Protein AF-0000000084518709 (afdb_homodimer)

Secondary structure (DSSP, 8-state):
--SEEE--TTEEE-SSEEEEEEEEEEEEEEE-TTS-EEEEEEEEEEEEEEE-PPP-EEEEEETTTSHHHHHHHHHHHHHHTT-EEEETTEEEE---TT-HHHH-EEEEEE-TTS-EEEEEGGGSS----GGG-EEEEEESS---HHHHHHHHT-S-HHHHHHHHHHHHT--PEEB---TTTS-GGGGGG---B---SSHHHHHHHHHHHHHHHHHHTT-SEEEEEE-SPPPPPP---TTTTSSHHHHHHHHHTT-TT--HHHHHHHHHHHTT-EEEE-SSS----HHHHHHHHHHT--EEESSB--SHHHHHHHHHHHHHHTT-EEEEEEEEEEE-SHHHHHHTSHHHHHHHHHHHHGGGHHHHHT-TTTS-TTPPPPEEEEEEEE-GGGTTEEEEEEEEEEE-GGG-EEEEEEEEEEEHHHHHHHHHHHHHHHHHHHHTEEEEE--SSSPPPGGG-BPPPSB-GGGGGGBSS----TTSPP---HHHHHHHHHHHHHHHTTPPPP----HHHH-HHHHHHHHH-----TT-/--SEEE--TTEEE-SSEEEEEEEEEEEEEEE-TTS-EEEEEEEEEEEEEEE-PPPPEEEEEETTTSHHHHHHHHHHHHHHTT-EEEETTEEEE---TT-HHHH-EEEEEE-TTS-EEEEEGGGSS----GGG-EEEEEESS---HHHHHHHHT-S-HHHHHHHHHHHHT--PEEB---TTTS-GGGGGG---B---SSHHHHHHHHHHHHHHHHHHTT-SEEEEEE-SPPPPPP---TTTTSSHHHHHHHHHTT-TT--HHHHHHHHHHHTT-EEEE-SSS----HHHHHHHHHHT--EEESSB--SHHHHHHH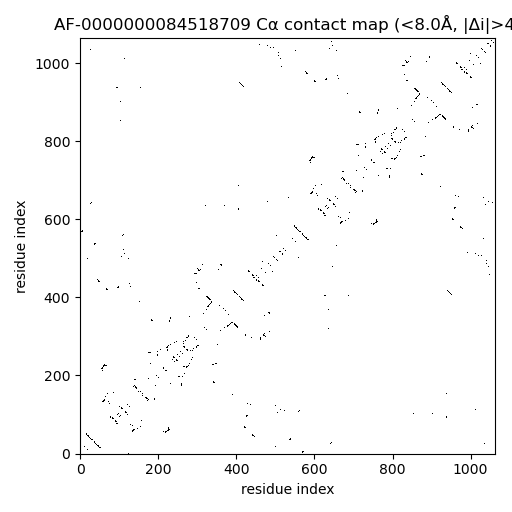HHHHHHHTT-EEEEEEEEEEE-SHHHHHHTSHHHHHHHHHHHHGGGHHHHHT-TTTS-TTPPPPEEEEEEEE-GGGTTEEEEEEEEEEE-GGG-EEEEEEEEEEEHHHHHHHHHHHHHHHHHHHHTEEEEE--SSSPPPGGG-BPPPSB-GGGGGGBSS----TTSPP---HHHHHHHHHHHHHHHTTPPPP----HHHH-HHHHHHHHH-----TT-

Nearest PDB structures (foldseek):
  1vko-assembly1_A  TM=9.843E-01  e=2.436E-71  Caenorhabditis elegans
  1p1j-assembly1_B  TM=9.691E-01  e=1.771E-70  Saccharomyces cerevisiae
  1jki-assembly1_A  TM=9.743E-01  e=1.916E-69  Saccharomyces cerevisiae
  1la2-assembly1_C  TM=9.514E-01  e=1.825E-66  Saccharomyces cerevisiae
  1p1f-assembly1_A-2  TM=9.570E-01  e=3.846E-63  Saccharomyces cerevisiae

Radius of gyration: 30.27 Å; Cα contacts (8 Å, |Δi|>4): 2498; chains: 2; bounding box: 71×96×72 Å

pLDDT: mean 93.85, std 8.63, range [20.03, 98.94]

Sequence (1064 aa):
MPAIYVKSDKVCYTDSSIETQYDYHSTRVSRGANGTVEVEPITHHLMFKTERKVPRVGVMLVGWCGNNGTTVTAGILANRLGLSWRTRRGTQSANYFGSITQSSTINMGMTRDMQETFVPMKDVVPMLSPNDMVIGGWDCNNMSLGDAMRRAGVLDVQLQDALYEHMQALHPLPAIFDIDFVAANQKERANNVLVARDRWDAVERVRSDIRNFKSANQLDKVIVLWTANTERFSEHLDGIHDTADNLLAAVKRNEREIAPSALYAMAAILEKCSFINGSPQNTLCAGLIEMARAAQVFVSGDDFKSGQTKMKSALVEFFVGAGIKPECIASYNHLGNNDGYNLSAPKQFRSKEITKSNVVDDMVASNSILFPPGTPKPDHCIVIKYLPYVGDSKRAMDEYTFSIFLGGQQTVVLHNTCEDSLLAAPLIIDLLVMTELMERVTISASNGTQTPPEDSFEHMETVLSILSYLLKAPAVPAGTPVVNALNRQKSAIENVLRAMVGLPAENNMLLECRVPFMREEHVNGECADPTAMPAIYVKSDKVCYTDSSIETQYDYHSTRVSRGANGTVEVEPITHHLMFKTERKVPRVGVMLVGWCGNNGTTVTAGILANRLGLSWRTRRGTQSANYFGSITQSSTINMGMTRDMQETFVPMKDVVPMLSPNDMVIGGWDCNNMSLGDAMRRAGVLDVQLQDALYEHMQALHPLPAIFDIDFVAANQKERANNVLVARDRWDAVERVRSDIRNFKSANQLDKVIVLWTANTERFSEHLDGIHDTADNLLAAVKRNEREIAPSALYAMAAILEKCSFINGSPQNTLCAGLIEMARAAQVFVSGDDFKSGQTKMKSALVEFFVGAGIKPECIASYNHLGNNDGYNLSAPKQFRSKEITKSNVVDDMVASNSILFPPGTPKPDHCIVIKYLPYVGDSKRAMDEYTFSIFLGGQQTVVLHNTCEDSLLAAPLIIDLLVMTELMERVTISASNGTQTPPEDSFEHMETVLSILSYLLKAPAVPAGTPVVNALNRQKSAIENVLRAMVGLPAENNMLLECRVPFMREEHVNGECADPTA

InterPro domains:
  IPR002587 Myo-inositol-1-phosphate synthase [PF07994] (57-498)
  IPR002587 Myo-inositol-1-phosphate synthase [PIRSF015578] (46-514)
  IPR002587 Myo-inositol-1-phosphate synthase [PTHR11510] (4-513)
  IPR013021 Myo-inositol-1-phosphate synthase, GAPDH-like [PF01658] (307-421)
  IPR036291 NAD(P)-binding domain superfamily [SSF51735] (3-515)

Foldseek 3Di:
DFPDADPDPQWDDDPFKIKGWAWDKDWDWDADPVRDIDIDIDTFTKIKIFTQDFFQEEEAEEALLFLQNLVLVLLLVQVLVFDWDADPVGIDTRDLPLFQQGPNWEWPQAALVGHIDIDRNCRLGPFDDSNRYHYAYAYLAFAQSLVSNVVLVQDDPRSSVVCNVVRRVGTHAAADDDCQFFPVVCVVRRPRHDDAPAQVRRLVVLLVVVVCVCVVVVTPAYAYEYPDAQTFEFDDDPQDQAAQVSVVVCRVVRPDRQDRLLSNLLSCLVNLHEYEEAHLYPSDTNRSLNSNVVSQAAYKDDHFDFPDLLVVLQVLLVCLVVVKAWAAKEKEKEAAEPNLVGCVDPRSVVSV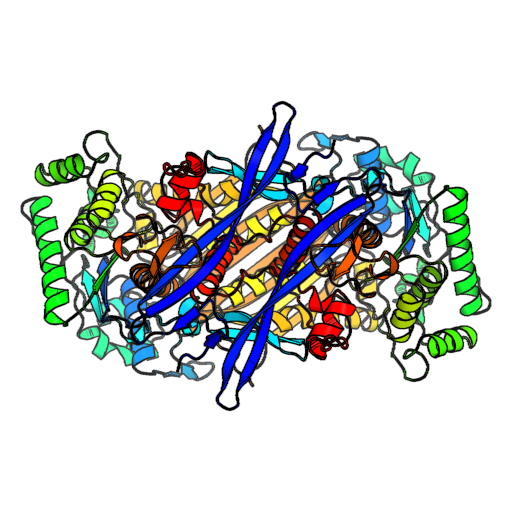VVLSVCLNVVSLVVHCPNPPPPRDHHHYYYYYHHDNVCRQWMWMWMWIWIQDPPRDIDIDIDIDTDRRSSRLSSLVVNVVGVSSRQSRMWMAGDPVPDDDDPVRTGGPRRQDQLSLLGYSRIDDPPPDDRDNNNVVSVQSNSQVSCSSRHHHRDPVPPVCVVPVVSVVCSNVPDDPDPPD/DFPDADPDPQWDDDPFKIKGWAWDKDWDWDADPVRDIDIDIDTFTKIKIFTQDFFQEEEAEEALLFLQNLVLVLLLVQVLVFDWDADPVGIDTRDLPLFQQGPNWEWPDAALVGHIDIDRNCRLGPFDDSNRYHYAYAYLAFAFSLVSNVVLVQDDPRSSVVCNVVRRVGTHAAADDDCQFFPVVCVVRRPRHDDAPAQVRRLVVLLVVVVCVCVVVVTPAYAYEYPDAQTFEFDDDPQDQAAQVSVVVCRVVRPDRQDRLLSNLLSCLVNLHEYEEAHLYPSDTNHSLNSNVVSQAAYKDDHFDFPDLLVVLQVLLVCLVVVKAWAAKEKEKEAAEVNLVGCVDPRSVVSVVVLSVCLNVVSLVVHCPNPPPPRDHHHYYYYYHHDNVCRQWMWMWMWIWIQDPPRDIDIDIDIDTDRRSSRLSSLVVNVVGVSSRQSRMWMAGDPVPDDDDPVRTGGPRRQDLLSLLGYSRIDDPPPDDRDNNNVVSVQSNSQVSCSSRHHHRDPVPPVCVVPVVSVVCSNVPHPPDPPD

Organism: Leptomonas pyrrhocoris (NCBI:txid157538)

Solvent-accessible surface area (backbone atoms only — not comparable to full-atom values): 53162 Å² total; per-residue (Å²): 126,70,57,45,41,58,60,49,95,41,38,45,80,54,92,57,30,33,38,8,49,34,78,46,69,48,37,39,35,47,74,45,96,86,66,36,34,37,31,32,67,41,77,44,43,28,29,33,37,34,50,48,74,70,70,48,40,30,37,33,27,36,22,27,46,36,55,44,34,26,47,38,53,49,47,37,52,32,44,60,67,64,40,67,41,77,49,100,90,43,77,41,58,48,52,53,27,40,10,42,52,73,25,13,50,40,80,58,30,30,29,58,79,44,43,76,41,55,42,54,42,47,46,70,52,78,57,67,54,72,65,64,54,43,80,52,34,20,12,37,37,62,50,30,31,26,59,26,38,60,71,46,60,74,68,54,66,62,55,47,63,73,40,29,71,71,29,45,74,39,67,46,39,58,14,77,76,58,69,89,39,38,41,74,79,54,58,82,58,53,76,17,58,51,87,52,91,43,52,43,50,40,28,51,49,52,35,48,51,51,52,48,52,34,61,75,66,70,38,74,44,51,40,37,35,37,57,41,78,52,31,34,62,60,76,82,40,84,74,33,32,57,35,36,66,31,31,53,50,31,34,66,68,47,48,80,75,59,55,58,65,37,41,54,44,50,22,33,28,75,67,58,15,31,34,36,38,40,30,50,32,69,55,83,34,56,6,54,50,49,42,21,48,75,49,69,26,42,36,40,31,19,17,63,36,53,55,68,63,42,51,48,24,43,50,51,42,50,37,44,58,38,11,26,33,69,47,34,39,42,37,39,34,37,22,23,34,70,63,28,55,40,40,61,34,68,62,31,30,50,24,49,53,56,41,62,67,54,40,53,49,51,59,52,67,46,27,52,77,71,40,38,91,88,54,78,74,53,49,74,47,80,45,76,44,61,42,64,90,46,27,39,46,28,40,35,37,37,38,38,34,28,43,33,26,62,76,36,55,36,39,40,37,37,40,37,40,29,44,51,42,44,43,38,26,26,40,53,51,36,52,54,37,51,51,54,46,49,73,40,32,30,40,22,70,30,80,84,78,54,82,59,60,77,84,57,47,38,56,58,39,37,44,42,44,76,54,28,61,47,21,51,40,47,46,54,43,89,73,44,73,72,73,47,42,38,67,52,31,49,40,18,49,54,25,48,56,30,37,50,56,42,35,70,49,73,44,58,54,59,52,52,64,36,28,59,72,46,29,51,36,54,54,69,42,78,79,72,72,78,88,110,127,70,56,46,42,58,60,47,95,41,40,44,80,52,91,56,30,33,39,10,49,33,79,47,71,48,36,38,35,46,74,44,94,86,66,36,36,38,29,32,68,43,77,44,43,29,30,34,37,33,50,48,74,71,73,48,40,31,37,34,26,34,23,27,48,36,56,45,35,25,47,37,54,49,46,36,49,33,44,60,68,64,40,66,40,77,52,100,89,42,76,44,58,49,51,54,27,40,10,43,51,75,25,14,51,40,80,57,30,29,28,56,78,42,42,76,41,55,41,53,42,48,45,69,52,78,58,67,55,71,65,65,53,43,80,51,34,21,12,36,36,61,50,30,30,26,58,25,36,60,70,45,60,74,68,55,66,63,54,46,63,73,42,29,70,70,30,45,73,38,65,46,37,56,14,78,75,58,68,90,36,38,40,73,84,53,58,85,58,54,75,16,58,51,86,54,93,43,52,42,50,40,28,51,49,51,35,48,52,52,51,49,51,34,61,76,66,68,40,73,45,52,39,37,36,37,57,42,79,53,30,33,63,62,74,80,39,84,73,33,34,58,36,38,66,32,30,53,50,32,34,66,68,48,49,79,75,61,55,58,66,38,40,52,45,50,23,32,26,76,68,57,15,30,34,37,38,40,30,49,33,69,56,83,35,55,6,54,51,48,43,20,48,76,48,69,25,44,36,40,31,17,18,63,35,54,55,68,63,43,51,47,24,43,50,52,41,49,37,44,59,37,9,27,32,71,46,36,38,41,38,39,34,38,23,22,33,70,64,28,56,39,40,64,33,68,61,30,30,51,25,48,53,57,40,63,68,55,40,54,49,48,58,50,67,46,27,51,77,71,41,37,92,88,54,80,74,52,49,74,48,80,46,76,45,61,40,63,90,46,26,40,47,27,41,34,36,37,37,38,33,29,42,34,24,63,74,35,53,36,39,39,37,36,39,38,39,30,44,49,42,45,43,38,24,25,40,54,50,36,52,52,37,51,51,56,46,51,72,38,33,31,41,22,72,29,82,84,79,56,83,60,59,78,86,56,45,39,54,58,38,36,44,41,43,76,52,28,59,47,21,52,41,46,46,54,42,89,74,45,72,71,74,47,44,38,66,53,32,49,41,17,48,55,24,48,57,30,37,50,57,42,34,69,49,72,44,60,54,58,51,51,64,36,28,60,71,45,30,50,36,53,54,69,41,77,80,73,71,76,87,109

Structure (mmCIF, N/CA/C/O backbone):
data_AF-0000000084518709-model_v1
#
loop_
_entity.id
_entity.type
_entity.pdbx_description
1 polymer 'Inositol-3-phosphate synthase'
#
loop_
_atom_site.group_PDB
_atom_site.id
_atom_site.type_symbol
_atom_site.label_atom_id
_atom_site.label_alt_id
_atom_site.label_comp_id
_atom_site.label_asym_id
_atom_site.label_entity_id
_atom_site.label_seq_id
_atom_site.pdbx_PDB_ins_code
_atom_site.Cartn_x
_atom_site.Cartn_y
_atom_site.Cartn_z
_atom_site.occupancy
_atom_site.B_iso_or_equiv
_atom_site.auth_seq_id
_atom_site.auth_comp_id
_atom_site.auth_asym_id
_atom_site.auth_atom_id
_atom_site.pdbx_PDB_model_num
ATOM 1 N N . MET A 1 1 ? -7.562 4.145 32.5 1 41.22 1 MET A N 1
ATOM 2 C CA . MET A 1 1 ? -6.633 3.15 31.969 1 41.22 1 MET A CA 1
ATOM 3 C C . MET A 1 1 ? -6.609 3.189 30.453 1 41.22 1 MET A C 1
ATOM 5 O O . MET A 1 1 ? -7.641 3.406 29.812 1 41.22 1 MET A O 1
ATOM 9 N N . PRO A 1 2 ? -5.383 3.266 29.969 1 55.06 2 PRO A N 1
ATOM 10 C CA . PRO A 1 2 ? -5.316 3.35 28.516 1 55.06 2 PRO A CA 1
ATOM 11 C C . PRO A 1 2 ? -5.973 2.152 27.828 1 55.06 2 PRO A C 1
ATOM 13 O O . PRO A 1 2 ? -6.035 1.063 28.406 1 55.06 2 PRO A O 1
ATOM 16 N N . ALA A 1 3 ? -6.699 2.361 26.734 1 71.12 3 ALA A N 1
ATOM 17 C CA . ALA A 1 3 ? -7.438 1.364 25.969 1 71.12 3 ALA A CA 1
ATOM 18 C C . ALA A 1 3 ? -6.527 0.215 25.531 1 71.12 3 ALA A C 1
ATOM 20 O O . ALA A 1 3 ? -6.969 -0.934 25.453 1 71.12 3 ALA A O 1
ATOM 21 N N . ILE A 1 4 ? -5.156 0.479 25.578 1 87.88 4 ILE A N 1
ATOM 22 C CA . ILE A 1 4 ? -4.211 -0.559 25.172 1 87.88 4 ILE A CA 1
ATOM 23 C C . ILE A 1 4 ? -3.092 -0.663 26.203 1 87.88 4 ILE A C 1
ATOM 25 O O . ILE A 1 4 ? -2.533 0.352 26.625 1 87.88 4 ILE A O 1
ATOM 29 N N . TYR A 1 5 ? -2.801 -1.743 26.766 1 91.06 5 TYR A N 1
ATOM 30 C CA . TYR A 1 5 ? -1.728 -2.002 27.719 1 91.06 5 TYR A CA 1
ATOM 31 C C . TYR A 1 5 ? -0.753 -3.039 27.188 1 91.06 5 TYR A C 1
ATOM 33 O O . TYR A 1 5 ? -1.159 -4.137 26.797 1 91.06 5 TYR A O 1
ATOM 41 N N . VAL A 1 6 ? 0.495 -2.676 27.156 1 94.31 6 VAL A N 1
ATOM 42 C CA . VAL A 1 6 ? 1.52 -3.6 26.688 1 94.31 6 VAL A CA 1
ATOM 43 C C . VAL A 1 6 ? 2.205 -4.27 27.875 1 94.31 6 VAL A C 1
ATOM 45 O O . VAL A 1 6 ? 2.785 -3.59 28.734 1 94.31 6 VAL A O 1
ATOM 48 N N . LYS A 1 7 ? 2.072 -5.52 27.922 1 93.31 7 LYS A N 1
ATOM 49 C CA . LYS A 1 7 ? 2.697 -6.312 28.969 1 93.31 7 LYS A CA 1
ATOM 50 C C . LYS A 1 7 ? 4.141 -6.656 28.625 1 93.31 7 LYS A C 1
ATOM 52 O O . LYS A 1 7 ? 4.41 -7.695 28.016 1 93.31 7 LYS A O 1
ATOM 57 N N . SER A 1 8 ? 5.004 -5.832 29.094 1 94.12 8 SER A N 1
ATOM 58 C CA . SER A 1 8 ? 6.43 -6 28.844 1 94.12 8 SER A CA 1
ATOM 59 C C . SER A 1 8 ? 7.27 -5.285 29.891 1 94.12 8 SER A C 1
ATOM 61 O O . SER A 1 8 ? 6.879 -4.227 30.391 1 94.12 8 SER A O 1
ATOM 63 N N . ASP A 1 9 ? 8.461 -5.867 30.188 1 92.12 9 ASP A N 1
ATOM 64 C CA . ASP A 1 9 ? 9.383 -5.23 31.109 1 92.12 9 ASP A CA 1
ATOM 65 C C . ASP A 1 9 ? 10.109 -4.062 30.453 1 92.12 9 ASP A C 1
ATOM 67 O O . ASP A 1 9 ? 10.789 -3.287 31.125 1 92.12 9 ASP A O 1
ATOM 71 N N . LYS A 1 10 ? 9.828 -3.914 29.188 1 93.25 10 LYS A N 1
ATOM 72 C CA . LYS A 1 10 ? 10.508 -2.857 28.438 1 93.25 10 LYS A CA 1
ATOM 73 C C . LYS A 1 10 ? 9.68 -1.577 28.422 1 93.25 10 LYS A C 1
ATOM 75 O O . LYS A 1 10 ? 10.141 -0.546 27.922 1 93.25 10 LYS A O 1
ATOM 80 N N . VAL A 1 11 ? 8.477 -1.598 28.953 1 94.88 11 VAL A N 1
ATOM 81 C CA . VAL A 1 11 ? 7.605 -0.427 28.969 1 94.88 11 VAL A CA 1
ATOM 82 C C . VAL A 1 11 ? 7.211 -0.085 30.406 1 94.88 11 VAL A C 1
ATOM 84 O O . VAL A 1 11 ? 6.77 -0.956 31.156 1 94.88 11 VAL A O 1
ATOM 87 N N . CYS A 1 12 ? 7.406 1.087 30.75 1 94.19 12 CYS A N 1
ATOM 88 C CA . CYS A 1 12 ? 7.004 1.587 32.062 1 94.19 12 CYS A CA 1
ATOM 89 C C . CYS A 1 12 ? 6.023 2.742 31.922 1 94.19 12 CYS A C 1
ATOM 91 O O . CYS A 1 12 ? 6.332 3.756 31.281 1 94.19 12 CYS A O 1
ATOM 93 N N . TYR A 1 13 ? 4.883 2.523 32.5 1 93.69 13 TYR A N 1
ATOM 94 C CA . TYR A 1 13 ? 3.875 3.576 32.531 1 93.69 13 TYR A CA 1
ATOM 95 C C . TYR A 1 13 ? 3.912 4.328 33.875 1 93.69 13 TYR A C 1
ATOM 97 O O . TYR A 1 13 ? 3.398 3.846 34.875 1 93.69 13 TYR A O 1
ATOM 105 N N . THR A 1 14 ? 4.43 5.488 33.812 1 93.56 14 THR A N 1
ATOM 106 C CA . THR A 1 14 ? 4.402 6.344 35 1 93.56 14 THR A CA 1
ATOM 107 C C . THR A 1 14 ? 3.209 7.293 34.938 1 93.56 14 THR A C 1
ATOM 109 O O . THR A 1 14 ? 2.432 7.277 34 1 93.56 14 THR A O 1
ATOM 112 N N . ASP A 1 15 ? 3.07 8.055 35.969 1 93.38 15 ASP A N 1
ATOM 113 C CA . ASP A 1 15 ? 1.987 9.031 36 1 93.38 15 ASP A CA 1
ATOM 114 C C . ASP A 1 15 ? 2.205 10.109 34.938 1 93.38 15 ASP A C 1
ATOM 116 O O . ASP A 1 15 ? 1.244 10.609 34.344 1 93.38 15 ASP A O 1
ATOM 120 N N . SER A 1 16 ? 3.463 10.336 34.656 1 95.12 16 SER A N 1
ATOM 121 C CA . SER A 1 16 ? 3.756 11.492 33.812 1 95.12 16 SER A CA 1
ATOM 122 C C . SER A 1 16 ? 4.191 11.07 32.406 1 95.12 16 SER A C 1
ATOM 124 O O . SER A 1 16 ? 4.137 11.859 31.469 1 95.12 16 SER A O 1
ATOM 126 N N . SER A 1 17 ? 4.742 9.82 32.344 1 95.88 17 SER A N 1
ATOM 127 C CA . SER A 1 17 ? 5.316 9.469 31.062 1 95.88 17 SER A CA 1
ATOM 128 C C . SER A 1 17 ? 5.188 7.973 30.781 1 95.88 17 SER A C 1
ATOM 130 O O . SER A 1 17 ? 4.938 7.188 31.688 1 95.88 17 SER A O 1
ATOM 132 N N . ILE A 1 18 ? 5.191 7.613 29.516 1 96.38 18 ILE A N 1
ATOM 133 C CA . ILE A 1 18 ? 5.453 6.258 29.031 1 96.38 18 ILE A CA 1
ATOM 134 C C . ILE A 1 18 ? 6.918 6.129 28.625 1 96.38 18 ILE A C 1
ATOM 136 O O . ILE A 1 18 ? 7.391 6.84 27.75 1 96.38 18 ILE A O 1
ATOM 140 N N . GLU A 1 19 ? 7.637 5.32 29.312 1 96.25 19 GLU A N 1
ATOM 141 C CA . GLU A 1 19 ? 9.055 5.094 29.047 1 96.25 19 GLU A CA 1
ATOM 142 C C . GLU A 1 19 ? 9.289 3.695 28.484 1 96.25 19 GLU A C 1
ATOM 144 O O . GLU A 1 19 ? 8.93 2.697 29.109 1 96.25 19 GLU A O 1
ATOM 149 N N . THR A 1 20 ? 9.883 3.648 27.281 1 96.25 20 THR A N 1
ATOM 150 C CA . THR A 1 20 ? 9.961 2.385 26.562 1 96.25 20 THR A CA 1
ATOM 151 C C . THR A 1 20 ? 11.391 2.129 26.078 1 96.25 20 THR A C 1
ATOM 153 O O . THR A 1 20 ? 11.945 2.934 25.328 1 96.25 20 THR A O 1
ATOM 156 N N . GLN A 1 21 ? 11.953 1.033 26.531 1 96.12 21 GLN A N 1
ATOM 157 C CA . GLN A 1 21 ? 13.172 0.528 25.906 1 96.12 21 GLN A CA 1
ATOM 158 C C . GLN A 1 21 ? 12.867 -0.146 24.578 1 96.12 21 GLN A C 1
ATOM 160 O O . GLN A 1 21 ? 12.008 -1.026 24.5 1 96.12 21 GLN A O 1
ATOM 165 N N . TYR A 1 22 ? 13.523 0.27 23.531 1 96.25 22 TYR A N 1
ATOM 166 C CA . TYR A 1 22 ? 13.188 -0.217 22.203 1 96.25 22 TYR A CA 1
ATOM 167 C C . TYR A 1 22 ? 14.438 -0.537 21.406 1 96.25 22 TYR A C 1
ATOM 169 O O . TYR A 1 22 ? 15.352 0.288 21.312 1 96.25 22 TYR A O 1
ATOM 177 N N . ASP A 1 23 ? 14.523 -1.76 20.906 1 95.5 23 ASP A N 1
ATOM 178 C CA . ASP A 1 23 ? 15.57 -2.133 19.953 1 95.5 23 ASP A CA 1
ATOM 179 C C . ASP A 1 23 ? 15.18 -1.779 18.531 1 95.5 23 ASP A C 1
ATOM 181 O O . ASP A 1 23 ? 14.305 -2.424 17.938 1 95.5 23 ASP A O 1
ATOM 185 N N . TYR A 1 24 ? 15.758 -0.726 18 1 96.62 24 TYR A N 1
ATOM 186 C CA . TYR A 1 24 ? 15.523 -0.31 16.625 1 96.62 24 TYR A CA 1
ATOM 187 C C . TYR A 1 24 ? 16.453 -1.05 15.664 1 96.62 24 TYR A C 1
ATOM 189 O O . TYR A 1 24 ? 17.672 -0.923 15.758 1 96.62 24 TYR A O 1
ATOM 197 N N . HIS A 1 25 ? 15.836 -1.882 14.797 1 95.56 25 HIS A N 1
ATOM 198 C CA . HIS A 1 25 ? 16.594 -2.67 13.828 1 95.56 25 HIS A CA 1
ATOM 199 C C . HIS A 1 25 ? 16.688 -1.963 12.484 1 95.56 25 HIS A C 1
ATOM 201 O O . HIS A 1 25 ? 15.656 -1.59 11.906 1 95.56 25 HIS A O 1
ATOM 207 N N . SER A 1 26 ? 17.828 -1.729 12.023 1 94.31 26 SER A N 1
ATOM 208 C CA . SER A 1 26 ? 18.078 -1.144 10.703 1 94.31 26 SER A CA 1
ATOM 209 C C . SER A 1 26 ? 19.172 -1.889 9.961 1 94.31 26 SER A C 1
ATOM 211 O O . SER A 1 26 ? 19.688 -2.906 10.445 1 94.31 26 SER A O 1
ATOM 213 N N . THR A 1 27 ? 19.438 -1.451 8.719 1 95.81 27 THR A N 1
ATOM 214 C CA . THR A 1 27 ? 20.484 -2.08 7.918 1 95.81 27 THR A CA 1
ATOM 215 C C . THR A 1 27 ? 21.359 -1.026 7.246 1 95.81 27 THR A C 1
ATOM 217 O O . THR A 1 27 ? 20.875 0.013 6.809 1 95.81 27 THR A O 1
ATOM 220 N N . ARG A 1 28 ? 22.656 -1.312 7.301 1 95.44 28 ARG A N 1
ATOM 221 C CA . ARG A 1 28 ? 23.641 -0.49 6.609 1 95.44 28 ARG A CA 1
ATOM 222 C C . ARG A 1 28 ? 24.188 -1.206 5.379 1 95.44 28 ARG A C 1
ATOM 224 O O . ARG A 1 28 ? 24.531 -2.391 5.441 1 95.44 28 ARG A O 1
ATOM 231 N N . VAL A 1 29 ? 24.234 -0.443 4.32 1 95.75 29 VAL A N 1
ATOM 232 C CA . VAL A 1 29 ? 24.625 -1.057 3.055 1 95.75 29 VAL A CA 1
ATOM 233 C C . VAL A 1 29 ? 25.922 -0.43 2.547 1 95.75 29 VAL A C 1
ATOM 235 O O . VAL A 1 29 ? 26.125 0.777 2.686 1 95.75 29 VAL A O 1
ATOM 238 N N . SER A 1 30 ? 26.766 -1.244 2.07 1 92.44 30 SER A N 1
ATOM 239 C CA . SER A 1 30 ? 27.969 -0.812 1.354 1 92.44 30 SER A CA 1
ATOM 240 C C . SER A 1 30 ? 28.062 -1.479 -0.015 1 92.44 30 SER A C 1
ATOM 242 O O . SER A 1 30 ? 27.719 -2.656 -0.161 1 92.44 30 SER A O 1
ATOM 244 N N . ARG A 1 31 ? 28.344 -0.688 -0.953 1 86.88 31 ARG A N 1
ATOM 245 C CA . ARG A 1 31 ? 28.516 -1.22 -2.301 1 86.88 31 ARG A CA 1
ATOM 246 C C . ARG A 1 31 ? 29.984 -1.375 -2.654 1 86.88 31 ARG A C 1
ATOM 248 O O . ARG A 1 31 ? 30.781 -0.443 -2.477 1 86.88 31 ARG A O 1
ATOM 255 N N . GLY A 1 32 ? 30.266 -2.576 -2.988 1 78.12 32 GLY A N 1
ATOM 256 C CA . GLY A 1 32 ? 31.641 -2.811 -3.404 1 78.12 32 GLY A CA 1
ATOM 257 C C . GLY A 1 32 ? 31.906 -2.41 -4.844 1 78.12 32 GLY A C 1
ATOM 258 O O . GLY A 1 32 ? 30.984 -2.078 -5.582 1 78.12 32 GLY A O 1
ATOM 259 N N . ALA A 1 33 ? 33.188 -2.396 -5.18 1 75.19 33 ALA A N 1
ATOM 260 C CA . ALA A 1 33 ? 33.656 -1.98 -6.504 1 75.19 33 ALA A CA 1
ATOM 261 C C . ALA A 1 33 ? 33.062 -2.881 -7.594 1 75.19 33 ALA A C 1
ATOM 263 O O . ALA A 1 33 ? 32.844 -2.432 -8.719 1 75.19 33 ALA A O 1
ATOM 264 N N . ASN A 1 34 ? 32.844 -4.078 -7.277 1 75.62 34 ASN A N 1
ATOM 265 C CA . ASN A 1 34 ? 32.375 -5.016 -8.281 1 75.62 34 ASN A CA 1
ATOM 266 C C . ASN A 1 34 ? 30.844 -5.055 -8.328 1 75.62 34 ASN A C 1
ATOM 268 O O . ASN A 1 34 ? 30.25 -5.953 -8.938 1 75.62 34 ASN A O 1
ATOM 272 N N . GLY A 1 35 ? 30.219 -4.16 -7.582 1 78.06 35 GLY A N 1
ATOM 273 C CA . GLY A 1 35 ? 28.766 -4.121 -7.621 1 78.06 35 GLY A CA 1
ATOM 274 C C . GLY A 1 35 ? 28.125 -4.957 -6.531 1 78.06 35 GLY A C 1
ATOM 275 O O . GLY A 1 35 ? 26.891 -4.992 -6.418 1 78.06 35 GLY A O 1
ATOM 276 N N . THR A 1 36 ? 29 -5.57 -5.836 1 84.25 36 THR A N 1
ATOM 277 C CA . THR A 1 36 ? 28.469 -6.379 -4.738 1 84.25 36 THR A CA 1
ATOM 278 C C . THR A 1 36 ? 27.859 -5.496 -3.658 1 84.25 36 THR A C 1
ATOM 280 O O . THR A 1 36 ? 28.375 -4.422 -3.354 1 84.25 36 THR A O 1
ATOM 283 N N . VAL A 1 37 ? 26.719 -5.961 -3.162 1 91.88 37 VAL A N 1
ATOM 284 C CA . VAL A 1 37 ? 26.016 -5.23 -2.107 1 91.88 37 VAL A CA 1
ATOM 285 C C . VAL A 1 37 ? 26.203 -5.957 -0.776 1 91.88 37 VAL A C 1
ATOM 287 O O . VAL A 1 37 ? 25.781 -7.109 -0.631 1 91.88 37 VAL A O 1
ATOM 290 N N . GLU A 1 38 ? 26.906 -5.359 0.074 1 93.81 38 GLU A N 1
ATOM 291 C CA . GLU A 1 38 ? 27.078 -5.879 1.428 1 93.81 38 GLU A CA 1
ATOM 292 C C . GLU A 1 38 ? 26.125 -5.199 2.4 1 93.81 38 GLU A C 1
ATOM 294 O O . GLU A 1 38 ? 26.047 -3.969 2.447 1 93.81 38 GLU A O 1
ATOM 299 N N . VAL A 1 39 ? 25.391 -5.988 3.119 1 96.31 39 VAL A N 1
ATOM 300 C CA . VAL A 1 39 ? 24.391 -5.469 4.035 1 96.31 39 VAL A CA 1
ATOM 301 C C . VAL A 1 39 ? 24.719 -5.879 5.469 1 96.31 39 VAL A C 1
ATOM 303 O O . VAL A 1 39 ? 24.969 -7.059 5.742 1 96.31 39 VAL A O 1
ATOM 306 N N . GLU A 1 40 ? 24.781 -4.957 6.367 1 95.44 40 GLU A N 1
ATOM 307 C CA . GLU A 1 40 ? 25.047 -5.195 7.781 1 95.44 40 GLU A CA 1
ATOM 308 C C . GLU A 1 40 ? 23.859 -4.805 8.648 1 95.44 40 GLU A C 1
ATOM 310 O O . GLU A 1 40 ? 23.484 -3.631 8.711 1 95.44 40 GLU A O 1
ATOM 315 N N . PRO A 1 41 ? 23.188 -5.84 9.266 1 96.06 41 PRO A N 1
ATOM 316 C CA . PRO A 1 41 ? 22.141 -5.477 10.219 1 96.06 41 PRO A CA 1
ATOM 317 C C . PRO A 1 41 ? 22.672 -4.754 11.445 1 96.06 41 PRO A C 1
ATOM 319 O O . PRO A 1 41 ? 23.719 -5.137 11.984 1 96.06 41 PRO A O 1
ATOM 322 N N . ILE A 1 42 ? 22 -3.691 11.836 1 94.56 42 ILE A N 1
ATOM 323 C CA . ILE A 1 42 ? 22.391 -2.875 12.977 1 94.56 42 ILE A CA 1
ATOM 324 C C . ILE A 1 42 ? 21.234 -2.762 13.961 1 94.56 42 ILE A C 1
ATOM 326 O O . ILE A 1 42 ? 20.078 -2.6 13.555 1 94.56 42 ILE A O 1
ATOM 330 N N . THR A 1 43 ? 21.531 -2.926 15.242 1 94.56 43 THR A N 1
ATOM 331 C CA . THR A 1 43 ? 20.531 -2.701 16.281 1 94.56 43 THR A CA 1
ATOM 332 C C . THR A 1 43 ? 20.906 -1.488 17.125 1 94.56 43 THR A C 1
ATOM 334 O O . THR A 1 43 ? 22 -1.421 17.688 1 94.56 43 THR A O 1
ATOM 337 N N . HIS A 1 44 ? 20.047 -0.533 17.188 1 94.94 44 HIS A N 1
ATOM 338 C CA . HIS A 1 44 ? 20.172 0.609 18.078 1 94.94 44 HIS A CA 1
ATOM 339 C C . HIS A 1 44 ? 19.281 0.453 19.312 1 94.94 44 HIS A C 1
ATOM 341 O O . HIS A 1 44 ? 18.094 0.158 19.172 1 94.94 44 HIS A O 1
ATOM 347 N N . HIS A 1 45 ? 19.922 0.592 20.422 1 95.38 45 HIS A N 1
ATOM 348 C CA . HIS A 1 45 ? 19.156 0.554 21.672 1 95.38 45 HIS A CA 1
ATOM 349 C C . HIS A 1 45 ? 18.688 1.949 22.062 1 95.38 45 HIS A C 1
ATOM 351 O O . HIS A 1 45 ? 19.5 2.83 22.328 1 95.38 45 HIS A O 1
ATOM 357 N N . LEU A 1 46 ? 17.406 2.078 22.109 1 97.06 46 LEU A N 1
ATOM 358 C CA . LEU A 1 46 ? 16.828 3.402 22.312 1 97.06 46 LEU A CA 1
ATOM 359 C C . LEU A 1 46 ? 15.883 3.402 23.516 1 97.06 46 LEU A C 1
ATOM 361 O O . LEU A 1 46 ? 15.438 2.342 23.953 1 97.06 46 LEU A O 1
ATOM 365 N N . MET A 1 47 ? 15.688 4.48 24.078 1 97.06 47 MET A N 1
ATOM 366 C CA . MET A 1 47 ? 14.594 4.723 25.016 1 97.06 47 MET A CA 1
ATOM 367 C C . MET A 1 47 ? 13.672 5.816 24.516 1 97.06 47 MET A C 1
ATOM 369 O O . MET A 1 47 ? 14.109 6.941 24.266 1 97.06 47 MET A O 1
ATOM 373 N N . PHE A 1 48 ? 12.43 5.496 24.312 1 97.56 48 PHE A N 1
ATOM 374 C CA . PHE A 1 48 ? 11.391 6.473 24.016 1 97.56 48 PHE A CA 1
ATOM 375 C C . PHE A 1 48 ? 10.758 6.996 25.297 1 97.56 48 PHE A C 1
ATOM 377 O O . PHE A 1 48 ? 10.523 6.234 26.234 1 97.56 48 PHE A O 1
ATOM 384 N N . LYS A 1 49 ? 10.547 8.188 25.359 1 97.44 49 LYS A N 1
ATOM 385 C CA . LYS A 1 49 ? 9.805 8.812 26.438 1 97.44 49 LYS A CA 1
ATOM 386 C C . LYS A 1 49 ? 8.672 9.68 25.906 1 97.44 49 LYS A C 1
ATOM 388 O O . LYS A 1 49 ? 8.914 10.633 25.156 1 97.44 49 LYS A O 1
ATOM 393 N N . THR A 1 50 ? 7.41 9.367 26.219 1 97.69 50 THR A N 1
ATOM 394 C CA . THR A 1 50 ? 6.23 10.117 25.797 1 97.69 50 THR A CA 1
ATOM 395 C C . THR A 1 50 ? 5.5 10.703 27 1 97.69 50 THR A C 1
ATOM 397 O O . THR A 1 50 ? 5.047 9.961 27.891 1 97.69 50 THR A O 1
ATOM 400 N N . GLU A 1 51 ? 5.367 11.992 27.047 1 97.5 51 GLU A N 1
ATOM 401 C CA . GLU A 1 51 ? 4.594 12.617 28.109 1 97.5 51 GLU A CA 1
ATOM 402 C C . GLU A 1 51 ? 3.115 12.25 28 1 97.5 51 GLU A C 1
ATOM 404 O O . GLU A 1 51 ? 2.535 12.297 26.922 1 97.5 51 GLU A O 1
ATOM 409 N N . ARG A 1 52 ? 2.5 11.898 29.125 1 96.38 52 ARG A N 1
ATOM 410 C CA . ARG A 1 52 ? 1.139 11.375 29.109 1 96.38 52 ARG A CA 1
ATOM 411 C C . ARG A 1 52 ? 0.116 12.508 29.172 1 96.38 52 ARG A C 1
ATOM 413 O O . ARG A 1 52 ? -1.012 12.359 28.703 1 96.38 52 ARG A O 1
ATOM 420 N N . LYS A 1 53 ? 0.463 13.578 29.859 1 96.62 53 LYS A N 1
ATOM 421 C CA . LYS A 1 53 ? -0.466 14.703 29.969 1 96.62 53 LYS A CA 1
ATOM 422 C C . LYS A 1 53 ? -0.629 15.414 28.625 1 96.62 53 LYS A C 1
ATOM 424 O O . LYS A 1 53 ? 0.339 15.945 28.078 1 96.62 53 LYS A O 1
ATOM 429 N N . VAL A 1 54 ? -1.782 15.445 28.109 1 97.06 54 VAL A N 1
ATOM 430 C CA . VAL A 1 54 ? -2.086 16.203 26.906 1 97.06 54 VAL A CA 1
ATOM 431 C C . VAL A 1 54 ? -2.354 17.656 27.25 1 97.06 54 VAL A C 1
ATOM 433 O O . VAL A 1 54 ? -3.246 17.969 28.047 1 97.06 54 VAL A O 1
ATOM 436 N N . PRO A 1 55 ? -1.628 18.547 26.719 1 97.81 55 PRO A N 1
ATOM 437 C CA . PRO A 1 55 ? -1.805 19.969 27.047 1 97.81 55 PRO A CA 1
ATOM 438 C C . PRO A 1 55 ? -3.064 20.562 26.422 1 97.81 55 PRO A C 1
ATOM 440 O O . PRO A 1 55 ? -3.715 19.906 25.609 1 97.81 55 PRO A O 1
ATOM 443 N N . ARG A 1 56 ? -3.436 21.719 26.969 1 98.31 56 ARG A N 1
ATOM 444 C CA . ARG A 1 56 ? -4.453 22.516 26.297 1 98.31 56 ARG A CA 1
ATOM 445 C C . ARG A 1 56 ? -3.873 23.219 25.078 1 98.31 56 ARG A C 1
ATOM 447 O O . ARG A 1 56 ? -2.982 24.062 25.219 1 98.31 56 ARG A O 1
ATOM 454 N N . VAL A 1 57 ? -4.371 22.859 23.938 1 98.75 57 VAL A N 1
ATOM 455 C CA . VAL A 1 57 ? -3.711 23.281 22.703 1 98.75 57 VAL A CA 1
ATOM 456 C C . VAL A 1 57 ? -4.586 24.297 21.969 1 98.75 57 VAL A C 1
ATOM 458 O O . VAL A 1 57 ? -5.793 24.078 21.812 1 98.75 57 VAL A O 1
ATOM 461 N N . GLY A 1 58 ? -3.98 25.438 21.609 1 98.81 58 GLY A N 1
ATOM 462 C CA . GLY A 1 58 ? -4.578 26.359 20.656 1 98.81 58 GLY A CA 1
ATOM 463 C C . GLY A 1 58 ? -4.023 26.203 19.25 1 98.81 58 GLY A C 1
ATOM 464 O O . GLY A 1 58 ? -2.846 25.891 19.078 1 98.81 58 GLY A O 1
ATOM 465 N N . VAL A 1 59 ? -4.875 26.422 18.328 1 98.81 59 VAL A N 1
ATOM 466 C CA . VAL A 1 59 ? -4.512 26.375 16.906 1 98.81 59 VAL A CA 1
ATOM 467 C C . VAL A 1 59 ? -4.855 27.703 16.25 1 98.81 59 VAL A C 1
ATOM 469 O O . VAL A 1 59 ? -5.984 28.188 16.359 1 98.81 59 VAL A O 1
ATOM 472 N N . MET A 1 60 ? -3.889 28.281 15.578 1 98.94 60 MET A N 1
ATOM 473 C CA . MET A 1 60 ? -4.152 29.484 14.82 1 98.94 60 MET A CA 1
ATOM 474 C C . MET A 1 60 ? -3.949 29.25 13.328 1 98.94 60 MET A C 1
ATOM 476 O O . MET A 1 60 ? -2.861 28.875 12.898 1 98.94 60 MET A O 1
ATOM 480 N N . LEU A 1 61 ? -4.992 29.453 12.594 1 98.88 61 LEU A N 1
ATOM 481 C CA . LEU A 1 61 ? -4.988 29.203 11.156 1 98.88 61 LEU A CA 1
ATOM 482 C C . LEU A 1 61 ? -4.777 30.5 10.383 1 98.88 61 LEU A C 1
ATOM 484 O O . LEU A 1 61 ? -5.434 31.5 10.656 1 98.88 61 LEU A O 1
ATOM 488 N N . VAL A 1 62 ? -3.773 30.5 9.492 1 98.75 62 VAL A N 1
ATOM 489 C CA . VAL A 1 62 ? -3.67 31.578 8.516 1 98.75 62 VAL A CA 1
ATOM 490 C C . VAL A 1 62 ? -4.578 31.281 7.328 1 98.75 62 VAL A C 1
ATOM 492 O O . VAL A 1 62 ? -4.426 30.25 6.66 1 98.75 62 VAL A O 1
ATOM 495 N N . GLY A 1 63 ? -5.473 32.125 7.039 1 98 63 GLY A N 1
ATOM 496 C CA . GLY A 1 63 ? -6.535 31.828 6.09 1 98 63 GLY A CA 1
ATOM 497 C C . GLY A 1 63 ? -7.75 31.188 6.73 1 98 63 GLY A C 1
ATOM 498 O O . GLY A 1 63 ? -8.32 30.234 6.18 1 98 63 GLY A O 1
ATOM 499 N N . TRP A 1 64 ? -8.102 31.719 7.883 1 98.5 64 TRP A N 1
ATOM 500 C CA . TRP A 1 64 ? -9.102 31.078 8.742 1 98.5 64 TRP A CA 1
ATOM 501 C C . TRP A 1 64 ? -10.484 31.156 8.109 1 98.5 64 TRP A C 1
ATOM 503 O O . TRP A 1 64 ? -11.297 30.234 8.258 1 98.5 64 TRP A O 1
ATOM 513 N N . CYS A 1 65 ? -10.812 32.188 7.391 1 97.25 65 CYS A N 1
ATOM 514 C CA . CYS A 1 65 ? -12.133 32.375 6.812 1 97.25 65 CYS A CA 1
ATOM 515 C C . CYS A 1 65 ? -12.234 31.719 5.441 1 97.25 65 CYS A C 1
ATOM 517 O O . CYS A 1 65 ? -13.266 31.797 4.777 1 97.25 65 CYS A O 1
ATOM 519 N N . GLY A 1 66 ? -11.148 31.062 5.051 1 96.38 66 GLY A N 1
ATOM 520 C CA . GLY A 1 66 ? -11.203 30.312 3.803 1 96.38 66 GLY A CA 1
ATOM 521 C C . GLY A 1 66 ? -11.992 29.016 3.91 1 96.38 66 GLY A C 1
ATOM 522 O O . GLY A 1 66 ? -12.492 28.672 4.984 1 96.38 66 GLY A O 1
ATOM 523 N N . ASN A 1 67 ? -12.094 28.297 2.77 1 96.75 67 ASN A N 1
ATOM 524 C CA . ASN A 1 67 ? -12.859 27.047 2.736 1 96.75 67 ASN A CA 1
ATOM 525 C C . ASN A 1 67 ? -12.32 26.031 3.732 1 96.75 67 ASN A C 1
ATOM 527 O O . ASN A 1 67 ? -13.086 25.406 4.465 1 96.75 67 ASN A O 1
ATOM 531 N N . ASN A 1 68 ? -11.023 25.859 3.766 1 97.56 68 ASN A N 1
ATOM 532 C CA . ASN A 1 68 ? -10.414 24.891 4.68 1 97.56 68 ASN A CA 1
ATOM 533 C C . ASN A 1 68 ? -10.594 25.312 6.137 1 97.56 68 ASN A C 1
ATOM 535 O O . ASN A 1 68 ? -10.977 24.5 6.977 1 97.56 68 ASN A O 1
ATOM 539 N N . GLY A 1 69 ? -10.281 26.578 6.422 1 98.19 69 GLY A N 1
ATOM 540 C CA . GLY A 1 69 ? -10.391 27.062 7.785 1 98.19 69 GLY A CA 1
ATOM 541 C C . GLY A 1 69 ? -11.789 26.953 8.359 1 98.19 69 GLY A C 1
ATOM 542 O O . GLY A 1 69 ? -11.961 26.484 9.484 1 98.19 69 GLY A O 1
ATOM 543 N N . THR A 1 70 ? -12.781 27.375 7.578 1 98.31 70 THR A N 1
ATOM 544 C CA . THR A 1 70 ? -14.164 27.312 8.047 1 98.31 70 THR A CA 1
ATOM 545 C C . THR A 1 70 ? -14.617 25.859 8.188 1 98.31 70 THR A C 1
ATOM 547 O O . THR A 1 70 ? -15.32 25.516 9.141 1 98.31 70 THR A O 1
ATOM 550 N N . THR A 1 71 ? -14.203 25.016 7.254 1 98.31 71 THR A N 1
ATOM 551 C CA . THR A 1 71 ? -14.625 23.609 7.254 1 98.31 71 THR A CA 1
ATOM 552 C C . THR A 1 71 ? -14.039 22.875 8.453 1 98.31 71 THR A C 1
ATOM 554 O O . THR A 1 71 ? -14.742 22.125 9.125 1 98.31 71 THR A O 1
ATOM 557 N N . VAL A 1 72 ? -12.758 23.062 8.727 1 98.5 72 VAL A N 1
ATOM 558 C CA . VAL A 1 72 ? -12.109 22.391 9.844 1 98.5 72 VAL A CA 1
ATOM 559 C C . VAL A 1 72 ? -12.727 22.859 11.164 1 98.5 72 VAL A C 1
ATOM 561 O O . VAL A 1 72 ? -13.031 22.047 12.039 1 98.5 72 VAL A O 1
ATOM 564 N N . THR A 1 73 ? -12.93 24.125 11.297 1 98.81 73 THR A N 1
ATOM 565 C CA . THR A 1 73 ? -13.523 24.688 12.508 1 98.81 73 THR A CA 1
ATOM 566 C C . THR A 1 73 ? -14.945 24.156 12.695 1 98.81 73 THR A C 1
ATOM 568 O O . THR A 1 73 ? -15.312 23.719 13.789 1 98.81 73 THR A O 1
ATOM 571 N N . ALA A 1 74 ? -15.727 24.25 11.633 1 98.69 74 ALA A N 1
ATOM 572 C CA . ALA A 1 74 ? -17.094 23.75 11.672 1 98.69 74 ALA A CA 1
ATOM 573 C C . ALA A 1 74 ? -17.141 22.266 12.016 1 98.69 74 ALA A C 1
ATOM 575 O O . ALA A 1 74 ? -17.984 21.812 12.781 1 98.69 74 ALA A O 1
ATOM 576 N N . GLY A 1 75 ? -16.266 21.516 11.383 1 98.62 75 GLY A N 1
ATOM 577 C CA . GLY A 1 75 ? -16.219 20.078 11.641 1 98.62 75 GLY A CA 1
ATOM 578 C C . GLY A 1 75 ? -15.906 19.734 13.078 1 98.62 75 GLY A C 1
ATOM 579 O O . GLY A 1 75 ? -16.531 18.859 13.672 1 98.62 75 GLY A O 1
ATOM 580 N N . ILE A 1 76 ? -14.945 20.422 13.648 1 98.69 76 ILE A N 1
ATOM 581 C CA . ILE A 1 76 ? -14.562 20.188 15.031 1 98.69 76 ILE A CA 1
ATOM 582 C C . ILE A 1 76 ? -15.719 20.562 15.961 1 98.69 76 ILE A C 1
ATOM 584 O O . ILE A 1 76 ? -16.047 19.812 16.875 1 98.69 76 ILE A O 1
ATOM 588 N N . LEU A 1 77 ? -16.359 21.688 15.703 1 98.62 77 LEU A N 1
ATOM 589 C CA . LEU A 1 77 ? -17.5 22.109 16.516 1 98.62 77 LEU A CA 1
ATOM 590 C C . LEU A 1 77 ? -18.656 21.125 16.391 1 98.62 77 LEU A C 1
ATOM 592 O O . LEU A 1 77 ? -19.312 20.812 17.391 1 98.62 77 LEU A O 1
ATOM 596 N N . ALA A 1 78 ? -18.953 20.672 15.164 1 98.69 78 ALA A N 1
ATOM 597 C CA . ALA A 1 78 ? -20.031 19.703 14.945 1 98.69 78 ALA A CA 1
ATOM 598 C C . ALA A 1 78 ? -19.797 18.438 15.766 1 98.69 78 ALA A C 1
ATOM 600 O O . ALA A 1 78 ? -20.75 17.891 16.344 1 98.69 78 ALA A O 1
ATOM 601 N N . ASN A 1 79 ? -18.594 17.953 15.719 1 98.62 79 ASN A N 1
ATOM 602 C CA . ASN A 1 79 ? -18.266 16.75 16.484 1 98.62 79 ASN A CA 1
ATOM 603 C C . ASN A 1 79 ? -18.328 17.016 17.984 1 98.62 79 ASN A C 1
ATOM 605 O O . ASN A 1 79 ? -18.828 16.188 18.734 1 98.62 79 ASN A O 1
ATOM 609 N N . ARG A 1 80 ? -17.797 18.156 18.422 1 98.06 80 ARG A N 1
ATOM 610 C CA . ARG A 1 80 ? -17.812 18.531 19.828 1 98.06 80 ARG A CA 1
ATOM 611 C C . ARG A 1 80 ? -19.25 18.609 20.359 1 98.06 80 ARG A C 1
ATOM 613 O O . ARG A 1 80 ? -19.516 18.188 21.484 1 98.06 80 ARG A O 1
ATOM 620 N N . LEU A 1 81 ? -20.125 19.078 19.562 1 98 81 LEU A N 1
ATOM 621 C CA . LEU A 1 81 ? -21.516 19.281 19.969 1 98 81 LEU A CA 1
ATOM 622 C C . LEU A 1 81 ? -22.344 18.031 19.688 1 98 81 LEU A C 1
ATOM 624 O O . LEU A 1 81 ? -23.531 17.969 20.031 1 98 81 LEU A O 1
ATOM 628 N N . GLY A 1 82 ? -21.797 17.016 19.047 1 97.69 82 GLY A N 1
ATOM 629 C CA . GLY A 1 82 ? -22.516 15.797 18.719 1 97.69 82 GLY A CA 1
ATOM 630 C C . GLY A 1 82 ? -23.688 16.031 17.797 1 97.69 82 GLY A C 1
ATOM 631 O O . GLY A 1 82 ? -24.781 15.477 18 1 97.69 82 GLY A O 1
ATOM 632 N N . LEU A 1 83 ? -23.484 16.797 16.797 1 97.94 83 LEU A N 1
ATOM 633 C CA . LEU A 1 83 ? -24.578 17.203 15.93 1 97.94 83 LEU A CA 1
ATOM 634 C C . LEU A 1 83 ? -24.938 16.094 14.945 1 97.94 83 LEU A C 1
ATOM 636 O O . LEU A 1 83 ? -24.078 15.305 14.555 1 97.94 83 LEU A O 1
ATOM 640 N N . SER A 1 84 ? -26.172 16.016 14.625 1 97.69 84 SER A N 1
ATOM 641 C CA . SER A 1 84 ? -26.734 15.203 13.555 1 97.69 84 SER A CA 1
ATOM 642 C C . SER A 1 84 ? -27.75 16 12.734 1 97.69 84 SER A C 1
ATOM 644 O O . SER A 1 84 ? -28.344 16.953 13.234 1 97.69 84 SER A O 1
ATOM 646 N N . TRP A 1 85 ? -27.906 15.695 11.492 1 97.06 85 TRP A N 1
ATOM 647 C CA . TRP A 1 85 ? -28.828 16.422 10.625 1 97.06 85 TRP A CA 1
ATOM 648 C C . TRP A 1 85 ? -29.453 15.492 9.602 1 97.06 85 TRP A C 1
ATOM 650 O O . TRP A 1 85 ? -28.922 14.414 9.32 1 97.06 85 TRP A O 1
ATOM 660 N N . ARG A 1 86 ? -30.531 15.883 9.07 1 95.06 86 ARG A N 1
ATOM 661 C CA . ARG A 1 86 ? -31.281 15.07 8.117 1 95.06 86 ARG A CA 1
ATOM 662 C C . ARG A 1 86 ? -30.812 15.336 6.691 1 95.06 86 ARG A C 1
ATOM 664 O O . ARG A 1 86 ? -30.531 16.484 6.324 1 95.06 86 ARG A O 1
ATOM 671 N N . THR A 1 87 ? -30.641 14.305 5.984 1 91.25 87 THR A N 1
ATOM 672 C CA . THR A 1 87 ? -30.438 14.375 4.539 1 91.25 87 THR A CA 1
ATOM 673 C C . THR A 1 87 ? -31.531 13.609 3.805 1 91.25 87 THR A C 1
ATOM 675 O O . THR A 1 87 ? -32.375 12.977 4.434 1 91.25 87 THR A O 1
ATOM 678 N N . ARG A 1 88 ? -31.531 13.648 2.414 1 90.38 88 ARG A N 1
ATOM 679 C CA . ARG A 1 88 ? -32.5 12.922 1.615 1 90.38 88 ARG A CA 1
ATOM 680 C C . ARG A 1 88 ? -32.406 11.422 1.872 1 90.38 88 ARG A C 1
ATOM 682 O O . ARG A 1 88 ? -33.406 10.695 1.735 1 90.38 88 ARG A O 1
ATOM 689 N N . ARG A 1 89 ? -31.25 10.977 2.342 1 88.81 89 ARG A N 1
ATOM 690 C CA . ARG A 1 89 ? -31.016 9.539 2.467 1 88.81 89 ARG A CA 1
ATOM 691 C C . ARG A 1 89 ? -31.031 9.109 3.93 1 88.81 89 ARG A C 1
ATOM 693 O O . ARG A 1 89 ? -30.688 7.969 4.25 1 88.81 89 ARG A O 1
ATOM 700 N N . GLY A 1 90 ? -31.406 10.008 4.82 1 91.94 90 GLY A N 1
ATOM 701 C CA . GLY A 1 90 ? -31.438 9.664 6.234 1 91.94 90 GLY A CA 1
ATOM 702 C C . GLY A 1 90 ? -30.625 10.609 7.098 1 91.94 90 GLY A C 1
ATOM 703 O O . GLY A 1 90 ? -30.125 11.633 6.613 1 91.94 90 GLY A O 1
ATOM 704 N N . THR A 1 91 ? -30.484 10.289 8.375 1 95.31 91 THR A N 1
ATOM 705 C CA . THR A 1 91 ? -29.797 11.141 9.336 1 95.31 91 THR A CA 1
ATOM 706 C C . THR A 1 91 ? -28.281 10.906 9.273 1 95.31 91 THR A C 1
ATOM 708 O O . THR A 1 91 ? -27.828 9.758 9.258 1 95.31 91 THR A O 1
ATOM 711 N N . GLN A 1 92 ? -27.594 12 9.188 1 94.69 92 GLN A N 1
ATOM 712 C CA . GLN A 1 92 ? -26.141 11.984 9.227 1 94.69 92 GLN A CA 1
ATOM 713 C C . GLN A 1 92 ? -25.609 12.547 10.547 1 94.69 92 GLN A C 1
ATOM 715 O O . GLN A 1 92 ? -26.234 13.414 11.148 1 94.69 92 GLN A O 1
ATOM 720 N N . SER A 1 93 ? -24.469 11.961 10.969 1 96.5 93 SER A N 1
ATOM 721 C CA . SER A 1 93 ? -23.828 12.461 12.188 1 96.5 93 SER A CA 1
ATOM 722 C C . SER A 1 93 ? -22.438 12.984 11.906 1 96.5 93 SER A C 1
ATOM 724 O O . SER A 1 93 ? -21.75 12.516 10.992 1 96.5 93 SER A O 1
ATOM 726 N N . ALA A 1 94 ? -22.094 13.977 12.719 1 97.94 94 ALA A N 1
ATOM 727 C CA . ALA A 1 94 ? -20.734 14.492 12.617 1 97.94 94 ALA A CA 1
ATOM 728 C C . ALA A 1 94 ? -19.719 13.375 12.805 1 97.94 94 ALA A C 1
ATOM 730 O O . ALA A 1 94 ? -19.922 12.469 13.609 1 97.94 94 ALA A O 1
ATOM 731 N N . ASN A 1 95 ? -18.656 13.422 12.031 1 97.88 95 ASN A N 1
ATOM 732 C CA . ASN A 1 95 ? -17.609 12.406 12.078 1 97.88 95 ASN A CA 1
ATOM 733 C C . ASN A 1 95 ? -16.25 12.977 11.688 1 97.88 95 ASN A C 1
ATOM 735 O O . ASN A 1 95 ? -16.156 14.125 11.25 1 97.88 95 ASN A O 1
ATOM 739 N N . TYR A 1 96 ? -15.211 12.219 11.898 1 98.38 96 TYR A N 1
ATOM 740 C CA . TYR A 1 96 ? -13.859 12.609 11.516 1 98.38 96 TYR A CA 1
ATOM 741 C C . TYR A 1 96 ? -13.32 11.688 10.422 1 98.38 96 TYR A C 1
ATOM 743 O O . TYR A 1 96 ? -12.125 11.383 10.398 1 98.38 96 TYR A O 1
ATOM 751 N N . PHE A 1 97 ? -14.227 11.164 9.531 1 98.12 97 PHE A N 1
ATOM 752 C CA . PHE A 1 97 ? -13.766 10.305 8.445 1 98.12 97 PHE A CA 1
ATOM 753 C C . PHE A 1 97 ? -12.68 10.992 7.633 1 98.12 97 PHE A C 1
ATOM 755 O O . PHE A 1 97 ? -12.766 12.188 7.352 1 98.12 97 PHE A O 1
ATOM 762 N N . GLY A 1 98 ? -11.672 10.242 7.285 1 97.56 98 GLY A N 1
ATOM 763 C CA . GLY A 1 98 ? -10.547 10.766 6.527 1 97.56 98 GLY A CA 1
ATOM 764 C C . GLY A 1 98 ? -9.359 11.125 7.398 1 97.56 98 GLY A C 1
ATOM 765 O O . GLY A 1 98 ? -8.258 11.352 6.891 1 97.56 98 GLY A O 1
ATOM 766 N N . SER A 1 99 ? -9.523 11.234 8.68 1 98.5 99 SER A N 1
ATOM 767 C CA . SER A 1 99 ? -8.438 11.445 9.625 1 98.5 99 SER A CA 1
ATOM 768 C C . SER A 1 99 ? -7.844 10.117 10.094 1 98.5 99 SER A C 1
ATOM 770 O O . SER A 1 99 ? -8.523 9.328 10.75 1 98.5 99 SER A O 1
ATOM 772 N N . ILE A 1 100 ? -6.605 9.906 9.867 1 98 100 ILE A N 1
ATOM 773 C CA . ILE A 1 100 ? -6.016 8.617 10.227 1 98 100 ILE A CA 1
ATOM 774 C C . ILE A 1 100 ? -5.918 8.508 11.75 1 98 100 ILE A C 1
ATOM 776 O O . ILE A 1 100 ? -6.047 7.414 12.305 1 98 100 ILE A O 1
ATOM 780 N N . THR A 1 101 ? -5.785 9.594 12.438 1 98.31 101 THR A N 1
ATOM 781 C CA . THR A 1 101 ? -5.707 9.547 13.891 1 98.31 101 THR A CA 1
ATOM 782 C C . THR A 1 101 ? -7.078 9.25 14.5 1 98.31 101 THR A C 1
ATOM 784 O O . THR A 1 101 ? -7.18 8.555 15.508 1 98.31 101 THR A O 1
ATOM 787 N N . GLN A 1 102 ? -8.125 9.672 13.797 1 98.19 102 GLN A N 1
ATOM 788 C CA . GLN A 1 102 ? -9.445 9.594 14.406 1 98.19 102 GLN A CA 1
ATOM 789 C C . GLN A 1 102 ? -10.25 8.438 13.812 1 98.19 102 GLN A C 1
ATOM 791 O O . GLN A 1 102 ? -11.18 7.938 14.453 1 98.19 102 GLN A O 1
ATOM 796 N N . SER A 1 103 ? -9.859 8.039 12.609 1 97.94 103 SER A N 1
ATOM 797 C CA . SER A 1 103 ? -10.773 7.133 11.922 1 97.94 103 SER A CA 1
ATOM 798 C C . SER A 1 103 ? -10.039 5.941 11.328 1 97.94 103 SER A C 1
ATOM 800 O O . SER A 1 103 ? -10.594 5.207 10.508 1 97.94 103 SER A O 1
ATOM 802 N N . SER A 1 104 ? -8.805 5.727 11.617 1 97 104 SER A N 1
ATOM 803 C CA . SER A 1 104 ? -8.07 4.539 11.195 1 97 104 SER A CA 1
ATOM 804 C C . SER A 1 104 ? -7.703 3.656 12.383 1 97 104 SER A C 1
ATOM 806 O O . SER A 1 104 ? -7.848 4.07 13.539 1 97 104 SER A O 1
ATOM 808 N N . THR A 1 105 ? -7.289 2.432 12.086 1 96.81 105 THR A N 1
ATOM 809 C CA . THR A 1 105 ? -6.926 1.463 13.117 1 96.81 105 THR A CA 1
ATOM 810 C C . THR A 1 105 ? -5.516 0.933 12.883 1 96.81 105 THR A C 1
ATOM 812 O O . THR A 1 105 ? -4.934 1.147 11.82 1 96.81 105 THR A O 1
ATOM 815 N N . ILE A 1 106 ? -4.938 0.393 13.891 1 96 106 ILE A N 1
ATOM 816 C CA . ILE A 1 106 ? -3.619 -0.227 13.859 1 96 106 ILE A CA 1
ATOM 817 C C . ILE A 1 106 ? -3.717 -1.675 14.336 1 96 106 ILE A C 1
ATOM 819 O O . ILE A 1 106 ? -4.43 -1.971 15.297 1 96 106 ILE A O 1
ATOM 823 N N . ASN A 1 107 ? -3.068 -2.568 13.602 1 95.56 107 ASN A N 1
ATOM 824 C CA . ASN A 1 107 ? -3.027 -3.975 13.984 1 95.56 107 ASN A CA 1
ATOM 825 C C . ASN A 1 107 ? -2.148 -4.195 15.219 1 95.56 107 ASN A C 1
ATOM 827 O O . ASN A 1 107 ? -0.963 -3.857 15.203 1 95.56 107 ASN A O 1
ATOM 831 N N . MET A 1 108 ? -2.637 -4.824 16.297 1 94.94 108 MET A N 1
ATOM 832 C CA . MET A 1 108 ? -1.903 -5 17.547 1 94.94 108 MET A CA 1
ATOM 833 C C . MET A 1 108 ? -1.395 -6.434 17.688 1 94.94 108 MET A C 1
ATOM 835 O O . MET A 1 108 ? -0.592 -6.727 18.578 1 94.94 108 MET A O 1
ATOM 839 N N . GLY A 1 109 ? -1.834 -7.266 16.812 1 94.94 109 GLY A N 1
ATOM 840 C CA . GLY A 1 109 ? -1.389 -8.648 16.891 1 94.94 109 GLY A CA 1
ATOM 841 C C . GLY A 1 109 ? -2.527 -9.648 16.797 1 94.94 109 GLY A C 1
ATOM 842 O O . GLY A 1 109 ? -3.584 -9.344 16.25 1 94.94 109 GLY A O 1
ATOM 843 N N . MET A 1 110 ? -2.248 -10.844 17.25 1 94.88 110 MET A N 1
ATOM 844 C CA . MET A 1 110 ? -3.193 -11.945 17.078 1 94.88 110 MET A CA 1
ATOM 845 C C . MET A 1 110 ? -3.539 -12.578 18.422 1 94.88 110 MET A C 1
ATOM 847 O O . MET A 1 110 ? -2.662 -12.766 19.281 1 94.88 110 MET A O 1
ATOM 851 N N . THR A 1 111 ? -4.777 -12.93 18.609 1 94.25 111 THR A N 1
ATOM 852 C CA . THR A 1 111 ? -5.195 -13.688 19.781 1 94.25 111 THR A CA 1
ATOM 853 C C . THR A 1 111 ? -4.789 -15.148 19.656 1 94.25 111 THR A C 1
ATOM 855 O O . THR A 1 111 ? -4.305 -15.578 18.594 1 94.25 111 THR A O 1
ATOM 858 N N . ARG A 1 112 ? -4.934 -15.922 20.688 1 92.25 112 ARG A N 1
ATOM 859 C CA . ARG A 1 112 ? -4.59 -17.344 20.688 1 92.25 112 ARG A CA 1
ATOM 860 C C . ARG A 1 112 ? -5.422 -18.094 19.656 1 92.25 112 ARG A C 1
ATOM 862 O O . ARG A 1 112 ? -4.949 -19.078 19.062 1 92.25 112 ARG A O 1
ATOM 869 N N . ASP A 1 113 ? -6.598 -17.641 19.422 1 91.44 113 ASP A N 1
ATOM 870 C CA . ASP A 1 113 ? -7.473 -18.281 18.453 1 91.44 113 ASP A CA 1
ATOM 871 C C . ASP A 1 113 ? -7.227 -17.734 17.047 1 91.44 113 ASP A C 1
ATOM 873 O O . ASP A 1 113 ? -8.078 -17.875 16.156 1 91.44 113 ASP A O 1
ATOM 877 N N . MET A 1 114 ? -6.164 -17.047 16.875 1 92.44 114 MET A N 1
ATOM 878 C CA . MET A 1 114 ? -5.633 -16.625 15.586 1 92.44 114 MET A CA 1
ATOM 879 C C . MET A 1 114 ? -6.516 -15.562 14.953 1 92.44 114 MET A C 1
ATOM 881 O O . MET A 1 114 ? -6.793 -15.609 13.75 1 92.44 114 MET A O 1
ATOM 885 N N . GLN A 1 115 ? -7.027 -14.711 15.781 1 92.75 115 GLN A N 1
ATOM 886 C CA . GLN A 1 115 ? -7.754 -13.547 15.289 1 92.75 115 GLN A CA 1
ATOM 887 C C . GLN A 1 115 ? -6.922 -12.281 15.43 1 92.75 115 GLN A C 1
ATOM 889 O O . GLN A 1 115 ? -6.449 -11.953 16.516 1 92.75 115 GLN A O 1
ATOM 894 N N . GLU A 1 116 ? -6.836 -11.578 14.312 1 94.06 116 GLU A N 1
ATOM 895 C CA . GLU A 1 116 ? -6.129 -10.305 14.383 1 94.06 116 GLU A CA 1
ATOM 896 C C . GLU A 1 116 ? -6.938 -9.266 15.148 1 94.06 116 GLU A C 1
ATOM 898 O O . GLU A 1 116 ? -8.164 -9.227 15.047 1 94.06 116 GLU A O 1
ATOM 903 N N . THR A 1 117 ? -6.234 -8.422 15.883 1 94.5 117 THR A N 1
ATOM 904 C CA . THR A 1 117 ? -6.887 -7.379 16.672 1 94.5 117 THR A CA 1
ATOM 905 C C . THR A 1 117 ? -6.453 -5.996 16.188 1 94.5 117 THR A C 1
ATOM 907 O O . THR A 1 117 ? -5.262 -5.676 16.203 1 94.5 117 THR A O 1
ATOM 910 N N . PHE A 1 118 ? -7.422 -5.191 15.789 1 94.88 118 PHE A N 1
ATOM 911 C CA . PHE A 1 118 ? -7.191 -3.816 15.367 1 94.88 118 PHE A CA 1
ATOM 912 C C . PHE A 1 118 ? -7.773 -2.836 16.375 1 94.88 118 PHE A C 1
ATOM 914 O O . PHE A 1 118 ? -8.883 -3.029 16.875 1 94.88 118 PHE A O 1
ATOM 921 N N . VAL A 1 119 ? -7.008 -1.827 16.734 1 95 119 VAL A N 1
ATOM 922 C CA . VAL A 1 119 ? -7.477 -0.805 17.672 1 95 119 VAL A CA 1
ATOM 923 C C . VAL A 1 119 ? -7.387 0.571 17.016 1 95 119 VAL A C 1
ATOM 925 O O . VAL A 1 119 ? -6.578 0.78 16.109 1 95 119 VAL A O 1
ATOM 928 N N . PRO A 1 120 ? -8.242 1.505 17.422 1 95.5 120 PRO A N 1
ATOM 929 C CA . PRO A 1 120 ? -8.086 2.871 16.906 1 95.5 120 PRO A CA 1
ATOM 930 C C . PRO A 1 120 ? -6.68 3.426 17.141 1 95.5 120 PRO A C 1
ATOM 932 O O . PRO A 1 120 ? -6.098 3.229 18.203 1 95.5 120 PRO A O 1
ATOM 935 N N . MET A 1 121 ? -6.184 4.09 16.125 1 96.81 121 MET A N 1
ATOM 936 C CA . MET A 1 121 ? -4.844 4.66 16.203 1 96.81 121 MET A CA 1
ATOM 937 C C . MET A 1 121 ? -4.715 5.59 17.406 1 96.81 121 MET A C 1
ATOM 939 O O . MET A 1 121 ? -3.684 5.602 18.078 1 96.81 121 MET A O 1
ATOM 943 N N . LYS A 1 122 ? -5.73 6.367 17.734 1 96.12 122 LYS A N 1
ATOM 944 C CA . LYS A 1 122 ? -5.699 7.391 18.766 1 96.12 122 LYS A CA 1
ATOM 945 C C . LYS A 1 122 ? -5.645 6.762 20.156 1 96.12 122 LYS A C 1
ATOM 947 O O . LYS A 1 122 ? -5.406 7.457 21.156 1 96.12 122 LYS A O 1
ATOM 952 N N . ASP A 1 123 ? -5.824 5.414 20.219 1 94.12 123 ASP A N 1
ATOM 953 C CA . ASP A 1 123 ? -5.863 4.75 21.516 1 94.12 123 ASP A CA 1
ATOM 954 C C . ASP A 1 123 ? -4.504 4.16 21.875 1 94.12 123 ASP A C 1
ATOM 956 O O . ASP A 1 123 ? -4.312 3.641 22.969 1 94.12 123 ASP A O 1
ATOM 960 N N . VAL A 1 124 ? -3.514 4.246 21 1 95.38 124 VAL A N 1
ATOM 961 C CA . VAL A 1 124 ? -2.215 3.615 21.203 1 95.38 124 VAL A CA 1
ATOM 962 C C . VAL A 1 124 ? -1.425 4.395 22.266 1 95.38 124 VAL A C 1
ATOM 964 O O . VAL A 1 124 ? -0.772 3.801 23.125 1 95.38 124 VAL A O 1
ATOM 967 N N . VAL A 1 125 ? -1.381 5.684 22.172 1 96.31 125 VAL A N 1
ATOM 968 C CA . VAL A 1 125 ? -0.8 6.625 23.125 1 96.31 125 VAL A CA 1
ATOM 969 C C . VAL A 1 125 ? -1.771 7.777 23.375 1 96.31 125 VAL A C 1
ATOM 971 O O . VAL A 1 125 ? -2.686 8.008 22.578 1 96.31 125 VAL A O 1
ATOM 974 N N . PRO A 1 126 ? -1.588 8.469 24.5 1 96.12 126 PRO A N 1
ATOM 975 C CA . PRO A 1 126 ? -2.445 9.641 24.703 1 96.12 126 PRO A CA 1
ATOM 976 C C . PRO A 1 126 ? -2.287 10.672 23.578 1 96.12 126 PRO A C 1
ATOM 978 O O . PRO A 1 126 ? -1.177 11.156 23.328 1 96.12 126 PRO A O 1
ATOM 981 N N . MET A 1 127 ? -3.395 11.008 22.891 1 97.19 127 MET A N 1
ATOM 982 C CA . MET A 1 127 ? -3.355 11.953 21.781 1 97.19 127 MET A CA 1
ATOM 983 C C . MET A 1 127 ? -4.328 13.102 22.016 1 97.19 127 MET A C 1
ATOM 985 O O . MET A 1 127 ? -5.348 12.938 22.688 1 97.19 127 MET A O 1
ATOM 989 N N . LEU A 1 128 ? -3.973 14.203 21.547 1 97.94 128 LEU A N 1
ATOM 990 C CA . LEU A 1 128 ? -4.859 15.367 21.531 1 97.94 128 LEU A CA 1
ATOM 991 C C . LEU A 1 128 ? -6.164 15.047 20.812 1 97.94 128 LEU A C 1
ATOM 993 O O . LEU A 1 128 ? -6.148 14.508 19.703 1 97.94 128 LEU A O 1
ATOM 997 N N . SER A 1 129 ? -7.277 15.273 21.5 1 98.12 129 SER A N 1
ATOM 998 C CA . SER A 1 129 ? -8.578 15.188 20.828 1 98.12 129 SER A CA 1
ATOM 999 C C . SER A 1 129 ? -8.891 16.469 20.062 1 98.12 129 SER A C 1
ATOM 1001 O O . SER A 1 129 ? -8.805 17.562 20.609 1 98.12 129 SER A O 1
ATOM 1003 N N . PRO A 1 130 ? -9.266 16.297 18.781 1 98.44 130 PRO A N 1
ATOM 1004 C CA . PRO A 1 130 ? -9.641 17.516 18.047 1 98.44 130 PRO A CA 1
ATOM 1005 C C . PRO A 1 130 ? -10.742 18.312 18.75 1 98.44 130 PRO A C 1
ATOM 1007 O O . PRO A 1 130 ? -10.781 19.547 18.656 1 98.44 130 PRO A O 1
ATOM 1010 N N . ASN A 1 131 ? -11.547 17.656 19.5 1 98.31 131 ASN A N 1
ATOM 1011 C CA . ASN A 1 131 ? -12.656 18.297 20.203 1 98.31 131 ASN A CA 1
ATOM 1012 C C . ASN A 1 131 ? -12.156 19.281 21.25 1 98.31 131 ASN A C 1
ATOM 1014 O O . ASN A 1 131 ? -12.914 20.141 21.703 1 98.31 131 ASN A O 1
ATOM 1018 N N . ASP A 1 132 ? -10.961 19.188 21.641 1 98 132 ASP A N 1
ATOM 1019 C CA . ASP A 1 132 ? -10.438 19.984 22.75 1 98 132 ASP A CA 1
ATOM 1020 C C . ASP A 1 132 ? -9.609 21.156 22.234 1 98 132 ASP A C 1
ATOM 1022 O O . ASP A 1 132 ? -9.141 21.984 23.016 1 98 132 ASP A O 1
ATOM 1026 N N . MET A 1 133 ? -9.477 21.297 20.984 1 98.44 133 MET A N 1
ATOM 1027 C CA . MET A 1 133 ? -8.672 22.359 20.406 1 98.44 133 MET A CA 1
ATOM 1028 C C . MET A 1 133 ? -9.406 23.703 20.484 1 98.44 133 MET A C 1
ATOM 1030 O O . MET A 1 133 ? -10.625 23.75 20.281 1 98.44 133 MET A O 1
ATOM 1034 N N . VAL A 1 134 ? -8.664 24.719 20.844 1 98.56 134 VAL A N 1
ATOM 1035 C CA . VAL A 1 134 ? -9.164 26.094 20.719 1 98.56 134 VAL A CA 1
ATOM 1036 C C . VAL A 1 134 ? -8.656 26.703 19.422 1 98.56 134 VAL A C 1
ATOM 1038 O O . VAL A 1 134 ? -7.449 26.781 19.188 1 98.56 134 VAL A O 1
ATOM 1041 N N . ILE A 1 135 ? -9.594 27.203 18.594 1 98.69 135 ILE A N 1
ATOM 1042 C CA . ILE A 1 135 ? -9.188 27.594 17.25 1 98.69 135 ILE A CA 1
ATOM 1043 C C . ILE A 1 135 ? -9.344 29.109 17.094 1 98.69 135 ILE A C 1
ATOM 1045 O O . ILE A 1 135 ? -10.336 29.688 17.531 1 98.69 135 ILE A O 1
ATOM 1049 N N . GLY A 1 136 ? -8.406 29.781 16.578 1 98.5 136 GLY A N 1
ATOM 1050 C CA . GLY A 1 136 ? -8.375 31.156 16.109 1 98.5 136 GLY A CA 1
ATOM 1051 C C . GLY A 1 136 ? -7.555 31.344 14.852 1 98.5 136 GLY A C 1
ATOM 1052 O O . GLY A 1 136 ? -7.227 30.375 14.172 1 98.5 136 GLY A O 1
ATOM 1053 N N . GLY A 1 137 ? -7.332 32.562 14.523 1 98.5 137 GLY A N 1
ATOM 1054 C CA . GLY A 1 137 ? -6.477 32.719 13.359 1 98.5 137 GLY A CA 1
ATOM 1055 C C . GLY A 1 137 ? -6.652 34.062 12.664 1 98.5 137 GLY A C 1
ATOM 1056 O O . GLY A 1 137 ? -7.176 35 13.258 1 98.5 137 GLY A O 1
ATOM 1057 N N . TRP A 1 138 ? -6 34.156 11.523 1 98.81 138 TRP A N 1
ATOM 1058 C CA . TRP A 1 138 ? -5.957 35.375 10.727 1 98.81 138 TRP A CA 1
ATOM 1059 C C . TRP A 1 138 ? -6.637 35.156 9.375 1 98.81 138 TRP A C 1
ATOM 1061 O O . TRP A 1 138 ? -6.68 34.031 8.867 1 98.81 138 TRP A O 1
ATOM 1071 N N . ASP A 1 139 ? -7.168 36.188 8.828 1 98.44 139 ASP A N 1
ATOM 1072 C CA . ASP A 1 139 ? -7.637 36.188 7.449 1 98.44 139 ASP A CA 1
ATOM 1073 C C . ASP A 1 139 ? -7.664 37.594 6.871 1 98.44 139 ASP A C 1
ATOM 1075 O O . ASP A 1 139 ? -7.941 38.562 7.59 1 98.44 139 ASP A O 1
ATOM 1079 N N . CYS A 1 140 ? -7.395 37.656 5.605 1 97.12 140 CYS A N 1
ATOM 1080 C CA . CYS A 1 140 ? -7.406 38.969 4.957 1 97.12 140 CYS A CA 1
ATOM 1081 C C . CYS A 1 140 ? -8.836 39.469 4.746 1 97.12 140 CYS A C 1
ATOM 1083 O O . CYS A 1 140 ? -9.047 40.625 4.363 1 97.12 140 CYS A O 1
ATOM 1085 N N . ASN A 1 141 ? -9.742 38.562 4.949 1 96.75 141 ASN A N 1
ATOM 1086 C CA . ASN A 1 141 ? -11.156 38.906 4.91 1 96.75 141 ASN A CA 1
ATOM 1087 C C . ASN A 1 141 ? -11.766 38.938 6.309 1 96.75 141 ASN A C 1
ATOM 1089 O O . ASN A 1 141 ? -11.477 38.062 7.133 1 96.75 141 ASN A O 1
ATOM 1093 N N . ASN A 1 142 ? -12.617 39.938 6.617 1 96.62 142 ASN A N 1
ATOM 1094 C CA . ASN A 1 142 ? -13.094 40.125 7.984 1 96.62 142 ASN A CA 1
ATOM 1095 C C . ASN A 1 142 ? -14.445 39.469 8.203 1 96.62 142 ASN A C 1
ATOM 1097 O O . ASN A 1 142 ? -15.102 39.719 9.219 1 96.62 142 ASN A O 1
ATOM 1101 N N . MET A 1 143 ? -14.875 38.75 7.32 1 96.94 143 MET A N 1
ATOM 1102 C CA . MET A 1 143 ? -16.141 38.031 7.5 1 96.94 143 MET A CA 1
ATOM 1103 C C . MET A 1 143 ? -16.125 37.188 8.766 1 96.94 143 MET A C 1
ATOM 1105 O O . MET A 1 143 ? -15.086 36.625 9.125 1 96.94 143 MET A O 1
ATOM 1109 N N . SER A 1 144 ? -17.344 37.156 9.375 1 97.94 144 SER A N 1
ATOM 1110 C CA . SER A 1 144 ? -17.484 36.156 10.422 1 97.94 144 SER A CA 1
ATOM 1111 C C . SER A 1 144 ? -17.328 34.75 9.867 1 97.94 144 SER A C 1
ATOM 1113 O O . SER A 1 144 ? -17.578 34.5 8.688 1 97.94 144 SER A O 1
ATOM 1115 N N . LEU A 1 145 ? -16.938 33.844 10.742 1 98.62 145 LEU A N 1
ATOM 1116 C CA . LEU A 1 145 ? -16.781 32.469 10.266 1 98.62 145 LEU A CA 1
ATOM 1117 C C . LEU A 1 145 ? -18.109 31.875 9.836 1 98.62 145 LEU A C 1
ATOM 1119 O O . LEU A 1 145 ? -18.156 31 8.961 1 98.62 145 LEU A O 1
ATOM 1123 N N . GLY A 1 146 ? -19.203 32.281 10.469 1 98.5 146 GLY A N 1
ATOM 1124 C CA . GLY A 1 146 ? -20.5 31.828 10.008 1 98.5 146 GLY A CA 1
ATOM 1125 C C . GLY A 1 146 ? -20.797 32.219 8.578 1 98.5 146 GLY A C 1
ATOM 1126 O O . GLY A 1 146 ? -21.234 31.375 7.777 1 98.5 146 GLY A O 1
ATOM 1127 N N . ASP A 1 147 ? -20.578 33.5 8.281 1 98.38 147 ASP A N 1
ATOM 1128 C CA . ASP A 1 147 ? -20.812 34 6.93 1 98.38 147 ASP A CA 1
ATOM 1129 C C . ASP A 1 147 ? -19.812 33.375 5.949 1 98.38 147 ASP A C 1
ATOM 1131 O O . ASP A 1 147 ? -20.172 33.031 4.816 1 98.38 147 ASP A O 1
ATOM 1135 N N . ALA A 1 148 ? -18.641 33.281 6.418 1 98 148 ALA A N 1
ATOM 1136 C CA . ALA A 1 148 ? -17.609 32.688 5.578 1 98 148 ALA A CA 1
ATOM 1137 C C . ALA A 1 148 ? -17.922 31.234 5.258 1 98 148 ALA A C 1
ATOM 1139 O O . ALA A 1 148 ? -17.656 30.766 4.148 1 98 148 ALA A O 1
ATOM 1140 N N . MET A 1 149 ? -18.375 30.469 6.219 1 98.31 149 MET A N 1
ATOM 1141 C CA . MET A 1 149 ? -18.781 29.094 6.016 1 98.31 149 MET A CA 1
ATOM 1142 C C . MET A 1 149 ? -19.859 29 4.941 1 98.31 149 MET A C 1
ATOM 1144 O O . MET A 1 149 ? -19.797 28.141 4.059 1 98.31 149 MET A O 1
ATOM 1148 N N . ARG A 1 150 ? -20.828 29.891 5.004 1 97.81 150 ARG A N 1
ATOM 1149 C CA . ARG A 1 150 ? -21.891 29.906 4 1 97.81 150 ARG A CA 1
ATOM 1150 C C . ARG A 1 150 ? -21.344 30.281 2.627 1 97.81 150 ARG A C 1
ATOM 1152 O O . ARG A 1 150 ? -21.719 29.672 1.62 1 97.81 150 ARG A O 1
ATOM 1159 N N . ARG A 1 151 ? -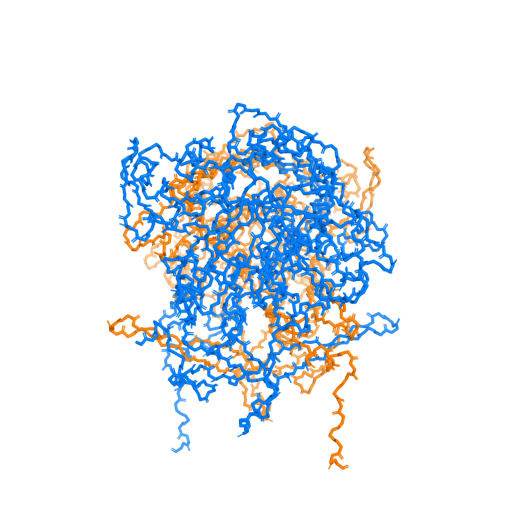20.484 31.281 2.604 1 95.5 151 ARG A N 1
ATOM 1160 C CA . ARG A 1 151 ? -19.859 31.688 1.35 1 95.5 151 ARG A CA 1
ATOM 1161 C C . ARG A 1 151 ? -19.094 30.531 0.723 1 95.5 151 ARG A C 1
ATOM 1163 O O . ARG A 1 151 ? -19.094 30.359 -0.498 1 95.5 151 ARG A O 1
ATOM 1170 N N . ALA A 1 152 ? -18.359 29.75 1.561 1 94.62 152 ALA A N 1
ATOM 1171 C CA . ALA A 1 152 ? -17.531 28.641 1.087 1 94.62 152 ALA A CA 1
ATOM 1172 C C . ALA A 1 152 ? -18.391 27.594 0.367 1 94.62 152 ALA A C 1
ATOM 1174 O O . ALA A 1 152 ? -17.922 26.969 -0.597 1 94.62 152 ALA A O 1
ATOM 1175 N N . GLY A 1 153 ? -19.641 27.375 0.858 1 95.06 153 GLY A N 1
ATOM 1176 C CA . GLY A 1 153 ? -20.562 26.469 0.197 1 95.06 153 GLY A CA 1
ATOM 1177 C C . GLY A 1 153 ? -20.094 25.031 0.215 1 95.06 153 GLY A C 1
ATOM 1178 O O . GLY A 1 153 ? -20.25 24.312 -0.771 1 95.06 153 GLY A O 1
ATOM 1179 N N . VAL A 1 154 ? -19.453 24.609 1.314 1 96.5 154 VAL A N 1
ATOM 1180 C CA . VAL A 1 154 ? -18.875 23.266 1.388 1 96.5 154 VAL A CA 1
ATOM 1181 C C . VAL A 1 154 ? -19.828 22.328 2.117 1 96.5 154 VAL A C 1
ATOM 1183 O O . VAL A 1 154 ? -20.078 21.219 1.656 1 96.5 154 VAL A O 1
ATOM 1186 N N . LEU A 1 155 ? -20.469 22.734 3.205 1 97.06 155 LEU A N 1
ATOM 1187 C CA . LEU A 1 155 ? -21.219 21.891 4.125 1 97.06 155 LEU A CA 1
ATOM 1188 C C . LEU A 1 155 ? -22.703 21.844 3.74 1 97.06 155 LEU A C 1
ATOM 1190 O O . LEU A 1 155 ? -23.219 22.781 3.129 1 97.06 155 LEU A O 1
ATOM 1194 N N . ASP A 1 156 ? -23.328 20.781 4.152 1 95.25 156 ASP A N 1
ATOM 1195 C CA . ASP A 1 156 ? -24.781 20.672 3.998 1 95.25 156 ASP A CA 1
ATOM 1196 C C . ASP A 1 156 ? -25.5 21.828 4.703 1 95.25 156 ASP A C 1
ATOM 1198 O O . ASP A 1 156 ? -25.094 22.25 5.789 1 95.25 156 ASP A O 1
ATOM 1202 N N . VAL A 1 157 ? -26.594 22.219 4.121 1 96.31 157 VAL A N 1
ATOM 1203 C CA . VAL A 1 157 ? -27.281 23.422 4.57 1 96.31 157 VAL A CA 1
ATOM 1204 C C . VAL A 1 157 ? -27.766 23.25 6.008 1 96.31 157 VAL A C 1
ATOM 1206 O O . VAL A 1 157 ? -27.688 24.172 6.816 1 96.31 157 VAL A O 1
ATOM 1209 N N . GLN A 1 158 ? -28.281 22.109 6.336 1 96.81 158 GLN A N 1
ATOM 1210 C CA . GLN A 1 158 ? -28.766 21.891 7.691 1 96.81 158 GLN A CA 1
ATOM 1211 C C . GLN A 1 158 ? -27.641 21.953 8.711 1 96.81 158 GLN A C 1
ATOM 1213 O O . GLN A 1 158 ? -27.844 22.406 9.836 1 96.81 158 GLN A O 1
ATOM 1218 N N . LEU A 1 159 ? -26.547 21.453 8.305 1 97.5 159 LEU A N 1
ATOM 1219 C CA . LEU A 1 159 ? -25.391 21.547 9.188 1 97.5 159 LEU A CA 1
ATOM 1220 C C . LEU A 1 159 ? -24.922 22.984 9.336 1 97.5 159 LEU A C 1
ATOM 1222 O O . LEU A 1 159 ? -24.578 23.422 10.43 1 97.5 159 LEU A O 1
ATOM 1226 N N . GLN A 1 160 ? -24.906 23.766 8.281 1 97.88 160 GLN A N 1
ATOM 1227 C CA . GLN A 1 160 ? -24.578 25.188 8.344 1 97.88 160 GLN A CA 1
ATOM 1228 C C . GLN A 1 160 ? -25.484 25.906 9.336 1 97.88 160 GLN A C 1
ATOM 1230 O O . GLN A 1 160 ? -25.016 26.703 10.156 1 97.88 160 GLN A O 1
ATOM 1235 N N . ASP A 1 161 ? -26.734 25.578 9.18 1 97.94 161 ASP A N 1
ATOM 1236 C CA . ASP A 1 161 ? -27.719 26.25 10.023 1 97.94 161 ASP A CA 1
ATOM 1237 C C . ASP A 1 161 ? -27.5 25.922 11.492 1 97.94 161 ASP A C 1
ATOM 1239 O O . ASP A 1 161 ? -27.594 26.781 12.359 1 97.94 161 ASP A O 1
ATOM 1243 N N . ALA A 1 162 ? -27.25 24.656 11.719 1 97.81 162 ALA A N 1
ATOM 1244 C CA . ALA A 1 162 ? -27.047 24.203 13.086 1 97.81 162 ALA A CA 1
ATOM 1245 C C . ALA A 1 162 ? -25.812 24.844 13.719 1 97.81 162 ALA A C 1
ATOM 1247 O O . ALA A 1 162 ? -25.781 25.078 14.922 1 97.81 162 ALA A O 1
ATOM 1248 N N . LEU A 1 163 ? -24.828 25.219 12.891 1 98.31 163 LEU A N 1
ATOM 1249 C CA . LEU A 1 163 ? -23.531 25.688 13.398 1 98.31 163 LEU A CA 1
ATOM 1250 C C . LEU A 1 163 ? -23.453 27.203 13.328 1 98.31 163 LEU A C 1
ATOM 1252 O O . LEU A 1 163 ? -22.531 27.797 13.891 1 98.31 163 LEU A O 1
ATOM 1256 N N . TYR A 1 164 ? -24.391 27.828 12.695 1 98.38 164 TYR A N 1
ATOM 1257 C CA . TYR A 1 164 ? -24.234 29.219 12.273 1 98.38 164 TYR A CA 1
ATOM 1258 C C . TYR A 1 164 ? -23.969 30.125 13.477 1 98.38 164 TYR A C 1
ATOM 1260 O O . TYR A 1 164 ? -23.047 30.938 13.453 1 98.38 164 TYR A O 1
ATOM 1268 N N . GLU A 1 165 ? -24.719 29.984 14.539 1 98.06 165 GLU A N 1
ATOM 1269 C CA . GLU A 1 165 ? -24.594 30.891 15.68 1 98.06 165 GLU A CA 1
ATOM 1270 C C . GLU A 1 165 ? -23.219 30.734 16.344 1 98.06 165 GLU A C 1
ATOM 1272 O O . GLU A 1 165 ? -22.609 31.719 16.75 1 98.06 165 GLU A O 1
ATOM 1277 N N . HIS A 1 166 ? -22.812 29.516 16.453 1 98.12 166 HIS A N 1
ATOM 1278 C CA . HIS A 1 166 ? -21.5 29.266 17.031 1 98.12 166 HIS A CA 1
ATOM 1279 C C . HIS A 1 166 ? -20.391 29.844 16.156 1 98.12 166 HIS A C 1
ATOM 1281 O O . HIS A 1 166 ? -19.438 30.438 16.672 1 98.12 166 HIS A O 1
ATOM 1287 N N . MET A 1 167 ? -20.547 29.734 14.883 1 98.5 167 MET A N 1
ATOM 1288 C CA . MET A 1 167 ? -19.516 30.172 13.938 1 98.5 167 MET A CA 1
ATOM 1289 C C . MET A 1 167 ? -19.562 31.688 13.766 1 98.5 167 MET A C 1
ATOM 1291 O O . MET A 1 167 ? -18.531 32.312 13.539 1 98.5 167 MET A O 1
ATOM 1295 N N . GLN A 1 168 ? -20.719 32.219 13.875 1 98.12 168 GLN A N 1
ATOM 1296 C CA . GLN A 1 168 ? -20.906 33.656 13.703 1 98.12 168 GLN A CA 1
ATOM 1297 C C . GLN A 1 168 ? -20.141 34.438 14.773 1 98.12 168 GLN A C 1
ATOM 1299 O O . GLN A 1 168 ? -19.688 35.562 14.531 1 98.12 168 GLN A O 1
ATOM 1304 N N . ALA A 1 169 ? -19.969 33.875 15.836 1 97.69 169 ALA A N 1
ATOM 1305 C CA . ALA A 1 169 ? -19.312 34.531 16.969 1 97.69 169 ALA A CA 1
ATOM 1306 C C . ALA A 1 169 ? -17.797 34.562 16.766 1 97.69 169 ALA A C 1
ATOM 1308 O O . ALA A 1 169 ? -17.094 35.312 17.469 1 97.69 169 ALA A O 1
ATOM 1309 N N . LEU A 1 170 ? -17.281 33.906 15.836 1 98.31 170 LEU A N 1
ATOM 1310 C CA . LEU A 1 170 ? -15.844 33.781 15.594 1 98.31 170 LEU A CA 1
ATOM 1311 C C . LEU A 1 170 ? -15.422 34.75 14.484 1 98.31 170 LEU A C 1
ATOM 1313 O O . LEU A 1 170 ? -16.016 34.75 13.398 1 98.31 170 LEU A O 1
ATOM 1317 N N . HIS A 1 171 ? -14.383 35.562 14.766 1 98.12 171 HIS A N 1
ATOM 1318 C CA . HIS A 1 171 ? -13.875 36.531 13.812 1 98.12 171 HIS A CA 1
ATOM 1319 C C . HIS A 1 171 ? -12.359 36.438 13.664 1 98.12 171 HIS A C 1
ATOM 1321 O O . HIS A 1 171 ? -11.648 36.219 14.656 1 98.12 171 HIS A O 1
ATOM 1327 N N . PRO A 1 172 ? -11.891 36.625 12.453 1 98.5 172 PRO A N 1
ATOM 1328 C CA . PRO A 1 172 ? -10.445 36.531 12.242 1 98.5 172 PRO A CA 1
ATOM 1329 C C . PRO A 1 172 ? -9.711 37.812 12.664 1 98.5 172 PRO A C 1
ATOM 1331 O O . PRO A 1 172 ? -10.289 38.906 12.625 1 98.5 172 PRO A O 1
ATOM 1334 N N . LEU A 1 173 ? -8.469 37.594 13.031 1 98.56 173 LEU A N 1
ATOM 1335 C CA . LEU A 1 173 ? -7.551 38.719 13.172 1 98.56 173 LEU A CA 1
ATOM 1336 C C . LEU A 1 173 ? -7.102 39.219 11.812 1 98.56 173 LEU A C 1
ATOM 1338 O O . LEU A 1 173 ? -7.191 38.5 10.812 1 98.56 173 LEU A O 1
ATOM 1342 N N . PRO A 1 174 ? -6.691 40.531 11.75 1 98.38 174 PRO A N 1
ATOM 1343 C CA . PRO A 1 174 ? -6.156 41 10.484 1 98.38 174 PRO A CA 1
ATOM 1344 C C . PRO A 1 174 ? -4.914 40.25 10.023 1 98.38 174 PRO A C 1
ATOM 1346 O O . PRO A 1 174 ? -4.066 39.906 10.852 1 98.38 174 PRO A O 1
ATOM 1349 N N . ALA A 1 175 ? -4.812 40.094 8.742 1 98.31 175 ALA A N 1
ATOM 1350 C CA . ALA A 1 175 ? -3.752 39.25 8.195 1 98.31 175 ALA A CA 1
ATOM 1351 C C . ALA A 1 175 ? -2.672 40.094 7.523 1 98.31 175 ALA A C 1
ATOM 1353 O O . ALA A 1 175 ? -2.938 41.219 7.066 1 98.31 175 ALA A O 1
ATOM 1354 N N . ILE A 1 176 ? -1.44 39.531 7.5 1 97.75 176 ILE A N 1
ATOM 1355 C CA . ILE A 1 176 ? -0.412 40.062 6.613 1 97.75 176 ILE A CA 1
ATOM 1356 C C . ILE A 1 176 ? -0.769 39.75 5.164 1 97.75 176 ILE A C 1
ATOM 1358 O O . ILE A 1 176 ? -0.968 38.594 4.797 1 97.75 176 ILE A O 1
ATOM 1362 N N . PHE A 1 177 ? -0.896 40.75 4.395 1 95.44 177 PHE A N 1
ATOM 1363 C CA . PHE A 1 177 ? -1.304 40.562 3.006 1 95.44 177 PHE A CA 1
ATOM 1364 C C . PHE A 1 177 ? -0.365 41.312 2.072 1 95.44 177 PHE A C 1
ATOM 1366 O O . PHE A 1 177 ? -0.086 42.5 2.283 1 95.44 177 PHE A O 1
ATOM 1373 N N . ASP A 1 178 ? 0.181 40.625 1.149 1 94.75 178 ASP A N 1
ATOM 1374 C CA . ASP A 1 178 ? 1.038 41.188 0.116 1 94.75 178 ASP A CA 1
ATOM 1375 C C . ASP A 1 178 ? 0.629 40.719 -1.271 1 94.75 178 ASP A C 1
ATOM 1377 O O . ASP A 1 178 ? 0.859 39.562 -1.617 1 94.75 178 ASP A O 1
ATOM 1381 N N . ILE A 1 179 ? 0.162 41.562 -2.098 1 93.19 179 ILE A N 1
ATOM 1382 C CA . ILE A 1 179 ? -0.446 41.25 -3.383 1 93.19 179 ILE A CA 1
ATOM 1383 C C . ILE A 1 179 ? 0.627 40.75 -4.348 1 93.19 179 ILE A C 1
ATOM 1385 O O . ILE A 1 179 ? 0.317 40.094 -5.344 1 93.19 179 ILE A O 1
ATOM 1389 N N . ASP A 1 180 ? 1.862 41 -4.09 1 92.88 180 ASP A N 1
ATOM 1390 C CA . ASP A 1 180 ? 2.945 40.562 -4.961 1 92.88 180 ASP A CA 1
ATOM 1391 C C . ASP A 1 180 ? 3.121 39.062 -4.891 1 92.88 180 ASP A C 1
ATOM 1393 O O . ASP A 1 180 ? 3.779 38.469 -5.75 1 92.88 180 ASP A O 1
ATOM 1397 N N . PHE A 1 181 ? 2.598 38.469 -3.893 1 94.75 181 PHE A N 1
ATOM 1398 C CA . PHE A 1 181 ? 2.854 37.062 -3.699 1 94.75 181 PHE A CA 1
ATOM 1399 C C . PHE A 1 181 ? 1.617 36.219 -4.035 1 94.75 181 PHE A C 1
ATOM 1401 O O . PHE A 1 181 ? 1.693 35 -4.148 1 94.75 181 PHE A O 1
ATOM 1408 N N . VAL A 1 182 ? 0.487 36.812 -4.133 1 93.62 182 VAL A N 1
ATOM 1409 C CA . VAL A 1 182 ? -0.741 36.094 -4.477 1 93.62 182 VAL A CA 1
ATOM 1410 C C . VAL A 1 182 ? -1.312 36.656 -5.777 1 93.62 182 VAL A C 1
ATOM 1412 O O . VAL A 1 182 ? -0.822 37.656 -6.297 1 93.62 182 VAL A O 1
ATOM 1415 N N . ALA A 1 183 ? -2.334 35.938 -6.297 1 90.38 183 ALA A N 1
ATOM 1416 C CA . ALA A 1 183 ? -2.924 36.375 -7.559 1 90.38 183 ALA A CA 1
ATOM 1417 C C . ALA A 1 183 ? -3.664 37.719 -7.391 1 90.38 183 ALA A C 1
ATOM 1419 O O . ALA A 1 183 ? -4.285 37.969 -6.352 1 90.38 183 ALA A O 1
ATOM 1420 N N . ALA A 1 184 ? -3.742 38.438 -8.469 1 86.5 184 ALA A N 1
ATOM 1421 C CA . ALA A 1 184 ? -4.301 39.812 -8.438 1 86.5 184 ALA A CA 1
ATOM 1422 C C . ALA A 1 184 ? -5.789 39.781 -8.102 1 86.5 184 ALA A C 1
ATOM 1424 O O . ALA A 1 184 ? -6.305 40.688 -7.457 1 86.5 184 ALA A O 1
ATOM 1425 N N . ASN A 1 185 ? -6.344 38.781 -8.469 1 83.06 185 ASN A N 1
ATOM 1426 C CA . ASN A 1 185 ? -7.785 38.688 -8.281 1 83.06 185 ASN A CA 1
ATOM 1427 C C . ASN A 1 185 ? -8.156 38.531 -6.812 1 83.06 185 ASN A C 1
ATOM 1429 O O . ASN A 1 185 ? -9.32 38.656 -6.441 1 83.06 185 ASN A O 1
ATOM 1433 N N . GLN A 1 186 ? -7.188 38.312 -5.984 1 88.19 186 GLN A N 1
ATOM 1434 C CA . GLN A 1 186 ? -7.438 38.125 -4.555 1 88.19 186 GLN A CA 1
ATOM 1435 C C . GLN A 1 186 ? -7.566 39.5 -3.861 1 88.19 186 GLN A C 1
ATOM 1437 O O . GLN A 1 186 ? -8.047 39.562 -2.73 1 88.19 186 GLN A O 1
ATOM 1442 N N . LYS A 1 187 ? -7.211 40.5 -4.547 1 89.06 187 LYS A N 1
ATOM 1443 C CA . LYS A 1 187 ? -7.184 41.844 -3.955 1 89.06 187 LYS A CA 1
ATOM 1444 C C . LYS A 1 187 ? -8.578 42.281 -3.514 1 89.06 187 LYS A C 1
ATOM 1446 O O . LYS A 1 187 ? -8.734 42.938 -2.488 1 89.06 187 LYS A O 1
ATOM 1451 N N . GLU A 1 188 ? -9.547 41.906 -4.211 1 89 188 GLU A N 1
ATOM 1452 C CA . GLU A 1 188 ? -10.906 42.375 -3.973 1 89 188 GLU A CA 1
ATOM 1453 C C . GLU A 1 188 ? -11.461 41.844 -2.662 1 89 188 GLU A C 1
ATOM 1455 O O . GLU A 1 188 ? -12.328 42.438 -2.043 1 89 188 GLU A O 1
ATOM 1460 N N . ARG A 1 189 ? -10.93 40.875 -2.236 1 88.81 189 ARG A N 1
ATOM 1461 C CA . ARG A 1 189 ? -11.484 40.25 -1.049 1 88.81 189 ARG A CA 1
ATOM 1462 C C . ARG A 1 189 ? -10.734 40.688 0.207 1 88.81 189 ARG A C 1
ATOM 1464 O O . ARG A 1 189 ? -11.18 40.406 1.325 1 88.81 189 ARG A O 1
ATOM 1471 N N . ALA A 1 190 ? -9.633 41.344 0.082 1 94.38 190 ALA A N 1
ATOM 1472 C CA . ALA A 1 190 ? -8.75 41.656 1.202 1 94.38 190 ALA A CA 1
ATOM 1473 C C . ALA A 1 190 ? -9.188 42.938 1.914 1 94.38 190 ALA A C 1
ATOM 1475 O O . ALA A 1 190 ? -8.703 44.031 1.605 1 94.38 190 ALA A O 1
ATOM 1476 N N . ASN A 1 191 ? -10.047 42.875 2.896 1 96.56 191 ASN A N 1
ATOM 1477 C CA . ASN A 1 191 ? -10.523 44 3.648 1 96.56 191 ASN A CA 1
ATOM 1478 C C . ASN A 1 191 ? -10.133 43.938 5.121 1 96.56 191 ASN A C 1
ATOM 1480 O O . ASN A 1 191 ? -10.625 44.719 5.945 1 96.56 191 ASN A O 1
ATOM 1484 N N . ASN A 1 192 ? -9.383 43.031 5.512 1 97.56 192 ASN A N 1
ATOM 1485 C CA . ASN A 1 192 ? -8.906 42.812 6.871 1 97.56 192 ASN A CA 1
ATOM 1486 C C . ASN A 1 192 ? -7.398 42.562 6.902 1 97.56 192 ASN A C 1
ATOM 1488 O O . ASN A 1 192 ? -6.941 41.531 7.379 1 97.56 192 ASN A O 1
ATOM 1492 N N . VAL A 1 193 ? -6.66 43.594 6.5 1 97.12 193 VAL A N 1
ATOM 1493 C CA . VAL A 1 193 ? -5.211 43.5 6.348 1 97.12 193 VAL A CA 1
ATOM 1494 C C . VAL A 1 193 ? -4.523 44.188 7.52 1 97.12 193 VAL A C 1
ATOM 1496 O O . VAL A 1 193 ? -4.922 45.281 7.922 1 97.12 193 VAL A O 1
ATOM 1499 N N . LEU A 1 194 ? -3.533 43.562 8.016 1 96.38 194 LEU A N 1
ATOM 1500 C CA . LEU A 1 194 ? -2.748 44.062 9.125 1 96.38 194 LEU A CA 1
ATOM 1501 C C . LEU A 1 194 ? -1.986 45.344 8.703 1 96.38 194 LEU A C 1
ATOM 1503 O O . LEU A 1 194 ? -1.298 45.312 7.684 1 96.38 194 LEU A O 1
ATOM 1507 N N . VAL A 1 195 ? -2.148 46.406 9.43 1 92.56 195 VAL A N 1
ATOM 1508 C CA . VAL A 1 195 ? -1.427 47.625 9.172 1 92.56 195 VAL A CA 1
ATOM 1509 C C . VAL A 1 195 ? -0.102 47.625 9.93 1 92.56 195 VAL A C 1
ATOM 1511 O O . VAL A 1 195 ? -0.087 47.625 11.164 1 92.56 195 VAL A O 1
ATOM 1514 N N . ALA A 1 196 ? 0.996 47.594 9.227 1 94.31 196 ALA A N 1
ATOM 1515 C CA . ALA A 1 196 ? 2.328 47.594 9.828 1 94.31 196 ALA A CA 1
ATOM 1516 C C . ALA A 1 196 ? 3.264 48.531 9.102 1 94.31 196 ALA A C 1
ATOM 1518 O O . ALA A 1 196 ? 3.109 48.781 7.898 1 94.31 196 ALA A O 1
ATOM 1519 N N . ARG A 1 197 ? 4.195 49.062 9.82 1 95.38 197 ARG A N 1
ATOM 1520 C CA . ARG A 1 197 ? 5.164 50 9.258 1 95.38 197 ARG A CA 1
ATOM 1521 C C . ARG A 1 197 ? 6.098 49.312 8.281 1 95.38 197 ARG A C 1
ATOM 1523 O O . ARG A 1 197 ? 6.504 49.875 7.27 1 95.38 197 ARG A O 1
ATOM 1530 N N . ASP A 1 198 ? 6.504 48.188 8.594 1 95.69 198 ASP A N 1
ATOM 1531 C CA . ASP A 1 198 ? 7.402 47.344 7.812 1 95.69 198 ASP A CA 1
ATOM 1532 C C . ASP A 1 198 ? 7.215 45.875 8.164 1 95.69 198 ASP A C 1
ATOM 1534 O O . ASP A 1 198 ? 6.297 45.531 8.906 1 95.69 198 ASP A O 1
ATOM 1538 N N . ARG A 1 199 ? 8.016 45.094 7.574 1 97.38 199 ARG A N 1
ATOM 1539 C CA . ARG A 1 199 ? 7.859 43.656 7.73 1 97.38 199 ARG A CA 1
ATOM 1540 C C . ARG A 1 199 ? 8.148 43.219 9.164 1 97.38 199 ARG A C 1
ATOM 1542 O O . ARG A 1 199 ? 7.508 42.312 9.695 1 97.38 199 ARG A O 1
ATOM 1549 N N . TRP A 1 200 ? 9.148 43.812 9.758 1 98.06 200 TRP A N 1
ATOM 1550 C CA . TRP A 1 200 ? 9.445 43.469 11.141 1 98.06 200 TRP A CA 1
ATOM 1551 C C . TRP A 1 200 ? 8.289 43.844 12.062 1 98.06 200 TRP A C 1
ATOM 1553 O O . TRP A 1 200 ? 7.949 43.094 12.984 1 98.06 200 TRP A O 1
ATOM 1563 N N . ASP A 1 201 ? 7.734 45.031 11.844 1 98.12 201 ASP A N 1
ATOM 1564 C CA . ASP A 1 201 ? 6.555 45.438 12.602 1 98.12 201 ASP A CA 1
ATOM 1565 C C . ASP A 1 201 ? 5.418 44.438 12.438 1 98.12 201 ASP A C 1
ATOM 1567 O O . ASP A 1 201 ? 4.699 44.156 13.391 1 98.12 201 ASP A O 1
ATOM 1571 N N . ALA A 1 202 ? 5.211 43.969 11.281 1 98.19 202 ALA A N 1
ATOM 1572 C CA . ALA A 1 202 ? 4.191 42.969 11.016 1 98.19 202 ALA A CA 1
ATOM 1573 C C . ALA A 1 202 ? 4.457 41.688 11.82 1 98.19 202 ALA A C 1
ATOM 1575 O O . ALA A 1 202 ? 3.539 41.125 12.406 1 98.19 202 ALA A O 1
ATOM 1576 N N . VAL A 1 203 ? 5.715 41.25 11.805 1 98.69 203 VAL A N 1
ATOM 1577 C CA . VAL A 1 203 ? 6.109 40.062 12.57 1 98.69 203 VAL A CA 1
ATOM 1578 C C . VAL A 1 203 ? 5.789 40.25 14.047 1 98.69 203 VAL A C 1
ATOM 1580 O O . VAL A 1 203 ? 5.23 39.375 14.703 1 98.69 203 VAL A O 1
ATOM 1583 N N . GLU A 1 204 ? 6.09 41.406 14.531 1 98.5 204 GLU A N 1
ATOM 1584 C CA . GLU A 1 204 ? 5.859 41.719 15.945 1 98.5 204 GLU A CA 1
ATOM 1585 C C . GLU A 1 204 ? 4.367 41.688 16.266 1 98.5 204 GLU A C 1
ATOM 1587 O O . GLU A 1 204 ? 3.969 41.281 17.359 1 98.5 204 GLU A O 1
ATOM 1592 N N . ARG A 1 205 ? 3.609 42.219 15.406 1 98.44 205 ARG A N 1
ATOM 1593 C CA . ARG A 1 205 ? 2.164 42.188 15.609 1 98.44 205 ARG A CA 1
ATOM 1594 C C . ARG A 1 205 ? 1.633 40.781 15.664 1 98.44 205 ARG A C 1
ATOM 1596 O O . ARG A 1 205 ? 0.798 40.438 16.516 1 98.44 205 ARG A O 1
ATOM 1603 N N . VAL A 1 206 ? 2.035 39.969 14.734 1 98.75 206 VAL A N 1
ATOM 1604 C CA . VAL A 1 206 ? 1.616 38.562 14.719 1 98.75 206 VAL A CA 1
ATOM 1605 C C . VAL A 1 206 ? 2.08 37.875 16 1 98.75 206 VAL A C 1
ATOM 1607 O O . VAL A 1 206 ? 1.348 37.062 16.578 1 98.75 206 VAL A O 1
ATOM 1610 N N . ARG A 1 207 ? 3.359 38.125 16.453 1 98.75 207 ARG A N 1
ATOM 1611 C CA . ARG A 1 207 ? 3.842 37.594 17.719 1 98.75 207 ARG A CA 1
ATOM 1612 C C . ARG A 1 207 ? 2.922 37.969 18.859 1 98.75 207 ARG A C 1
ATOM 1614 O O . ARG A 1 207 ? 2.59 37.156 19.703 1 98.75 207 ARG A O 1
ATOM 1621 N N . SER A 1 208 ? 2.518 39.25 18.875 1 98.62 208 SER A N 1
ATOM 1622 C CA . SER A 1 208 ? 1.606 39.719 19.906 1 98.62 208 SER A CA 1
ATOM 1623 C C . SER A 1 208 ? 0.265 39 19.844 1 98.62 208 SER A C 1
ATOM 1625 O O . SER A 1 208 ? -0.322 38.688 20.875 1 98.62 208 SER A O 1
ATOM 1627 N N . ASP A 1 209 ? -0.257 38.844 18.625 1 98.75 209 ASP A N 1
ATOM 1628 C CA . ASP A 1 209 ? -1.503 38.125 18.438 1 98.75 209 ASP A CA 1
ATOM 1629 C C . ASP A 1 209 ? -1.413 36.719 19.078 1 98.75 209 ASP A C 1
ATOM 1631 O O . ASP A 1 209 ? -2.35 36.281 19.734 1 98.75 209 ASP A O 1
ATOM 1635 N N . ILE A 1 210 ? -0.314 36.031 18.828 1 98.81 210 ILE A N 1
ATOM 1636 C CA . ILE A 1 210 ? -0.118 34.656 19.328 1 98.81 210 ILE A CA 1
ATOM 1637 C C . ILE A 1 210 ? -0.08 34.688 20.859 1 98.81 210 ILE A C 1
ATOM 1639 O O . ILE A 1 210 ? -0.741 33.875 21.516 1 98.81 210 ILE A O 1
ATOM 1643 N N . ARG A 1 211 ? 0.652 35.625 21.453 1 98.69 211 ARG A N 1
ATOM 1644 C CA . ARG A 1 211 ? 0.746 35.719 22.906 1 98.69 211 ARG A CA 1
ATOM 1645 C C . ARG A 1 211 ? -0.62 36 23.516 1 98.69 211 ARG A C 1
ATOM 1647 O O . ARG A 1 211 ? -0.982 35.438 24.531 1 98.69 211 ARG A O 1
ATOM 1654 N N . ASN A 1 212 ? -1.322 36.938 22.922 1 98.69 212 ASN A N 1
ATOM 1655 C CA . ASN A 1 212 ? -2.645 37.281 23.422 1 98.69 212 ASN A CA 1
ATOM 1656 C C . ASN A 1 212 ? -3.611 36.125 23.344 1 98.69 212 ASN A C 1
ATOM 1658 O O . ASN A 1 212 ? -4.391 35.875 24.266 1 98.69 212 ASN A O 1
ATOM 1662 N N . PHE A 1 213 ? -3.572 35.469 22.234 1 98.75 213 PHE A N 1
ATOM 1663 C CA . PHE A 1 213 ? -4.418 34.281 22.062 1 98.75 213 PHE A CA 1
ATOM 1664 C C . PHE A 1 213 ? -4.109 33.219 23.109 1 98.75 213 PHE A C 1
ATOM 1666 O O . PHE A 1 213 ? -5.023 32.656 23.703 1 98.75 213 PHE A O 1
ATOM 1673 N N . LYS A 1 214 ? -2.846 32.938 23.297 1 98.62 214 LYS A N 1
ATOM 1674 C CA . LYS A 1 214 ? -2.416 31.953 24.297 1 98.62 214 LYS A CA 1
ATOM 1675 C C . LYS A 1 214 ? -2.891 32.344 25.688 1 98.62 214 LYS A C 1
ATOM 1677 O O . LYS A 1 214 ? -3.449 31.516 26.406 1 98.62 214 LYS A O 1
ATOM 1682 N N . SER A 1 215 ? -2.748 33.594 26.047 1 98.5 215 SER A N 1
ATOM 1683 C CA . SER A 1 215 ? -3.102 34.062 27.375 1 98.5 215 SER A CA 1
ATOM 1684 C C . SER A 1 215 ? -4.613 34.125 27.578 1 98.5 215 SER A C 1
ATOM 1686 O O . SER A 1 215 ? -5.129 33.656 28.594 1 98.5 215 SER A O 1
ATOM 1688 N N . ALA A 1 216 ? -5.293 34.594 26.625 1 98.44 216 ALA A N 1
ATOM 1689 C CA . ALA A 1 216 ? -6.738 34.781 26.703 1 98.44 216 ALA A CA 1
ATOM 1690 C C . ALA A 1 216 ? -7.449 33.438 26.859 1 98.44 216 ALA A C 1
ATOM 1692 O O . ALA A 1 216 ? -8.5 33.375 27.5 1 98.44 216 ALA A O 1
ATOM 1693 N N . ASN A 1 217 ? -6.895 32.438 26.359 1 98.38 217 ASN A N 1
ATOM 1694 C CA . ASN A 1 217 ? -7.547 31.125 26.359 1 98.38 217 ASN A CA 1
ATOM 1695 C C . ASN A 1 217 ? -6.855 30.156 27.312 1 98.38 217 ASN A C 1
ATOM 1697 O O . ASN A 1 217 ? -7.176 28.969 27.344 1 98.38 217 ASN A O 1
ATOM 1701 N N . GLN A 1 218 ? -5.836 30.594 28.062 1 98.31 218 GLN A N 1
ATOM 1702 C CA . GLN A 1 218 ? -5.109 29.797 29.047 1 98.31 218 GLN A CA 1
ATOM 1703 C C . GLN A 1 218 ? -4.539 28.531 28.422 1 98.31 218 GLN A C 1
ATOM 1705 O O . GLN A 1 218 ? -4.758 27.422 28.938 1 9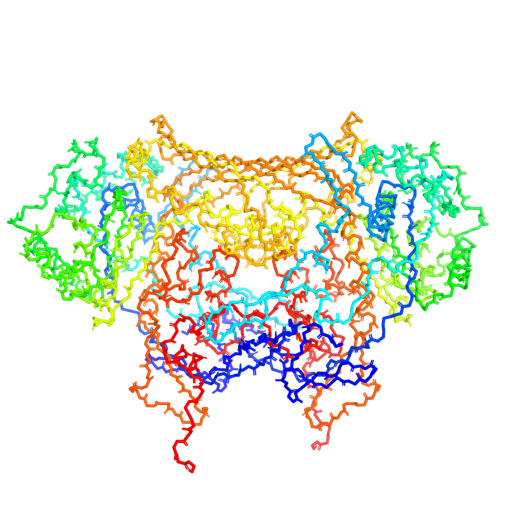8.31 218 GLN A O 1
ATOM 1710 N N . LEU A 1 219 ? -3.91 28.734 27.344 1 98.62 219 LEU A N 1
ATOM 1711 C CA . LEU A 1 219 ? -3.383 27.609 26.578 1 98.62 219 LEU A CA 1
ATOM 1712 C C . LEU A 1 219 ? -1.978 27.25 27.047 1 98.62 219 LEU A C 1
ATOM 1714 O O . LEU A 1 219 ? -1.216 28.109 27.484 1 98.62 219 LEU A O 1
ATOM 1718 N N . ASP A 1 220 ? -1.639 25.938 26.953 1 98 220 ASP A N 1
ATOM 1719 C CA . ASP A 1 220 ? -0.281 25.469 27.188 1 98 220 ASP A CA 1
ATOM 1720 C C . ASP A 1 220 ? 0.588 25.641 25.938 1 98 220 ASP A C 1
ATOM 1722 O O . ASP A 1 220 ? 1.771 25.969 26.047 1 98 220 ASP A O 1
ATOM 1726 N N . LYS A 1 221 ? 0.044 25.359 24.781 1 97.12 221 LYS A N 1
ATOM 1727 C CA . LYS A 1 221 ? 0.746 25.359 23.5 1 97.12 221 LYS A CA 1
ATOM 1728 C C . LYS A 1 221 ? -0.126 25.953 22.406 1 97.12 221 LYS A C 1
ATOM 1730 O O . LYS A 1 221 ? -1.354 25.891 22.469 1 97.12 221 LYS A O 1
ATOM 1735 N N . VAL A 1 222 ? 0.569 26.562 21.422 1 98.81 222 VAL A N 1
ATOM 1736 C CA . VAL A 1 222 ? -0.093 27.031 20.219 1 98.81 222 VAL A CA 1
ATOM 1737 C C . VAL A 1 222 ? 0.625 26.484 18.984 1 98.81 222 VAL A C 1
ATOM 1739 O O . VAL A 1 222 ? 1.856 26.438 18.938 1 98.81 222 VAL A O 1
ATOM 1742 N N . ILE A 1 223 ? -0.101 25.938 18.062 1 98.88 223 ILE A N 1
ATOM 1743 C CA . ILE A 1 223 ? 0.424 25.547 16.75 1 98.88 223 ILE A CA 1
ATOM 1744 C C . ILE A 1 223 ? -0.155 26.438 15.664 1 98.88 223 ILE A C 1
ATOM 1746 O O . ILE A 1 223 ? -1.354 26.734 15.664 1 98.88 223 ILE A O 1
ATOM 1750 N N . VAL A 1 224 ? 0.713 26.938 14.758 1 98.94 224 VAL A N 1
ATOM 1751 C CA . VAL A 1 224 ? 0.28 27.797 13.656 1 98.94 224 VAL A CA 1
ATOM 1752 C C . VAL A 1 224 ? 0.305 27.016 12.344 1 98.94 224 VAL A C 1
ATOM 1754 O O . VAL A 1 224 ? 1.271 26.297 12.062 1 98.94 224 VAL A O 1
ATOM 1757 N N . LEU A 1 225 ? -0.765 27.109 11.609 1 98.88 225 LEU A N 1
ATOM 1758 C CA . LEU A 1 225 ? -0.885 26.359 10.359 1 98.88 225 LEU A CA 1
ATOM 1759 C C . LEU A 1 225 ? -1.351 27.266 9.227 1 98.88 225 LEU A C 1
ATOM 1761 O O . LEU A 1 225 ? -2.336 27.984 9.375 1 98.88 225 LEU A O 1
ATOM 1765 N N . TRP A 1 226 ? -0.591 27.25 8.148 1 98.69 226 TRP A N 1
ATOM 1766 C CA . TRP A 1 226 ? -0.936 28.016 6.957 1 98.69 226 TRP A CA 1
ATOM 1767 C C . TRP A 1 226 ? -1.921 27.25 6.078 1 98.69 226 TRP A C 1
ATOM 1769 O O . TRP A 1 226 ? -1.593 26.172 5.551 1 98.69 226 TRP A O 1
ATOM 1779 N N . THR A 1 227 ? -3.064 27.703 5.887 1 97.75 227 THR A N 1
ATOM 1780 C CA . THR A 1 227 ? -4.043 27.156 4.949 1 97.75 227 THR A CA 1
ATOM 1781 C C . THR A 1 227 ? -4.605 28.266 4.062 1 97.75 227 THR A C 1
ATOM 1783 O O . THR A 1 227 ? -5.727 28.172 3.562 1 97.75 227 THR A O 1
ATOM 1786 N N . ALA A 1 228 ? -3.82 29.375 3.924 1 96 228 ALA A N 1
ATOM 1787 C CA . ALA A 1 228 ? -4.184 30.484 3.045 1 96 228 ALA A CA 1
ATOM 1788 C C . ALA A 1 228 ? -3.787 30.203 1.602 1 96 228 ALA A C 1
ATOM 1790 O O . ALA A 1 228 ? -3.377 29.078 1.278 1 96 228 ALA A O 1
ATOM 1791 N N . ASN A 1 229 ? -3.988 31.188 0.748 1 93.06 229 ASN A N 1
ATOM 1792 C CA . ASN A 1 229 ? -3.719 31.047 -0.679 1 93.06 229 ASN A CA 1
ATOM 1793 C C . ASN A 1 229 ? -2.266 30.656 -0.938 1 93.06 229 ASN A C 1
ATOM 1795 O O . ASN A 1 229 ? -1.366 31.078 -0.206 1 93.06 229 ASN A O 1
ATOM 1799 N N . THR A 1 230 ? -2.141 29.922 -2.002 1 93.69 230 THR A N 1
ATOM 1800 C CA . THR A 1 230 ? -0.798 29.609 -2.479 1 93.69 230 THR A CA 1
ATOM 1801 C C . THR A 1 230 ? -0.064 30.875 -2.904 1 93.69 230 THR A C 1
ATOM 1803 O O . THR A 1 230 ? -0.582 31.656 -3.701 1 93.69 230 THR A O 1
ATOM 1806 N N . GLU A 1 231 ? 1.109 31.047 -2.35 1 95.31 231 GLU A N 1
ATOM 1807 C CA . GLU A 1 231 ? 1.983 32.125 -2.779 1 95.31 231 GLU A CA 1
ATOM 1808 C C . GLU A 1 231 ? 2.885 31.688 -3.93 1 95.31 231 GLU A C 1
ATOM 1810 O O . GLU A 1 231 ? 3.17 30.5 -4.082 1 95.31 231 GLU A O 1
ATOM 1815 N N . ARG A 1 232 ? 3.252 32.625 -4.75 1 93.56 232 ARG A N 1
ATOM 1816 C CA . ARG A 1 232 ? 4.312 32.312 -5.695 1 93.56 232 ARG A CA 1
ATOM 1817 C C . ARG A 1 232 ? 5.594 31.906 -4.969 1 93.56 232 ARG A C 1
ATOM 1819 O O . ARG A 1 232 ? 5.816 32.312 -3.826 1 93.56 232 ARG A O 1
ATOM 1826 N N . PHE A 1 233 ? 6.41 31.219 -5.66 1 92.25 233 PHE A N 1
ATOM 1827 C CA . PHE A 1 233 ? 7.711 30.859 -5.105 1 92.25 233 PHE A CA 1
ATOM 1828 C C . PHE A 1 233 ? 8.57 32.094 -4.902 1 92.25 233 PHE A C 1
ATOM 1830 O O . PHE A 1 233 ? 8.625 32.969 -5.773 1 92.25 233 PHE A O 1
ATOM 1837 N N . SER A 1 234 ? 9.109 32.125 -3.744 1 92.81 234 SER A N 1
ATOM 1838 C CA . SER A 1 234 ? 10.125 33.125 -3.49 1 92.81 234 SER A CA 1
ATOM 1839 C C . SER A 1 234 ? 11.492 32.688 -3.998 1 92.81 234 SER A C 1
ATOM 1841 O O . SER A 1 234 ? 11.844 31.516 -3.912 1 92.81 234 SER A O 1
ATOM 1843 N N . GLU A 1 235 ? 12.203 33.625 -4.508 1 92.62 235 GLU A N 1
ATOM 1844 C CA . GLU A 1 235 ? 13.602 33.312 -4.809 1 92.62 235 GLU A CA 1
ATOM 1845 C C . GLU A 1 235 ? 14.445 33.281 -3.537 1 92.62 235 GLU A C 1
ATOM 1847 O O . GLU A 1 235 ? 14.586 34.281 -2.842 1 92.62 235 GLU A O 1
ATOM 1852 N N . HIS A 1 236 ? 14.922 32.188 -3.232 1 94.19 236 HIS A N 1
ATOM 1853 C CA . HIS A 1 236 ? 15.805 32.062 -2.076 1 94.19 236 HIS A CA 1
ATOM 1854 C C . HIS A 1 236 ? 17.219 32.531 -2.402 1 94.19 236 HIS A C 1
ATOM 1856 O O . HIS A 1 236 ? 17.891 31.922 -3.242 1 94.19 236 HIS A O 1
ATOM 1862 N N . LEU A 1 237 ? 17.625 33.531 -1.716 1 94.88 237 LEU A N 1
ATOM 1863 C CA . LEU A 1 237 ? 18.891 34.188 -2.021 1 94.88 237 LEU A CA 1
ATOM 1864 C C . LEU A 1 237 ? 19.875 34 -0.873 1 94.88 237 LEU A C 1
ATOM 1866 O O . LEU A 1 237 ? 19.5 34.062 0.297 1 94.88 237 LEU A O 1
ATOM 1870 N N . ASP A 1 238 ? 21.094 33.906 -1.293 1 95.12 238 ASP A N 1
ATOM 1871 C CA . ASP A 1 238 ? 22.172 33.906 -0.299 1 95.12 238 ASP A CA 1
ATOM 1872 C C . ASP A 1 238 ? 22.266 35.25 0.394 1 95.12 238 ASP A C 1
ATOM 1874 O O . ASP A 1 238 ? 22.156 36.312 -0.252 1 95.12 238 ASP A O 1
ATOM 1878 N N . GLY A 1 239 ? 22.484 35.188 1.642 1 96.06 239 GLY A N 1
ATOM 1879 C CA . GLY A 1 239 ? 22.562 36.438 2.406 1 96.06 239 GLY A CA 1
ATOM 1880 C C . GLY A 1 239 ? 21.219 36.906 2.904 1 96.06 239 GLY A C 1
ATOM 1881 O O . GLY A 1 239 ? 21.141 37.844 3.709 1 96.06 239 GLY A O 1
ATOM 1882 N N . ILE A 1 240 ? 20.203 36.312 2.467 1 96.62 240 ILE A N 1
ATOM 1883 C CA . ILE A 1 240 ? 18.859 36.719 2.867 1 96.62 240 ILE A CA 1
ATOM 1884 C C . ILE A 1 240 ? 18.125 35.531 3.502 1 96.62 240 ILE A C 1
ATOM 1886 O O . ILE A 1 240 ? 17.688 35.594 4.648 1 96.62 240 ILE A O 1
ATOM 1890 N N . HIS A 1 241 ? 18.109 34.406 2.789 1 97.06 241 HIS A N 1
ATOM 1891 C CA . HIS A 1 241 ? 17.281 33.25 3.199 1 97.06 241 HIS A CA 1
ATOM 1892 C C . HIS A 1 241 ? 18.141 32.125 3.748 1 97.06 241 HIS A C 1
ATOM 1894 O O . HIS A 1 241 ? 17.609 31.109 4.215 1 97.06 241 HIS A O 1
ATOM 1900 N N . ASP A 1 242 ? 19.375 32.219 3.775 1 96.69 242 ASP A N 1
ATOM 1901 C CA . ASP A 1 242 ? 20.297 31.094 3.928 1 96.69 242 ASP A CA 1
ATOM 1902 C C . ASP A 1 242 ? 20.562 30.797 5.402 1 96.69 242 ASP A C 1
ATOM 1904 O O . ASP A 1 242 ? 20.875 29.656 5.766 1 96.69 242 ASP A O 1
ATOM 1908 N N . THR A 1 243 ? 20.516 31.797 6.297 1 97.81 243 THR A N 1
ATOM 1909 C CA . THR A 1 243 ? 20.719 31.609 7.73 1 97.81 243 THR A CA 1
ATOM 1910 C C . THR A 1 243 ? 19.641 32.344 8.523 1 97.81 243 THR A C 1
ATOM 1912 O O . THR A 1 243 ? 18.984 33.25 8 1 97.81 243 THR A O 1
ATOM 1915 N N . ALA A 1 244 ? 19.531 31.969 9.781 1 98.31 244 ALA A N 1
ATOM 1916 C CA . ALA A 1 244 ? 18.578 32.625 10.672 1 98.31 244 ALA A CA 1
ATOM 1917 C C . ALA A 1 244 ? 18.875 34.094 10.828 1 98.31 244 ALA A C 1
ATOM 1919 O O . ALA A 1 244 ? 17.969 34.938 10.766 1 98.31 244 ALA A O 1
ATOM 1920 N N . ASP A 1 245 ? 20.125 34.406 11.031 1 98.25 245 ASP A N 1
ATOM 1921 C CA . ASP A 1 245 ? 20.531 35.781 11.227 1 98.25 245 ASP A CA 1
ATOM 1922 C C . ASP A 1 245 ? 20.281 36.625 9.969 1 98.25 245 ASP A C 1
ATOM 1924 O O . ASP A 1 245 ? 19.781 37.75 10.062 1 98.25 245 ASP A O 1
ATOM 1928 N N . ASN A 1 246 ? 20.672 36.062 8.859 1 98.38 246 ASN A N 1
ATOM 1929 C CA . ASN A 1 246 ? 20.453 36.75 7.598 1 98.38 246 ASN A CA 1
ATOM 1930 C C . ASN A 1 246 ? 18.969 37 7.344 1 98.38 246 ASN A C 1
ATOM 1932 O O . ASN A 1 246 ? 18.594 38.094 6.875 1 98.38 246 ASN A O 1
ATOM 1936 N N . LEU A 1 247 ? 18.203 36.062 7.656 1 98.38 247 LEU A N 1
ATOM 1937 C CA . LEU A 1 247 ? 16.766 36.188 7.434 1 98.38 247 LEU A CA 1
ATOM 1938 C C . LEU A 1 247 ? 16.156 37.25 8.336 1 98.38 247 LEU A C 1
ATOM 1940 O O . LEU A 1 247 ? 15.375 38.094 7.871 1 98.38 247 LEU A O 1
ATOM 1944 N N . LEU A 1 248 ? 16.516 37.219 9.594 1 98.19 248 LEU A N 1
ATOM 1945 C CA . LEU A 1 248 ? 16.031 38.188 10.539 1 98.19 248 LEU A CA 1
ATOM 1946 C C . LEU A 1 248 ? 16.453 39.594 10.125 1 98.19 248 LEU A C 1
ATOM 1948 O O . LEU A 1 248 ? 15.648 40.531 10.164 1 98.19 248 LEU A O 1
ATOM 1952 N N . ALA A 1 249 ? 17.703 39.719 9.727 1 98.25 249 ALA A N 1
ATOM 1953 C CA . ALA A 1 249 ? 18.203 41.031 9.281 1 98.25 249 ALA A CA 1
ATOM 1954 C C . ALA A 1 249 ? 17.469 41.5 8.039 1 98.25 249 ALA A C 1
ATOM 1956 O O . ALA A 1 249 ? 17.172 42.688 7.91 1 98.25 249 ALA A O 1
ATOM 1957 N N . ALA A 1 250 ? 17.281 40.625 7.164 1 98.12 250 ALA A N 1
ATOM 1958 C CA . ALA A 1 250 ? 16.578 40.938 5.93 1 98.12 250 ALA A CA 1
ATOM 1959 C C . ALA A 1 250 ? 15.164 41.438 6.223 1 98.12 250 ALA A C 1
ATOM 1961 O O . ALA A 1 250 ? 14.688 42.375 5.586 1 98.12 250 ALA A O 1
ATOM 1962 N N . VAL A 1 251 ? 14.438 40.812 7.168 1 98.25 251 VAL A N 1
ATOM 1963 C CA . VAL A 1 251 ? 13.094 41.219 7.559 1 98.25 251 VAL A CA 1
ATOM 1964 C C . VAL A 1 251 ? 13.133 42.625 8.164 1 98.25 251 VAL A C 1
ATOM 1966 O O . VAL A 1 251 ? 12.289 43.469 7.852 1 98.25 251 VAL A O 1
ATOM 1969 N N . LYS A 1 252 ? 14.102 42.875 8.977 1 97.69 252 LYS A N 1
ATOM 1970 C CA . LYS A 1 252 ? 14.227 44.156 9.641 1 97.69 252 LYS A CA 1
ATOM 1971 C C . LYS A 1 252 ? 14.594 45.25 8.641 1 97.69 252 LYS A C 1
ATOM 1973 O O . LYS A 1 252 ? 14.234 46.438 8.836 1 97.69 252 LYS A O 1
ATOM 1978 N N . ARG A 1 253 ? 15.258 44.844 7.559 1 97.25 253 ARG A N 1
ATOM 1979 C CA . ARG A 1 253 ? 15.602 45.781 6.504 1 97.25 253 ARG A CA 1
ATOM 1980 C C . ARG A 1 253 ? 14.453 45.938 5.508 1 97.25 253 ARG A C 1
ATOM 1982 O O . ARG A 1 253 ? 14.578 46.656 4.52 1 97.25 253 ARG A O 1
ATOM 1989 N N . ASN A 1 254 ? 13.414 45.219 5.793 1 96.81 254 ASN A N 1
ATOM 1990 C CA . ASN A 1 254 ? 12.211 45.281 4.973 1 96.81 254 ASN A CA 1
ATOM 1991 C C . ASN A 1 254 ? 12.469 44.75 3.562 1 96.81 254 ASN A C 1
ATOM 1993 O O . ASN A 1 254 ? 11.977 45.344 2.588 1 96.81 254 ASN A O 1
ATOM 1997 N N . GLU A 1 255 ? 13.211 43.719 3.471 1 95.31 255 GLU A N 1
ATOM 1998 C CA . GLU A 1 255 ? 13.492 43.094 2.182 1 95.31 255 GLU A CA 1
ATOM 1999 C C . GLU A 1 255 ? 12.211 42.625 1.489 1 95.31 255 GLU A C 1
ATOM 2001 O O . GLU A 1 255 ? 11.344 42.031 2.111 1 95.31 255 GLU A O 1
ATOM 2006 N N . ARG A 1 256 ? 12.094 42.812 0.188 1 91.81 256 ARG A N 1
ATOM 2007 C CA . ARG A 1 256 ? 10.852 42.625 -0.553 1 91.81 256 ARG A CA 1
ATOM 2008 C C . ARG A 1 256 ? 10.602 41.125 -0.851 1 91.81 256 ARG A C 1
ATOM 2010 O O . ARG A 1 256 ? 9.461 40.688 -0.928 1 91.81 256 ARG A O 1
ATOM 2017 N N . GLU A 1 257 ? 11.602 40.375 -0.991 1 94.62 257 GLU A N 1
ATOM 2018 C CA . GLU A 1 257 ? 11.477 39 -1.449 1 94.62 257 GLU A CA 1
ATOM 2019 C C . GLU A 1 257 ? 11.25 38.062 -0.279 1 94.62 257 GLU A C 1
ATOM 2021 O O . GLU A 1 257 ? 11.812 36.969 -0.242 1 94.62 257 GLU A O 1
ATOM 2026 N N . ILE A 1 258 ? 10.641 38.438 0.728 1 96.62 258 ILE A N 1
ATOM 2027 C CA . ILE A 1 258 ? 10.227 37.625 1.848 1 96.62 258 ILE A CA 1
ATOM 2028 C C . ILE A 1 258 ? 8.695 37.562 1.902 1 96.62 258 ILE A C 1
ATOM 2030 O O . ILE A 1 258 ? 8.039 38.562 2.154 1 96.62 258 ILE A O 1
ATOM 2034 N N . ALA A 1 259 ? 8.164 36.406 1.675 1 96.62 259 ALA A N 1
ATOM 2035 C CA . ALA A 1 259 ? 6.723 36.219 1.541 1 96.62 259 ALA A CA 1
ATOM 2036 C C . ALA A 1 259 ? 6.027 36.312 2.896 1 96.62 259 ALA A C 1
ATOM 2038 O O . ALA A 1 259 ? 6.637 36.031 3.934 1 96.62 259 ALA A O 1
ATOM 2039 N N . PRO A 1 260 ? 4.707 36.688 2.926 1 97.62 260 PRO A N 1
ATOM 2040 C CA . PRO A 1 260 ? 3.93 36.719 4.168 1 97.62 260 PRO A CA 1
ATOM 2041 C C . PRO A 1 260 ? 3.99 35.406 4.93 1 97.62 260 PRO A C 1
ATOM 2043 O O . PRO A 1 260 ? 4.07 35.406 6.16 1 97.62 260 PRO A O 1
ATOM 2046 N N . SER A 1 261 ? 3.934 34.281 4.246 1 98.25 261 SER A N 1
ATOM 2047 C CA . SER A 1 261 ? 3.994 33 4.91 1 98.25 261 SER A CA 1
ATOM 2048 C C . SER A 1 261 ? 5.266 32.844 5.746 1 98.25 261 SER A C 1
ATOM 2050 O O . SER A 1 261 ? 5.234 32.312 6.844 1 98.25 261 SER A O 1
ATOM 2052 N N . ALA A 1 262 ? 6.379 33.312 5.195 1 98.25 262 ALA A N 1
ATOM 2053 C CA . ALA A 1 262 ? 7.645 33.281 5.926 1 98.25 262 ALA A CA 1
ATOM 2054 C C . ALA A 1 262 ? 7.578 34.156 7.176 1 98.25 262 ALA A C 1
ATOM 2056 O O . ALA A 1 262 ? 8.172 33.812 8.203 1 98.25 262 ALA A O 1
ATOM 2057 N N . LEU A 1 263 ? 6.875 35.281 7.082 1 98.62 263 LEU A N 1
ATOM 2058 C CA . LEU A 1 263 ? 6.715 36.156 8.227 1 98.62 263 LEU A CA 1
ATOM 2059 C C . LEU A 1 263 ? 5.906 35.469 9.328 1 98.62 263 LEU A C 1
ATOM 2061 O O . LEU A 1 263 ? 6.254 35.562 10.508 1 98.62 263 LEU A O 1
ATOM 2065 N N . TYR A 1 264 ? 4.824 34.875 8.945 1 98.81 264 TYR A N 1
ATOM 2066 C CA . TYR A 1 264 ? 4.031 34.125 9.914 1 98.81 264 TYR A CA 1
ATOM 2067 C C . TYR A 1 264 ? 4.859 33.031 10.562 1 98.81 264 TYR A C 1
ATOM 2069 O O . TYR A 1 264 ? 4.785 32.812 11.781 1 98.81 264 TYR A O 1
ATOM 2077 N N . ALA A 1 265 ? 5.586 32.281 9.719 1 98.81 265 ALA A N 1
ATOM 2078 C CA . ALA A 1 265 ? 6.418 31.219 10.234 1 98.81 265 ALA A CA 1
ATOM 2079 C C . ALA A 1 265 ? 7.441 31.734 11.234 1 98.81 265 ALA A C 1
ATOM 2081 O O . ALA A 1 265 ? 7.633 31.156 12.305 1 98.81 265 ALA A O 1
ATOM 2082 N N . MET A 1 266 ? 8.094 32.781 10.859 1 98.75 266 MET A N 1
ATOM 2083 C CA . MET A 1 266 ? 9.078 33.406 11.734 1 98.75 266 MET A CA 1
ATOM 2084 C C . MET A 1 266 ? 8.445 33.812 13.062 1 98.75 266 MET A C 1
ATOM 2086 O O . MET A 1 266 ? 9 33.562 14.133 1 98.75 266 MET A O 1
ATOM 2090 N N . ALA A 1 267 ? 7.301 34.469 13.023 1 98.88 267 ALA A N 1
ATOM 2091 C CA . ALA A 1 267 ? 6.605 34.906 14.234 1 98.88 267 ALA A CA 1
ATOM 2092 C C . ALA A 1 267 ? 6.262 33.719 15.117 1 98.88 267 ALA A C 1
ATOM 2094 O O . ALA A 1 267 ? 6.465 33.75 16.328 1 98.88 267 ALA A O 1
ATOM 2095 N N . ALA A 1 268 ? 5.711 32.719 14.508 1 98.88 268 ALA A N 1
ATOM 2096 C CA . ALA A 1 268 ? 5.359 31.516 15.25 1 98.88 268 ALA A CA 1
ATOM 2097 C C . ALA A 1 268 ? 6.578 30.922 15.953 1 98.88 268 ALA A C 1
ATOM 2099 O O . ALA A 1 268 ? 6.52 30.609 17.141 1 98.88 268 ALA A O 1
ATOM 2100 N N . ILE A 1 269 ? 7.652 30.781 15.211 1 98.75 269 ILE A N 1
ATOM 2101 C CA . ILE A 1 269 ? 8.875 30.172 15.719 1 98.75 269 ILE A CA 1
ATOM 2102 C C . ILE A 1 269 ? 9.43 31 16.875 1 98.75 269 ILE A C 1
ATOM 2104 O O . ILE A 1 269 ? 9.82 30.453 17.906 1 98.75 269 ILE A O 1
ATOM 2108 N N . LEU A 1 270 ? 9.398 32.281 16.688 1 98.5 270 LEU A N 1
ATOM 2109 C CA . LEU A 1 270 ? 9.914 33.156 17.719 1 98.5 270 LEU A CA 1
ATOM 2110 C C . LEU A 1 270 ? 9.062 33.094 18.984 1 98.5 270 LEU A C 1
ATOM 2112 O O . LEU A 1 270 ? 9.555 33.344 20.078 1 98.5 270 LEU A O 1
ATOM 2116 N N . GLU A 1 271 ? 7.828 32.719 18.891 1 98.62 271 GLU A N 1
ATOM 2117 C CA . GLU A 1 271 ? 6.945 32.531 20.031 1 98.62 271 GLU A CA 1
ATOM 2118 C C . GLU A 1 271 ? 6.941 31.062 20.469 1 98.62 271 GLU A C 1
ATOM 2120 O O . GLU A 1 271 ? 6.055 30.625 21.219 1 98.62 271 GLU A O 1
ATOM 2125 N N . LYS A 1 272 ? 7.855 30.25 19.922 1 98.31 272 LYS A N 1
ATOM 2126 C CA . LYS A 1 272 ? 8.047 28.844 20.266 1 98.31 272 LYS A CA 1
ATOM 2127 C C . LYS A 1 272 ? 6.82 28.016 19.906 1 98.31 272 LYS A C 1
ATOM 2129 O O . LYS A 1 272 ? 6.375 27.188 20.703 1 98.31 272 LYS A O 1
ATOM 2134 N N . CYS A 1 273 ? 6.246 28.359 18.828 1 98.81 273 CYS A N 1
ATOM 2135 C CA . CYS A 1 273 ? 5.148 27.594 18.25 1 98.81 273 CYS A CA 1
ATOM 2136 C C . CYS A 1 273 ? 5.602 26.844 17.016 1 98.81 273 CYS A C 1
ATOM 2138 O O . CYS A 1 273 ? 6.32 27.391 16.172 1 98.81 273 CYS A O 1
ATOM 2140 N N . SER A 1 274 ? 5.242 25.547 16.938 1 98.81 274 SER A N 1
ATOM 2141 C CA . SER A 1 274 ? 5.469 24.812 15.688 1 98.81 274 SER A CA 1
ATOM 2142 C C . SER A 1 274 ? 4.656 25.422 14.539 1 98.81 274 SER A C 1
ATOM 2144 O O . SER A 1 274 ? 3.598 26 14.766 1 98.81 274 SER A O 1
ATOM 2146 N N . PHE A 1 275 ? 5.207 25.297 13.32 1 98.88 275 PHE A N 1
ATOM 2147 C CA . PHE A 1 275 ? 4.582 25.891 12.141 1 98.88 275 PHE A CA 1
ATOM 2148 C C . PHE A 1 275 ? 4.41 24.844 11.039 1 98.88 275 PHE A C 1
ATOM 2150 O O . PHE A 1 275 ? 5.359 24.141 10.703 1 98.88 275 PHE A O 1
ATOM 2157 N N . ILE A 1 276 ? 3.186 24.75 10.469 1 98.69 276 ILE A N 1
ATOM 2158 C CA . ILE A 1 276 ? 2.869 23.812 9.391 1 98.69 276 ILE A CA 1
ATOM 2159 C C . ILE A 1 276 ? 2.473 24.594 8.141 1 98.69 276 ILE A C 1
ATOM 2161 O O . ILE A 1 276 ? 1.55 25.406 8.172 1 98.69 276 ILE A O 1
ATOM 2165 N N . ASN A 1 277 ? 3.174 24.328 7.062 1 98.12 277 ASN A N 1
ATOM 2166 C CA . ASN A 1 277 ? 2.846 24.969 5.789 1 98.12 277 ASN A CA 1
ATOM 2167 C C . ASN A 1 277 ? 1.934 24.078 4.941 1 98.12 277 ASN A C 1
ATOM 2169 O O . ASN A 1 27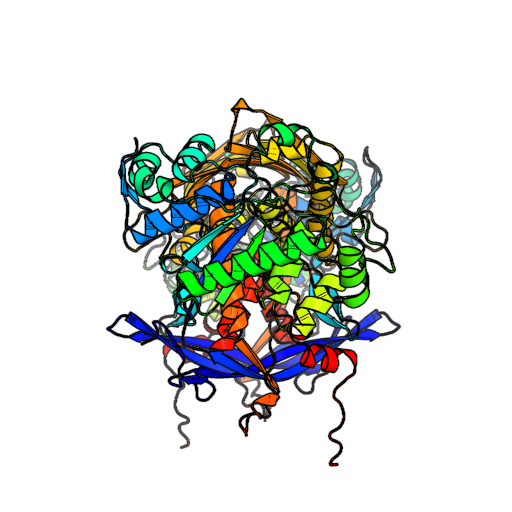7 ? 2.398 23.141 4.301 1 98.12 277 ASN A O 1
ATOM 2173 N N . GLY A 1 278 ? 0.708 24.484 4.758 1 96.69 278 GLY A N 1
ATOM 2174 C CA . GLY A 1 278 ? -0.274 23.656 4.078 1 96.69 278 GLY A CA 1
ATOM 2175 C C . GLY A 1 278 ? -0.411 23.984 2.604 1 96.69 278 GLY A C 1
ATOM 2176 O O . GLY A 1 278 ? -1.259 23.406 1.913 1 96.69 278 GLY A O 1
ATOM 2177 N N . SER A 1 279 ? 0.395 24.859 2.066 1 94.75 279 SER A N 1
ATOM 2178 C CA . SER A 1 279 ? 0.336 25.25 0.66 1 94.75 279 SER A CA 1
ATOM 2179 C C . SER A 1 279 ? 1.664 24.984 -0.041 1 94.75 279 SER A C 1
ATOM 2181 O O . SER A 1 279 ? 2.68 24.734 0.614 1 94.75 279 SER A O 1
ATOM 2183 N N . PRO A 1 280 ? 1.684 24.984 -1.366 1 92.56 280 PRO A N 1
ATOM 2184 C CA . PRO A 1 280 ? 2.863 24.516 -2.107 1 92.56 280 PRO A CA 1
ATOM 2185 C C . PRO A 1 280 ? 3.955 25.578 -2.189 1 92.56 280 PRO A C 1
ATOM 2187 O O . PRO A 1 280 ? 4.992 25.359 -2.818 1 92.56 280 PRO A O 1
ATOM 2190 N N . GLN A 1 281 ? 3.936 26.641 -1.549 1 92.88 281 GLN A N 1
ATOM 2191 C CA . GLN A 1 281 ? 4.973 27.672 -1.606 1 92.88 281 GLN A CA 1
ATOM 2192 C C . GLN A 1 281 ? 6.219 27.234 -0.844 1 92.88 281 GLN A C 1
ATOM 2194 O O . GLN A 1 281 ? 6.152 26.359 0.013 1 92.88 281 GLN A O 1
ATOM 2199 N N . ASN A 1 282 ? 7.352 27.828 -1.126 1 91.88 282 ASN A N 1
ATOM 2200 C CA . ASN A 1 282 ? 8.625 27.453 -0.533 1 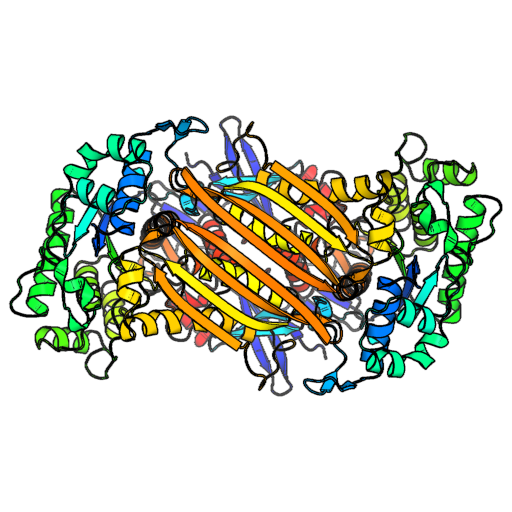91.88 282 ASN A CA 1
ATOM 2201 C C . ASN A 1 282 ? 8.953 28.297 0.694 1 91.88 282 ASN A C 1
ATOM 2203 O O . ASN A 1 282 ? 10.047 28.844 0.802 1 91.88 282 ASN A O 1
ATOM 2207 N N . THR A 1 283 ? 8.023 28.281 1.616 1 96 283 THR A N 1
ATOM 2208 C CA . THR A 1 283 ? 8.109 29.062 2.842 1 96 283 THR A CA 1
ATOM 2209 C C . THR A 1 283 ? 9.305 28.625 3.688 1 96 283 THR A C 1
ATOM 2211 O O . THR A 1 283 ? 10.008 29.453 4.258 1 96 283 THR A O 1
ATOM 2214 N N . LEU A 1 284 ? 9.555 27.359 3.781 1 96.75 284 LEU A N 1
ATOM 2215 C CA . LEU A 1 284 ? 10.539 26.797 4.703 1 96.75 284 LEU A CA 1
ATOM 2216 C C . LEU A 1 284 ? 11.945 26.875 4.109 1 96.75 284 LEU A C 1
ATOM 2218 O O . LEU A 1 284 ? 12.531 25.844 3.768 1 96.75 284 LEU A O 1
ATOM 2222 N N . CYS A 1 285 ? 12.516 28.047 4.148 1 96.38 285 CYS A N 1
ATOM 2223 C CA . CYS A 1 285 ? 13.883 28.25 3.689 1 96.38 285 CYS A CA 1
ATOM 2224 C C . CYS A 1 285 ? 14.883 27.844 4.766 1 96.38 285 CYS A C 1
ATOM 2226 O O . CYS A 1 285 ? 14.508 27.641 5.918 1 96.38 285 CYS A O 1
ATOM 2228 N N . ALA A 1 286 ? 16.141 27.812 4.414 1 96.75 286 ALA A N 1
ATOM 2229 C CA . ALA A 1 286 ? 17.188 27.344 5.309 1 96.75 286 ALA A CA 1
ATOM 2230 C C . ALA A 1 286 ? 17.25 28.203 6.574 1 96.75 286 ALA A C 1
ATOM 2232 O O . ALA A 1 286 ? 17.438 27.672 7.676 1 96.75 286 ALA A O 1
ATOM 2233 N N . GLY A 1 287 ? 17.156 29.484 6.414 1 98.06 287 GLY A N 1
ATOM 2234 C CA . GLY A 1 287 ? 17.172 30.391 7.562 1 98.06 287 GLY A CA 1
ATOM 2235 C C . GLY A 1 287 ? 16.062 30.109 8.555 1 98.06 287 GLY A C 1
ATOM 2236 O O . GLY A 1 287 ? 16.266 30.156 9.766 1 98.06 287 GLY A O 1
ATOM 2237 N N . LEU A 1 288 ? 14.898 29.859 8.031 1 98.19 288 LEU A N 1
ATOM 2238 C CA . LEU A 1 288 ? 13.75 29.578 8.891 1 98.19 288 LEU A CA 1
ATOM 2239 C C . LEU A 1 288 ? 13.945 28.266 9.633 1 98.19 288 LEU A C 1
ATOM 2241 O O . LEU A 1 288 ? 13.57 28.156 10.805 1 98.19 288 LEU A O 1
ATOM 2245 N N . ILE A 1 289 ? 14.438 27.297 8.984 1 97.81 289 ILE A N 1
ATOM 2246 C CA . ILE A 1 289 ? 14.672 26 9.594 1 97.81 289 ILE A CA 1
ATOM 2247 C C . ILE A 1 289 ? 15.695 26.141 10.719 1 97.81 289 ILE A C 1
ATOM 2249 O O . ILE A 1 289 ? 15.539 25.547 11.789 1 97.81 289 ILE A O 1
ATOM 2253 N N . GLU A 1 290 ? 16.719 26.891 10.461 1 98 290 GLU A N 1
ATOM 2254 C CA . GLU A 1 290 ? 17.719 27.156 11.484 1 98 290 GLU A CA 1
ATOM 2255 C C . GLU A 1 290 ? 17.109 27.844 12.695 1 98 290 GLU A C 1
ATOM 2257 O O . GLU A 1 290 ? 17.422 27.516 13.844 1 98 290 GLU A O 1
ATOM 2262 N N . MET A 1 291 ? 16.234 28.828 12.445 1 98.31 291 MET A N 1
ATOM 2263 C CA . MET A 1 291 ? 15.531 29.516 13.523 1 98.31 291 MET A CA 1
ATOM 2264 C C . MET A 1 291 ? 14.688 28.547 14.336 1 98.31 291 MET A C 1
ATOM 2266 O O . MET A 1 291 ? 14.641 28.625 15.562 1 98.31 291 MET A O 1
ATOM 2270 N N . ALA A 1 292 ? 14.008 27.688 13.648 1 98.5 292 ALA A N 1
ATOM 2271 C CA . ALA A 1 292 ? 13.148 26.703 14.312 1 98.5 292 ALA A CA 1
ATOM 2272 C C . ALA A 1 292 ? 13.969 25.75 15.172 1 98.5 292 ALA A C 1
ATOM 2274 O O . ALA A 1 292 ? 13.547 25.359 16.266 1 98.5 292 ALA A O 1
ATOM 2275 N N . ARG A 1 293 ? 15.078 25.344 14.648 1 97.06 293 ARG A N 1
ATOM 2276 C CA . ARG A 1 293 ? 15.969 24.453 15.398 1 97.06 293 ARG A CA 1
ATOM 2277 C C . ARG A 1 293 ? 16.406 25.109 16.703 1 97.06 293 ARG A C 1
ATOM 2279 O O . ARG A 1 293 ? 16.375 24.484 17.766 1 97.06 293 ARG A O 1
ATOM 2286 N N . ALA A 1 294 ? 16.781 26.359 16.578 1 97 294 ALA A N 1
ATOM 2287 C CA . ALA A 1 294 ? 17.219 27.109 17.766 1 97 294 ALA A CA 1
ATOM 2288 C C . ALA A 1 294 ? 16.094 27.234 18.781 1 97 294 ALA A C 1
ATOM 2290 O O . ALA A 1 294 ? 16.328 27.203 19.984 1 97 294 ALA A O 1
ATOM 2291 N N . ALA A 1 295 ? 14.922 27.406 18.266 1 97.25 295 ALA A N 1
ATOM 2292 C CA . ALA A 1 295 ? 13.758 27.578 19.109 1 97.25 295 ALA A CA 1
ATOM 2293 C C . ALA A 1 295 ? 13.227 26.234 19.594 1 97.25 295 ALA A C 1
ATOM 2295 O O . ALA A 1 295 ? 12.367 26.172 20.484 1 97.25 295 ALA A O 1
ATOM 2296 N N . GLN A 1 296 ? 13.727 25.125 19.031 1 95.88 296 GLN A N 1
ATOM 2297 C CA . GLN A 1 296 ? 13.336 23.766 19.375 1 95.88 296 GLN A CA 1
ATOM 2298 C C . GLN A 1 296 ? 11.852 23.531 19.109 1 95.88 296 GLN A C 1
ATOM 2300 O O . GLN A 1 296 ? 11.141 23.031 19.984 1 95.88 296 GLN A O 1
ATOM 2305 N N . VAL A 1 297 ? 11.398 24.031 18.031 1 97.94 297 VAL A N 1
ATOM 2306 C CA . VAL A 1 297 ? 10.031 23.766 17.562 1 97.94 297 VAL A CA 1
ATOM 2307 C C . VAL A 1 297 ? 10.07 23.062 16.203 1 97.94 297 VAL A C 1
ATOM 2309 O O . VAL A 1 297 ? 11.125 23 15.57 1 97.94 297 VAL A O 1
ATOM 2312 N N . PHE A 1 298 ? 8.93 22.5 15.828 1 98.56 298 PHE A N 1
ATOM 2313 C CA . PHE A 1 298 ? 8.875 21.75 14.586 1 98.56 298 PHE A CA 1
ATOM 2314 C C . PHE A 1 298 ? 8.344 22.609 13.445 1 98.56 298 PHE A C 1
ATOM 2316 O O . PHE A 1 298 ? 7.57 23.547 13.68 1 98.56 298 PHE A O 1
ATOM 2323 N N . VAL A 1 299 ? 8.82 22.312 12.281 1 98.5 299 VAL A N 1
ATOM 2324 C CA . VAL A 1 299 ? 8.227 22.812 11.055 1 98.5 299 VAL A CA 1
ATOM 2325 C C . VAL A 1 299 ? 7.902 21.656 10.109 1 98.5 299 VAL A C 1
ATOM 2327 O O . VAL A 1 299 ? 8.578 20.625 10.133 1 98.5 299 VAL A O 1
ATOM 2330 N N . SER A 1 300 ? 6.848 21.766 9.398 1 97.44 300 SER A N 1
ATOM 2331 C CA . SER A 1 300 ? 6.48 20.766 8.398 1 97.44 300 SER A CA 1
ATOM 2332 C C . SER A 1 300 ? 5.852 21.422 7.172 1 97.44 300 SER A C 1
ATOM 2334 O O . SER A 1 300 ? 5.309 22.516 7.258 1 97.44 300 SER A O 1
ATOM 2336 N N . GLY A 1 301 ? 5.797 20.625 6.066 1 92.94 301 GLY A N 1
ATOM 2337 C CA . GLY A 1 301 ? 5.312 21.094 4.777 1 92.94 301 GLY A CA 1
ATOM 2338 C C . GLY A 1 301 ? 5.977 20.391 3.605 1 92.94 301 GLY A C 1
ATOM 2339 O O . GLY A 1 301 ? 6.762 19.469 3.795 1 92.94 301 GLY A O 1
ATOM 2340 N N . ASP A 1 302 ? 5.551 20.672 2.4 1 90.88 302 ASP A N 1
ATOM 2341 C CA . ASP A 1 302 ? 4.441 21.578 2.17 1 90.88 302 ASP A CA 1
ATOM 2342 C C . ASP A 1 302 ? 3.316 20.906 1.393 1 90.88 302 ASP A C 1
ATOM 2344 O O . ASP A 1 302 ? 3.471 19.781 0.929 1 90.88 302 ASP A O 1
ATOM 2348 N N . ASP A 1 303 ? 2.031 21.547 1.361 1 91.44 303 ASP A N 1
ATOM 2349 C CA . ASP A 1 303 ? 0.902 21.266 0.483 1 91.44 303 ASP A CA 1
ATOM 2350 C C . ASP A 1 303 ? 0.149 20.016 0.949 1 91.44 303 ASP A C 1
ATOM 2352 O O . ASP A 1 303 ? 0.659 18.906 0.842 1 91.44 303 ASP A O 1
ATOM 2356 N N . PHE A 1 304 ? -1.114 20.25 1.315 1 95 304 PHE A N 1
ATOM 2357 C CA . PHE A 1 304 ? -1.934 19.141 1.796 1 95 304 PHE A CA 1
ATOM 2358 C C . PHE A 1 304 ? -2.076 18.062 0.724 1 95 304 PHE A C 1
ATOM 2360 O O . PHE A 1 304 ? -2.314 18.375 -0.446 1 95 304 PHE A O 1
ATOM 2367 N N . LYS A 1 305 ? -1.919 16.812 1.139 1 92.81 305 LYS A N 1
ATOM 2368 C CA . LYS A 1 305 ? -2.043 15.688 0.222 1 92.81 305 LYS A CA 1
ATOM 2369 C C . LYS A 1 305 ? -3.453 15.102 0.255 1 92.81 305 LYS A C 1
ATOM 2371 O O . LYS A 1 305 ? -3.664 14.008 0.773 1 92.81 305 LYS A O 1
ATOM 2376 N N . SER A 1 306 ? -4.469 15.633 -0.359 1 85.25 306 SER A N 1
ATOM 2377 C CA . SER A 1 306 ? -5.871 15.297 -0.117 1 85.25 306 SER A CA 1
ATOM 2378 C C . SER A 1 306 ? -6.426 14.414 -1.225 1 85.25 306 SER A C 1
ATOM 2380 O O . SER A 1 306 ? -7.238 13.523 -0.964 1 85.25 306 SER A O 1
ATOM 2382 N N . GLY A 1 307 ? -6.242 14.68 -2.578 1 86 307 GLY A N 1
ATOM 2383 C CA . GLY A 1 307 ? -7.039 13.93 -3.535 1 86 307 GLY A CA 1
ATOM 2384 C C . GLY A 1 307 ? -6.203 13.266 -4.613 1 86 307 GLY A C 1
ATOM 2385 O O . GLY A 1 307 ? -5.812 12.102 -4.477 1 86 307 GLY A O 1
ATOM 2386 N N . GLN A 1 308 ? -5.93 14.047 -5.562 1 88.38 308 GLN A N 1
ATOM 2387 C CA . GLN A 1 308 ? -5.355 13.492 -6.789 1 88.38 308 GLN A CA 1
ATOM 2388 C C . GLN A 1 308 ? -3.926 13.016 -6.559 1 88.38 308 GLN A C 1
ATOM 2390 O O . GLN A 1 308 ? -3.559 11.914 -6.98 1 88.38 308 GLN A O 1
ATOM 2395 N N . THR A 1 309 ? -3.217 13.797 -5.844 1 90.5 309 THR A N 1
ATOM 2396 C CA . THR A 1 309 ? -1.822 13.438 -5.613 1 90.5 309 THR A CA 1
ATOM 2397 C C . THR A 1 309 ? -1.724 12.219 -4.699 1 90.5 309 THR A C 1
ATOM 2399 O O . THR A 1 309 ? -0.833 11.383 -4.863 1 90.5 309 THR A O 1
ATOM 2402 N N . LYS A 1 310 ? -2.543 12.172 -3.705 1 93.06 310 LYS A N 1
ATOM 2403 C CA . LYS A 1 310 ? -2.574 11.008 -2.82 1 93.06 310 LYS A CA 1
ATOM 2404 C C . LYS A 1 310 ? -2.84 9.727 -3.605 1 93.06 310 LYS A C 1
ATOM 2406 O O . LYS A 1 310 ? -2.152 8.727 -3.414 1 93.06 310 LYS A O 1
ATOM 2411 N N . MET A 1 311 ? -3.807 9.75 -4.48 1 93.56 311 MET A N 1
ATOM 2412 C CA . MET A 1 311 ? -4.145 8.617 -5.328 1 93.56 311 MET A CA 1
ATOM 2413 C C . MET A 1 311 ? -2.98 8.25 -6.242 1 93.56 311 MET A C 1
ATOM 2415 O O . MET A 1 311 ? -2.66 7.074 -6.41 1 93.56 311 MET A O 1
ATOM 2419 N N . LYS A 1 312 ? -2.396 9.227 -6.816 1 93.62 312 LYS A N 1
ATOM 2420 C CA . LYS A 1 312 ? -1.26 9.023 -7.711 1 93.62 312 LYS A CA 1
ATOM 2421 C C . LYS A 1 312 ? -0.109 8.336 -6.984 1 93.62 312 LYS A C 1
ATOM 2423 O O . LYS A 1 312 ? 0.481 7.383 -7.508 1 93.62 312 LYS A O 1
ATOM 2428 N N . SER A 1 313 ? 0.214 8.859 -5.781 1 94 313 SER A N 1
ATOM 2429 C CA . SER A 1 313 ? 1.296 8.273 -4.996 1 94 313 SER A CA 1
ATOM 2430 C C . SER A 1 313 ? 1.018 6.805 -4.676 1 94 313 SER A C 1
ATOM 2432 O O . SER A 1 313 ? 1.911 5.961 -4.777 1 94 313 SER A O 1
ATOM 2434 N N . ALA A 1 314 ? -0.193 6.523 -4.309 1 94.5 314 ALA A N 1
ATOM 2435 C CA . ALA A 1 314 ? -0.592 5.156 -3.982 1 94.5 314 ALA A CA 1
ATOM 2436 C C . ALA A 1 314 ? -0.507 4.25 -5.207 1 94.5 314 ALA A C 1
ATOM 2438 O O . ALA A 1 314 ? 0.01 3.135 -5.129 1 94.5 314 ALA A O 1
ATOM 2439 N N . LEU A 1 315 ? -1.019 4.719 -6.34 1 94.81 315 LEU A N 1
ATOM 2440 C CA . LEU A 1 315 ? -1.095 3.904 -7.551 1 94.81 315 LEU A CA 1
ATOM 2441 C C . LEU A 1 315 ? 0.295 3.652 -8.125 1 94.81 315 LEU A C 1
ATOM 2443 O O . LEU A 1 315 ? 0.617 2.525 -8.508 1 94.81 315 LEU A O 1
ATOM 2447 N N . VAL A 1 316 ? 1.101 4.695 -8.164 1 95.12 316 VAL A N 1
ATOM 2448 C CA . VAL A 1 316 ? 2.434 4.531 -8.734 1 95.12 316 VAL A CA 1
ATOM 2449 C C . VAL A 1 316 ? 3.26 3.592 -7.855 1 95.12 316 VAL A C 1
ATOM 2451 O O . VAL A 1 316 ? 3.994 2.742 -8.367 1 95.12 316 VAL A O 1
ATOM 2454 N N . GLU A 1 317 ? 3.16 3.773 -6.531 1 94.81 317 GLU A N 1
ATOM 2455 C CA . GLU A 1 317 ? 3.834 2.84 -5.633 1 94.81 317 GLU A CA 1
ATOM 2456 C C . GLU A 1 317 ? 3.395 1.403 -5.902 1 94.81 317 GLU A C 1
ATOM 2458 O O . GLU A 1 317 ? 4.227 0.494 -5.949 1 94.81 317 GLU A O 1
ATOM 2463 N N . PHE A 1 318 ? 2.137 1.193 -6.109 1 94.06 318 PHE A N 1
ATOM 2464 C CA . PHE A 1 318 ? 1.56 -0.117 -6.383 1 94.06 318 PHE A CA 1
ATOM 2465 C C . PHE A 1 318 ? 2.127 -0.701 -7.672 1 94.06 318 PHE A C 1
ATOM 2467 O O . PHE A 1 318 ? 2.637 -1.823 -7.68 1 94.06 318 PHE A O 1
ATOM 2474 N N . PHE A 1 319 ? 2.092 0.027 -8.773 1 96.69 319 PHE A N 1
ATOM 2475 C CA . PHE A 1 319 ? 2.48 -0.492 -10.078 1 96.69 319 PHE A CA 1
ATOM 2476 C C . PHE A 1 319 ? 3.982 -0.745 -10.133 1 96.69 319 PHE A C 1
ATOM 2478 O O . PHE A 1 319 ? 4.422 -1.808 -10.578 1 96.69 319 PHE A O 1
ATOM 2485 N N . VAL A 1 320 ? 4.746 0.18 -9.609 1 96.25 320 VAL A N 1
ATOM 2486 C CA . VAL A 1 320 ? 6.191 -0.013 -9.602 1 96.25 320 VAL A CA 1
ATOM 2487 C C . VAL A 1 320 ? 6.547 -1.209 -8.719 1 96.25 320 VAL A C 1
ATOM 2489 O O . VAL A 1 320 ? 7.395 -2.025 -9.078 1 96.25 320 VAL A O 1
ATOM 2492 N N . GLY A 1 321 ? 5.879 -1.286 -7.605 1 95.38 321 GLY A N 1
ATOM 2493 C CA . GLY A 1 321 ? 6.098 -2.406 -6.703 1 95.38 321 GLY A CA 1
ATOM 2494 C C . GLY A 1 321 ? 5.73 -3.744 -7.316 1 95.38 321 GLY A C 1
ATOM 2495 O O . GLY A 1 321 ? 6.301 -4.777 -6.953 1 95.38 321 GLY A O 1
ATOM 2496 N N . ALA A 1 322 ? 4.793 -3.725 -8.25 1 95.94 322 ALA A N 1
ATOM 2497 C CA . ALA A 1 322 ? 4.336 -4.945 -8.906 1 95.94 322 ALA A CA 1
ATOM 2498 C C . ALA A 1 322 ? 5.203 -5.273 -10.117 1 95.94 322 ALA A C 1
ATOM 2500 O O . ALA A 1 322 ? 4.949 -6.254 -10.82 1 95.94 322 ALA A O 1
ATOM 2501 N N . GLY A 1 323 ? 6.223 -4.457 -10.344 1 96.69 323 GLY A N 1
ATOM 2502 C CA . GLY A 1 323 ? 7.086 -4.672 -11.5 1 96.69 323 GLY A CA 1
ATOM 2503 C C . GLY A 1 323 ? 6.48 -4.188 -12.797 1 96.69 323 GLY A C 1
ATOM 2504 O O . GLY A 1 323 ? 6.82 -4.688 -13.875 1 96.69 323 GLY A O 1
ATOM 2505 N N . ILE A 1 324 ? 5.539 -3.355 -12.766 1 97.12 324 ILE A N 1
ATOM 2506 C CA . ILE A 1 324 ? 4.895 -2.762 -13.93 1 97.12 324 ILE A CA 1
ATOM 2507 C C . ILE A 1 324 ? 5.434 -1.351 -14.156 1 97.12 324 ILE A C 1
ATOM 2509 O O . ILE A 1 324 ? 5.539 -0.562 -13.219 1 97.12 324 ILE A O 1
ATOM 2513 N N . LYS A 1 325 ? 5.766 -1.006 -15.367 1 97.38 325 LYS A N 1
ATOM 2514 C CA . LYS A 1 325 ? 6.551 0.192 -15.648 1 97.38 325 LYS A CA 1
ATOM 2515 C C . LYS A 1 325 ? 5.652 1.359 -16.047 1 97.38 325 LYS A C 1
ATOM 2517 O O . LYS A 1 325 ? 5.07 1.363 -17.125 1 97.38 325 LYS A O 1
ATOM 2522 N N . PRO A 1 326 ? 5.523 2.359 -15.18 1 96.75 326 PRO A N 1
ATOM 2523 C CA . PRO A 1 326 ? 4.828 3.572 -15.625 1 96.75 326 PRO A CA 1
ATOM 2524 C C . PRO A 1 326 ? 5.559 4.293 -16.75 1 96.75 326 PRO A C 1
ATOM 2526 O O . PRO A 1 326 ? 6.773 4.5 -16.672 1 96.75 326 PRO A O 1
ATOM 2529 N N . GLU A 1 327 ? 4.805 4.633 -17.812 1 96.44 327 GLU A N 1
ATOM 2530 C CA . GLU A 1 327 ? 5.406 5.305 -18.953 1 96.44 327 GLU A CA 1
ATOM 2531 C C . GLU A 1 327 ? 4.91 6.746 -19.078 1 96.44 327 GLU A C 1
ATOM 2533 O O . GLU A 1 327 ? 5.668 7.637 -19.469 1 96.44 327 GLU A O 1
ATOM 2538 N N . CYS A 1 328 ? 3.639 6.906 -18.797 1 96.25 328 CYS A N 1
ATOM 2539 C CA . CYS A 1 328 ? 3.008 8.203 -19.016 1 96.25 328 CYS A CA 1
ATOM 2540 C C . CYS A 1 328 ? 1.909 8.445 -17.984 1 96.25 328 CYS A C 1
ATOM 2542 O O . CYS A 1 328 ? 1.119 7.547 -17.688 1 96.25 328 CYS A O 1
ATOM 2544 N N . ILE A 1 329 ? 1.941 9.648 -17.422 1 95.5 329 ILE A N 1
ATOM 2545 C CA . ILE A 1 329 ? 0.922 10.062 -16.453 1 95.5 329 ILE A CA 1
ATOM 2546 C C . ILE A 1 329 ? 0.368 11.43 -16.844 1 95.5 329 ILE A C 1
ATOM 2548 O O . ILE A 1 329 ? 1.107 12.414 -16.891 1 95.5 329 ILE A O 1
ATOM 2552 N N . ALA A 1 330 ? -0.884 11.492 -17.156 1 95.88 330 ALA A N 1
ATOM 2553 C CA . ALA A 1 330 ? -1.576 12.75 -17.406 1 95.88 330 ALA A CA 1
ATOM 2554 C C . ALA A 1 330 ? -2.584 13.055 -16.297 1 95.88 330 ALA A C 1
ATOM 2556 O O . ALA A 1 330 ? -3.498 12.266 -16.062 1 95.88 330 ALA A O 1
ATOM 2557 N N . SER A 1 331 ? -2.42 14.172 -15.664 1 94.25 331 SER A N 1
ATOM 2558 C CA . SER A 1 331 ? -3.287 14.57 -14.562 1 94.25 331 SER A CA 1
ATOM 2559 C C . SER A 1 331 ? -3.994 15.891 -14.867 1 94.25 331 SER A C 1
ATOM 2561 O O . SER A 1 331 ? -3.35 16.938 -15 1 94.25 331 SER A O 1
ATOM 2563 N N . TYR A 1 332 ? -5.324 15.82 -14.945 1 93.69 332 TYR A N 1
ATOM 2564 C CA . TYR A 1 332 ? -6.164 16.984 -15.195 1 93.69 332 TYR A CA 1
ATOM 2565 C C . TYR A 1 332 ? -7.125 17.219 -14.031 1 93.69 332 TYR A C 1
ATOM 2567 O O . TYR A 1 332 ? -7.789 16.297 -13.562 1 93.69 332 TYR A O 1
ATOM 2575 N N . ASN A 1 333 ? -7.148 18.406 -13.523 1 91.44 333 ASN A N 1
ATOM 2576 C CA . ASN A 1 333 ? -8.195 18.672 -12.547 1 91.44 333 ASN A CA 1
ATOM 2577 C C . ASN A 1 333 ? -8.727 20.109 -12.68 1 91.44 333 ASN A C 1
ATOM 2579 O O . ASN A 1 333 ? -8.047 20.969 -13.234 1 91.44 333 ASN A O 1
ATOM 2583 N N . HIS A 1 334 ? -9.984 20.344 -12.398 1 92.5 334 HIS A N 1
ATOM 2584 C CA . HIS A 1 334 ? -10.578 21.688 -12.32 1 92.5 334 HIS A CA 1
ATOM 2585 C C . HIS A 1 334 ? -11.422 21.844 -11.055 1 92.5 334 HIS A C 1
ATOM 2587 O O . HIS A 1 334 ? -11.953 20.859 -10.539 1 92.5 334 HIS A O 1
ATOM 2593 N N . LEU A 1 335 ? -11.406 22.938 -10.531 1 92.56 335 LEU A N 1
ATOM 2594 C CA . LEU A 1 335 ? -12.172 23.328 -9.352 1 92.56 335 LEU A CA 1
ATOM 2595 C C . LEU A 1 335 ? -12.664 24.766 -9.461 1 92.56 335 LEU A C 1
ATOM 2597 O O . LEU A 1 335 ? -12.242 25.5 -10.344 1 92.56 335 LEU A O 1
ATOM 2601 N N . GLY A 1 336 ? -13.656 25.109 -8.539 1 92.44 336 GLY A N 1
ATOM 2602 C CA . GLY A 1 336 ? -14.266 26.422 -8.648 1 92.44 336 GLY A CA 1
ATOM 2603 C C . GLY A 1 336 ? -14.141 27.25 -7.379 1 92.44 336 GLY A C 1
ATOM 2604 O O . GLY A 1 336 ? -14.68 28.359 -7.297 1 92.44 336 GLY A O 1
ATOM 2605 N N . ASN A 1 337 ? -13.422 26.75 -6.418 1 91.5 337 ASN A N 1
ATOM 2606 C CA . ASN A 1 337 ? -13.258 27.516 -5.184 1 91.5 337 ASN A CA 1
ATOM 2607 C C . ASN A 1 337 ? -12.141 28.547 -5.309 1 91.5 337 ASN A C 1
ATOM 2609 O O . ASN A 1 337 ? -11.617 28.766 -6.398 1 91.5 337 ASN A O 1
ATOM 2613 N N . ASN A 1 338 ? -11.875 29.219 -4.207 1 89.19 338 ASN A N 1
ATOM 2614 C CA . ASN A 1 338 ? -10.93 30.328 -4.242 1 89.19 338 ASN A CA 1
ATOM 2615 C C . ASN A 1 338 ? -9.516 29.844 -4.543 1 89.19 338 ASN A C 1
ATOM 2617 O O . ASN A 1 338 ? -8.719 30.578 -5.129 1 89.19 338 ASN A O 1
ATOM 2621 N N . ASP A 1 339 ? -9.195 28.719 -4.125 1 86.94 339 ASP A N 1
ATOM 2622 C CA . ASP A 1 339 ? -7.891 28.141 -4.457 1 86.94 339 ASP A CA 1
ATOM 2623 C C . ASP A 1 339 ? -7.727 27.984 -5.965 1 86.94 339 ASP A C 1
ATOM 2625 O O . ASP A 1 339 ? -6.68 28.328 -6.52 1 86.94 339 ASP A O 1
ATOM 2629 N N . GLY A 1 340 ? -8.758 27.453 -6.578 1 87.38 340 GLY A N 1
ATOM 2630 C CA . GLY A 1 340 ? -8.734 27.328 -8.023 1 87.38 340 GLY A CA 1
ATOM 2631 C C . GLY A 1 340 ? -8.578 28.672 -8.727 1 87.38 340 GLY A C 1
ATOM 2632 O O . GLY A 1 340 ? -7.879 28.781 -9.734 1 87.38 340 GLY A O 1
ATOM 2633 N N . TYR A 1 341 ? -9.258 29.578 -8.18 1 89.31 341 TYR A N 1
ATOM 2634 C CA . TYR A 1 341 ? -9.172 30.922 -8.742 1 89.31 341 TYR A CA 1
ATOM 2635 C C . TYR A 1 341 ? -7.762 31.484 -8.625 1 89.31 341 TYR A C 1
ATOM 2637 O O . TYR A 1 341 ? -7.219 32.031 -9.594 1 89.31 341 TYR A O 1
ATOM 2645 N N . ASN A 1 342 ? -7.168 31.312 -7.477 1 90.12 342 ASN A N 1
ATOM 2646 C CA . ASN A 1 342 ? -5.812 31.797 -7.234 1 90.12 342 ASN A CA 1
ATOM 2647 C C . ASN A 1 342 ? -4.805 31.094 -8.148 1 90.12 342 ASN A C 1
ATOM 2649 O O . ASN A 1 342 ? -3.891 31.734 -8.672 1 90.12 342 ASN A O 1
ATOM 2653 N N . LEU A 1 343 ? -4.93 29.875 -8.406 1 88.5 343 LEU A N 1
ATOM 2654 C CA . LEU A 1 343 ? -3.984 29.062 -9.156 1 88.5 343 LEU A CA 1
ATOM 2655 C C . LEU A 1 343 ? -4.152 29.266 -10.656 1 88.5 343 LEU A C 1
ATOM 2657 O O . LEU A 1 343 ? -3.361 28.766 -11.453 1 88.5 343 LEU A O 1
ATOM 2661 N N . SER A 1 344 ? -5.102 29.984 -11.023 1 86.31 344 SER A N 1
ATOM 2662 C CA . SER A 1 344 ? -5.266 30.297 -12.438 1 86.31 344 SER A CA 1
ATOM 2663 C C . SER A 1 344 ? -4.176 31.25 -12.922 1 86.31 344 SER A C 1
ATOM 2665 O O . SER A 1 344 ? -3.953 31.391 -14.125 1 86.31 344 SER A O 1
ATOM 2667 N N . ALA A 1 345 ? -3.576 31.859 -11.922 1 87.81 345 ALA A N 1
ATOM 2668 C CA . ALA A 1 345 ? -2.432 32.719 -12.25 1 87.81 345 ALA A CA 1
ATOM 2669 C C . ALA A 1 345 ? -1.162 31.875 -12.414 1 87.81 345 ALA A C 1
ATOM 2671 O O . ALA A 1 345 ? -0.872 31 -11.586 1 87.81 345 ALA A O 1
ATOM 2672 N N . PRO A 1 346 ? -0.345 32.188 -13.422 1 87.38 346 PRO A N 1
ATOM 2673 C CA . PRO A 1 346 ? 0.789 31.344 -13.789 1 87.38 346 PRO A CA 1
ATOM 2674 C C . PRO A 1 346 ? 1.832 31.25 -12.672 1 87.38 346 PRO A C 1
ATOM 2676 O O . PRO A 1 346 ? 2.371 30.156 -12.43 1 87.38 346 PRO A O 1
ATOM 2679 N N . LYS A 1 347 ? 2.152 32.281 -12.039 1 87.94 347 LYS A N 1
ATOM 2680 C CA . LYS A 1 347 ? 3.205 32.25 -11.031 1 87.94 347 LYS A CA 1
ATOM 2681 C C . LYS A 1 347 ? 2.828 31.344 -9.859 1 87.94 347 LYS A C 1
ATOM 2683 O O . LYS A 1 347 ? 3.674 30.625 -9.336 1 87.94 347 LYS A O 1
ATOM 2688 N N . GLN A 1 348 ? 1.63 31.484 -9.477 1 88.31 348 GLN A N 1
ATOM 2689 C CA . GLN A 1 348 ? 1.149 30.641 -8.391 1 88.31 348 GLN A CA 1
ATOM 2690 C C . GLN A 1 348 ? 0.982 29.203 -8.852 1 88.31 348 GLN A C 1
ATOM 2692 O O . GLN A 1 348 ? 1.231 28.266 -8.078 1 88.31 348 GLN A O 1
ATOM 2697 N N . PHE A 1 349 ? 0.613 29.031 -10.031 1 85.25 349 PHE A N 1
ATOM 2698 C CA . PHE A 1 349 ? 0.478 27.672 -10.578 1 85.25 349 PHE A CA 1
ATOM 2699 C C . PHE A 1 349 ? 1.828 26.969 -10.617 1 85.25 349 PHE A C 1
ATOM 2701 O O . PHE A 1 349 ? 1.911 25.766 -10.391 1 85.25 349 PHE A O 1
ATOM 2708 N N . ARG A 1 350 ? 2.861 27.641 -10.906 1 84.5 350 ARG A N 1
ATOM 2709 C CA . ARG A 1 350 ? 4.203 27.062 -10.992 1 84.5 350 ARG A CA 1
ATOM 2710 C C . ARG A 1 350 ? 4.578 26.359 -9.695 1 84.5 350 ARG A C 1
ATOM 2712 O O . ARG A 1 350 ? 5.242 25.312 -9.719 1 84.5 350 ARG A O 1
ATOM 2719 N N . SER A 1 351 ? 4.184 26.844 -8.609 1 83.44 351 SER A N 1
ATOM 2720 C CA . SER A 1 351 ? 4.457 26.219 -7.312 1 83.44 351 SER A CA 1
ATOM 2721 C C . SER A 1 351 ? 3.822 24.844 -7.211 1 83.44 351 SER A C 1
ATOM 2723 O O . SER A 1 351 ? 4.449 23.906 -6.719 1 83.44 351 SER A O 1
ATOM 2725 N N . LYS A 1 352 ? 2.666 24.75 -7.707 1 82.5 352 LYS A N 1
ATOM 2726 C CA . LYS A 1 352 ? 1.936 23.484 -7.668 1 82.5 352 LYS A CA 1
ATOM 2727 C C . LYS A 1 352 ? 2.514 22.484 -8.664 1 82.5 352 LYS A C 1
ATOM 2729 O O . LYS A 1 352 ? 2.557 21.297 -8.391 1 82.5 352 LYS A O 1
ATOM 2734 N N . GLU A 1 353 ? 2.914 23 -9.734 1 79.25 353 GLU A N 1
ATOM 2735 C CA . GLU A 1 353 ? 3.5 22.156 -10.766 1 79.25 353 GLU A CA 1
ATOM 2736 C C . GLU A 1 353 ? 4.777 21.484 -10.266 1 79.25 353 GLU A C 1
ATOM 2738 O O . GLU A 1 353 ? 4.988 20.297 -10.484 1 79.25 353 GLU A O 1
ATOM 2743 N N . ILE A 1 354 ? 5.562 22.188 -9.578 1 77 354 ILE A N 1
ATOM 2744 C CA . ILE A 1 354 ? 6.832 21.672 -9.07 1 77 354 ILE A CA 1
ATOM 2745 C C . ILE A 1 354 ? 6.566 20.594 -8.023 1 77 354 ILE A C 1
ATOM 2747 O O . ILE A 1 354 ? 7.16 19.5 -8.078 1 77 354 ILE A O 1
ATOM 2751 N N . THR A 1 355 ? 5.66 20.812 -7.191 1 78.62 355 THR A N 1
ATOM 2752 C CA . THR A 1 355 ? 5.398 19.891 -6.094 1 78.62 355 THR A CA 1
ATOM 2753 C C . THR A 1 355 ? 4.762 18.594 -6.609 1 78.62 355 THR A C 1
ATOM 2755 O O . THR A 1 355 ? 5.043 17.516 -6.098 1 78.62 355 THR A O 1
ATOM 2758 N N . LYS A 1 356 ? 3.973 18.641 -7.594 1 79.5 356 LYS A N 1
ATOM 2759 C CA . LYS A 1 356 ? 3.248 17.484 -8.094 1 79.5 356 LYS A CA 1
ATOM 2760 C C . LYS A 1 356 ? 4.129 16.641 -9.016 1 79.5 356 LYS A C 1
ATOM 2762 O O . LYS A 1 356 ? 3.961 15.422 -9.102 1 79.5 356 LYS A O 1
ATOM 2767 N N . SER A 1 357 ? 5.113 17.25 -9.664 1 77.81 357 SER A N 1
ATOM 2768 C CA . SER A 1 357 ? 5.926 16.531 -10.641 1 77.81 357 SER A CA 1
ATOM 2769 C C . SER A 1 357 ? 6.953 15.633 -9.961 1 77.81 357 SER A C 1
ATOM 2771 O O . SER A 1 357 ? 7.383 14.633 -10.531 1 77.81 357 SER A O 1
ATOM 2773 N N . ASN A 1 358 ? 7.273 15.906 -8.758 1 81 358 ASN A N 1
ATOM 2774 C CA . ASN A 1 358 ? 8.344 15.18 -8.086 1 81 358 ASN A CA 1
ATOM 2775 C C . ASN A 1 358 ? 7.797 14.016 -7.262 1 81 358 ASN A C 1
ATOM 2777 O O . ASN A 1 358 ? 8.562 13.234 -6.695 1 81 358 ASN A O 1
ATOM 2781 N N . VAL A 1 359 ? 6.562 13.805 -7.355 1 86.25 359 VAL A N 1
ATOM 2782 C CA . VAL A 1 359 ? 5.898 12.891 -6.434 1 86.25 359 VAL A CA 1
ATOM 2783 C C . VAL A 1 359 ? 6.234 11.445 -6.812 1 86.25 359 VAL A C 1
ATOM 2785 O O . VAL A 1 359 ? 6.16 10.547 -5.973 1 86.25 359 VAL A O 1
ATOM 2788 N N . VAL A 1 360 ? 6.719 11.195 -8.031 1 88.12 360 VAL A N 1
ATOM 2789 C CA . VAL A 1 360 ? 6.914 9.812 -8.445 1 88.12 360 VAL A CA 1
ATOM 2790 C C . VAL A 1 360 ? 8.406 9.492 -8.516 1 88.12 360 VAL A C 1
ATOM 2792 O O . VAL A 1 360 ? 8.797 8.352 -8.75 1 88.12 360 VAL A O 1
ATOM 2795 N N . ASP A 1 361 ? 9.242 10.438 -8.195 1 88.12 361 ASP A N 1
ATOM 2796 C CA . ASP A 1 361 ? 10.68 10.312 -8.445 1 88.12 361 ASP A CA 1
ATOM 2797 C C . ASP A 1 361 ? 11.297 9.203 -7.602 1 88.12 361 ASP A C 1
ATOM 2799 O O . ASP A 1 361 ? 12.062 8.383 -8.109 1 88.12 361 ASP A O 1
ATOM 2803 N N . ASP A 1 362 ? 10.984 9.18 -6.367 1 88.38 362 ASP A N 1
ATOM 2804 C CA . ASP A 1 362 ? 11.594 8.188 -5.488 1 88.38 362 ASP A CA 1
ATOM 2805 C C . ASP A 1 362 ? 11.164 6.777 -5.867 1 88.38 362 ASP A C 1
ATOM 2807 O O . ASP A 1 362 ? 11.953 5.832 -5.781 1 88.38 362 ASP A O 1
ATOM 2811 N N . MET A 1 363 ? 9.969 6.613 -6.238 1 89.5 363 MET A N 1
ATOM 2812 C CA . MET A 1 363 ? 9.469 5.293 -6.621 1 89.5 363 MET A CA 1
ATOM 2813 C C . MET A 1 363 ? 10.125 4.816 -7.914 1 89.5 363 MET A C 1
ATOM 2815 O O . MET A 1 363 ? 10.5 3.648 -8.031 1 89.5 363 MET A O 1
ATOM 2819 N N . VAL A 1 364 ? 10.289 5.738 -8.836 1 90.94 364 VAL A N 1
ATOM 2820 C CA . VAL A 1 364 ? 10.969 5.426 -10.086 1 90.94 364 VAL A CA 1
ATOM 2821 C C . VAL A 1 364 ? 12.422 5.051 -9.805 1 90.94 364 VAL A C 1
ATOM 2823 O O . VAL A 1 364 ? 12.93 4.062 -10.336 1 90.94 364 VAL A O 1
ATOM 2826 N N . ALA A 1 365 ? 13 5.801 -8.891 1 91.38 365 ALA A N 1
ATOM 2827 C CA . ALA A 1 365 ? 14.398 5.562 -8.539 1 91.38 365 ALA A CA 1
ATOM 2828 C C . ALA A 1 365 ? 14.562 4.242 -7.797 1 91.38 365 ALA A C 1
ATOM 2830 O O . ALA A 1 365 ? 15.641 3.648 -7.801 1 91.38 365 ALA A O 1
ATOM 2831 N N . SER A 1 366 ? 13.562 3.732 -7.273 1 92.62 366 SER A N 1
ATOM 2832 C CA . SER A 1 366 ? 13.625 2.543 -6.43 1 92.62 366 SER A CA 1
ATOM 2833 C C . SER A 1 366 ? 13.68 1.271 -7.273 1 92.62 366 SER A C 1
ATOM 2835 O O . SER A 1 366 ? 13.93 0.185 -6.746 1 92.62 366 SER A O 1
ATOM 2837 N N . ASN A 1 367 ? 13.445 1.342 -8.562 1 96.12 367 ASN A N 1
ATOM 2838 C CA . ASN A 1 367 ? 13.391 0.146 -9.398 1 96.12 367 ASN A CA 1
ATOM 2839 C C . ASN A 1 367 ? 14.242 0.305 -10.656 1 96.12 367 ASN A C 1
ATOM 2841 O O . ASN A 1 367 ? 13.742 0.701 -11.703 1 96.12 367 ASN A O 1
ATOM 2845 N N . SER A 1 368 ? 15.469 -0.122 -10.562 1 93.69 368 SER A N 1
ATOM 2846 C CA . SER A 1 368 ? 16.422 0.041 -11.656 1 93.69 368 SER A CA 1
ATOM 2847 C C . SER A 1 368 ? 16.156 -0.959 -12.773 1 93.69 368 SER A C 1
ATOM 2849 O O . SER A 1 368 ? 16.719 -0.844 -13.867 1 93.69 368 SER A O 1
ATOM 2851 N N . ILE A 1 369 ? 15.305 -1.999 -12.523 1 94.56 369 ILE A N 1
ATOM 2852 C CA . ILE A 1 369 ? 14.953 -2.955 -13.57 1 94.56 369 ILE A CA 1
ATOM 2853 C C . ILE A 1 369 ? 13.984 -2.307 -14.555 1 94.56 369 ILE A C 1
ATOM 2855 O O . ILE A 1 369 ? 14.156 -2.418 -15.773 1 94.56 369 ILE A O 1
ATOM 2859 N N . LEU A 1 370 ? 12.984 -1.627 -14.016 1 96.06 370 LEU A N 1
ATOM 2860 C CA . LEU A 1 370 ? 12.016 -0.928 -14.852 1 96.06 370 LEU A CA 1
ATOM 2861 C C . LEU A 1 370 ? 12.625 0.323 -15.469 1 96.06 370 LEU A C 1
ATOM 2863 O O . LEU A 1 370 ? 12.266 0.716 -16.578 1 96.06 370 LEU A O 1
ATOM 2867 N N . PHE A 1 371 ? 13.492 0.928 -14.617 1 95.12 371 PHE A N 1
ATOM 2868 C CA . PHE A 1 371 ? 14.117 2.18 -15.031 1 95.12 371 PHE A CA 1
ATOM 2869 C C . PHE A 1 371 ? 15.633 2.105 -14.875 1 95.12 371 PHE A C 1
ATOM 2871 O O . PHE A 1 371 ? 16.203 2.738 -13.992 1 95.12 371 PHE A O 1
ATOM 2878 N N . PRO A 1 372 ? 16.266 1.443 -15.766 1 93.19 372 PRO A N 1
ATOM 2879 C CA . PRO A 1 372 ? 17.719 1.412 -15.719 1 93.19 372 PRO A CA 1
ATOM 2880 C C . PRO A 1 372 ? 18.344 2.805 -15.805 1 93.19 372 PRO A C 1
ATOM 2882 O O . PRO A 1 372 ? 17.703 3.746 -16.266 1 93.19 372 PRO A O 1
ATOM 2885 N N . PRO A 1 373 ? 19.578 2.893 -15.297 1 88.69 373 PRO A N 1
ATOM 2886 C CA . PRO A 1 373 ? 20.234 4.199 -15.359 1 88.69 373 PRO A CA 1
ATOM 2887 C C . PRO A 1 373 ? 20.234 4.797 -16.766 1 88.69 373 PRO A C 1
ATOM 2889 O O . PRO A 1 373 ? 20.516 4.094 -17.734 1 88.69 373 PRO A O 1
ATOM 2892 N N . GLY A 1 374 ? 19.891 5.949 -16.859 1 87.25 374 GLY A N 1
ATOM 2893 C CA . GLY A 1 374 ? 19.906 6.66 -18.125 1 87.25 374 GLY A CA 1
ATOM 2894 C C . GLY A 1 374 ? 18.578 6.652 -18.844 1 87.25 374 GLY A C 1
ATOM 2895 O O . GLY A 1 374 ? 18.406 7.332 -19.859 1 87.25 374 GLY A O 1
ATOM 2896 N N . THR A 1 375 ? 17.641 5.867 -18.344 1 88.94 375 THR A N 1
ATOM 2897 C CA . THR A 1 375 ? 16.312 5.844 -18.969 1 88.94 375 THR A CA 1
ATOM 2898 C C . THR A 1 375 ? 15.469 7.008 -18.453 1 88.94 375 THR A C 1
ATOM 2900 O O . THR A 1 375 ? 15.555 7.383 -17.281 1 88.94 375 THR A O 1
ATOM 2903 N N . PRO A 1 376 ? 14.734 7.594 -19.391 1 89.31 376 PRO A N 1
ATOM 2904 C CA . PRO A 1 376 ? 13.883 8.711 -18.969 1 89.31 376 PRO A CA 1
ATOM 2905 C C . PRO A 1 376 ? 12.82 8.305 -17.953 1 89.31 376 PRO A C 1
ATOM 2907 O O . PRO A 1 376 ? 12.344 7.164 -17.984 1 89.31 376 PRO A O 1
ATOM 2910 N N . LYS A 1 377 ? 12.547 9.188 -17.078 1 91.25 377 LYS A N 1
ATOM 2911 C CA . LYS A 1 377 ? 11.406 8.992 -16.188 1 91.25 377 LYS A CA 1
ATOM 2912 C C . LYS A 1 377 ? 10.086 9.078 -16.953 1 91.25 377 LYS A C 1
ATOM 2914 O O . LYS A 1 377 ? 10.062 9.508 -18.109 1 91.25 377 LYS A O 1
ATOM 2919 N N . PRO A 1 378 ? 8.961 8.68 -16.344 1 94.31 378 PRO A N 1
ATOM 2920 C CA . PRO A 1 378 ? 7.668 8.766 -17.047 1 94.31 378 PRO A CA 1
ATOM 2921 C C . PRO A 1 378 ? 7.312 10.195 -17.453 1 94.31 378 PRO A C 1
ATOM 2923 O O . PRO A 1 378 ? 7.586 11.141 -16.703 1 94.31 378 PRO A O 1
ATOM 2926 N N . ASP A 1 379 ? 6.723 10.312 -18.688 1 93.88 379 ASP A N 1
ATOM 2927 C CA . ASP A 1 379 ? 6.113 11.594 -19.016 1 93.88 379 ASP A CA 1
ATOM 2928 C C . ASP A 1 379 ? 5.031 11.969 -18.016 1 93.88 379 ASP A C 1
ATOM 2930 O O . ASP A 1 379 ? 4.207 11.133 -17.641 1 93.88 379 ASP A O 1
ATOM 2934 N N . HIS A 1 380 ? 5.117 13.133 -17.594 1 92.12 380 HIS A N 1
ATOM 2935 C CA . HIS A 1 380 ? 4.18 13.562 -16.562 1 92.12 380 HIS A CA 1
ATOM 2936 C C . HIS A 1 380 ? 3.672 14.977 -16.828 1 92.12 380 HIS A C 1
ATOM 2938 O O . HIS A 1 380 ? 4.453 15.93 -16.844 1 92.12 380 HIS A O 1
ATOM 2944 N N . CYS A 1 381 ? 2.41 15.086 -17.109 1 92.25 381 CYS A N 1
ATOM 2945 C CA . CYS A 1 381 ? 1.787 16.375 -17.359 1 92.25 381 CYS A CA 1
ATOM 2946 C C . CYS A 1 381 ? 0.708 16.672 -16.312 1 92.25 381 CYS A C 1
ATOM 2948 O O . CYS A 1 381 ? -0.022 15.781 -15.898 1 92.25 381 CYS A O 1
ATOM 2950 N N . ILE A 1 382 ? 0.623 17.953 -15.859 1 90.88 382 ILE A N 1
ATOM 2951 C CA . ILE A 1 382 ? -0.374 18.406 -14.898 1 90.88 382 ILE A CA 1
ATOM 2952 C C . ILE A 1 382 ? -1.093 19.641 -15.438 1 90.88 382 ILE A C 1
ATOM 2954 O O . ILE A 1 382 ? -0.45 20.594 -15.867 1 90.88 382 ILE A O 1
ATOM 2958 N N . VAL A 1 383 ? -2.445 19.578 -15.469 1 91.56 383 VAL A N 1
ATOM 2959 C CA . VAL A 1 383 ? -3.254 20.703 -15.898 1 91.56 383 VAL A CA 1
ATOM 2960 C C . VAL A 1 383 ? -4.285 21.047 -14.82 1 91.56 383 VAL A C 1
ATOM 2962 O O . VAL A 1 383 ? -5.012 20.172 -14.359 1 91.56 383 VAL A O 1
ATOM 2965 N N . ILE A 1 384 ? -4.312 22.266 -14.359 1 91.06 384 ILE A N 1
ATOM 2966 C CA . ILE A 1 384 ? -5.293 22.75 -13.391 1 91.06 384 ILE A CA 1
ATOM 2967 C C . ILE A 1 384 ? -6.078 23.906 -13.984 1 91.06 384 ILE A C 1
ATOM 2969 O O . ILE A 1 384 ? -5.492 24.875 -14.484 1 91.06 384 ILE A O 1
ATOM 2973 N N . LYS A 1 385 ? -7.414 23.844 -13.969 1 92.31 385 LYS A N 1
ATOM 2974 C CA . LYS A 1 385 ? -8.273 24.891 -14.516 1 92.31 385 LYS A CA 1
ATOM 2975 C C . LYS A 1 385 ? -9.289 25.359 -13.484 1 92.31 385 LYS A C 1
ATOM 2977 O O . LYS A 1 385 ? -9.602 24.625 -12.539 1 92.31 385 LYS A O 1
ATOM 2982 N N . TYR A 1 386 ? -9.695 26.625 -13.656 1 93.75 386 TYR A N 1
ATOM 2983 C CA . TYR A 1 386 ? -10.711 27.234 -12.797 1 93.75 386 TYR A CA 1
ATOM 2984 C C . TYR A 1 386 ? -12.07 27.25 -13.477 1 93.75 386 TYR A C 1
ATOM 2986 O O . TYR A 1 386 ? -12.242 27.859 -14.531 1 93.75 386 TYR A O 1
ATOM 2994 N N . LEU A 1 387 ? -13.055 26.5 -12.93 1 94.56 387 LEU A N 1
ATOM 2995 C CA . LEU A 1 387 ? -14.445 26.484 -13.383 1 94.56 387 LEU A CA 1
ATOM 2996 C C . LEU A 1 387 ? -15.391 26.828 -12.242 1 94.56 387 LEU A C 1
ATOM 2998 O O . LEU A 1 387 ? -15.812 25.953 -11.477 1 94.56 387 LEU A O 1
ATOM 3002 N N . PRO A 1 388 ? -15.859 28.031 -12.227 1 93 388 PRO A N 1
ATOM 3003 C CA . PRO A 1 388 ? -16.594 28.547 -11.062 1 93 388 PRO A CA 1
ATOM 3004 C C . PRO A 1 388 ? -17.797 27.703 -10.695 1 93 388 PRO A C 1
ATOM 3006 O O . PRO A 1 388 ? -18.109 27.547 -9.516 1 93 388 PRO A O 1
ATOM 3009 N N . TYR A 1 389 ? -18.5 27.109 -11.602 1 92.88 389 TYR A N 1
ATOM 3010 C CA . TYR A 1 389 ? -19.766 26.406 -11.375 1 92.88 389 TYR A CA 1
ATOM 3011 C C . TYR A 1 389 ? -19.562 25.25 -10.406 1 92.88 389 TYR A C 1
ATOM 3013 O O . TYR A 1 389 ? -20.453 24.922 -9.617 1 92.88 389 TYR A O 1
ATOM 3021 N N . VAL A 1 390 ? -18.375 24.594 -10.383 1 93.94 390 VAL A N 1
ATOM 3022 C CA . VAL A 1 390 ? -18.219 23.359 -9.625 1 93.94 390 VAL A CA 1
ATOM 3023 C C . VAL A 1 390 ? -17.859 23.688 -8.18 1 93.94 390 VAL A C 1
ATOM 3025 O O . VAL A 1 390 ? -17.844 22.797 -7.32 1 93.94 390 VAL A O 1
ATOM 3028 N N . GLY A 1 391 ? -17.594 24.938 -7.875 1 94.38 391 GLY A N 1
ATOM 3029 C CA . GLY A 1 391 ? -17.297 25.328 -6.508 1 94.38 391 GLY A CA 1
ATOM 3030 C C . GLY A 1 391 ? -16.219 24.484 -5.863 1 94.38 391 GLY A C 1
ATOM 3031 O O . GLY A 1 391 ? -15.141 24.297 -6.434 1 94.38 391 GLY A O 1
ATOM 3032 N N . ASP A 1 392 ? -16.562 23.906 -4.73 1 94.19 392 ASP A N 1
ATOM 3033 C CA . ASP A 1 392 ? -15.617 23.109 -3.963 1 94.19 392 ASP A CA 1
ATOM 3034 C C . ASP A 1 392 ? -15.586 21.656 -4.453 1 94.19 392 ASP A C 1
ATOM 3036 O O . ASP A 1 392 ? -14.766 20.859 -4 1 94.19 392 ASP A O 1
ATOM 3040 N N . SER A 1 393 ? -16.422 21.266 -5.309 1 94 393 SER A N 1
ATOM 3041 C CA . SER A 1 393 ? -16.484 19.922 -5.863 1 94 393 SER A CA 1
ATOM 3042 C C . SER A 1 393 ? -15.398 19.703 -6.91 1 94 393 SER A C 1
ATOM 3044 O O . SER A 1 393 ? -15.648 19.812 -8.109 1 94 393 SER A O 1
ATOM 3046 N N . LYS A 1 394 ? -14.273 19.25 -6.465 1 93.31 394 LYS A N 1
ATOM 3047 C CA . LYS A 1 394 ? -13.102 19.031 -7.312 1 93.31 394 LYS A CA 1
ATOM 3048 C C . LYS A 1 394 ? -13.32 17.844 -8.258 1 93.31 394 LYS A C 1
ATOM 3050 O O . LYS A 1 394 ? -13.867 16.828 -7.859 1 93.31 394 LYS A O 1
ATOM 3055 N N . ARG A 1 395 ? -13.039 18.094 -9.57 1 94.81 395 ARG A N 1
ATOM 3056 C CA . ARG A 1 395 ? -12.984 17.047 -10.586 1 94.81 395 ARG A CA 1
ATOM 3057 C C . ARG A 1 395 ? -11.547 16.75 -11 1 94.81 395 ARG A C 1
ATOM 3059 O O . ARG A 1 395 ? -10.852 17.641 -11.5 1 94.81 395 ARG A O 1
ATOM 3066 N N . ALA A 1 396 ? -11.141 15.523 -10.688 1 95.38 396 ALA A N 1
ATOM 3067 C CA . ALA A 1 396 ? -9.773 15.141 -11.039 1 95.38 396 ALA A CA 1
ATOM 3068 C C . ALA A 1 396 ? -9.758 13.953 -11.984 1 95.38 396 ALA A C 1
ATOM 3070 O O . ALA A 1 396 ? -10.422 12.938 -11.734 1 95.38 396 ALA A O 1
ATOM 3071 N N . MET A 1 397 ? -9.07 14.102 -13.102 1 95.81 397 MET A N 1
ATOM 3072 C CA . MET A 1 397 ? -8.93 13.039 -14.094 1 95.81 397 MET A CA 1
ATOM 3073 C C . MET A 1 397 ? -7.469 12.664 -14.289 1 95.81 397 MET A C 1
ATOM 3075 O O . MET A 1 397 ? -6.621 13.539 -14.492 1 95.81 397 MET A O 1
ATOM 3079 N N . ASP A 1 398 ? -7.203 11.414 -14.195 1 96.19 398 ASP A N 1
ATOM 3080 C CA . ASP A 1 398 ? -5.863 10.898 -14.453 1 96.19 398 ASP A CA 1
ATOM 3081 C C . ASP A 1 398 ? -5.891 9.805 -15.516 1 96.19 398 ASP A C 1
ATOM 3083 O O . ASP A 1 398 ? -6.84 9.016 -15.578 1 96.19 398 ASP A O 1
ATOM 3087 N N . GLU A 1 399 ? -4.91 9.812 -16.312 1 96.88 399 GLU A N 1
ATOM 3088 C CA . GLU A 1 399 ? -4.637 8.703 -17.219 1 96.88 399 GLU A CA 1
ATOM 3089 C C . GLU A 1 399 ? -3.219 8.172 -17.016 1 96.88 399 GLU A C 1
ATOM 3091 O O . GLU A 1 399 ? -2.252 8.93 -17.062 1 96.88 399 GLU A O 1
ATOM 3096 N N . TYR A 1 400 ? -3.152 6.934 -16.766 1 96.75 400 TYR A N 1
ATOM 3097 C CA . TYR A 1 400 ? -1.871 6.25 -16.641 1 96.75 400 TYR A CA 1
ATOM 3098 C C . TYR A 1 400 ? -1.666 5.258 -17.781 1 96.75 400 TYR A C 1
ATOM 3100 O O . TYR A 1 400 ? -2.578 4.504 -18.125 1 96.75 400 TYR A O 1
ATOM 3108 N N . THR A 1 401 ? -0.489 5.254 -18.344 1 97.19 401 THR A N 1
ATOM 3109 C CA . THR A 1 401 ? -0.088 4.227 -19.297 1 97.19 401 THR A CA 1
ATOM 3110 C C . THR A 1 401 ? 1.127 3.459 -18.781 1 97.19 401 THR A C 1
ATOM 3112 O O . THR A 1 401 ? 2.123 4.059 -18.375 1 97.19 401 THR A O 1
ATOM 3115 N N . PHE A 1 402 ? 0.981 2.148 -18.859 1 96.81 402 PHE A N 1
ATOM 3116 C CA . PHE A 1 402 ? 2.035 1.284 -18.344 1 96.81 402 PHE A CA 1
ATOM 3117 C C . PHE A 1 402 ? 2.523 0.321 -19.422 1 96.81 402 PHE A C 1
ATOM 3119 O O . PHE A 1 402 ? 1.741 -0.125 -20.266 1 96.81 402 PHE A O 1
ATOM 3126 N N . SER A 1 403 ? 3.846 0.072 -19.344 1 96 403 SER A N 1
ATOM 3127 C CA . SER A 1 403 ? 4.379 -1.083 -20.062 1 96 403 SER A CA 1
ATOM 3128 C C . SER A 1 403 ? 4.297 -2.346 -19.219 1 96 403 SER A C 1
ATOM 3130 O O . SER A 1 403 ? 4.676 -2.338 -18.047 1 96 403 SER A O 1
ATOM 3132 N N . ILE A 1 404 ? 3.746 -3.355 -19.828 1 96.12 404 ILE A N 1
ATOM 3133 C CA . ILE A 1 404 ? 3.623 -4.629 -19.125 1 96.12 404 ILE A CA 1
ATOM 3134 C C . ILE A 1 404 ? 4.375 -5.715 -19.891 1 96.12 404 ILE A C 1
ATOM 3136 O O . ILE A 1 404 ? 5.27 -5.418 -20.688 1 96.12 404 ILE A O 1
ATOM 3140 N N . PHE A 1 405 ? 4.082 -6.992 -19.656 1 97.38 405 PHE A N 1
ATOM 3141 C CA . PHE A 1 405 ? 4.785 -8.18 -20.141 1 97.38 405 PHE A CA 1
ATOM 3142 C C . PHE A 1 405 ? 4.832 -8.188 -21.672 1 97.38 405 PHE A C 1
ATOM 3144 O O . PHE A 1 405 ? 3.816 -7.973 -22.328 1 97.38 405 PHE A O 1
ATOM 3151 N N . LEU A 1 406 ? 5.996 -8.297 -22.281 1 96 406 LEU A N 1
ATOM 3152 C CA . LEU A 1 406 ? 6.273 -8.602 -23.688 1 96 406 LEU A CA 1
ATOM 3153 C C . LEU A 1 406 ? 5.684 -7.531 -24.609 1 96 406 LEU A C 1
ATOM 3155 O O . LEU A 1 406 ? 5.055 -7.852 -25.609 1 96 406 LEU A O 1
ATOM 3159 N N . GLY A 1 407 ? 5.875 -6.285 -24.125 1 90.94 407 GLY A N 1
ATOM 3160 C CA . GLY A 1 407 ? 5.48 -5.168 -24.969 1 90.94 407 GLY A CA 1
ATOM 3161 C C . GLY A 1 407 ? 4.008 -4.824 -24.859 1 90.94 407 GLY A C 1
ATOM 3162 O O . GLY A 1 407 ? 3.506 -3.967 -25.594 1 90.94 407 GLY A O 1
ATOM 3163 N N . GLY A 1 408 ? 3.324 -5.504 -23.969 1 93.44 408 GLY A N 1
ATOM 3164 C CA . GLY A 1 408 ? 1.941 -5.137 -23.703 1 93.44 408 GLY A CA 1
ATOM 3165 C C . GLY A 1 408 ? 1.797 -3.76 -23.078 1 93.44 408 GLY A C 1
ATOM 3166 O O . GLY A 1 408 ? 2.785 -3.158 -22.656 1 93.44 408 GLY A O 1
ATOM 3167 N N . GLN A 1 409 ? 0.567 -3.275 -23.203 1 93.81 409 GLN A N 1
ATOM 3168 C CA . GLN A 1 409 ? 0.261 -1.967 -22.625 1 93.81 409 GLN A CA 1
ATOM 3169 C C . GLN A 1 409 ? -0.99 -2.025 -21.766 1 93.81 409 GLN A C 1
ATOM 3171 O O . GLN A 1 409 ? -1.948 -2.729 -22.094 1 93.81 409 GLN A O 1
ATOM 3176 N N . GLN A 1 410 ? -0.905 -1.403 -20.641 1 95.62 410 GLN A N 1
ATOM 3177 C CA . GLN A 1 410 ? -2.055 -1.212 -19.766 1 95.62 410 GLN A CA 1
ATOM 3178 C C . GLN A 1 410 ? -2.359 0.271 -19.578 1 95.62 410 GLN A C 1
ATOM 3180 O O . GLN A 1 410 ? -1.457 1.069 -19.312 1 95.62 410 GLN A O 1
ATOM 3185 N N . THR A 1 411 ? -3.629 0.664 -19.812 1 96.75 411 THR A N 1
ATOM 3186 C CA . THR A 1 411 ? -4.059 2.043 -19.609 1 96.75 411 THR A CA 1
ATOM 3187 C C . THR A 1 411 ? -5.145 2.119 -18.531 1 96.75 411 THR A C 1
ATOM 3189 O O . THR A 1 411 ? -6.133 1.387 -18.594 1 96.75 411 THR A O 1
ATOM 3192 N N . VAL A 1 412 ? -4.891 2.941 -17.562 1 96.88 412 VAL A N 1
ATOM 3193 C CA . VAL A 1 412 ? -5.855 3.178 -16.484 1 96.88 412 VAL A CA 1
ATOM 3194 C C . VAL A 1 412 ? -6.312 4.633 -16.516 1 96.88 412 VAL A C 1
ATOM 3196 O O . VAL A 1 412 ? -5.492 5.551 -16.438 1 96.88 412 VAL A O 1
ATOM 3199 N N . VAL A 1 413 ? -7.602 4.82 -16.703 1 96.88 413 VAL A N 1
ATOM 3200 C CA . VAL A 1 413 ? -8.195 6.148 -16.641 1 96.88 413 VAL A CA 1
ATOM 3201 C C . VAL A 1 413 ? -9.047 6.273 -15.375 1 96.88 413 VAL A C 1
ATOM 3203 O O . VAL A 1 413 ? -9.891 5.414 -15.102 1 96.88 413 VAL A O 1
ATOM 3206 N N . LEU A 1 414 ? -8.789 7.344 -14.648 1 96.62 414 LEU A N 1
ATOM 3207 C CA . LEU A 1 414 ? -9.461 7.539 -13.375 1 96.62 414 LEU A CA 1
ATOM 3208 C C . LEU A 1 414 ? -10.102 8.922 -13.305 1 96.62 414 LEU A C 1
ATOM 3210 O O . LEU A 1 414 ? -9.492 9.914 -13.703 1 96.62 414 LEU A O 1
ATOM 3214 N N . HIS A 1 415 ? -11.367 8.938 -12.891 1 96.06 415 HIS A N 1
ATOM 3215 C CA . HIS A 1 415 ? -12.094 10.172 -12.602 1 96.06 415 HIS A CA 1
ATOM 3216 C C . HIS A 1 415 ? -12.523 10.227 -11.141 1 96.06 415 HIS A C 1
ATOM 3218 O O . HIS A 1 415 ? -13.25 9.352 -10.672 1 96.06 415 HIS A O 1
ATOM 3224 N N . ASN A 1 416 ? -12.039 11.266 -10.438 1 95.44 416 ASN A N 1
ATOM 3225 C CA . ASN A 1 416 ? -12.32 11.453 -9.016 1 95.44 416 ASN A CA 1
ATOM 3226 C C . ASN A 1 416 ? -13.109 12.727 -8.766 1 95.44 416 ASN A C 1
ATOM 3228 O O . ASN A 1 416 ? -12.672 13.82 -9.141 1 95.44 416 ASN A O 1
ATOM 3232 N N . THR A 1 417 ? -14.273 12.57 -8.188 1 94.88 417 THR A N 1
ATOM 3233 C CA . THR A 1 417 ? -15.094 13.711 -7.785 1 94.88 417 THR A CA 1
ATOM 3234 C C . THR A 1 417 ? -15.25 13.758 -6.266 1 94.88 417 THR A C 1
ATOM 3236 O O . THR A 1 417 ? -15.688 12.789 -5.652 1 94.88 417 THR A O 1
ATOM 3239 N N . CYS A 1 418 ? -14.859 14.859 -5.691 1 90.69 418 CYS A N 1
ATOM 3240 C CA . CYS A 1 418 ? -14.953 14.992 -4.242 1 90.69 418 CYS A CA 1
ATOM 3241 C C . CYS A 1 418 ? -14.953 16.469 -3.83 1 90.69 418 CYS A C 1
ATOM 3243 O O . CYS A 1 418 ? -14.609 17.344 -4.625 1 90.69 418 CYS A O 1
ATOM 3245 N N . GLU A 1 419 ? -15.438 16.734 -2.609 1 91.31 419 GLU A N 1
ATOM 3246 C CA . GLU A 1 419 ? -15.25 18.062 -2.029 1 91.31 419 GLU A CA 1
ATOM 3247 C C . GLU A 1 419 ? -13.82 18.234 -1.516 1 91.31 419 GLU A C 1
ATOM 3249 O O . GLU A 1 419 ? -13.391 17.516 -0.61 1 91.31 419 GLU A O 1
ATOM 3254 N N . ASP A 1 420 ? -13.18 19.141 -2.055 1 92.75 420 ASP A N 1
ATOM 3255 C CA . ASP A 1 420 ? -11.766 19.344 -1.778 1 92.75 420 ASP A CA 1
ATOM 3256 C C . ASP A 1 420 ? -11.531 19.656 -0.303 1 92.75 420 ASP A C 1
ATOM 3258 O O . ASP A 1 420 ? -10.633 19.094 0.325 1 92.75 420 ASP A O 1
ATOM 3262 N N . SER A 1 421 ? -12.273 20.547 0.215 1 96.44 421 SER A N 1
ATOM 3263 C CA . SER A 1 421 ? -12.109 20.984 1.594 1 96.44 421 SER A CA 1
ATOM 3264 C C . SER A 1 421 ? -12.43 19.875 2.58 1 96.44 421 SER A C 1
ATOM 3266 O O . SER A 1 421 ? -11.852 19.812 3.666 1 96.44 421 SER A O 1
ATOM 3268 N N . LEU A 1 422 ? -13.391 19.016 2.225 1 97 422 LEU A N 1
ATOM 3269 C CA . LEU A 1 422 ? -13.758 17.891 3.098 1 97 422 LEU A CA 1
ATOM 3270 C C . LEU A 1 422 ? -12.656 16.844 3.117 1 97 422 LEU A C 1
ATOM 3272 O O . LEU A 1 422 ? -12.531 16.078 4.082 1 97 422 LEU A O 1
ATOM 3276 N N . LEU A 1 423 ? -11.867 16.797 2.096 1 95.81 423 LEU A N 1
ATOM 3277 C CA . LEU A 1 423 ? -10.719 15.898 2.096 1 95.81 423 LEU A CA 1
ATOM 3278 C C . LEU A 1 423 ? -9.531 16.547 2.805 1 95.81 423 LEU A C 1
ATOM 3280 O O . LEU A 1 423 ? -8.703 15.844 3.398 1 95.81 423 LEU A O 1
ATOM 3284 N N . ALA A 1 424 ? -9.43 17.797 2.789 1 96.94 424 ALA A N 1
ATOM 3285 C CA . ALA A 1 424 ? -8.305 18.531 3.369 1 96.94 424 ALA A CA 1
ATOM 3286 C C . ALA A 1 424 ? -8.461 18.672 4.883 1 96.94 424 ALA A C 1
ATOM 3288 O O . ALA A 1 424 ? -7.477 18.609 5.621 1 96.94 424 ALA A O 1
ATOM 3289 N N . ALA A 1 425 ? -9.641 18.844 5.355 1 98 425 ALA A N 1
ATOM 3290 C CA . ALA A 1 425 ? -9.898 19.172 6.758 1 98 425 ALA A CA 1
ATOM 3291 C C . ALA A 1 425 ? -9.367 18.078 7.676 1 98 425 ALA A C 1
ATOM 3293 O O . ALA A 1 425 ? -8.656 18.359 8.641 1 98 425 ALA A O 1
ATOM 3294 N N . PRO A 1 426 ? -9.68 16.797 7.391 1 98.12 426 PRO A N 1
ATOM 3295 C CA . PRO A 1 426 ? -9.125 15.766 8.273 1 98.12 426 PRO A CA 1
ATOM 3296 C C . PRO A 1 426 ? -7.598 15.734 8.258 1 98.12 426 PRO A C 1
ATOM 3298 O O . PRO A 1 426 ? -6.973 15.391 9.266 1 98.12 426 PRO A O 1
ATOM 3301 N N . LEU A 1 427 ? -6.996 16.078 7.133 1 97.94 427 LEU A N 1
ATOM 3302 C CA . LEU A 1 427 ? -5.543 16.156 7.066 1 97.94 427 LEU A CA 1
ATOM 3303 C C . LEU A 1 427 ? -5.008 17.234 8 1 97.94 427 LEU A C 1
ATOM 3305 O O . LEU A 1 427 ? -3.986 17.031 8.664 1 97.94 427 LEU A O 1
ATOM 3309 N N . ILE A 1 428 ? -5.656 18.375 7.953 1 98.56 428 ILE A N 1
ATOM 3310 C CA . ILE A 1 428 ? -5.273 19.469 8.836 1 98.56 428 ILE A CA 1
ATOM 3311 C C . ILE A 1 428 ? -5.332 19 10.289 1 98.56 428 ILE A C 1
ATOM 3313 O O . ILE A 1 428 ? -4.402 19.234 11.062 1 98.56 428 ILE A O 1
ATOM 3317 N N . ILE A 1 429 ? -6.395 18.281 10.625 1 98.75 429 ILE A N 1
ATOM 3318 C CA . ILE A 1 429 ? -6.562 17.766 11.977 1 98.75 429 ILE A CA 1
ATOM 3319 C C . ILE A 1 429 ? -5.418 16.812 12.305 1 98.75 429 ILE A C 1
ATOM 3321 O O . ILE A 1 429 ? -4.805 16.906 13.375 1 98.75 429 ILE A O 1
ATOM 3325 N N . ASP A 1 430 ? -5.113 15.922 11.406 1 98.69 430 ASP A N 1
ATOM 3326 C CA . ASP A 1 430 ? -4.039 14.961 11.625 1 98.69 430 ASP A CA 1
ATOM 3327 C C . ASP A 1 430 ? -2.697 15.664 11.805 1 98.69 430 ASP A C 1
ATOM 3329 O O . ASP A 1 430 ? -1.888 15.266 12.648 1 98.69 430 ASP A O 1
ATOM 3333 N N . LEU A 1 431 ? -2.455 16.656 10.945 1 98.75 431 LEU A N 1
ATOM 3334 C CA . LEU A 1 431 ? -1.214 17.406 11.047 1 98.75 431 LEU A CA 1
ATOM 3335 C C . LEU A 1 431 ? -1.074 18.031 12.43 1 98.75 431 LEU A C 1
ATOM 3337 O O . LEU A 1 431 ? 0.001 18 13.031 1 98.75 431 LEU A O 1
ATOM 3341 N N . LEU A 1 432 ? -2.117 18.594 12.945 1 98.75 432 LEU A N 1
ATOM 3342 C CA . LEU A 1 432 ? -2.109 19.25 14.242 1 98.75 432 LEU A CA 1
ATOM 3343 C C . LEU A 1 432 ? -1.914 18.234 15.367 1 98.75 432 LEU A C 1
ATOM 3345 O O . LEU A 1 432 ? -1.051 18.422 16.234 1 98.75 432 LEU A O 1
ATOM 3349 N N . VAL A 1 433 ? -2.684 17.141 15.297 1 98.69 433 VAL A N 1
ATOM 3350 C CA . VAL A 1 433 ? -2.65 16.125 16.328 1 98.69 433 VAL A CA 1
ATOM 3351 C C . VAL A 1 433 ? -1.27 15.469 16.375 1 98.69 433 VAL A C 1
ATOM 3353 O O . VAL A 1 433 ? -0.685 15.312 17.453 1 98.69 433 VAL A O 1
ATOM 3356 N N . MET A 1 434 ? -0.72 15.156 15.258 1 98.62 434 MET A N 1
ATOM 3357 C CA . MET A 1 434 ? 0.558 14.453 15.203 1 98.62 434 MET A CA 1
ATOM 3358 C C . MET A 1 434 ? 1.71 15.391 15.555 1 98.62 434 MET A C 1
ATOM 3360 O O . MET A 1 434 ? 2.699 14.969 16.156 1 98.62 434 MET A O 1
ATOM 3364 N N . THR A 1 435 ? 1.613 16.656 15.094 1 98.75 435 THR A N 1
ATOM 3365 C CA . THR A 1 435 ? 2.635 17.609 15.492 1 98.75 435 THR A CA 1
ATOM 3366 C C . THR A 1 435 ? 2.686 17.75 17.016 1 98.75 435 THR A C 1
ATOM 3368 O O . THR A 1 435 ? 3.762 17.703 17.609 1 98.75 435 THR A O 1
ATOM 3371 N N . GLU A 1 436 ? 1.565 17.922 17.625 1 98.75 436 GLU A N 1
ATOM 3372 C CA . GLU A 1 436 ? 1.51 18.031 19.078 1 98.75 436 GLU A CA 1
ATOM 3373 C C . GLU A 1 436 ? 2.078 16.797 19.75 1 98.75 436 GLU A C 1
ATOM 3375 O O . GLU A 1 436 ? 2.824 16.891 20.734 1 98.75 436 GLU A O 1
ATOM 3380 N N . LEU A 1 437 ? 1.682 15.617 19.281 1 98.5 437 LEU A N 1
ATOM 3381 C CA . LEU A 1 437 ? 2.174 14.367 19.859 1 98.5 437 LEU A CA 1
ATOM 3382 C C . LEU A 1 437 ? 3.695 14.305 19.797 1 98.5 437 LEU A C 1
ATOM 3384 O O . LEU A 1 437 ? 4.348 13.953 20.781 1 98.5 437 LEU A O 1
ATOM 3388 N N . MET A 1 438 ? 4.242 14.664 18.656 1 98.44 438 MET A N 1
ATOM 3389 C CA . MET A 1 438 ? 5.688 14.562 18.484 1 98.44 438 MET A CA 1
ATOM 3390 C C . MET A 1 438 ? 6.418 15.539 19.406 1 98.44 438 MET A C 1
ATOM 3392 O O . MET A 1 438 ? 7.562 15.289 19.797 1 98.44 438 MET A O 1
ATOM 3396 N N . GLU A 1 439 ? 5.77 16.641 19.781 1 98.12 439 GLU A N 1
ATOM 3397 C CA . GLU A 1 439 ? 6.355 17.578 20.734 1 98.12 439 GLU A CA 1
ATOM 3398 C C . GLU A 1 439 ? 6.508 16.953 22.109 1 98.12 439 GLU A C 1
ATOM 3400 O O . GLU A 1 439 ? 7.309 17.406 22.938 1 98.12 439 GLU A O 1
ATOM 3405 N N . ARG A 1 440 ? 5.777 15.898 22.422 1 98 440 ARG A N 1
ATOM 3406 C CA . ARG A 1 440 ? 5.805 15.258 23.734 1 98 440 ARG A CA 1
ATOM 3407 C C . ARG A 1 440 ? 6.68 14.008 23.719 1 98 440 ARG A C 1
ATOM 3409 O O . ARG A 1 440 ? 6.812 13.32 24.734 1 98 440 ARG A O 1
ATOM 3416 N N . VAL A 1 441 ? 7.254 13.672 22.609 1 98.12 441 VAL A N 1
ATOM 3417 C CA . VAL A 1 441 ? 8.062 12.461 22.469 1 98.12 441 VAL A CA 1
ATOM 3418 C C . VAL A 1 441 ? 9.539 12.836 22.406 1 98.12 441 VAL A C 1
ATOM 3420 O O . VAL A 1 441 ? 9.938 13.727 21.641 1 98.12 441 VAL A O 1
ATOM 3423 N N . THR A 1 442 ? 10.336 12.242 23.203 1 97.81 442 THR A N 1
ATOM 3424 C CA . THR A 1 442 ? 11.789 12.367 23.156 1 97.81 442 THR A CA 1
ATOM 3425 C C . THR A 1 442 ? 12.445 10.984 23.109 1 97.81 442 THR A C 1
ATOM 3427 O O . THR A 1 442 ? 11.836 9.992 23.5 1 97.81 442 THR A O 1
ATOM 3430 N N . ILE A 1 443 ? 13.586 10.906 22.531 1 97.56 443 ILE A N 1
ATOM 3431 C CA . ILE A 1 443 ? 14.297 9.656 22.312 1 97.56 443 ILE A CA 1
ATOM 3432 C C . ILE A 1 443 ? 15.742 9.789 22.781 1 97.56 443 ILE A C 1
ATOM 3434 O O . ILE A 1 443 ? 16.359 10.836 22.594 1 97.56 443 ILE A O 1
ATOM 3438 N N . SER A 1 444 ? 16.25 8.82 23.422 1 97.25 444 SER A N 1
ATOM 3439 C CA . SER A 1 444 ? 17.656 8.758 23.844 1 97.25 444 SER A CA 1
ATOM 3440 C C . SER A 1 444 ? 18.266 7.395 23.516 1 97.25 444 SER A C 1
ATOM 3442 O O . SER A 1 444 ? 17.531 6.406 23.375 1 97.25 444 SER A O 1
ATOM 3444 N N . ALA A 1 445 ? 19.531 7.406 23.297 1 94.69 445 ALA A N 1
ATOM 3445 C CA . ALA A 1 445 ? 20.234 6.129 23.297 1 94.69 445 ALA A CA 1
ATOM 3446 C C . ALA A 1 445 ? 20.172 5.461 24.672 1 94.69 445 ALA A C 1
ATOM 3448 O O . ALA A 1 445 ? 20.141 6.141 25.703 1 94.69 445 ALA A O 1
ATOM 3449 N N . SER A 1 446 ? 20.047 4.16 24.594 1 91.62 446 SER A N 1
ATOM 3450 C CA . SER A 1 446 ? 19.922 3.426 25.844 1 91.62 446 SER A CA 1
ATOM 3451 C C . SER A 1 446 ? 20.797 2.18 25.844 1 91.62 446 SER A C 1
ATOM 3453 O O . SER A 1 446 ? 20.984 1.538 24.812 1 91.62 446 SER A O 1
ATOM 3455 N N . ASN A 1 447 ? 21.406 1.928 26.984 1 80.25 447 ASN A N 1
ATOM 3456 C CA . ASN A 1 447 ? 22.188 0.702 27.109 1 80.25 447 ASN A CA 1
ATOM 3457 C C . ASN A 1 447 ? 21.375 -0.418 27.75 1 80.25 447 ASN A C 1
ATOM 3459 O O . ASN A 1 447 ? 21.891 -1.522 27.953 1 80.25 447 ASN A O 1
ATOM 3463 N N . GLY A 1 448 ? 20.078 -0.167 27.906 1 74.81 448 GLY A N 1
ATOM 3464 C CA . GLY A 1 448 ? 19.172 -1.186 28.422 1 74.81 448 GLY A CA 1
ATOM 3465 C C . GLY A 1 448 ? 19.281 -1.394 29.922 1 74.81 448 GLY A C 1
ATOM 3466 O O . GLY A 1 448 ? 18.422 -2.039 30.516 1 74.81 448 GLY A O 1
ATOM 3467 N N . THR A 1 449 ? 20.281 -0.923 30.547 1 69.69 449 THR A N 1
ATOM 3468 C CA . THR A 1 449 ? 20.547 -1.225 31.953 1 69.69 449 THR A CA 1
ATOM 3469 C C . THR A 1 449 ? 20.203 -0.028 32.844 1 69.69 449 THR A C 1
ATOM 3471 O O . THR A 1 449 ? 19.703 -0.196 33.969 1 69.69 449 THR A O 1
ATOM 3474 N N . GLN A 1 450 ? 20.5 1.075 32.344 1 77.31 450 GLN A N 1
ATOM 3475 C CA . GLN A 1 450 ? 20.266 2.285 33.125 1 77.31 450 GLN A CA 1
ATOM 3476 C C . GLN A 1 450 ? 19.406 3.277 32.375 1 77.31 450 GLN A C 1
ATOM 3478 O O . GLN A 1 450 ? 19.422 3.307 31.125 1 77.31 450 GLN A O 1
ATOM 3483 N N . THR A 1 451 ? 18.609 3.93 33.188 1 82.75 451 THR A N 1
ATOM 3484 C CA . THR A 1 451 ? 17.859 5.031 32.594 1 82.75 451 THR A CA 1
ATOM 3485 C C . THR A 1 451 ? 18.812 6.105 32.062 1 82.75 451 THR A C 1
ATOM 3487 O O . THR A 1 451 ? 19.688 6.566 32.781 1 82.75 451 THR A O 1
ATOM 3490 N N . PRO A 1 452 ? 18.625 6.395 30.828 1 92.25 452 PRO A N 1
ATOM 3491 C CA . PRO A 1 452 ? 19.5 7.457 30.312 1 92.25 452 PRO A CA 1
ATOM 3492 C C . PRO A 1 452 ? 19.328 8.781 31.047 1 92.25 452 PRO A C 1
ATOM 3494 O O . PRO A 1 452 ? 18.266 9.039 31.625 1 92.25 452 PRO A O 1
ATOM 3497 N N . PRO A 1 453 ? 20.422 9.586 31.062 1 91.5 453 PRO A N 1
ATOM 3498 C CA . PRO A 1 453 ? 20.281 10.914 31.656 1 91.5 453 PRO A CA 1
ATOM 3499 C C . PRO A 1 453 ? 19.219 11.766 30.953 1 91.5 453 PRO A C 1
ATOM 3501 O O . PRO A 1 453 ? 19.062 11.664 29.734 1 91.5 453 PRO A O 1
ATOM 3504 N N . GLU A 1 454 ? 18.578 12.562 31.734 1 90.44 454 GLU A N 1
ATOM 3505 C CA . GLU A 1 454 ? 17.484 13.375 31.234 1 90.44 454 GLU A CA 1
ATOM 3506 C C . GLU A 1 454 ? 17.938 14.258 30.062 1 90.44 454 GLU A C 1
ATOM 3508 O O . GLU A 1 454 ? 17.172 14.484 29.125 1 90.44 454 GLU A O 1
ATOM 3513 N N . ASP A 1 455 ? 19.156 14.656 30.125 1 92.44 455 ASP A N 1
ATOM 3514 C CA . ASP A 1 455 ? 19.656 15.602 29.125 1 92.44 455 ASP A CA 1
ATOM 3515 C C . ASP A 1 455 ? 20.031 14.891 27.828 1 92.44 455 ASP A C 1
ATOM 3517 O O . ASP A 1 455 ? 20.312 15.539 26.812 1 92.44 455 ASP A O 1
ATOM 3521 N N . SER A 1 456 ? 19.922 13.602 27.859 1 93.56 456 SER A N 1
ATOM 3522 C CA . SER A 1 456 ? 20.266 12.844 26.672 1 93.56 456 SER A CA 1
ATOM 3523 C C . SER A 1 456 ? 19.047 12.664 25.75 1 93.56 456 SER A C 1
ATOM 3525 O O . SER A 1 456 ? 19.188 12.258 24.609 1 93.56 456 SER A O 1
ATOM 3527 N N . PHE A 1 457 ? 17.938 12.969 26.312 1 95.12 457 PHE A N 1
ATOM 3528 C CA . PHE A 1 457 ? 16.719 12.836 25.516 1 95.12 457 PHE A CA 1
ATOM 3529 C C . PHE A 1 457 ? 16.578 14.016 24.562 1 95.12 457 PHE A C 1
ATOM 3531 O O . PHE A 1 457 ? 16.766 15.172 24.953 1 95.12 457 PHE A O 1
ATOM 3538 N N . GLU A 1 458 ? 16.297 13.695 23.297 1 94.94 458 GLU A N 1
ATOM 3539 C CA . GLU A 1 458 ? 16.078 14.75 22.312 1 94.94 458 GLU A CA 1
ATOM 3540 C C . GLU A 1 458 ? 14.82 14.492 21.5 1 94.94 458 GLU A C 1
ATOM 3542 O O . GLU A 1 458 ? 14.359 13.352 21.391 1 94.94 458 GLU A O 1
ATOM 3547 N N . HIS A 1 459 ? 14.305 15.617 20.969 1 94.94 459 HIS A N 1
ATOM 3548 C CA . HIS A 1 459 ? 13.18 15.508 20.047 1 94.94 459 HIS A CA 1
ATOM 3549 C C . HIS A 1 459 ? 13.641 15.031 18.672 1 94.94 459 HIS A C 1
ATOM 3551 O O . HIS A 1 459 ? 14.836 15.055 18.375 1 94.94 459 HIS A O 1
ATOM 3557 N N . MET A 1 460 ? 12.672 14.648 17.875 1 95.38 460 MET A N 1
ATOM 3558 C CA . MET A 1 460 ? 12.945 14.398 16.469 1 95.38 460 MET A CA 1
ATOM 3559 C C . MET A 1 460 ? 13.477 15.656 15.789 1 95.38 460 MET A C 1
ATOM 3561 O O . MET A 1 460 ? 13.391 16.75 16.344 1 95.38 460 MET A O 1
ATOM 3565 N N . GLU A 1 461 ? 13.922 15.477 14.57 1 95.81 461 GLU A N 1
ATOM 3566 C CA . GLU A 1 461 ? 14.445 16.594 13.781 1 95.81 461 GLU A CA 1
ATOM 3567 C C . GLU A 1 461 ? 13.414 17.703 13.641 1 95.81 461 GLU A C 1
ATOM 3569 O O . GLU A 1 461 ? 12.203 17.438 13.609 1 95.81 461 GLU A O 1
ATOM 3574 N N . THR A 1 462 ? 13.969 18.906 13.516 1 96.75 462 THR A N 1
ATOM 3575 C CA . THR A 1 462 ? 13.156 20.109 13.414 1 96.75 462 THR A CA 1
ATOM 3576 C C . THR A 1 462 ? 12.164 20 12.266 1 96.75 462 THR A C 1
ATOM 3578 O O . THR A 1 462 ? 10.984 20.344 12.414 1 96.75 462 THR A O 1
ATOM 3581 N N . VAL A 1 463 ? 12.656 19.594 11.125 1 97.31 463 VAL A N 1
ATOM 3582 C CA . VAL A 1 463 ? 11.758 19.281 10.016 1 97.31 463 VAL A CA 1
ATOM 3583 C C . VAL A 1 463 ? 11.078 17.938 10.266 1 97.31 463 VAL A C 1
ATOM 3585 O O . VAL A 1 463 ? 11.711 16.891 10.172 1 97.31 463 VAL A O 1
ATOM 3588 N N . LEU A 1 464 ? 9.852 17.969 10.539 1 97.5 464 LEU A N 1
ATOM 3589 C CA . LEU A 1 464 ? 9.117 16.781 10.969 1 97.5 464 LEU A CA 1
ATOM 3590 C C . LEU A 1 464 ? 8.68 15.945 9.773 1 97.5 464 LEU A C 1
ATOM 3592 O O . LEU A 1 464 ? 7.504 15.938 9.414 1 97.5 464 LEU A O 1
ATOM 3596 N N . SER A 1 465 ? 9.531 15.102 9.32 1 95.75 465 SER A N 1
ATOM 3597 C CA . SER A 1 465 ? 9.352 14.367 8.07 1 95.75 465 SER A CA 1
ATOM 3598 C C . SER A 1 465 ? 8.375 13.203 8.258 1 95.75 465 SER A C 1
ATOM 3600 O O . SER A 1 465 ? 7.891 12.633 7.277 1 95.75 465 SER A O 1
ATOM 3602 N N . ILE A 1 466 ? 8.062 12.797 9.469 1 96.5 466 ILE A N 1
ATOM 3603 C CA . ILE A 1 466 ? 7.121 11.719 9.727 1 96.5 466 ILE A CA 1
ATOM 3604 C C . ILE A 1 466 ? 5.734 12.109 9.219 1 96.5 466 ILE A C 1
ATOM 3606 O O . ILE A 1 466 ? 4.879 11.25 9 1 96.5 466 ILE A O 1
ATOM 3610 N N . LEU A 1 467 ? 5.504 13.422 8.984 1 97.38 467 LEU A N 1
ATOM 3611 C CA . LEU A 1 467 ? 4.203 13.922 8.555 1 97.38 467 LEU A CA 1
ATOM 3612 C C . LEU A 1 467 ? 4.078 13.898 7.035 1 97.38 467 LEU A C 1
ATOM 3614 O O . LEU A 1 467 ? 3.084 14.367 6.48 1 97.38 467 LEU A O 1
ATOM 3618 N N . SER A 1 468 ? 4.988 13.273 6.324 1 94.94 468 SER A N 1
ATOM 3619 C CA . SER A 1 468 ? 5.031 13.258 4.867 1 94.94 468 SER A CA 1
ATOM 3620 C C . SER A 1 468 ? 3.791 12.586 4.285 1 94.94 468 SER A C 1
ATOM 3622 O O . SER A 1 468 ? 3.371 12.906 3.172 1 94.94 468 SER A O 1
ATOM 3624 N N . TYR A 1 469 ? 3.172 11.703 5.039 1 96.75 469 TYR A N 1
ATOM 3625 C CA . TYR A 1 469 ? 1.95 11.047 4.586 1 96.75 469 TYR A CA 1
ATOM 3626 C C . TYR A 1 469 ? 0.864 12.07 4.281 1 96.75 469 TYR A C 1
ATOM 3628 O O . TYR A 1 469 ? 0.013 11.844 3.418 1 96.75 469 TYR A O 1
ATOM 3636 N N . LEU A 1 470 ? 0.922 13.203 4.938 1 97.62 470 LEU A N 1
ATOM 3637 C CA . LEU A 1 470 ? -0.159 14.188 4.914 1 97.62 470 LEU A CA 1
ATOM 3638 C C . LEU A 1 470 ? 0.185 15.352 3.994 1 97.62 470 LEU A C 1
ATOM 3640 O O . LEU A 1 470 ? -0.628 16.266 3.805 1 97.62 470 LEU A O 1
ATOM 3644 N N . LEU A 1 471 ? 1.413 15.328 3.43 1 95.5 471 LEU A N 1
ATOM 3645 C CA . LEU A 1 471 ? 1.903 16.469 2.664 1 95.5 471 LEU A CA 1
ATOM 3646 C C . LEU A 1 471 ? 2.412 16.031 1.296 1 95.5 471 LEU A C 1
ATOM 3648 O O . LEU A 1 471 ? 3.145 15.039 1.189 1 95.5 471 LEU A O 1
ATOM 3652 N N . LYS A 1 472 ? 2.121 16.75 0.238 1 90.81 472 LYS A N 1
ATOM 3653 C CA . LYS A 1 472 ? 2.436 16.422 -1.148 1 90.81 472 LYS A CA 1
ATOM 3654 C C . LYS A 1 472 ? 3.939 16.484 -1.402 1 90.81 472 LYS A C 1
ATOM 3656 O O . LYS A 1 472 ? 4.484 15.672 -2.15 1 90.81 472 LYS A O 1
ATOM 3661 N N . ALA A 1 473 ? 4.48 17.578 -0.915 1 88.12 473 ALA A N 1
ATOM 3662 C CA . ALA A 1 473 ? 5.918 17.812 -1.047 1 88.12 473 ALA A CA 1
ATOM 3663 C C . ALA A 1 473 ? 6.578 17.969 0.321 1 88.12 473 ALA A C 1
ATOM 3665 O O . ALA A 1 473 ? 7.031 19.047 0.679 1 88.12 473 ALA A O 1
ATOM 3666 N N . PRO A 1 474 ? 6.738 16.797 0.887 1 87.69 474 PRO A N 1
ATOM 3667 C CA . PRO A 1 474 ? 7.207 16.906 2.27 1 87.69 474 PRO A CA 1
ATOM 3668 C C . PRO A 1 474 ? 8.633 17.438 2.369 1 87.69 474 PRO A C 1
ATOM 3670 O O . PRO A 1 474 ? 9.5 17.047 1.582 1 87.69 474 PRO A O 1
ATOM 3673 N N . ALA A 1 475 ? 8.75 18.344 3.275 1 89.31 475 ALA A N 1
ATOM 3674 C CA . ALA A 1 475 ? 10.102 18.734 3.658 1 89.31 475 ALA A CA 1
ATOM 3675 C C . ALA A 1 475 ? 10.789 17.641 4.465 1 89.31 475 ALA A C 1
ATOM 3677 O O . ALA A 1 475 ? 10.156 16.984 5.293 1 89.31 475 ALA A O 1
ATOM 3678 N N . VAL A 1 476 ? 12 17.422 4.098 1 90.62 476 VAL A N 1
ATOM 3679 C CA . VAL A 1 476 ? 12.805 16.469 4.852 1 90.62 476 VAL A CA 1
ATOM 3680 C C . VAL A 1 476 ? 14.109 17.125 5.305 1 90.62 476 VAL A C 1
ATOM 3682 O O . VAL A 1 476 ? 14.523 18.141 4.75 1 90.62 476 VAL A O 1
ATOM 3685 N N . PRO A 1 477 ? 14.664 16.547 6.383 1 90.19 477 PRO A N 1
ATOM 3686 C CA . PRO A 1 477 ? 15.977 17.078 6.758 1 90.19 477 PRO A CA 1
ATOM 3687 C C . PRO A 1 477 ? 16.984 17.016 5.617 1 90.19 477 PRO A C 1
ATOM 3689 O O . PRO A 1 477 ? 16.953 16.094 4.805 1 90.19 477 PRO A O 1
ATOM 3692 N N . ALA A 1 478 ? 17.891 18 5.629 1 89.19 478 ALA A N 1
ATOM 3693 C CA . ALA A 1 478 ? 18.859 18.109 4.555 1 89.19 478 ALA A CA 1
ATOM 3694 C C . ALA A 1 478 ? 19.688 16.828 4.434 1 89.19 478 ALA A C 1
ATOM 3696 O O . ALA A 1 478 ? 20.172 16.297 5.438 1 89.19 478 ALA A O 1
ATOM 3697 N N . GLY A 1 479 ? 19.734 16.359 3.244 1 89.56 479 GLY A N 1
ATOM 3698 C CA . GLY A 1 479 ? 20.578 15.203 2.965 1 89.56 479 GLY A CA 1
ATOM 3699 C C . GLY A 1 479 ? 19.844 13.883 3.131 1 89.56 479 GLY A C 1
ATOM 3700 O O . GLY A 1 479 ? 20.391 12.828 2.814 1 89.56 479 GLY A O 1
ATOM 3701 N N . THR A 1 480 ? 18.688 13.875 3.629 1 92.44 480 THR A N 1
ATOM 3702 C CA . THR A 1 480 ? 17.953 12.633 3.824 1 92.44 480 THR A CA 1
ATOM 3703 C C . THR A 1 480 ? 17.016 12.367 2.646 1 92.44 480 THR A C 1
ATOM 3705 O O . THR A 1 480 ? 16.656 13.297 1.915 1 92.44 480 THR A O 1
ATOM 3708 N N . PRO A 1 481 ? 16.719 11.148 2.396 1 91.94 481 PRO A N 1
ATOM 3709 C CA . PRO A 1 481 ? 15.859 10.828 1.252 1 91.94 481 PRO A CA 1
ATOM 3710 C C . PRO A 1 481 ? 14.422 11.305 1.437 1 91.94 481 PRO A C 1
ATOM 3712 O O . PRO A 1 481 ? 13.906 11.297 2.557 1 91.94 481 PRO A O 1
ATOM 3715 N N . VAL A 1 482 ? 13.82 11.68 0.285 1 92.25 482 VAL A N 1
ATOM 3716 C CA . VAL A 1 482 ? 12.391 11.969 0.254 1 92.25 482 VAL A CA 1
ATOM 3717 C C . VAL A 1 482 ? 11.609 10.703 -0.073 1 92.25 482 VAL A C 1
ATOM 3719 O O . VAL A 1 482 ? 11.891 10.031 -1.071 1 92.25 482 VAL A O 1
ATOM 3722 N N . VAL A 1 483 ? 10.695 10.359 0.756 1 93.38 483 VAL A N 1
ATOM 3723 C CA . VAL A 1 483 ? 9.812 9.219 0.541 1 93.38 483 VAL A CA 1
ATOM 3724 C C . VAL A 1 483 ? 8.406 9.711 0.19 1 93.38 483 VAL A C 1
ATOM 3726 O O . VAL A 1 483 ? 7.75 10.359 1.005 1 93.38 483 VAL A O 1
ATOM 3729 N N . ASN A 1 484 ? 7.949 9.391 -1.008 1 92.69 484 ASN A N 1
ATOM 3730 C CA . ASN A 1 484 ? 6.598 9.75 -1.427 1 92.69 484 ASN A CA 1
ATOM 3731 C C . ASN A 1 484 ? 5.684 8.531 -1.482 1 92.69 484 ASN A C 1
ATOM 3733 O O . ASN A 1 484 ? 4.461 8.664 -1.554 1 92.69 484 ASN A O 1
ATOM 3737 N N . ALA A 1 485 ? 6.336 7.387 -1.5 1 93.38 485 ALA A N 1
ATOM 3738 C CA . ALA A 1 485 ? 5.523 6.172 -1.471 1 93.38 485 ALA A CA 1
ATOM 3739 C C . ALA A 1 485 ? 4.562 6.184 -0.285 1 93.38 485 ALA A C 1
ATOM 3741 O O . ALA A 1 485 ? 4.992 6.203 0.87 1 93.38 485 ALA A O 1
ATOM 3742 N N . LEU A 1 486 ? 3.301 6.113 -0.585 1 94.88 486 LEU A N 1
ATOM 3743 C CA . LEU A 1 486 ? 2.266 6.398 0.404 1 94.88 486 LEU A CA 1
ATOM 3744 C C . LEU A 1 486 ? 2.234 5.324 1.483 1 94.88 486 LEU A C 1
ATOM 3746 O O . LEU A 1 486 ? 2.117 5.633 2.672 1 94.88 486 LEU A O 1
ATOM 3750 N N . ASN A 1 487 ? 2.305 4.066 1.087 1 94.56 487 ASN A N 1
ATOM 3751 C CA . ASN A 1 487 ? 2.246 2.984 2.064 1 94.56 487 ASN A CA 1
ATOM 3752 C C . ASN A 1 487 ? 3.457 3 2.99 1 94.56 487 ASN A C 1
ATOM 3754 O O . ASN A 1 487 ? 3.342 2.686 4.176 1 94.56 487 ASN A O 1
ATOM 3758 N N . ARG A 1 488 ? 4.637 3.297 2.473 1 95.56 488 ARG A N 1
ATOM 3759 C CA . ARG A 1 488 ? 5.836 3.436 3.297 1 95.56 488 ARG A CA 1
ATOM 3760 C C . ARG A 1 488 ? 5.656 4.535 4.34 1 95.56 488 ARG A C 1
ATOM 3762 O O . ARG A 1 488 ? 6.059 4.375 5.492 1 95.56 488 ARG A O 1
ATOM 3769 N N . GLN A 1 489 ? 5.082 5.629 3.881 1 96.81 489 GLN A N 1
ATOM 3770 C CA . GLN A 1 489 ? 4.84 6.754 4.781 1 96.81 489 GLN A CA 1
ATOM 3771 C C . GLN A 1 489 ? 3.883 6.363 5.902 1 96.81 489 GLN A C 1
ATOM 3773 O O . GLN A 1 489 ? 4.129 6.668 7.074 1 96.81 489 GLN A O 1
ATOM 3778 N N . LYS A 1 490 ? 2.789 5.703 5.547 1 97 490 LYS A N 1
ATOM 3779 C CA . LYS A 1 490 ? 1.804 5.266 6.531 1 97 490 LYS A CA 1
ATOM 3780 C C . LYS A 1 490 ? 2.414 4.277 7.52 1 97 490 LYS A C 1
ATOM 3782 O O . LYS A 1 490 ? 2.188 4.379 8.727 1 97 490 LYS A O 1
ATOM 3787 N N . SER A 1 491 ? 3.182 3.352 6.988 1 97.06 491 SER A N 1
ATOM 3788 C CA . SER A 1 491 ? 3.85 2.363 7.828 1 97.06 491 SER A CA 1
ATOM 3789 C C . SER A 1 491 ? 4.805 3.031 8.812 1 97.06 491 SER A C 1
ATOM 3791 O O . SER A 1 491 ? 4.961 2.568 9.945 1 97.06 491 SER A O 1
ATOM 3793 N N . ALA A 1 492 ? 5.48 4.094 8.398 1 97.81 492 ALA A N 1
ATOM 3794 C CA . ALA A 1 492 ? 6.387 4.82 9.281 1 97.81 492 ALA A CA 1
ATOM 3795 C C . ALA A 1 492 ? 5.648 5.359 10.5 1 97.81 492 ALA A C 1
ATOM 3797 O O . ALA A 1 492 ? 6.109 5.203 11.633 1 97.81 492 ALA A O 1
ATOM 3798 N N . ILE A 1 493 ? 4.508 5.93 10.273 1 98.31 493 ILE A N 1
ATOM 3799 C CA . ILE A 1 493 ? 3.717 6.492 11.359 1 98.31 493 ILE A CA 1
ATOM 3800 C C . ILE A 1 493 ? 3.281 5.379 12.312 1 98.31 493 ILE A C 1
ATOM 3802 O O . ILE A 1 493 ? 3.471 5.484 13.531 1 98.31 493 ILE A O 1
ATOM 3806 N N . GLU A 1 494 ? 2.762 4.324 11.805 1 97.94 494 GLU A N 1
ATOM 3807 C CA . GLU A 1 494 ? 2.236 3.23 12.609 1 97.94 494 GLU A CA 1
ATOM 3808 C C . GLU A 1 494 ? 3.342 2.562 13.422 1 97.94 494 GLU A C 1
ATOM 3810 O O . GLU A 1 494 ? 3.154 2.256 14.602 1 97.94 494 GLU A O 1
ATOM 3815 N N . ASN A 1 495 ? 4.484 2.352 12.789 1 98.38 495 ASN A N 1
ATOM 3816 C CA . ASN A 1 495 ? 5.562 1.634 13.461 1 98.38 495 ASN A CA 1
ATOM 3817 C C . ASN A 1 495 ? 6.242 2.502 14.523 1 98.38 495 ASN A C 1
ATOM 3819 O O . ASN A 1 495 ? 6.707 1.992 15.539 1 98.38 495 ASN A O 1
ATOM 3823 N N . VAL A 1 496 ? 6.277 3.826 14.281 1 98.5 496 VAL A N 1
ATOM 3824 C CA . VAL A 1 496 ? 6.773 4.715 15.328 1 98.5 496 VAL A CA 1
ATOM 3825 C C . VAL A 1 496 ? 5.836 4.68 16.531 1 98.5 496 VAL A C 1
ATOM 3827 O O . VAL A 1 496 ? 6.285 4.629 17.672 1 98.5 496 VAL A O 1
ATOM 3830 N N . LEU A 1 497 ? 4.551 4.695 16.297 1 98.12 497 LEU A N 1
ATOM 3831 C CA . LEU A 1 497 ? 3.578 4.598 17.391 1 98.12 497 LEU A CA 1
ATOM 3832 C C . LEU A 1 497 ? 3.738 3.283 18.141 1 98.12 497 LEU A C 1
ATOM 3834 O O . LEU A 1 497 ? 3.68 3.258 19.375 1 98.12 497 LEU A O 1
ATOM 3838 N N . ARG A 1 498 ? 3.938 2.215 17.438 1 97.56 498 ARG A N 1
ATOM 3839 C CA . ARG A 1 498 ? 4.172 0.922 18.062 1 97.56 498 ARG A CA 1
ATOM 3840 C C . ARG A 1 498 ? 5.434 0.954 18.922 1 97.56 498 ARG A C 1
ATOM 3842 O O . ARG A 1 498 ? 5.441 0.438 20.047 1 97.56 498 ARG A O 1
ATOM 3849 N N . ALA A 1 499 ? 6.477 1.557 18.391 1 97.75 499 ALA A N 1
ATOM 3850 C CA . ALA A 1 499 ? 7.738 1.663 19.109 1 97.75 499 ALA A CA 1
ATOM 3851 C C . ALA A 1 499 ? 7.551 2.408 20.422 1 97.75 499 ALA A C 1
ATOM 3853 O O . ALA A 1 499 ? 8.164 2.057 21.438 1 97.75 499 ALA A O 1
ATOM 3854 N N . MET A 1 500 ? 6.727 3.4 20.438 1 97.69 500 MET A N 1
ATOM 3855 C CA . MET A 1 500 ? 6.508 4.242 21.625 1 97.69 500 MET A CA 1
ATOM 3856 C C . MET A 1 500 ? 5.922 3.428 22.766 1 97.69 500 MET A C 1
ATOM 3858 O O . MET A 1 500 ? 6.035 3.818 23.938 1 97.69 500 MET A O 1
ATOM 3862 N N . VAL A 1 501 ? 5.328 2.293 22.453 1 96.69 501 VAL A N 1
ATOM 3863 C CA . VAL A 1 501 ? 4.734 1.479 23.5 1 96.69 501 VAL A CA 1
ATOM 3864 C C . VAL A 1 501 ? 5.418 0.114 23.547 1 96.69 501 VAL A C 1
ATOM 3866 O O . VAL A 1 501 ? 4.848 -0.856 24.062 1 96.69 501 VAL A O 1
ATOM 3869 N N . GLY A 1 502 ? 6.539 -0.014 22.938 1 95.69 502 GLY A N 1
ATOM 3870 C CA . GLY A 1 502 ? 7.402 -1.172 23.094 1 95.69 502 GLY A CA 1
ATOM 3871 C C . GLY A 1 502 ? 7 -2.344 22.219 1 95.69 502 GLY A C 1
ATOM 3872 O O . GLY A 1 502 ? 7.398 -3.482 22.469 1 95.69 502 GLY A O 1
ATOM 3873 N N . LEU A 1 503 ? 6.203 -2.123 21.266 1 96.94 503 LEU A N 1
ATOM 3874 C CA . LEU A 1 503 ? 5.812 -3.176 20.328 1 96.94 503 LEU A CA 1
ATOM 3875 C C . LEU A 1 503 ? 6.742 -3.209 19.125 1 96.94 503 LEU A C 1
ATOM 3877 O O . LEU A 1 503 ? 7.191 -2.162 18.656 1 96.94 503 LEU A O 1
ATOM 3881 N N . PRO A 1 504 ? 7.035 -4.434 18.656 1 96.75 504 PRO A N 1
ATOM 3882 C CA . PRO A 1 504 ? 7.832 -4.496 17.422 1 96.75 504 PRO A CA 1
ATOM 3883 C C . PRO A 1 504 ? 7.105 -3.912 16.219 1 96.75 504 PRO A C 1
ATOM 3885 O O . PRO A 1 504 ? 5.875 -3.857 16.203 1 96.75 504 PRO A O 1
ATOM 3888 N N . ALA A 1 505 ? 7.902 -3.428 15.227 1 97.19 505 ALA A N 1
ATOM 3889 C CA . ALA A 1 505 ? 7.297 -3.002 13.969 1 97.19 505 ALA A CA 1
ATOM 3890 C C . ALA A 1 505 ? 6.469 -4.125 13.352 1 97.19 505 ALA A C 1
ATOM 3892 O O . ALA A 1 505 ? 6.781 -5.305 13.531 1 97.19 505 ALA A O 1
ATOM 3893 N N . GLU A 1 506 ? 5.398 -3.717 12.695 1 96.38 506 GLU A N 1
ATOM 3894 C CA . GLU A 1 506 ? 4.586 -4.699 11.984 1 96.38 506 GLU A CA 1
ATOM 3895 C C . GLU A 1 506 ? 5.348 -5.305 10.812 1 96.38 506 GLU A C 1
ATOM 3897 O O . GLU A 1 506 ? 5.773 -4.586 9.906 1 96.38 506 GLU A O 1
ATOM 3902 N N . ASN A 1 507 ? 5.566 -6.629 10.852 1 96.19 507 ASN A N 1
ATOM 3903 C CA . ASN A 1 507 ? 6.359 -7.258 9.805 1 96.19 507 ASN A CA 1
ATOM 3904 C C . ASN A 1 507 ? 5.477 -7.996 8.797 1 96.19 507 ASN A C 1
ATOM 3906 O O . ASN A 1 507 ? 5.934 -8.359 7.711 1 96.19 507 ASN A O 1
ATOM 3910 N N . ASN A 1 508 ? 4.234 -8.289 9.117 1 95.62 508 ASN A N 1
ATOM 3911 C CA . ASN A 1 508 ? 3.219 -8.891 8.266 1 95.62 508 ASN A CA 1
ATOM 3912 C C . ASN A 1 508 ? 3.604 -10.305 7.844 1 95.62 508 ASN A C 1
ATOM 3914 O O . ASN A 1 508 ? 2.998 -10.875 6.938 1 95.62 508 ASN A O 1
ATOM 3918 N N . MET A 1 509 ? 4.609 -10.914 8.422 1 96.81 509 MET A N 1
ATOM 3919 C CA . MET A 1 509 ? 5.031 -12.25 8.023 1 96.81 509 MET A CA 1
ATOM 3920 C C . MET A 1 509 ? 4.004 -13.297 8.445 1 96.81 509 MET A C 1
ATOM 3922 O O . MET A 1 509 ? 3.768 -14.273 7.727 1 96.81 509 MET A O 1
ATOM 3926 N N . LEU A 1 510 ? 3.412 -13.117 9.625 1 96.25 510 LEU A N 1
ATOM 3927 C CA . LEU A 1 510 ? 2.404 -14.016 10.172 1 96.25 510 LEU A CA 1
ATOM 3928 C C . LEU A 1 510 ? 2.883 -15.461 10.117 1 96.25 510 LEU A C 1
ATOM 3930 O O . LEU A 1 510 ? 2.164 -16.344 9.633 1 96.25 510 LEU A O 1
ATOM 3934 N N . LEU A 1 511 ? 4.066 -15.68 10.586 1 96.75 511 LEU A N 1
ATOM 3935 C CA . LEU A 1 511 ? 4.641 -17.016 10.516 1 96.75 511 LEU A CA 1
ATOM 3936 C C . LEU A 1 511 ? 3.836 -18 11.367 1 96.75 511 LEU A C 1
ATOM 3938 O O . LEU A 1 511 ? 3.803 -19.203 11.07 1 96.75 511 LEU A O 1
ATOM 3942 N N . GLU A 1 512 ? 3.125 -17.516 12.445 1 95 512 GLU A N 1
ATOM 3943 C CA . GLU A 1 512 ? 2.23 -18.359 13.234 1 95 512 GLU A CA 1
ATOM 3944 C C . GLU A 1 512 ? 1.152 -18.984 12.359 1 95 512 GLU A C 1
ATOM 3946 O O . GLU A 1 512 ? 0.65 -20.078 12.664 1 95 512 GLU A O 1
ATOM 3951 N N . CYS A 1 513 ? 0.866 -18.328 11.281 1 94.75 513 CYS A N 1
ATOM 3952 C CA . CYS A 1 513 ? -0.176 -18.812 10.391 1 94.75 513 CYS A CA 1
ATOM 3953 C C . CYS A 1 513 ? 0.412 -19.719 9.305 1 94.75 513 CYS A C 1
ATOM 3955 O O . CYS A 1 513 ? -0.32 -20.438 8.617 1 94.75 513 CYS A O 1
ATOM 3957 N N . ARG A 1 514 ? 1.757 -19.766 9.188 1 96.12 514 ARG A N 1
ATOM 3958 C CA . ARG A 1 514 ? 2.359 -20.359 8 1 96.12 514 ARG A CA 1
ATOM 3959 C C . ARG A 1 514 ? 3.309 -21.484 8.375 1 96.12 514 ARG A C 1
ATOM 3961 O O . ARG A 1 514 ? 3.68 -22.312 7.531 1 96.12 514 ARG A O 1
ATOM 3968 N N . VAL A 1 515 ? 3.75 -21.531 9.625 1 95.81 515 VAL A N 1
ATOM 3969 C CA . VAL A 1 515 ? 4.684 -22.547 10.094 1 95.81 515 VAL A CA 1
ATOM 3970 C C . VAL A 1 515 ? 4.004 -23.422 11.141 1 95.81 515 VAL A C 1
ATOM 3972 O O . VAL A 1 515 ? 3.615 -22.953 12.211 1 95.81 515 VAL A O 1
ATOM 3975 N N . PRO A 1 516 ? 3.939 -24.719 10.961 1 93.69 516 PRO A N 1
ATOM 3976 C CA . PRO A 1 516 ? 3.109 -25.609 11.773 1 93.69 516 PRO A CA 1
ATOM 3977 C C . PRO A 1 516 ? 3.494 -25.578 13.258 1 93.69 516 PRO A C 1
ATOM 3979 O O . PRO A 1 516 ? 2.631 -25.406 14.117 1 93.69 516 PRO A O 1
ATOM 3982 N N . PHE A 1 517 ? 4.789 -25.719 13.578 1 93.44 517 PHE A N 1
ATOM 3983 C CA . PHE A 1 517 ? 5.152 -25.781 14.992 1 93.44 517 PHE A CA 1
ATOM 3984 C C . PHE A 1 517 ? 4.914 -24.438 15.68 1 93.44 517 PHE A C 1
ATOM 3986 O O . PHE A 1 517 ? 4.617 -24.391 16.875 1 93.44 517 PHE A O 1
ATOM 3993 N N . MET A 1 518 ? 4.98 -23.359 14.938 1 94.75 518 MET A N 1
ATOM 3994 C CA . MET A 1 518 ? 4.715 -22.047 15.516 1 94.75 518 MET A CA 1
ATOM 3995 C C . MET A 1 518 ? 3.227 -21.875 15.797 1 94.75 518 MET A C 1
ATOM 3997 O O . MET A 1 518 ? 2.85 -21.234 16.781 1 94.75 518 MET A O 1
ATOM 4001 N N . ARG A 1 519 ? 2.438 -22.391 14.914 1 93.56 519 ARG A N 1
ATOM 4002 C CA . ARG A 1 519 ? 0.995 -22.344 15.133 1 93.56 519 ARG A CA 1
ATOM 4003 C C . ARG A 1 519 ? 0.613 -23.094 16.406 1 93.56 519 ARG A C 1
ATOM 4005 O O . ARG A 1 519 ? -0.186 -22.594 17.203 1 93.56 519 ARG A O 1
ATOM 4012 N N . GLU A 1 520 ? 1.178 -24.25 16.547 1 92.81 520 GLU A N 1
ATOM 4013 C CA . GLU A 1 520 ? 0.904 -25.062 17.734 1 92.81 520 GLU A CA 1
ATOM 4014 C C . GLU A 1 520 ? 1.318 -24.328 19.016 1 92.81 520 GLU A C 1
ATOM 4016 O O . GLU A 1 520 ? 0.581 -24.328 20 1 92.81 520 GLU A O 1
ATOM 4021 N N . GLU A 1 521 ? 2.461 -23.703 18.891 1 92 521 GLU A N 1
ATOM 4022 C CA . GLU A 1 521 ? 2.959 -22.938 20.031 1 92 521 GLU A CA 1
ATOM 4023 C C . GLU A 1 521 ? 2.068 -21.734 20.328 1 92 521 GLU A C 1
ATOM 4025 O O . GLU A 1 521 ? 1.835 -21.406 21.5 1 92 521 GLU A O 1
ATOM 4030 N N . HIS A 1 522 ? 1.619 -21.156 19.281 1 92.81 522 HIS A N 1
ATOM 4031 C CA . HIS A 1 522 ? 0.791 -19.953 19.438 1 92.81 522 HIS A CA 1
ATOM 4032 C C . HIS A 1 522 ? -0.554 -20.297 20.078 1 92.81 522 HIS A C 1
ATOM 4034 O O . HIS A 1 522 ? -1.022 -19.594 20.969 1 92.81 522 HIS A O 1
ATOM 4040 N N . VAL A 1 523 ? -1.167 -21.344 19.641 1 90.88 523 VAL A N 1
ATOM 4041 C CA . VAL A 1 523 ? -2.508 -21.719 20.078 1 90.88 523 VAL A CA 1
ATOM 4042 C C . VAL A 1 523 ? -2.451 -22.344 21.469 1 90.88 523 VAL A C 1
ATOM 4044 O O . VAL A 1 523 ? -3.271 -22.031 22.328 1 90.88 523 VAL A O 1
ATOM 4047 N N . ASN A 1 524 ? -1.474 -23.188 21.703 1 87.75 524 ASN A N 1
ATOM 4048 C CA . ASN A 1 524 ? -1.446 -24 22.922 1 87.75 524 ASN A CA 1
ATOM 4049 C C . ASN A 1 524 ? -0.556 -23.375 23.984 1 87.75 524 ASN A C 1
ATOM 4051 O O . ASN A 1 524 ? -0.637 -23.734 25.172 1 87.75 524 ASN A O 1
ATOM 4055 N N . GLY A 1 525 ? 0.102 -22.391 23.766 1 79.25 525 GLY A N 1
ATOM 4056 C CA . GLY A 1 525 ? 1.071 -21.844 24.703 1 79.25 525 GLY A CA 1
ATOM 4057 C C . GLY A 1 525 ? 2.381 -22.609 24.719 1 79.25 525 GLY A C 1
ATOM 4058 O O . GLY A 1 525 ? 2.463 -23.719 24.188 1 79.25 525 GLY A O 1
ATOM 4059 N N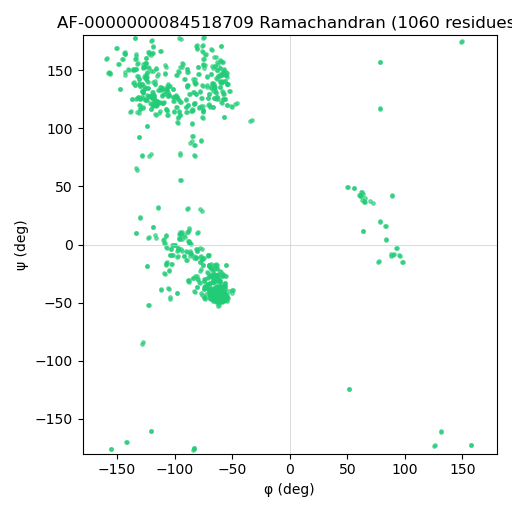 . GLU A 1 526 ? 3.502 -22.094 25.109 1 63.72 526 GLU A N 1
ATOM 4060 C CA . GLU A 1 526 ? 4.801 -22.75 25.156 1 63.72 526 GLU A CA 1
ATOM 4061 C C . GLU A 1 526 ? 4.754 -24.016 26.016 1 63.72 526 GLU A C 1
ATOM 4063 O O . GLU A 1 526 ? 4.133 -24.016 27.078 1 63.72 526 GLU A O 1
ATOM 4068 N N . CYS A 1 527 ? 4.844 -25.25 25.547 1 44.22 527 CYS A N 1
ATOM 4069 C CA . CYS A 1 527 ? 5.059 -26.375 26.438 1 44.22 527 CYS A CA 1
ATOM 4070 C C . CYS A 1 527 ? 6.238 -26.125 27.375 1 44.22 527 CYS A C 1
ATOM 4072 O O . CYS A 1 527 ? 7.32 -25.75 26.922 1 44.22 527 CYS A O 1
ATOM 4074 N N . ALA A 1 528 ? 6.047 -26.094 28.781 1 39.03 528 ALA A N 1
ATOM 4075 C CA . ALA A 1 528 ? 7.078 -26.047 29.812 1 39.03 528 ALA A CA 1
ATOM 4076 C C . ALA A 1 528 ? 8.172 -27.078 29.547 1 39.03 528 ALA A C 1
ATOM 4078 O O . ALA A 1 528 ? 7.898 -28.156 29.031 1 39.03 528 ALA A O 1
ATOM 4079 N N . ASP A 1 529 ? 9.352 -26.578 29.406 1 33.25 529 ASP A N 1
ATOM 4080 C CA . ASP A 1 529 ? 10.484 -27.5 29.5 1 33.25 529 ASP A CA 1
ATOM 4081 C C . ASP A 1 529 ? 10.195 -28.625 30.484 1 33.25 529 ASP A C 1
ATOM 4083 O O . ASP A 1 529 ? 9.93 -28.375 31.672 1 33.25 529 ASP A O 1
ATOM 4087 N N . PRO A 1 530 ? 9.938 -29.906 30.109 1 33.06 530 PRO A N 1
ATOM 4088 C CA . PRO A 1 530 ? 9.906 -30.969 31.141 1 33.06 530 PRO A CA 1
ATOM 4089 C C . PRO A 1 530 ? 11.133 -30.938 32.031 1 33.06 530 PRO A C 1
ATOM 4091 O O . PRO A 1 530 ? 11.164 -31.641 33.062 1 33.06 530 PRO A O 1
ATOM 4094 N N . THR A 1 531 ? 12.32 -30.703 31.625 1 24.84 531 THR A N 1
ATOM 4095 C CA . THR A 1 531 ? 13.477 -30.875 32.5 1 24.84 531 THR A CA 1
ATOM 4096 C C . THR A 1 531 ? 13.57 -29.703 33.5 1 24.84 531 THR A C 1
ATOM 4098 O O . THR A 1 531 ? 14.555 -29.594 34.219 1 24.84 531 THR A O 1
ATOM 4101 N N . ALA A 1 532 ? 12.594 -29.109 33.875 1 20.03 532 ALA A N 1
ATOM 4102 C CA . ALA A 1 532 ? 12.828 -28.484 35.156 1 20.03 532 ALA A CA 1
ATOM 4103 C C . ALA A 1 532 ? 12.398 -29.422 36.281 1 20.03 532 ALA A C 1
ATOM 4105 O O . ALA A 1 532 ? 11.344 -30.047 36.219 1 20.03 532 ALA A O 1
ATOM 4106 N N . MET B 1 1 ? 29.438 -15.453 -6.629 1 41.03 1 MET B N 1
ATOM 4107 C CA . MET B 1 1 ? 29.094 -14.781 -5.379 1 41.03 1 MET B CA 1
ATOM 4108 C C . MET B 1 1 ? 27.734 -14.109 -5.473 1 41.03 1 MET B C 1
ATOM 4110 O O . MET B 1 1 ? 27.375 -13.57 -6.523 1 41.03 1 MET B O 1
ATOM 4114 N N . PRO B 1 2 ? 26.969 -14.438 -4.469 1 55.09 2 PRO B N 1
ATOM 4115 C CA . PRO B 1 2 ? 25.625 -13.836 -4.551 1 55.09 2 PRO B CA 1
ATOM 4116 C C . PRO B 1 2 ? 25.672 -12.312 -4.602 1 55.09 2 PRO B C 1
ATOM 4118 O O . PRO B 1 2 ? 26.609 -11.695 -4.102 1 55.09 2 PRO B O 1
ATOM 4121 N N . ALA B 1 3 ? 24.828 -11.672 -5.41 1 71.69 3 ALA B N 1
ATOM 4122 C CA . ALA B 1 3 ? 24.75 -10.227 -5.637 1 71.69 3 ALA B CA 1
ATOM 4123 C C . ALA B 1 3 ? 24.562 -9.477 -4.324 1 71.69 3 ALA B C 1
ATOM 4125 O O . ALA B 1 3 ? 25.047 -8.359 -4.168 1 71.69 3 ALA B O 1
ATOM 4126 N N . ILE B 1 4 ? 24.109 -10.258 -3.232 1 88.06 4 ILE B N 1
ATOM 4127 C CA . ILE B 1 4 ? 23.891 -9.609 -1.943 1 88.06 4 ILE B CA 1
ATOM 4128 C C . ILE B 1 4 ? 24.547 -10.438 -0.836 1 88.06 4 ILE B C 1
ATOM 4130 O O . ILE B 1 4 ? 24.391 -11.664 -0.798 1 88.06 4 ILE B O 1
ATOM 4134 N N . TYR B 1 5 ? 25.375 -9.938 -0.028 1 91.12 5 TYR B N 1
ATOM 4135 C CA . TYR B 1 5 ? 26.016 -10.586 1.104 1 91.12 5 TYR B CA 1
ATOM 4136 C C . TYR B 1 5 ? 25.672 -9.883 2.41 1 91.12 5 TYR B C 1
ATOM 4138 O O . TYR B 1 5 ? 25.875 -8.672 2.537 1 91.12 5 TYR B O 1
ATOM 4146 N N . VAL B 1 6 ? 25.172 -10.648 3.332 1 94.38 6 VAL B N 1
ATOM 4147 C CA . VAL B 1 6 ? 24.828 -10.078 4.633 1 94.38 6 VAL B CA 1
ATOM 4148 C C . VAL B 1 6 ? 25.953 -10.359 5.629 1 94.38 6 VAL B C 1
ATOM 4150 O O . VAL B 1 6 ? 26.281 -11.516 5.883 1 94.38 6 VAL B O 1
ATOM 4153 N N . LYS B 1 7 ? 26.5 -9.32 6.09 1 93.38 7 LYS B N 1
ATOM 4154 C CA . LYS B 1 7 ? 27.562 -9.414 7.082 1 93.38 7 LYS B CA 1
ATOM 4155 C C . LYS B 1 7 ? 27 -9.531 8.492 1 93.38 7 LYS B C 1
ATOM 4157 O O . LYS B 1 7 ? 26.766 -8.516 9.164 1 93.38 7 LYS B O 1
ATOM 4162 N N . SER B 1 8 ? 26.859 -10.75 8.914 1 94.19 8 SER B N 1
ATOM 4163 C CA . SER B 1 8 ? 26.312 -11.039 10.234 1 94.19 8 SER B CA 1
ATOM 4164 C C . SER B 1 8 ? 26.75 -12.422 10.719 1 94.19 8 SER B C 1
ATOM 4166 O O . SER B 1 8 ? 26.891 -13.352 9.922 1 94.19 8 SER B O 1
ATOM 4168 N N . ASP B 1 9 ? 26.891 -12.531 12.062 1 92.12 9 ASP B N 1
ATOM 4169 C CA . ASP B 1 9 ? 27.234 -13.82 12.648 1 92.12 9 ASP B CA 1
ATOM 4170 C C . ASP B 1 9 ? 26 -14.727 12.711 1 92.12 9 ASP B C 1
ATOM 4172 O O . ASP B 1 9 ? 26.125 -15.922 12.992 1 92.12 9 ASP B O 1
ATOM 4176 N N . LYS B 1 10 ? 24.906 -14.164 12.297 1 93.31 10 LYS B N 1
ATOM 4177 C CA . LYS B 1 10 ? 23.656 -14.922 12.359 1 93.31 10 LYS B CA 1
ATOM 4178 C C . LYS B 1 10 ? 23.359 -15.617 11.031 1 93.31 10 LYS B C 1
ATOM 4180 O O . LYS B 1 10 ? 22.406 -16.375 10.922 1 93.31 10 LYS B O 1
ATOM 4185 N N . VAL B 1 11 ? 24.188 -15.391 10.016 1 94.94 11 VAL B N 1
ATOM 4186 C CA . VAL B 1 11 ? 23.969 -16 8.703 1 94.94 11 VAL B CA 1
ATOM 4187 C C . VAL B 1 11 ? 25.219 -16.781 8.297 1 94.94 11 VAL B C 1
ATOM 4189 O O . VAL B 1 11 ? 26.344 -16.266 8.367 1 94.94 11 VAL B O 1
ATOM 4192 N N . CYS B 1 12 ? 25.031 -17.953 7.945 1 94.19 12 CYS B N 1
ATOM 4193 C CA . CYS B 1 12 ? 26.109 -18.797 7.453 1 94.19 12 CYS B CA 1
ATOM 4194 C C . CYS B 1 12 ? 25.812 -19.297 6.043 1 94.19 12 CYS B C 1
ATOM 4196 O O . CYS B 1 12 ? 24.781 -19.922 5.805 1 94.19 12 CYS B O 1
ATOM 4198 N N . TYR B 1 13 ? 26.719 -18.969 5.18 1 93.81 13 TYR B N 1
ATOM 4199 C CA . TYR B 1 13 ? 26.625 -19.438 3.805 1 93.81 13 TYR B CA 1
ATOM 4200 C C . TYR B 1 13 ? 27.484 -20.672 3.586 1 93.81 13 TYR B C 1
ATOM 4202 O O . TYR B 1 13 ? 28.703 -20.562 3.426 1 93.81 13 TYR B O 1
ATOM 4210 N N . THR B 1 14 ? 26.859 -21.766 3.512 1 93.62 14 THR B N 1
ATOM 4211 C CA . THR B 1 14 ? 27.578 -23 3.18 1 93.62 14 THR B CA 1
ATOM 4212 C C . THR B 1 14 ? 27.5 -23.281 1.684 1 93.62 14 THR B C 1
ATOM 4214 O O . THR B 1 14 ? 26.875 -22.531 0.935 1 93.62 14 THR B O 1
ATOM 4217 N N . ASP B 1 15 ? 28.156 -24.312 1.282 1 93.5 15 ASP B N 1
ATOM 4218 C CA . ASP B 1 15 ? 28.094 -24.688 -0.126 1 93.5 15 ASP B CA 1
ATOM 4219 C C . ASP B 1 15 ? 26.688 -25.156 -0.513 1 93.5 15 ASP B C 1
ATOM 4221 O O . ASP B 1 15 ? 26.234 -24.906 -1.635 1 93.5 15 ASP B O 1
ATOM 4225 N N . SER B 1 16 ? 26 -25.672 0.484 1 95.25 16 SER B N 1
ATOM 4226 C CA . SER B 1 16 ? 24.75 -26.312 0.145 1 95.25 16 SER B CA 1
ATOM 4227 C C . SER B 1 16 ? 23.547 -25.5 0.628 1 95.25 16 SER B C 1
ATOM 4229 O O . SER B 1 16 ? 22.438 -25.672 0.144 1 95.25 16 SER B O 1
ATOM 4231 N N . SER B 1 17 ? 23.828 -24.672 1.68 1 96 17 SER B N 1
ATOM 4232 C CA . SER B 1 17 ? 22.656 -24.016 2.258 1 96 17 SER B CA 1
ATOM 4233 C C . SER B 1 17 ? 23.031 -22.641 2.816 1 96 17 SER B C 1
ATOM 4235 O O . SER B 1 17 ? 24.203 -22.344 3.021 1 96 17 SER B O 1
ATOM 4237 N N . ILE B 1 18 ? 22.047 -21.75 2.896 1 96.44 18 ILE B N 1
ATOM 4238 C CA . ILE B 1 18 ? 22.078 -20.547 3.721 1 96.44 18 ILE B CA 1
ATOM 4239 C C . ILE B 1 18 ? 21.375 -20.812 5.051 1 96.44 18 ILE B C 1
ATOM 4241 O O . ILE B 1 18 ? 20.188 -21.156 5.074 1 96.44 18 ILE B O 1
ATOM 4245 N N . GLU B 1 19 ? 22.094 -20.781 6.109 1 96.31 19 GLU B N 1
ATOM 4246 C CA . GLU B 1 19 ? 21.547 -21.016 7.445 1 96.31 19 GLU B CA 1
ATOM 4247 C C . GLU B 1 19 ? 21.531 -19.719 8.266 1 96.31 19 GLU B C 1
ATOM 4249 O O . GLU B 1 19 ? 22.562 -19.078 8.453 1 96.31 19 GLU B O 1
ATOM 4254 N N . THR B 1 20 ? 20.328 -19.359 8.727 1 96.31 20 THR B N 1
ATOM 4255 C CA . THR B 1 20 ? 20.156 -18.031 9.328 1 96.31 20 THR B CA 1
ATOM 4256 C C . THR B 1 20 ? 19.438 -18.141 10.672 1 96.31 20 THR B C 1
ATOM 4258 O O . THR B 1 20 ? 18.312 -18.656 10.742 1 96.31 20 THR B O 1
ATOM 4261 N N . GLN B 1 21 ? 20.094 -17.688 11.703 1 96.19 21 GLN B N 1
ATOM 4262 C CA . GLN B 1 21 ? 19.406 -17.469 12.969 1 96.19 21 GLN B CA 1
ATOM 4263 C C . GLN B 1 21 ? 18.578 -16.188 12.914 1 96.19 21 GLN B C 1
ATOM 4265 O O . GLN B 1 21 ? 19.078 -15.125 12.547 1 96.19 21 GLN B O 1
ATOM 4270 N N . TYR B 1 22 ? 17.312 -16.297 13.227 1 96.31 22 TYR B N 1
ATOM 4271 C CA . TYR B 1 22 ? 16.422 -15.156 13.062 1 96.31 22 TYR B CA 1
ATOM 4272 C C . TYR B 1 22 ? 15.492 -15.008 14.266 1 96.31 22 TYR B C 1
ATOM 4274 O O . TYR B 1 22 ? 14.844 -15.969 14.672 1 96.31 22 TYR B O 1
ATOM 4282 N N . ASP B 1 23 ? 15.5 -13.828 14.875 1 95.5 23 ASP B N 1
ATOM 4283 C CA . ASP B 1 23 ? 14.531 -13.492 15.906 1 95.5 23 ASP B CA 1
ATOM 4284 C C . ASP B 1 23 ? 13.234 -12.961 15.297 1 95.5 23 ASP B C 1
ATOM 4286 O O . ASP B 1 23 ? 13.195 -11.836 14.781 1 95.5 23 ASP B O 1
ATOM 4290 N N . TYR B 1 24 ? 12.219 -13.789 15.281 1 96.69 24 TYR B N 1
ATOM 4291 C CA . TYR B 1 24 ? 10.906 -13.391 14.789 1 96.69 24 TYR B CA 1
ATOM 4292 C C . TYR B 1 24 ? 10.094 -12.711 15.883 1 96.69 24 TYR B C 1
ATOM 4294 O O . TYR B 1 24 ? 9.797 -13.32 16.906 1 96.69 24 TYR B O 1
ATOM 4302 N N . HIS B 1 25 ? 9.805 -11.398 15.664 1 95.56 25 HIS B N 1
ATOM 4303 C CA . HIS B 1 25 ? 9.047 -10.617 16.641 1 95.56 25 HIS B CA 1
ATOM 4304 C C . HIS B 1 25 ? 7.562 -10.594 16.281 1 95.56 25 HIS B C 1
ATOM 4306 O O . HIS B 1 25 ? 7.188 -10.234 15.164 1 95.56 25 HIS B O 1
ATOM 4312 N N . SER B 1 26 ? 6.754 -11.023 17.172 1 94.38 26 SER B N 1
ATOM 4313 C CA . SER B 1 26 ? 5.305 -10.977 17.016 1 94.38 26 SER B CA 1
ATOM 4314 C C . SER B 1 26 ? 4.633 -10.461 18.281 1 94.38 26 SER B C 1
ATOM 4316 O O . SER B 1 26 ? 5.309 -10.055 19.234 1 94.38 26 SER B O 1
ATOM 4318 N N . THR B 1 27 ? 3.297 -10.328 18.234 1 95.88 27 THR B N 1
ATOM 4319 C CA . THR B 1 27 ? 2.549 -9.852 19.391 1 95.88 27 THR B CA 1
ATOM 4320 C C . THR B 1 27 ? 1.315 -10.719 19.625 1 95.88 27 THR B C 1
ATOM 4322 O O . THR B 1 27 ? 0.666 -11.164 18.672 1 95.88 27 THR B O 1
ATOM 4325 N N . ARG B 1 28 ? 1.118 -11.016 20.906 1 95.44 28 ARG B N 1
ATOM 4326 C CA . ARG B 1 28 ? -0.074 -11.727 21.344 1 95.44 28 ARG B CA 1
ATOM 4327 C C . ARG B 1 28 ? -1.036 -10.789 22.078 1 95.44 28 ARG B C 1
ATOM 4329 O O . ARG B 1 28 ? -0.62 -10 22.922 1 95.44 28 ARG B O 1
ATOM 4336 N N . VAL B 1 29 ? -2.275 -10.93 21.688 1 95.75 29 VAL B N 1
ATOM 4337 C CA . VAL B 1 29 ? -3.264 -10 22.234 1 95.75 29 VAL B CA 1
ATOM 4338 C C . VAL B 1 29 ? -4.301 -10.766 23.047 1 95.75 29 VAL B C 1
ATOM 4340 O O . VAL B 1 29 ? -4.695 -11.875 22.688 1 95.75 29 VAL B O 1
ATOM 4343 N N . SER B 1 30 ? -4.637 -10.219 24.141 1 92.5 30 SER B N 1
ATOM 4344 C CA . SER B 1 30 ? -5.758 -10.688 24.938 1 92.5 30 SER B CA 1
ATOM 4345 C C . SER B 1 30 ? -6.742 -9.555 25.234 1 92.5 30 SER B C 1
ATOM 4347 O O . SER B 1 30 ? -6.332 -8.422 25.484 1 92.5 30 SER B O 1
ATOM 4349 N N . ARG B 1 31 ? -7.961 -9.883 25.062 1 86.75 31 ARG B N 1
ATOM 4350 C CA . ARG B 1 31 ? -8.992 -8.891 25.344 1 86.75 31 ARG B CA 1
ATOM 4351 C C . ARG B 1 31 ? -9.648 -9.164 26.703 1 86.75 31 ARG B C 1
ATOM 4353 O O . ARG B 1 31 ? -10.047 -10.297 26.984 1 86.75 31 ARG B O 1
ATOM 4360 N N . GLY B 1 32 ? -9.562 -8.148 27.469 1 77.94 32 GLY B N 1
ATOM 4361 C CA . GLY B 1 32 ? -10.211 -8.289 28.766 1 77.94 32 GLY B CA 1
ATOM 4362 C C . GLY B 1 32 ? -11.703 -8.055 28.703 1 77.94 32 GLY B C 1
ATOM 4363 O O . GLY B 1 32 ? -12.234 -7.613 27.688 1 77.94 32 GLY B O 1
ATOM 4364 N N . ALA B 1 33 ? -12.359 -8.406 29.797 1 74.81 33 ALA B N 1
ATOM 4365 C CA . ALA B 1 33 ? -13.812 -8.312 29.922 1 74.81 33 ALA B CA 1
ATOM 4366 C C . ALA B 1 33 ? -14.281 -6.867 29.766 1 74.81 33 ALA B C 1
ATOM 4368 O O . ALA B 1 33 ? -15.391 -6.625 29.266 1 74.81 33 ALA B O 1
ATOM 4369 N N . ASN B 1 34 ? -13.477 -5.965 30.141 1 75.38 34 ASN B N 1
ATOM 4370 C CA . ASN B 1 34 ? -13.891 -4.566 30.078 1 75.38 34 ASN B CA 1
ATOM 4371 C C . ASN B 1 34 ? -13.492 -3.926 28.75 1 75.38 34 ASN B C 1
ATOM 4373 O O . ASN B 1 34 ? -13.508 -2.699 28.609 1 75.38 34 ASN B O 1
ATOM 4377 N N . GLY B 1 35 ? -13.016 -4.758 27.828 1 78 35 GLY B N 1
ATOM 4378 C CA . GLY B 1 35 ? -12.672 -4.203 26.531 1 78 35 GLY B CA 1
ATOM 4379 C C . GLY B 1 35 ? -11.211 -3.791 26.438 1 78 35 GLY B C 1
ATOM 4380 O O . GLY B 1 35 ? -10.766 -3.338 25.375 1 78 35 GLY B O 1
ATOM 4381 N N . THR B 1 36 ? -10.602 -3.957 27.531 1 84.19 36 THR B N 1
ATOM 4382 C CA . THR B 1 36 ? -9.18 -3.623 27.531 1 84.19 36 THR B CA 1
ATOM 4383 C C . THR B 1 36 ? -8.398 -4.59 26.656 1 84.19 36 THR B C 1
ATOM 4385 O O . THR B 1 36 ? -8.688 -5.789 26.625 1 84.19 36 THR B O 1
ATOM 4388 N N . VAL B 1 37 ? -7.461 -4.008 25.906 1 91.88 37 VAL B N 1
ATOM 4389 C CA . VAL B 1 37 ? -6.617 -4.812 25.031 1 91.88 37 VAL B CA 1
ATOM 4390 C C . VAL B 1 37 ? -5.211 -4.914 25.625 1 91.88 37 VAL B C 1
ATOM 4392 O O . VAL B 1 37 ? -4.535 -3.898 25.812 1 91.88 37 VAL B O 1
ATOM 4395 N N . GLU B 1 38 ? -4.883 -6.066 26.031 1 93.88 38 GLU B N 1
ATOM 4396 C CA . GLU B 1 38 ? -3.531 -6.34 26.516 1 93.88 38 GLU B CA 1
ATOM 4397 C C . GLU B 1 38 ? -2.674 -6.969 25.422 1 93.88 38 GLU B C 1
ATOM 4399 O O . GLU B 1 38 ? -3.082 -7.945 24.781 1 93.88 38 GLU B O 1
ATOM 4404 N N . VAL B 1 39 ? -1.546 -6.391 25.188 1 96.31 39 VAL B N 1
ATOM 4405 C CA . VAL B 1 39 ? -0.66 -6.848 24.125 1 96.31 39 VAL B CA 1
ATOM 4406 C C . VAL B 1 39 ? 0.668 -7.309 24.719 1 96.31 39 VAL B C 1
ATOM 4408 O O . VAL B 1 39 ? 1.289 -6.59 25.5 1 96.31 39 VAL B O 1
ATOM 4411 N N . GLU B 1 40 ? 1.107 -8.477 24.391 1 95.44 40 GLU B N 1
ATOM 4412 C CA . GLU B 1 40 ? 2.375 -9.039 24.844 1 95.44 40 GLU B CA 1
ATOM 4413 C C . GLU B 1 40 ? 3.314 -9.297 23.672 1 95.44 40 GLU B C 1
ATOM 4415 O O . GLU B 1 40 ? 3.025 -10.125 22.812 1 95.44 40 GLU B O 1
ATOM 4420 N N . PRO B 1 41 ? 4.43 -8.508 23.609 1 96.06 41 PRO B N 1
ATOM 4421 C CA . PRO B 1 41 ? 5.418 -8.836 22.578 1 96.06 41 PRO B CA 1
ATOM 4422 C C . PRO B 1 41 ? 6.086 -10.188 22.812 1 96.06 41 PRO B C 1
ATOM 4424 O O . PRO B 1 41 ? 6.426 -10.523 23.938 1 96.06 41 PRO B O 1
ATOM 4427 N N . ILE B 1 42 ? 6.219 -10.953 21.734 1 94.62 42 ILE B N 1
ATOM 4428 C CA . ILE B 1 42 ? 6.809 -12.289 21.797 1 94.62 42 ILE B CA 1
ATOM 4429 C C . ILE B 1 42 ? 7.949 -12.383 20.781 1 94.62 42 ILE B C 1
ATOM 4431 O O . ILE B 1 42 ? 7.836 -11.891 19.656 1 94.62 42 ILE B O 1
ATOM 4435 N N . THR B 1 43 ? 9.047 -12.969 21.219 1 94.62 43 THR B N 1
ATOM 4436 C CA . THR B 1 43 ? 10.156 -13.242 20.297 1 94.62 43 THR B CA 1
ATOM 4437 C C . THR B 1 43 ? 10.344 -14.75 20.125 1 94.62 43 THR B C 1
ATOM 4439 O O . THR B 1 43 ? 10.516 -15.477 21.094 1 94.62 43 THR B O 1
ATOM 4442 N N . HIS B 1 44 ? 10.258 -15.203 18.922 1 95.06 44 HIS B N 1
ATOM 4443 C CA . HIS B 1 44 ? 10.578 -16.578 18.578 1 95.06 44 HIS B CA 1
ATOM 4444 C C . HIS B 1 44 ? 11.969 -16.688 17.938 1 95.06 44 HIS B C 1
ATOM 4446 O O . HIS B 1 44 ? 12.289 -15.93 17.016 1 95.06 44 HIS B O 1
ATOM 4452 N N . HIS B 1 45 ? 12.727 -17.562 18.531 1 95.44 45 HIS B N 1
ATOM 4453 C CA . HIS B 1 45 ? 14.047 -17.812 17.953 1 95.44 45 HIS B CA 1
ATOM 4454 C C . HIS B 1 45 ? 13.992 -18.938 16.922 1 95.44 45 HIS B C 1
ATOM 4456 O O . HIS B 1 45 ? 13.68 -20.078 17.266 1 95.44 45 HIS B O 1
ATOM 4462 N N . LEU B 1 46 ? 14.328 -18.562 15.719 1 97.12 46 LEU B N 1
ATOM 4463 C CA . LEU B 1 46 ? 14.164 -19.5 14.617 1 97.12 46 LEU B CA 1
ATOM 4464 C C . LEU B 1 46 ? 15.477 -19.688 13.867 1 97.12 46 LEU B C 1
ATOM 4466 O O . LEU B 1 46 ? 16.391 -18.875 13.992 1 97.12 46 LEU B O 1
ATOM 4470 N N . MET B 1 47 ? 15.609 -20.75 13.234 1 97.12 47 MET B N 1
ATOM 4471 C CA . MET B 1 47 ? 16.641 -20.953 12.227 1 97.12 47 MET B CA 1
ATOM 4472 C C . MET B 1 47 ? 16.016 -21.234 10.859 1 97.12 47 MET B C 1
ATOM 4474 O O . MET B 1 47 ? 15.258 -22.203 10.711 1 97.12 47 MET B O 1
ATOM 4478 N N . PHE B 1 48 ? 16.297 -20.422 9.906 1 97.62 48 PHE B N 1
ATOM 4479 C CA . PHE B 1 48 ? 15.945 -20.656 8.516 1 97.62 48 PHE B CA 1
ATOM 4480 C C . PHE B 1 48 ? 17.047 -21.438 7.805 1 97.62 48 PHE B C 1
ATOM 4482 O O . PHE B 1 48 ? 18.234 -21.172 8.016 1 97.62 48 PHE B O 1
ATOM 4489 N N . LYS B 1 49 ? 16.719 -22.328 7.07 1 97.56 49 LYS B N 1
ATOM 4490 C CA . LYS B 1 49 ? 17.625 -23.047 6.199 1 97.56 49 LYS B CA 1
ATOM 4491 C C . LYS B 1 49 ? 17.125 -23.062 4.758 1 97.56 49 LYS B C 1
ATOM 4493 O O . LYS B 1 49 ? 16.047 -23.578 4.48 1 97.56 49 LYS B O 1
ATOM 4498 N N . THR B 1 50 ? 17.875 -22.484 3.811 1 97.75 50 THR B N 1
ATOM 4499 C CA . THR B 1 50 ? 17.531 -22.438 2.393 1 97.75 50 THR B CA 1
ATOM 4500 C C . THR B 1 50 ? 18.562 -23.188 1.562 1 97.75 50 THR B C 1
ATOM 4502 O O . THR B 1 50 ? 19.75 -22.828 1.565 1 97.75 50 THR B O 1
ATOM 4505 N N . GLU B 1 51 ? 18.156 -24.188 0.854 1 97.56 51 GLU B N 1
ATOM 4506 C CA . GLU B 1 51 ? 19.062 -24.875 -0.048 1 97.56 51 GLU B CA 1
ATOM 4507 C C . GLU B 1 51 ? 19.516 -23.969 -1.191 1 97.56 51 GLU B C 1
ATOM 4509 O O . GLU B 1 51 ? 18.688 -23.281 -1.803 1 97.56 51 GLU B O 1
ATOM 4514 N N . ARG B 1 52 ? 20.797 -23.984 -1.493 1 96.44 52 ARG B N 1
ATOM 4515 C CA . ARG B 1 52 ? 21.344 -23.031 -2.457 1 96.44 52 ARG B CA 1
ATOM 4516 C C . ARG B 1 52 ? 21.25 -23.578 -3.877 1 96.44 52 ARG B C 1
ATOM 4518 O O . ARG B 1 52 ? 21.172 -22.812 -4.84 1 96.44 52 ARG B O 1
ATOM 4525 N N . LYS B 1 53 ? 21.344 -24.891 -4.02 1 96.75 53 LYS B N 1
ATOM 4526 C CA . LYS B 1 53 ? 21.25 -25.484 -5.352 1 96.75 53 LYS B CA 1
ATOM 4527 C C . LYS B 1 53 ? 19.844 -25.375 -5.918 1 96.75 53 LYS B C 1
ATOM 4529 O O . LYS B 1 53 ? 18.891 -25.906 -5.34 1 96.75 53 LYS B O 1
ATOM 4534 N N . VAL B 1 54 ? 19.688 -24.703 -6.988 1 97.12 54 VAL B N 1
ATOM 4535 C CA . VAL B 1 54 ? 18.406 -24.641 -7.688 1 97.12 54 VAL B CA 1
ATOM 4536 C C . VAL B 1 54 ? 18.234 -25.859 -8.578 1 97.12 54 VAL B C 1
ATOM 4538 O O . VAL B 1 54 ? 19.062 -26.141 -9.445 1 97.12 54 VAL B O 1
ATOM 4541 N N . PRO B 1 55 ? 17.234 -26.609 -8.383 1 97.88 55 PRO B N 1
ATOM 4542 C CA . PRO B 1 55 ? 17.031 -27.828 -9.172 1 97.88 55 PRO B CA 1
ATOM 4543 C C . PRO B 1 55 ? 16.594 -27.531 -10.602 1 97.88 55 PRO B C 1
ATOM 4545 O O . PRO B 1 55 ? 16.281 -26.391 -10.938 1 97.88 55 PRO B O 1
ATOM 4548 N N . ARG B 1 56 ? 16.734 -28.578 -11.43 1 98.31 56 ARG B N 1
ATOM 4549 C CA . ARG B 1 56 ? 16.109 -28.516 -12.742 1 98.31 56 ARG B CA 1
ATOM 4550 C C . ARG B 1 56 ? 14.609 -28.734 -12.641 1 98.31 56 ARG B C 1
ATOM 4552 O O . ARG B 1 56 ? 14.156 -29.797 -12.234 1 98.31 56 ARG B O 1
ATOM 4559 N N . VAL B 1 57 ? 13.867 -27.719 -13 1 98.75 57 VAL B N 1
ATOM 4560 C CA . VAL B 1 57 ? 12.445 -27.734 -12.703 1 98.75 57 VAL B CA 1
ATOM 4561 C C . VAL B 1 57 ? 11.641 -27.875 -13.992 1 98.75 57 VAL B C 1
ATOM 4563 O O . VAL B 1 57 ? 11.914 -27.172 -14.977 1 98.75 57 VAL B O 1
ATOM 4566 N N . GLY B 1 58 ? 10.727 -28.859 -14.016 1 98.81 58 GLY B N 1
ATOM 4567 C CA . GLY B 1 58 ? 9.695 -28.922 -15.031 1 98.81 58 GLY B CA 1
ATOM 4568 C C . GLY B 1 58 ? 8.359 -28.359 -14.57 1 98.81 58 GLY B C 1
ATOM 4569 O O . GLY B 1 58 ? 8.008 -28.469 -13.398 1 98.81 58 GLY B O 1
ATOM 4570 N N . VAL B 1 59 ? 7.684 -27.766 -15.484 1 98.81 59 VAL B N 1
ATOM 4571 C CA . VAL B 1 59 ? 6.355 -27.219 -15.242 1 98.81 59 VAL B CA 1
ATOM 4572 C C . VAL B 1 59 ? 5.352 -27.844 -16.203 1 98.81 59 VAL B C 1
ATOM 4574 O O . VAL B 1 59 ? 5.578 -27.859 -17.422 1 98.81 59 VAL B O 1
ATOM 4577 N N . MET B 1 60 ? 4.293 -28.359 -15.664 1 98.94 60 MET B N 1
ATOM 4578 C CA . MET B 1 60 ? 3.225 -28.875 -16.516 1 98.94 60 MET B CA 1
ATOM 4579 C C . MET B 1 60 ? 1.942 -28.078 -16.328 1 98.94 60 MET B C 1
ATOM 4581 O O . MET B 1 60 ? 1.416 -27.984 -15.219 1 98.94 60 MET B O 1
ATOM 4585 N N . LEU B 1 61 ? 1.492 -27.5 -17.391 1 98.88 61 LEU B N 1
ATOM 4586 C CA . LEU B 1 61 ? 0.319 -26.641 -17.375 1 98.88 61 LEU B CA 1
ATOM 4587 C C . LEU B 1 61 ? -0.921 -27.391 -17.844 1 98.88 61 LEU B C 1
ATOM 4589 O O . LEU B 1 61 ? -0.885 -28.078 -18.875 1 98.88 61 LEU B O 1
ATOM 4593 N N . VAL B 1 62 ? -1.977 -27.359 -17.031 1 98.75 62 VAL B N 1
ATOM 4594 C CA . VAL B 1 62 ? -3.283 -27.797 -17.5 1 98.75 62 VAL B CA 1
ATOM 4595 C C . VAL B 1 62 ? -3.975 -26.672 -18.25 1 98.75 62 VAL B C 1
ATOM 4597 O O . VAL B 1 62 ? -4.207 -25.594 -17.688 1 98.75 62 VAL B O 1
ATOM 4600 N N . GLY B 1 63 ? -4.297 -26.859 -19.438 1 98.06 63 GLY B N 1
ATOM 4601 C CA . GLY B 1 63 ? -4.734 -25.781 -20.312 1 98.06 63 GLY B CA 1
ATOM 4602 C C . GLY B 1 63 ? -3.59 -25.109 -21.047 1 98.06 63 GLY B C 1
ATOM 4603 O O . GLY B 1 63 ? -3.555 -23.875 -21.156 1 98.06 63 GLY B O 1
ATOM 4604 N N . TRP B 1 64 ? -2.682 -25.938 -21.531 1 98.5 64 TRP B N 1
ATOM 4605 C CA . TRP B 1 64 ? -1.412 -25.438 -22.062 1 98.5 64 TRP B CA 1
ATOM 4606 C C . TRP B 1 64 ? -1.622 -24.688 -23.359 1 98.5 64 TRP B C 1
ATOM 4608 O O . TRP B 1 64 ? -0.92 -23.703 -23.641 1 98.5 64 TRP B O 1
ATOM 4618 N N . CYS B 1 65 ? -2.566 -25.047 -24.172 1 97.31 65 CYS B N 1
ATOM 4619 C CA . CYS B 1 65 ? -2.793 -24.422 -25.469 1 97.31 65 CYS B CA 1
ATOM 4620 C C . CYS B 1 65 ? -3.725 -23.219 -25.359 1 97.31 65 CYS B C 1
ATOM 4622 O O . CYS B 1 65 ? -4.059 -22.594 -26.359 1 97.31 65 CYS B O 1
ATOM 4624 N N . GLY B 1 66 ? -4.109 -22.922 -24.125 1 96.56 66 GLY B N 1
ATOM 4625 C CA . GLY B 1 66 ? -4.91 -21.734 -23.906 1 96.56 66 GLY B CA 1
ATOM 4626 C C . GLY B 1 66 ? -4.105 -20.453 -23.984 1 96.56 66 GLY B C 1
ATOM 4627 O O . GLY B 1 66 ? -2.891 -20.484 -24.188 1 96.56 66 GLY B O 1
ATOM 4628 N N . ASN B 1 67 ? -4.801 -19.297 -23.828 1 96.81 67 ASN B N 1
ATOM 4629 C CA . ASN B 1 67 ? -4.148 -18 -23.938 1 96.81 67 ASN B CA 1
ATOM 4630 C C . ASN B 1 67 ? -3.025 -17.859 -22.906 1 96.81 67 ASN B C 1
ATOM 4632 O O . ASN B 1 67 ? -1.93 -17.406 -23.25 1 96.81 67 ASN B O 1
ATOM 4636 N N . ASN B 1 68 ? -3.287 -18.234 -21.672 1 97.56 68 ASN B N 1
ATOM 4637 C CA . ASN B 1 68 ? -2.275 -18.125 -20.641 1 97.56 68 ASN B CA 1
ATOM 4638 C C . ASN B 1 68 ? -1.101 -19.062 -20.891 1 97.56 68 ASN B C 1
ATOM 4640 O O . ASN B 1 68 ? 0.058 -18.641 -20.797 1 97.56 68 ASN B O 1
ATOM 4644 N N . GLY B 1 69 ? -1.413 -20.312 -21.172 1 98.19 69 GLY B N 1
ATOM 4645 C CA . GLY B 1 69 ? -0.37 -21.297 -21.391 1 98.19 69 GLY B CA 1
ATOM 4646 C C . GLY B 1 69 ? 0.565 -20.938 -22.531 1 98.19 69 GLY B C 1
ATOM 4647 O O . GLY B 1 69 ? 1.786 -21.016 -22.391 1 98.19 69 GLY B O 1
ATOM 4648 N N . THR B 1 70 ? -0.015 -20.547 -23.672 1 98.31 70 THR B N 1
ATOM 4649 C CA . THR B 1 70 ? 0.804 -20.188 -24.828 1 98.31 70 THR B CA 1
ATOM 4650 C C . THR B 1 70 ? 1.604 -18.906 -24.547 1 98.31 70 THR B C 1
ATOM 4652 O O . THR B 1 70 ? 2.768 -18.812 -24.938 1 98.31 70 THR B O 1
ATOM 4655 N N . THR B 1 71 ? 0.988 -17.953 -23.844 1 98.31 71 THR B N 1
ATOM 4656 C CA . THR B 1 71 ? 1.639 -16.688 -23.578 1 98.31 71 THR B CA 1
ATOM 4657 C C . THR B 1 71 ? 2.82 -16.859 -22.625 1 98.31 71 THR B C 1
ATOM 4659 O O . THR B 1 71 ? 3.896 -16.312 -22.859 1 98.31 71 THR B O 1
ATOM 4662 N N . VAL B 1 72 ? 2.639 -17.641 -21.562 1 98.5 72 VAL B N 1
ATOM 4663 C CA . VAL B 1 72 ? 3.713 -17.859 -20.609 1 98.5 72 VAL B CA 1
ATOM 4664 C C . VAL B 1 72 ? 4.863 -18.609 -21.281 1 98.5 72 VAL B C 1
ATOM 4666 O O . VAL B 1 72 ? 6.027 -18.25 -21.109 1 98.5 72 VAL B O 1
ATOM 4669 N N . THR B 1 73 ? 4.559 -19.609 -22.047 1 98.81 73 THR B N 1
ATOM 4670 C CA . THR B 1 73 ? 5.578 -20.391 -22.734 1 98.81 73 THR B CA 1
ATOM 4671 C C . THR B 1 73 ? 6.332 -19.516 -23.734 1 98.81 73 THR B C 1
ATOM 4673 O O . THR B 1 73 ? 7.562 -19.531 -23.781 1 98.81 73 THR B O 1
ATOM 4676 N N . ALA B 1 74 ? 5.562 -18.797 -24.531 1 98.69 74 ALA B N 1
ATOM 4677 C CA . ALA B 1 74 ? 6.16 -17.891 -25.516 1 98.69 74 ALA B CA 1
ATOM 4678 C C . ALA B 1 74 ? 7.043 -16.844 -24.844 1 98.69 74 ALA B C 1
ATOM 4680 O O . ALA B 1 74 ? 8.125 -16.516 -25.328 1 98.69 74 ALA B O 1
ATOM 4681 N N . GLY B 1 75 ? 6.543 -16.281 -23.766 1 98.62 75 GLY B N 1
ATOM 4682 C CA . GLY B 1 75 ? 7.301 -15.273 -23.047 1 98.62 75 GLY B CA 1
ATOM 4683 C C . GLY B 1 75 ? 8.617 -15.789 -22.5 1 98.62 75 GLY B C 1
ATOM 4684 O O . GLY B 1 75 ? 9.648 -15.117 -22.609 1 98.62 75 GLY B O 1
ATOM 4685 N N . ILE B 1 76 ? 8.594 -16.969 -21.938 1 98.69 76 ILE B N 1
ATOM 4686 C CA . ILE B 1 76 ? 9.805 -17.562 -21.391 1 98.69 76 ILE B CA 1
ATOM 4687 C C . ILE B 1 76 ? 10.797 -17.859 -22.516 1 98.69 76 ILE B C 1
ATOM 4689 O O . ILE B 1 76 ? 11.984 -17.547 -22.406 1 98.69 76 ILE B O 1
ATOM 4693 N N . LEU B 1 77 ? 10.312 -18.391 -23.625 1 98.62 77 LEU B N 1
ATOM 4694 C CA . LEU B 1 77 ? 11.164 -18.672 -24.766 1 98.62 77 LEU B CA 1
ATOM 4695 C C . LEU B 1 77 ? 11.758 -17.391 -25.344 1 98.62 77 LEU B C 1
ATOM 4697 O O . LEU B 1 77 ? 12.938 -17.359 -25.703 1 98.62 77 LEU B O 1
ATOM 4701 N N . ALA B 1 78 ? 10.922 -16.344 -25.484 1 98.69 78 ALA B N 1
ATOM 4702 C CA . ALA B 1 78 ? 11.391 -15.062 -26 1 98.69 78 ALA B CA 1
ATOM 4703 C C . ALA B 1 78 ? 12.539 -14.516 -25.156 1 98.69 78 ALA B C 1
ATOM 4705 O O . ALA B 1 78 ? 13.516 -13.992 -25.703 1 98.69 78 ALA B O 1
ATOM 4706 N N . ASN B 1 79 ? 12.352 -14.555 -23.859 1 98.62 79 ASN B N 1
ATOM 4707 C CA . ASN B 1 79 ? 13.391 -14.078 -22.969 1 98.62 79 ASN B CA 1
ATOM 4708 C C . ASN B 1 79 ? 14.641 -14.961 -23.031 1 98.62 79 ASN B C 1
ATOM 4710 O O . ASN B 1 79 ? 15.758 -14.453 -23.047 1 98.62 79 ASN B O 1
ATOM 4714 N N . ARG B 1 80 ? 14.453 -16.281 -23.062 1 98.06 80 ARG B N 1
ATOM 4715 C CA . ARG B 1 80 ? 15.555 -17.219 -23.156 1 98.06 80 ARG B CA 1
ATOM 4716 C C . ARG B 1 80 ? 16.391 -16.984 -24.406 1 98.06 80 ARG B C 1
ATOM 4718 O O . ARG B 1 80 ? 17.609 -17.062 -24.375 1 98.06 80 ARG B O 1
ATOM 4725 N N . LEU B 1 81 ? 15.742 -16.656 -25.469 1 98 81 LEU B N 1
ATOM 4726 C CA . LEU B 1 81 ? 16.391 -16.469 -26.766 1 98 81 LEU B CA 1
ATOM 4727 C C . LEU B 1 81 ? 16.844 -15.023 -26.938 1 98 81 LEU B C 1
ATOM 4729 O O . LEU B 1 81 ? 17.484 -14.688 -27.938 1 98 81 LEU B O 1
ATOM 4733 N N . GLY B 1 82 ? 16.516 -14.125 -26.031 1 97.69 82 GLY B N 1
ATOM 4734 C CA . GLY B 1 82 ? 16.891 -12.727 -26.125 1 97.69 82 GLY B CA 1
ATOM 4735 C C . GLY B 1 82 ? 16.297 -12.031 -27.344 1 97.69 82 GLY B C 1
ATOM 4736 O O . GLY B 1 82 ? 16.984 -11.281 -28.031 1 97.69 82 GLY B O 1
ATOM 4737 N N . LEU B 1 83 ? 15.062 -12.266 -27.578 1 97.94 83 LEU B N 1
ATOM 4738 C CA . LEU B 1 83 ? 14.438 -11.773 -28.812 1 97.94 83 LEU B CA 1
ATOM 4739 C C . LEU B 1 83 ? 14.086 -10.297 -28.688 1 97.94 83 LEU B C 1
ATOM 4741 O O . LEU B 1 83 ? 13.805 -9.812 -27.594 1 97.94 83 LEU B O 1
ATOM 4745 N N . SER B 1 84 ? 14.164 -9.617 -29.75 1 97.69 84 SER B N 1
ATOM 4746 C CA . SER B 1 84 ? 13.68 -8.258 -29.953 1 97.69 84 SER B CA 1
ATOM 4747 C C . SER B 1 84 ? 12.93 -8.125 -31.281 1 97.69 84 SER B C 1
ATOM 4749 O O . SER B 1 84 ? 13.156 -8.906 -32.188 1 97.69 84 SER B O 1
ATOM 4751 N N . TRP B 1 85 ? 11.984 -7.246 -31.359 1 97.06 85 TRP B N 1
ATOM 4752 C CA . TRP B 1 85 ? 11.195 -7.07 -32.562 1 97.06 85 TRP B CA 1
ATOM 4753 C C . TRP B 1 85 ? 10.812 -5.609 -32.781 1 97.06 85 TRP B C 1
ATOM 4755 O O . TRP B 1 85 ? 10.852 -4.816 -31.828 1 97.06 85 TRP B O 1
ATOM 4765 N N . ARG B 1 86 ? 10.492 -5.266 -33.938 1 95.06 86 ARG B N 1
ATOM 4766 C CA . ARG B 1 86 ? 10.156 -3.891 -34.281 1 95.06 86 ARG B CA 1
ATOM 4767 C C . ARG B 1 86 ? 8.672 -3.617 -34.094 1 95.06 86 ARG B C 1
ATOM 4769 O O . ARG B 1 86 ? 7.836 -4.469 -34.406 1 95.06 86 ARG B O 1
ATOM 4776 N N . THR B 1 87 ? 8.406 -2.525 -33.531 1 91.12 87 THR B N 1
ATOM 4777 C CA . THR B 1 87 ? 7.047 -1.986 -33.469 1 91.12 87 THR B CA 1
ATOM 4778 C C . THR B 1 87 ? 6.992 -0.614 -34.156 1 91.12 87 THR B C 1
ATOM 4780 O O . THR B 1 87 ? 8.023 -0.077 -34.562 1 91.12 87 THR B O 1
ATOM 4783 N N . ARG B 1 88 ? 5.766 0.001 -34.281 1 90.38 88 ARG B N 1
ATOM 4784 C CA . ARG B 1 88 ? 5.613 1.33 -34.844 1 90.38 88 ARG B CA 1
ATOM 4785 C C . ARG B 1 88 ? 6.387 2.371 -34.062 1 90.38 88 ARG B C 1
ATOM 4787 O O . ARG B 1 88 ? 6.812 3.393 -34.594 1 90.38 88 ARG B O 1
ATOM 4794 N N . ARG B 1 89 ? 6.656 2.055 -32.781 1 88.88 89 ARG B N 1
ATOM 4795 C CA . ARG B 1 89 ? 7.254 3.049 -31.891 1 88.88 89 ARG B CA 1
ATOM 4796 C C . ARG B 1 89 ? 8.711 2.721 -31.609 1 88.88 89 ARG B C 1
ATOM 4798 O O . ARG B 1 89 ? 9.344 3.355 -30.75 1 88.88 89 ARG B O 1
ATOM 4805 N N . GLY B 1 90 ? 9.25 1.729 -32.281 1 91.88 90 GLY B N 1
ATOM 4806 C CA . GLY B 1 90 ? 10.641 1.356 -32.062 1 91.88 90 GLY B CA 1
ATOM 4807 C C . GLY B 1 90 ? 10.82 -0.109 -31.719 1 91.88 90 GLY B C 1
ATOM 4808 O O . GLY B 1 90 ? 9.867 -0.887 -31.781 1 91.88 90 GLY B O 1
ATOM 4809 N N . THR B 1 91 ? 12.023 -0.504 -31.359 1 95.31 91 THR B N 1
ATOM 4810 C CA . THR B 1 91 ? 12.359 -1.895 -31.078 1 95.31 91 THR B CA 1
ATOM 4811 C C . THR B 1 91 ? 11.992 -2.25 -29.641 1 95.31 91 THR B C 1
ATOM 4813 O O . THR B 1 91 ? 12.289 -1.498 -28.703 1 95.31 91 THR B O 1
ATOM 4816 N N . GLN B 1 92 ? 11.312 -3.35 -29.531 1 94.69 92 GLN B N 1
ATOM 4817 C CA . GLN B 1 92 ? 10.953 -3.908 -28.234 1 94.69 92 GLN B CA 1
ATOM 4818 C C . GLN B 1 92 ? 11.766 -5.168 -27.938 1 94.69 92 GLN B C 1
ATOM 4820 O O . GLN B 1 92 ? 12.141 -5.902 -28.859 1 94.69 92 GLN B O 1
ATOM 4825 N N . SER B 1 93 ? 12.039 -5.34 -26.625 1 96.5 93 SER B N 1
ATOM 4826 C CA . SER B 1 93 ? 12.75 -6.543 -26.219 1 96.5 93 SER B CA 1
ATOM 4827 C C . SER B 1 93 ? 11.914 -7.367 -25.234 1 96.5 93 SER B C 1
ATOM 4829 O O . SER B 1 93 ? 11.102 -6.816 -24.5 1 96.5 93 SER B O 1
ATOM 4831 N N . ALA B 1 94 ? 12.172 -8.664 -25.344 1 97.94 94 ALA B N 1
ATOM 4832 C CA . ALA B 1 94 ? 11.516 -9.547 -24.391 1 97.94 94 ALA B CA 1
ATOM 4833 C C . ALA B 1 94 ? 11.828 -9.125 -22.953 1 97.94 94 ALA B C 1
ATOM 4835 O O . ALA B 1 94 ? 12.945 -8.695 -22.656 1 97.94 94 ALA B O 1
ATOM 4836 N N . ASN B 1 95 ? 10.828 -9.203 -22.094 1 97.88 95 ASN B N 1
ATOM 4837 C CA . ASN B 1 95 ? 10.977 -8.805 -20.703 1 97.88 95 ASN B CA 1
ATOM 4838 C C . ASN B 1 95 ? 10.047 -9.602 -19.797 1 97.88 95 ASN B C 1
ATOM 4840 O O . ASN B 1 95 ? 9.195 -10.352 -20.266 1 97.88 95 ASN B O 1
ATOM 4844 N N . TYR B 1 96 ? 10.25 -9.492 -18.5 1 98.38 96 TYR B N 1
ATOM 4845 C CA . TYR B 1 96 ? 9.391 -10.141 -17.516 1 98.38 96 TYR B CA 1
ATOM 4846 C C . TYR B 1 96 ? 8.641 -9.109 -16.688 1 98.38 96 TYR B C 1
ATOM 4848 O O . TYR B 1 96 ? 8.414 -9.305 -15.492 1 98.38 96 TYR B O 1
ATOM 4856 N N . PHE B 1 97 ? 8.289 -7.926 -17.312 1 98.12 97 PHE B N 1
ATOM 4857 C CA . PHE B 1 97 ? 7.543 -6.91 -16.578 1 98.12 97 PHE B CA 1
ATOM 4858 C C . PHE B 1 97 ? 6.266 -7.5 -15.992 1 98.12 97 PHE B C 1
ATOM 4860 O O . PHE B 1 97 ? 5.582 -8.289 -16.641 1 98.12 97 PHE B O 1
ATOM 4867 N N . GLY B 1 98 ? 5.98 -7.129 -14.781 1 97.56 98 GLY B N 1
ATOM 4868 C CA . GLY B 1 98 ? 4.805 -7.625 -14.078 1 97.56 98 GLY B CA 1
ATOM 4869 C C . GLY B 1 98 ? 5.113 -8.773 -13.141 1 97.56 98 GLY B C 1
ATOM 4870 O O . GLY B 1 98 ? 4.277 -9.141 -12.312 1 97.56 98 GLY B O 1
ATOM 4871 N N . SER B 1 99 ? 6.246 -9.383 -13.25 1 98.44 99 SER B N 1
ATOM 4872 C CA . SER B 1 99 ? 6.707 -10.414 -12.32 1 98.44 99 SER B CA 1
ATOM 4873 C C . SER B 1 99 ? 7.469 -9.797 -11.148 1 98.44 99 SER B C 1
ATOM 4875 O O . SER B 1 99 ? 8.539 -9.211 -11.336 1 98.44 99 SER B O 1
ATOM 4877 N N . ILE B 1 100 ? 7.012 -9.992 -9.969 1 98 100 ILE B N 1
ATOM 4878 C CA . ILE B 1 100 ? 7.664 -9.359 -8.828 1 98 100 ILE B CA 1
ATOM 4879 C C . ILE B 1 100 ? 9.023 -10.016 -8.586 1 98 100 ILE B C 1
ATOM 4881 O O . ILE B 1 100 ? 9.969 -9.352 -8.156 1 98 100 ILE B O 1
ATOM 4885 N N . THR B 1 101 ? 9.188 -11.25 -8.93 1 98.25 101 THR B N 1
ATOM 4886 C CA . THR B 1 101 ? 10.469 -11.922 -8.742 1 98.25 101 THR B CA 1
ATOM 4887 C C . THR B 1 101 ? 11.484 -11.438 -9.773 1 98.25 101 THR B C 1
ATOM 4889 O O . THR B 1 101 ? 12.672 -11.32 -9.469 1 98.25 101 THR B O 1
ATOM 4892 N N . GLN B 1 102 ? 10.984 -11.047 -10.93 1 98.12 102 GLN B N 1
ATOM 4893 C CA . GLN B 1 102 ? 11.906 -10.766 -12.023 1 98.12 102 GLN B CA 1
ATOM 4894 C C . GLN B 1 102 ? 12.055 -9.258 -12.25 1 98.12 102 GLN B C 1
ATOM 4896 O O . GLN B 1 102 ? 13.055 -8.805 -12.797 1 98.12 102 GLN B O 1
ATOM 4901 N N . SER B 1 103 ? 11.031 -8.523 -11.789 1 97.88 103 SER B N 1
ATOM 4902 C CA . SER B 1 103 ? 11.031 -7.133 -12.227 1 97.88 103 SER B CA 1
ATOM 4903 C C . SER B 1 103 ? 10.758 -6.184 -11.07 1 97.88 103 SER B C 1
ATOM 4905 O O . SER B 1 103 ? 10.484 -5 -11.273 1 97.88 103 SER B O 1
ATOM 4907 N N . SER B 1 104 ? 10.75 -6.637 -9.859 1 97.06 104 SER B N 1
ATOM 4908 C CA . SER B 1 104 ? 10.625 -5.77 -8.695 1 97.06 104 SER B CA 1
ATOM 4909 C C . SER B 1 104 ? 11.914 -5.75 -7.879 1 97.06 104 SER B C 1
ATOM 4911 O O . SER B 1 104 ? 12.812 -6.562 -8.117 1 97.06 104 SER B O 1
ATOM 4913 N N . THR B 1 105 ? 12.008 -4.785 -6.965 1 96.94 105 THR B N 1
ATOM 4914 C CA . THR B 1 105 ? 13.188 -4.625 -6.125 1 96.94 105 THR B CA 1
ATOM 4915 C C . THR B 1 105 ? 12.805 -4.633 -4.648 1 96.94 105 THR B C 1
ATOM 4917 O O . THR B 1 105 ? 11.625 -4.523 -4.309 1 96.94 105 THR B O 1
ATOM 4920 N N . ILE B 1 106 ? 13.742 -4.895 -3.814 1 96 106 ILE B N 1
ATOM 4921 C CA . ILE B 1 106 ? 13.594 -4.887 -2.363 1 96 106 ILE B CA 1
ATOM 4922 C C . ILE B 1 106 ? 14.594 -3.912 -1.749 1 96 106 ILE B C 1
ATOM 4924 O O . ILE B 1 106 ? 15.75 -3.846 -2.176 1 96 106 ILE B O 1
ATOM 4928 N N . ASN B 1 107 ? 14.109 -3.1 -0.811 1 95.62 107 ASN B N 1
ATOM 4929 C CA . ASN B 1 107 ? 14.977 -2.166 -0.099 1 95.62 107 ASN B CA 1
ATOM 4930 C C . ASN B 1 107 ? 15.914 -2.893 0.866 1 95.62 107 ASN B C 1
ATOM 4932 O O . ASN B 1 107 ? 15.453 -3.605 1.761 1 95.62 107 ASN B O 1
ATOM 4936 N N . MET B 1 108 ? 17.25 -2.707 0.805 1 95 108 MET B N 1
ATOM 4937 C CA . MET B 1 108 ? 18.219 -3.422 1.621 1 95 108 MET B CA 1
ATOM 4938 C C . MET B 1 108 ? 18.75 -2.535 2.744 1 95 108 MET B C 1
ATOM 4940 O O . MET B 1 108 ? 19.422 -3.016 3.654 1 95 108 MET B O 1
ATOM 4944 N N . GLY B 1 109 ? 18.406 -1.297 2.672 1 95 109 GLY B N 1
ATOM 4945 C CA . GLY B 1 109 ? 18.891 -0.396 3.711 1 95 109 GLY B CA 1
ATOM 4946 C C . GLY B 1 109 ? 19.5 0.877 3.164 1 95 109 GLY B C 1
ATOM 4947 O O . GLY B 1 109 ? 19.172 1.3 2.051 1 95 109 GLY B O 1
ATOM 4948 N N . MET B 1 110 ? 20.266 1.527 3.994 1 94.88 110 MET B N 1
ATOM 4949 C CA . MET B 1 110 ? 20.797 2.848 3.662 1 94.88 110 MET B CA 1
ATOM 4950 C C . MET B 1 110 ? 22.328 2.861 3.74 1 94.88 110 MET B C 1
ATOM 4952 O O . MET B 1 110 ? 22.906 2.287 4.66 1 94.88 110 MET B O 1
ATOM 4956 N N . THR B 1 111 ? 22.938 3.529 2.816 1 94.31 111 THR B N 1
ATOM 4957 C CA . THR B 1 111 ? 24.375 3.752 2.877 1 94.31 111 THR B CA 1
ATOM 4958 C C . THR B 1 111 ? 24.719 4.828 3.904 1 94.31 111 THR B C 1
ATOM 4960 O O . THR B 1 111 ? 23.828 5.469 4.457 1 94.31 111 THR B O 1
ATOM 4963 N N . ARG B 1 112 ? 25.969 5.02 4.203 1 92.31 112 ARG B N 1
ATOM 4964 C CA . ARG B 1 112 ? 26.422 6.027 5.164 1 92.31 112 ARG B CA 1
ATOM 4965 C C . ARG B 1 112 ? 26.031 7.43 4.707 1 92.31 112 ARG B C 1
ATOM 4967 O O . ARG B 1 112 ? 25.75 8.297 5.531 1 92.31 112 ARG B O 1
ATOM 4974 N N . ASP B 1 113 ? 25.969 7.602 3.438 1 91.44 113 ASP B N 1
ATOM 4975 C CA . ASP B 1 113 ? 25.594 8.906 2.893 1 91.44 113 ASP B CA 1
ATOM 4976 C C . ASP B 1 113 ? 24.078 9.031 2.768 1 91.44 113 ASP B C 1
ATOM 4978 O O . ASP B 1 113 ? 23.578 9.883 2.023 1 91.44 113 ASP B O 1
ATOM 4982 N N . MET B 1 114 ? 23.375 8.148 3.365 1 92.44 114 MET B N 1
ATOM 4983 C CA . MET B 1 114 ? 21.938 8.227 3.553 1 92.44 114 MET B CA 1
ATOM 4984 C C . MET B 1 114 ? 21.203 7.996 2.234 1 92.44 114 MET B C 1
ATOM 4986 O O . MET B 1 114 ? 20.234 8.703 1.921 1 92.44 114 MET B O 1
ATOM 4990 N N . GLN B 1 115 ? 21.75 7.129 1.455 1 92.75 115 GLN B N 1
ATOM 4991 C CA . GLN B 1 115 ? 21.062 6.703 0.24 1 92.75 115 GLN B CA 1
ATOM 4992 C C . GLN B 1 115 ? 20.469 5.301 0.401 1 92.75 115 GLN B C 1
ATOM 4994 O O . GLN B 1 115 ? 21.188 4.359 0.751 1 92.75 115 GLN B O 1
ATOM 4999 N N . GLU B 1 116 ? 19.203 5.223 0.074 1 94.12 116 GLU B N 1
ATOM 5000 C CA . GLU B 1 116 ? 18.578 3.902 0.114 1 94.12 116 GLU B CA 1
ATOM 5001 C C . GLU B 1 116 ? 19.078 3.025 -1.031 1 94.12 116 GLU B C 1
ATOM 5003 O O . GLU B 1 116 ? 19.312 3.512 -2.141 1 94.12 116 GLU B O 1
ATOM 5008 N N . THR B 1 117 ? 19.219 1.744 -0.746 1 94.56 117 THR B N 1
ATOM 5009 C CA . THR B 1 117 ? 19.688 0.798 -1.752 1 94.56 117 THR B CA 1
ATOM 5010 C C . THR B 1 117 ? 18.625 -0.26 -2.035 1 94.56 117 THR B C 1
ATOM 5012 O O . THR B 1 117 ? 18.203 -0.978 -1.129 1 94.56 117 THR B O 1
ATOM 5015 N N . PHE B 1 118 ? 18.219 -0.346 -3.289 1 94.94 118 PHE B N 1
ATOM 5016 C CA . PHE B 1 118 ? 17.25 -1.341 -3.75 1 94.94 118 PHE B CA 1
ATOM 5017 C C . PHE B 1 118 ? 17.938 -2.371 -4.648 1 94.94 118 PHE B C 1
ATOM 5019 O O . PHE B 1 118 ? 18.75 -2.02 -5.508 1 94.94 118 PHE B O 1
ATOM 5026 N N . VAL B 1 119 ? 17.656 -3.635 -4.418 1 95.06 119 VAL B N 1
ATOM 5027 C CA . VAL B 1 119 ? 18.219 -4.703 -5.242 1 95.06 119 VAL B CA 1
ATOM 5028 C C . VAL B 1 119 ? 17.094 -5.535 -5.84 1 95.06 119 VAL B C 1
ATOM 5030 O O . VAL B 1 119 ? 15.992 -5.594 -5.285 1 95.06 119 VAL B O 1
ATOM 5033 N N . PRO B 1 120 ? 17.328 -6.152 -7 1 95.5 120 PRO B N 1
ATOM 5034 C CA . PRO B 1 120 ? 16.312 -7.074 -7.527 1 95.5 120 PRO B CA 1
ATOM 5035 C C . PRO B 1 120 ? 15.922 -8.156 -6.527 1 95.5 120 PRO B C 1
ATOM 5037 O O . PRO B 1 120 ? 16.781 -8.711 -5.844 1 95.5 120 PRO B O 1
ATOM 5040 N N . MET B 1 121 ? 14.641 -8.414 -6.469 1 96.81 121 MET B N 1
ATOM 5041 C CA . MET B 1 121 ? 14.133 -9.414 -5.543 1 96.81 121 MET B CA 1
ATOM 5042 C C . MET B 1 121 ? 14.805 -10.766 -5.773 1 96.81 121 MET B C 1
ATOM 5044 O O . MET B 1 121 ? 15.125 -11.477 -4.82 1 96.81 121 MET B O 1
ATOM 5048 N N . LYS B 1 122 ? 15.07 -11.148 -7.008 1 96.12 122 LYS B N 1
ATOM 5049 C CA . LYS B 1 122 ? 15.594 -12.461 -7.383 1 96.12 122 LYS B CA 1
ATOM 5050 C C . LYS B 1 122 ? 17.047 -12.617 -6.945 1 96.12 122 LYS B C 1
ATOM 5052 O O . LYS B 1 122 ? 17.594 -13.719 -6.98 1 96.12 122 LYS B O 1
ATOM 5057 N N . ASP B 1 123 ? 17.672 -11.5 -6.477 1 94.12 123 ASP B N 1
ATOM 5058 C CA . ASP B 1 123 ? 19.078 -11.555 -6.113 1 94.12 123 ASP B CA 1
ATOM 5059 C C . ASP B 1 123 ? 19.25 -11.758 -4.609 1 94.12 123 ASP B C 1
ATOM 5061 O O . ASP B 1 123 ? 20.375 -11.93 -4.125 1 94.12 123 ASP B O 1
ATOM 5065 N N . VAL B 1 124 ? 18.172 -11.805 -3.834 1 95.38 124 VAL B N 1
ATOM 5066 C CA . VAL B 1 124 ? 18.25 -11.891 -2.381 1 95.38 124 VAL B CA 1
ATOM 5067 C C . VAL B 1 124 ? 18.656 -13.305 -1.97 1 95.38 124 VAL B C 1
ATOM 5069 O O . VAL B 1 124 ? 19.469 -13.477 -1.055 1 95.38 124 VAL B O 1
ATOM 5072 N N . VAL B 1 125 ? 18.078 -14.312 -2.537 1 96.38 125 VAL B N 1
ATOM 5073 C CA . VAL B 1 125 ? 18.406 -15.727 -2.395 1 96.38 125 VAL B CA 1
ATOM 5074 C C . VAL B 1 125 ? 18.438 -16.391 -3.77 1 96.38 125 VAL B C 1
ATOM 5076 O O . VAL B 1 125 ? 17.906 -15.852 -4.738 1 96.38 125 VAL B O 1
ATOM 5079 N N . PRO B 1 126 ? 19.125 -17.547 -3.852 1 96.12 126 PRO B N 1
ATOM 5080 C CA . PRO B 1 126 ? 19.078 -18.234 -5.141 1 96.12 126 PRO B CA 1
ATOM 5081 C C . PRO B 1 126 ? 17.656 -18.609 -5.555 1 96.12 126 PRO B C 1
ATOM 5083 O O . PRO B 1 126 ? 16.953 -19.297 -4.812 1 96.12 126 PRO B O 1
ATOM 5086 N N . MET B 1 127 ? 17.219 -18.125 -6.734 1 97.19 127 MET B N 1
ATOM 5087 C CA . MET B 1 127 ? 15.875 -18.391 -7.215 1 97.19 127 MET B CA 1
ATOM 5088 C C . MET B 1 127 ? 15.898 -19.031 -8.594 1 97.19 127 MET B C 1
ATOM 5090 O O . MET B 1 127 ? 16.828 -18.828 -9.375 1 97.19 127 MET B O 1
ATOM 5094 N N . LEU B 1 128 ? 14.953 -19.828 -8.82 1 97.94 128 LEU B N 1
ATOM 5095 C CA . LEU B 1 128 ? 14.742 -20.406 -10.141 1 97.94 128 LEU B CA 1
ATOM 5096 C C . LEU B 1 128 ? 14.586 -19.328 -11.195 1 97.94 128 LEU B C 1
ATOM 5098 O O . LEU B 1 128 ? 13.805 -18.391 -11.016 1 97.94 128 LEU B O 1
ATOM 5102 N N . SER B 1 129 ? 15.398 -19.406 -12.234 1 98.12 129 SER B N 1
ATOM 5103 C CA . SER B 1 129 ? 15.195 -18.531 -13.391 1 98.12 129 SER B CA 1
ATOM 5104 C C . SER B 1 129 ? 14.109 -19.078 -14.312 1 98.12 129 SER B C 1
ATOM 5106 O O . SER B 1 129 ? 14.156 -20.234 -14.711 1 98.12 129 SER B O 1
ATOM 5108 N N . PRO B 1 130 ? 13.148 -18.219 -14.664 1 98.44 130 PRO B N 1
ATOM 5109 C CA . PRO B 1 130 ? 12.141 -18.719 -15.609 1 98.44 130 PRO B CA 1
ATOM 5110 C C . PRO B 1 130 ? 12.758 -19.25 -16.891 1 98.44 130 PRO B C 1
ATOM 5112 O O . PRO B 1 130 ? 12.211 -20.172 -17.516 1 98.44 130 PRO B O 1
ATOM 5115 N N . ASN B 1 131 ? 13.891 -18.766 -17.25 1 98.31 131 ASN B N 1
ATOM 5116 C CA . ASN B 1 131 ? 14.562 -19.172 -18.484 1 98.31 131 ASN B CA 1
ATOM 5117 C C . ASN B 1 131 ? 14.984 -20.641 -18.422 1 98.31 131 ASN B C 1
ATOM 5119 O O . ASN B 1 131 ? 15.258 -21.25 -19.453 1 98.31 131 ASN B O 1
ATOM 5123 N N . ASP B 1 132 ? 15.039 -21.203 -17.281 1 98 132 ASP B N 1
ATOM 5124 C CA . ASP B 1 132 ? 15.57 -22.562 -17.109 1 98 132 ASP B CA 1
ATOM 5125 C C . ASP B 1 132 ? 14.438 -23.578 -16.969 1 98 132 ASP B C 1
ATOM 5127 O O . ASP B 1 132 ? 14.688 -24.781 -16.875 1 98 132 ASP B O 1
ATOM 5131 N N . MET B 1 133 ? 13.242 -23.156 -17 1 98.44 133 MET B N 1
ATOM 5132 C CA . MET B 1 133 ? 12.102 -24.047 -16.828 1 98.44 133 MET B CA 1
ATOM 5133 C C . MET B 1 133 ? 11.852 -24.875 -18.094 1 98.44 133 MET B C 1
ATOM 5135 O O . MET B 1 133 ? 11.992 -24.359 -19.203 1 98.44 133 MET B O 1
ATOM 5139 N N . VAL B 1 134 ? 11.586 -26.141 -17.875 1 98.56 134 VAL B N 1
ATOM 5140 C CA . VAL B 1 134 ? 11.086 -26.984 -18.953 1 98.56 134 VAL B CA 1
ATOM 5141 C C . VAL B 1 134 ? 9.57 -27.078 -18.891 1 98.56 134 VAL B C 1
ATOM 5143 O O . VAL B 1 134 ? 9.008 -27.484 -17.859 1 98.56 134 VAL B O 1
ATOM 5146 N N . ILE B 1 135 ? 8.898 -26.719 -20 1 98.69 135 ILE B N 1
ATOM 5147 C CA . ILE B 1 135 ? 7.449 -26.562 -19.922 1 98.69 135 ILE B CA 1
ATOM 5148 C C . ILE B 1 135 ? 6.773 -27.641 -20.766 1 98.69 135 ILE B C 1
ATOM 5150 O O . ILE B 1 135 ? 7.207 -27.938 -21.875 1 98.69 135 ILE B O 1
ATOM 5154 N N . GLY B 1 136 ? 5.812 -28.297 -20.281 1 98.5 136 GLY B N 1
ATOM 5155 C CA . GLY B 1 136 ? 4.867 -29.203 -20.922 1 98.5 136 GLY B CA 1
ATOM 5156 C C . GLY B 1 136 ? 3.459 -29.078 -20.375 1 98.5 136 GLY B C 1
ATOM 5157 O O . GLY B 1 136 ? 3.141 -28.109 -19.672 1 98.5 136 GLY B O 1
ATOM 5158 N N . GLY B 1 137 ? 2.635 -29.984 -20.766 1 98.5 137 GLY B N 1
ATOM 5159 C CA . GLY B 1 137 ? 1.313 -29.906 -20.172 1 98.5 137 GLY B CA 1
ATOM 5160 C C . GLY B 1 137 ? 0.238 -30.578 -21 1 98.5 137 GLY B C 1
ATOM 5161 O O . GLY B 1 137 ? 0.542 -31.406 -21.859 1 98.5 137 GLY B O 1
ATOM 5162 N N . TRP B 1 138 ? -0.971 -30.359 -20.531 1 98.81 138 TRP B N 1
ATOM 5163 C CA . TRP B 1 138 ? -2.16 -30.984 -21.109 1 98.81 138 TRP B CA 1
ATOM 5164 C C . TRP B 1 138 ? -3.086 -29.922 -21.703 1 98.81 138 TRP B C 1
ATOM 5166 O O . TRP B 1 138 ? -3.094 -28.766 -21.266 1 98.81 138 TRP B O 1
ATOM 5176 N N . ASP B 1 139 ? -3.822 -30.312 -22.703 1 98.44 139 ASP B N 1
ATOM 5177 C CA . ASP B 1 139 ? -4.914 -29.484 -23.203 1 98.44 139 ASP B CA 1
ATOM 5178 C C . ASP B 1 139 ? -5.961 -30.344 -23.922 1 98.44 139 ASP B C 1
ATOM 5180 O O . ASP B 1 139 ? -5.621 -31.328 -24.562 1 98.44 139 ASP B O 1
ATOM 5184 N N . CYS B 1 140 ? -7.18 -29.906 -23.812 1 97.19 140 CYS B N 1
ATOM 5185 C CA . CYS B 1 140 ? -8.25 -30.641 -24.469 1 97.19 140 CYS B CA 1
ATOM 5186 C C . CYS B 1 140 ? -8.234 -30.391 -25.984 1 97.19 140 CYS B C 1
ATOM 5188 O O . CYS B 1 140 ? -8.961 -31.062 -26.719 1 97.19 140 CYS B O 1
ATOM 5190 N N . ASN B 1 141 ? -7.469 -29.438 -26.359 1 96.88 141 ASN B N 1
ATOM 5191 C CA . ASN B 1 141 ? -7.246 -29.141 -27.766 1 96.88 141 ASN B CA 1
ATOM 5192 C C . ASN B 1 141 ? -5.855 -29.578 -28.219 1 96.88 141 ASN B C 1
ATOM 5194 O O . ASN B 1 141 ? -4.875 -29.391 -27.5 1 96.88 141 ASN B O 1
ATOM 5198 N N . ASN B 1 142 ? -5.727 -30.219 -29.422 1 96.69 142 ASN B N 1
ATOM 5199 C CA . ASN B 1 142 ? -4.465 -30.812 -29.828 1 96.69 142 ASN B CA 1
ATOM 5200 C C . ASN B 1 142 ? -3.645 -29.875 -30.703 1 96.69 142 ASN B C 1
ATOM 5202 O O . ASN B 1 142 ? -2.662 -30.281 -31.312 1 96.69 142 ASN B O 1
ATOM 5206 N N . MET B 1 143 ? -4.031 -28.719 -30.781 1 96.94 143 MET B N 1
ATOM 5207 C CA . MET B 1 143 ? -3.264 -27.75 -31.578 1 96.94 143 MET B CA 1
ATOM 5208 C C . MET B 1 143 ? -1.825 -27.656 -31.078 1 96.94 143 MET B C 1
ATOM 5210 O O . MET B 1 143 ? -1.574 -27.766 -29.875 1 96.94 143 MET B O 1
ATOM 5214 N N . SER B 1 144 ? -0.941 -27.438 -32.094 1 97.94 144 SER B N 1
ATOM 5215 C CA . SER B 1 144 ? 0.408 -27.078 -31.672 1 97.94 144 SER B CA 1
ATOM 5216 C C . SER B 1 144 ? 0.415 -25.75 -30.922 1 97.94 144 SER B C 1
ATOM 5218 O O . SER B 1 144 ? -0.472 -24.922 -31.125 1 97.94 144 SER B O 1
ATOM 5220 N N . LEU B 1 145 ? 1.432 -25.578 -30.125 1 98.62 145 LEU B N 1
ATOM 5221 C CA . LEU B 1 145 ? 1.495 -24.328 -29.375 1 98.62 145 LEU B CA 1
ATOM 5222 C C . LEU B 1 145 ? 1.7 -23.141 -30.297 1 98.62 145 LEU B C 1
ATOM 5224 O O . LEU B 1 145 ? 1.28 -22.031 -30 1 98.62 145 LEU B O 1
ATOM 5228 N N . GLY B 1 146 ? 2.4 -23.344 -31.406 1 98.5 146 GLY B N 1
ATOM 5229 C CA . GLY B 1 146 ? 2.523 -22.266 -32.375 1 98.5 146 GLY B CA 1
ATOM 5230 C C . GLY B 1 146 ? 1.188 -21.797 -32.938 1 98.5 146 GLY B C 1
ATOM 5231 O O . GLY B 1 146 ? 0.92 -20.594 -32.969 1 98.5 146 GLY B O 1
ATOM 5232 N N . ASP B 1 147 ? 0.372 -22.781 -33.344 1 98.38 147 ASP B N 1
ATOM 5233 C CA . ASP B 1 147 ? -0.952 -22.453 -33.875 1 98.38 147 ASP B CA 1
ATOM 5234 C C . ASP B 1 147 ? -1.854 -21.891 -32.781 1 98.38 147 ASP B C 1
ATOM 5236 O O . ASP B 1 147 ? -2.633 -20.969 -33 1 98.38 147 ASP B O 1
ATOM 5240 N N . ALA B 1 148 ? -1.713 -22.484 -31.672 1 98.06 148 ALA B N 1
ATOM 5241 C CA . ALA B 1 148 ? -2.51 -22.016 -30.531 1 98.06 148 ALA B CA 1
ATOM 5242 C C . ALA B 1 148 ? -2.152 -20.578 -30.156 1 98.06 148 ALA B C 1
ATOM 5244 O O . ALA B 1 148 ? -3.025 -19.797 -29.781 1 98.06 148 ALA B O 1
ATOM 5245 N N . MET B 1 149 ? -0.885 -20.25 -30.141 1 98.31 149 MET B N 1
ATOM 5246 C CA . MET B 1 149 ? -0.421 -18.891 -29.891 1 98.31 149 MET B CA 1
ATOM 5247 C C . MET B 1 149 ? -1.044 -17.906 -30.875 1 98.31 149 MET B C 1
ATOM 5249 O O . MET B 1 149 ? -1.511 -16.844 -30.469 1 98.31 149 MET B O 1
ATOM 5253 N N . ARG B 1 150 ? -1.072 -18.281 -32.125 1 97.88 150 ARG B N 1
ATOM 5254 C CA . ARG B 1 150 ? -1.673 -17.422 -33.156 1 97.88 150 ARG B CA 1
ATOM 5255 C C . ARG B 1 150 ? -3.176 -17.297 -32.938 1 97.88 150 ARG B C 1
ATOM 5257 O O . ARG B 1 150 ? -3.734 -16.203 -33.062 1 97.88 150 ARG B O 1
ATOM 5264 N N . ARG B 1 151 ? -3.812 -18.406 -32.625 1 95.62 151 ARG B N 1
ATOM 5265 C CA . ARG B 1 151 ? -5.246 -18.391 -32.344 1 95.62 151 ARG B CA 1
ATOM 5266 C C . ARG B 1 151 ? -5.562 -17.469 -31.188 1 95.62 151 ARG B C 1
ATOM 5268 O O . ARG B 1 151 ? -6.578 -16.766 -31.203 1 95.62 151 ARG B O 1
ATOM 5275 N N . ALA B 1 152 ? -4.73 -17.516 -30.125 1 94.75 152 ALA B N 1
ATOM 5276 C CA . ALA B 1 152 ? -4.945 -16.719 -28.922 1 94.75 152 ALA B CA 1
ATOM 5277 C C . ALA B 1 152 ? -4.953 -15.234 -29.234 1 94.75 152 ALA B C 1
ATOM 5279 O O . ALA B 1 152 ? -5.691 -14.461 -28.625 1 94.75 152 ALA B O 1
ATOM 5280 N N . GLY B 1 153 ? -4.09 -14.805 -30.219 1 95.19 153 GLY B N 1
ATOM 5281 C CA . GLY B 1 153 ? -4.07 -13.422 -30.656 1 95.19 153 GLY B CA 1
ATOM 5282 C C . GLY B 1 153 ? -3.629 -12.453 -29.578 1 95.19 153 GLY B C 1
ATOM 5283 O O . GLY B 1 153 ? -4.18 -11.359 -29.453 1 95.19 153 GLY B O 1
ATOM 5284 N N . VAL B 1 154 ? -2.664 -12.875 -28.734 1 96.5 154 VAL B N 1
ATOM 5285 C CA . VAL B 1 154 ? -2.246 -12.062 -27.594 1 96.5 154 VAL B CA 1
ATOM 5286 C C . VAL B 1 154 ? -0.982 -11.281 -27.953 1 96.5 154 VAL B C 1
ATOM 5288 O O . VAL B 1 154 ? -0.893 -10.078 -27.688 1 96.5 154 VAL B O 1
ATOM 5291 N N . LEU B 1 155 ? -0.005 -11.875 -28.641 1 97.06 155 LEU B N 1
ATOM 5292 C CA . LEU B 1 155 ? 1.333 -11.328 -28.844 1 97.06 155 LEU B CA 1
ATOM 5293 C C . LEU B 1 155 ? 1.407 -10.562 -30.156 1 97.06 155 LEU B C 1
ATOM 5295 O O . LEU B 1 155 ? 0.652 -10.844 -31.094 1 97.06 155 LEU B O 1
ATOM 5299 N N . ASP B 1 156 ? 2.352 -9.656 -30.203 1 95.25 156 ASP B N 1
ATOM 5300 C CA . ASP B 1 156 ? 2.641 -8.953 -31.453 1 95.25 156 ASP B CA 1
ATOM 5301 C C . ASP B 1 156 ? 3.014 -9.938 -32.562 1 95.25 156 ASP B C 1
ATOM 5303 O O . ASP B 1 156 ? 3.701 -10.93 -32.312 1 95.25 156 ASP B O 1
ATOM 5307 N N . VAL B 1 157 ? 2.656 -9.562 -33.75 1 96.38 157 VAL B N 1
ATOM 5308 C CA . VAL B 1 157 ? 2.781 -10.469 -34.906 1 96.38 157 VAL B CA 1
ATOM 5309 C C . VAL B 1 157 ? 4.25 -10.805 -35.125 1 96.38 157 VAL B C 1
ATOM 5311 O O . VAL B 1 157 ? 4.594 -11.953 -35.438 1 96.38 157 VAL B O 1
ATOM 5314 N N . GLN B 1 158 ? 5.117 -9.852 -35.031 1 96.81 158 GLN B N 1
ATOM 5315 C CA . GLN B 1 158 ? 6.535 -10.117 -35.281 1 96.81 158 GLN B CA 1
ATOM 5316 C C . GLN B 1 158 ? 7.094 -11.078 -34.219 1 96.81 158 GLN B C 1
ATOM 5318 O O . GLN B 1 158 ? 7.977 -11.883 -34.531 1 96.81 158 GLN B O 1
ATOM 5323 N N . LEU B 1 159 ? 6.637 -10.898 -33.062 1 97.5 159 LEU B N 1
ATOM 5324 C CA . LEU B 1 159 ? 7.066 -11.82 -32 1 97.5 159 LEU B CA 1
ATOM 5325 C C . LEU B 1 159 ? 6.516 -13.219 -32.25 1 97.5 159 LEU B C 1
ATOM 5327 O O . LEU B 1 159 ? 7.227 -14.211 -32.062 1 97.5 159 LEU B O 1
ATOM 5331 N N . GLN B 1 160 ? 5.281 -13.359 -32.688 1 97.88 160 GLN B N 1
ATOM 5332 C CA . GLN B 1 160 ? 4.707 -14.648 -33.031 1 97.88 160 GLN B CA 1
ATOM 5333 C C . GLN B 1 160 ? 5.547 -15.352 -34.094 1 97.88 160 GLN B C 1
ATOM 5335 O O . GLN B 1 160 ? 5.84 -16.547 -33.969 1 97.88 160 GLN B O 1
ATOM 5340 N N . ASP B 1 161 ? 5.883 -14.547 -35.062 1 97.94 161 ASP B N 1
ATOM 5341 C CA . ASP B 1 161 ? 6.641 -15.102 -36.188 1 97.94 161 ASP B CA 1
ATOM 5342 C C . ASP B 1 161 ? 8.016 -15.594 -35.719 1 97.94 161 ASP B C 1
ATOM 5344 O O . ASP B 1 161 ? 8.469 -16.656 -36.156 1 97.94 161 ASP B O 1
ATOM 5348 N N . ALA B 1 162 ? 8.609 -14.781 -34.906 1 97.88 162 ALA B N 1
ATOM 5349 C CA . ALA B 1 162 ? 9.945 -15.125 -34.406 1 97.88 162 ALA B CA 1
ATOM 5350 C C . ALA B 1 162 ? 9.922 -16.391 -33.562 1 97.88 162 ALA B C 1
ATOM 5352 O O . ALA B 1 162 ? 10.891 -17.156 -33.562 1 97.88 162 ALA B O 1
ATOM 5353 N N . LEU B 1 163 ? 8.781 -16.688 -32.938 1 98.31 163 LEU B N 1
ATOM 5354 C CA . LEU B 1 163 ? 8.695 -17.797 -31.984 1 98.31 163 LEU B CA 1
ATOM 5355 C C . LEU B 1 163 ? 8.031 -19.016 -32.594 1 98.31 163 LEU B C 1
ATOM 5357 O O . LEU B 1 163 ? 8.047 -20.094 -32.031 1 98.31 163 LEU B O 1
ATOM 5361 N N . TYR B 1 164 ? 7.484 -18.859 -33.781 1 98.44 164 TYR B N 1
ATOM 5362 C CA . TYR B 1 164 ? 6.539 -19.828 -34.312 1 98.44 164 TYR B CA 1
ATOM 5363 C C . TYR B 1 164 ? 7.176 -21.219 -34.406 1 98.44 164 TYR B C 1
ATOM 5365 O O . TYR B 1 164 ? 6.59 -22.203 -33.969 1 98.44 164 TYR B O 1
ATOM 5373 N N . GLU B 1 165 ? 8.375 -21.312 -34.938 1 98.06 165 GLU B N 1
ATOM 5374 C CA . GLU B 1 165 ? 9 -22.609 -35.156 1 98.06 165 GLU B CA 1
ATOM 5375 C C . GLU B 1 165 ? 9.273 -23.312 -33.844 1 98.06 165 GLU B C 1
ATOM 5377 O O . GLU B 1 165 ? 9.086 -24.531 -33.719 1 98.06 165 GLU B O 1
ATOM 5382 N N . HIS B 1 166 ? 9.727 -22.562 -32.906 1 98.12 166 HIS B N 1
ATOM 5383 C CA . HIS B 1 166 ? 9.977 -23.125 -31.578 1 98.12 166 HIS B CA 1
ATOM 5384 C C . HIS B 1 166 ? 8.68 -23.609 -30.938 1 98.12 166 HIS B C 1
ATOM 5386 O O . HIS B 1 166 ? 8.648 -24.672 -30.328 1 98.12 166 HIS B O 1
ATOM 5392 N N . MET B 1 167 ? 7.637 -22.859 -31.109 1 98.5 167 MET B N 1
ATOM 5393 C CA . MET B 1 167 ? 6.352 -23.156 -30.469 1 98.5 167 MET B CA 1
ATOM 5394 C C . MET B 1 167 ? 5.633 -24.281 -31.219 1 98.5 167 MET B C 1
ATOM 5396 O O . MET B 1 167 ? 4.902 -25.062 -30.609 1 98.5 167 MET B O 1
ATOM 5400 N N . GLN B 1 168 ? 5.844 -24.297 -32.469 1 98.12 168 GLN B N 1
ATOM 5401 C CA . GLN B 1 168 ? 5.191 -25.297 -33.312 1 98.12 168 GLN B CA 1
ATOM 5402 C C . GLN B 1 168 ? 5.629 -26.703 -32.938 1 98.12 168 GLN B C 1
ATOM 5404 O O . GLN B 1 168 ? 4.859 -27.656 -33.062 1 98.12 168 GLN B O 1
ATOM 5409 N N . ALA B 1 169 ? 6.73 -26.828 -32.438 1 97.69 169 ALA B N 1
ATOM 5410 C CA . ALA B 1 169 ? 7.301 -28.125 -32.094 1 97.69 169 ALA B CA 1
ATOM 5411 C C . ALA B 1 169 ? 6.699 -28.656 -30.781 1 97.69 169 ALA B C 1
ATOM 5413 O O . ALA B 1 169 ? 6.848 -29.828 -30.453 1 97.69 169 ALA B O 1
ATOM 5414 N N . LEU B 1 170 ? 6 -27.875 -30.078 1 98.31 170 LEU B N 1
ATOM 5415 C CA . LEU B 1 170 ? 5.434 -28.219 -28.781 1 98.31 170 LEU B CA 1
ATOM 5416 C C . LEU B 1 170 ? 3.969 -28.625 -28.922 1 98.31 170 LEU B C 1
ATOM 5418 O O . LEU B 1 170 ? 3.172 -27.906 -29.516 1 98.31 170 LEU B O 1
ATOM 5422 N N . HIS B 1 171 ? 3.625 -29.797 -28.359 1 98.19 171 HIS B N 1
ATOM 5423 C CA . HIS B 1 171 ? 2.27 -30.328 -28.438 1 98.19 171 HIS B CA 1
ATOM 5424 C C . HIS B 1 171 ? 1.772 -30.766 -27.062 1 98.19 171 HIS B C 1
ATOM 5426 O O . HIS B 1 171 ? 2.533 -31.312 -26.266 1 98.19 171 HIS B O 1
ATOM 5432 N N . PRO B 1 172 ? 0.498 -30.531 -26.812 1 98.5 172 PRO B N 1
ATOM 5433 C CA . PRO B 1 172 ? -0.047 -30.906 -25.516 1 98.5 172 PRO B CA 1
ATOM 5434 C C . PRO B 1 172 ? -0.361 -32.406 -25.422 1 98.5 172 PRO B C 1
ATOM 5436 O O . PRO B 1 172 ? -0.65 -33.031 -26.438 1 98.5 172 PRO B O 1
ATOM 5439 N N . LEU B 1 173 ? -0.295 -32.875 -24.203 1 98.62 173 LEU B N 1
ATOM 5440 C CA . LEU B 1 173 ? -0.842 -34.188 -23.891 1 98.62 173 LEU B CA 1
ATOM 5441 C C . LEU B 1 173 ? -2.365 -34.156 -23.828 1 98.62 173 LEU B C 1
ATOM 5443 O O . LEU B 1 173 ? -2.951 -33.062 -23.641 1 98.62 173 LEU B O 1
ATOM 5447 N N . PRO B 1 174 ? -3.025 -35.312 -24.078 1 98.38 174 PRO B N 1
ATOM 5448 C CA . PRO B 1 174 ? -4.48 -35.312 -23.922 1 98.38 174 PRO B CA 1
ATOM 5449 C C . PRO B 1 174 ? -4.926 -34.969 -22.5 1 98.38 174 PRO B C 1
ATOM 5451 O O . PRO B 1 174 ? -4.297 -35.406 -21.531 1 98.38 174 PRO B O 1
ATOM 5454 N N . ALA B 1 175 ? -6.035 -34.312 -22.438 1 98.31 175 ALA B N 1
ATOM 5455 C CA . ALA B 1 175 ? -6.477 -33.781 -21.156 1 98.31 175 ALA B CA 1
ATOM 5456 C C . ALA B 1 175 ? -7.684 -34.562 -20.625 1 98.31 175 ALA B C 1
ATOM 5458 O O . ALA B 1 175 ? -8.438 -35.125 -21.406 1 98.31 175 ALA B O 1
ATOM 5459 N N . ILE B 1 176 ? -7.82 -34.531 -19.281 1 97.75 176 ILE B N 1
ATOM 5460 C CA . ILE B 1 176 ? -9.086 -34.938 -18.672 1 97.75 176 ILE B CA 1
ATOM 5461 C C . ILE B 1 176 ? -10.156 -33.906 -18.953 1 97.75 176 ILE B C 1
ATOM 5463 O O . ILE B 1 176 ? -9.977 -32.719 -18.609 1 97.75 176 ILE B O 1
ATOM 5467 N N . PHE B 1 177 ? -11.172 -34.281 -19.578 1 95.44 177 PHE B N 1
ATOM 5468 C CA . PHE B 1 177 ? -12.219 -33.344 -19.953 1 95.44 177 PHE B CA 1
ATOM 5469 C C . PHE B 1 177 ? -13.594 -33.875 -19.547 1 95.44 177 PHE B C 1
ATOM 5471 O O . PHE B 1 177 ? -13.938 -35 -19.844 1 95.44 177 PHE B O 1
ATOM 5478 N N . ASP B 1 178 ? -14.289 -33.094 -18.812 1 94.75 178 ASP B N 1
ATOM 5479 C CA . ASP B 1 178 ? -15.656 -33.406 -18.391 1 94.75 178 ASP B CA 1
ATOM 5480 C C . ASP B 1 178 ? -16.578 -32.188 -18.625 1 94.75 178 ASP B C 1
ATOM 5482 O O . ASP B 1 178 ? -16.5 -31.203 -17.891 1 94.75 178 ASP B O 1
ATOM 5486 N N . ILE B 1 179 ? -17.5 -32.312 -19.5 1 93.25 179 ILE B N 1
ATOM 5487 C CA . ILE B 1 179 ? -18.344 -31.203 -19.953 1 93.25 179 ILE B CA 1
ATOM 5488 C C . ILE B 1 179 ? -19.297 -30.781 -18.844 1 93.25 179 ILE B C 1
ATOM 5490 O O . ILE B 1 179 ? -19.844 -29.672 -18.891 1 93.25 179 ILE B O 1
ATOM 5494 N N . ASP B 1 180 ? -19.516 -31.609 -17.875 1 93.06 180 ASP B N 1
ATOM 5495 C CA . ASP B 1 180 ? -20.406 -31.266 -16.766 1 93.06 180 ASP B CA 1
ATOM 5496 C C . ASP B 1 180 ? -19.812 -30.172 -15.898 1 93.06 180 ASP B C 1
ATOM 5498 O O . ASP B 1 180 ? -20.531 -29.547 -15.102 1 93.06 180 ASP B O 1
ATOM 5502 N N . PHE B 1 181 ? -18.578 -29.969 -16.031 1 94.81 181 PHE B N 1
ATOM 5503 C CA . PHE B 1 181 ? -17.922 -29.031 -15.117 1 94.81 181 PHE B CA 1
ATOM 5504 C C . PHE B 1 181 ? -17.562 -27.734 -15.844 1 94.81 181 PHE B C 1
ATOM 5506 O O . PHE B 1 181 ? -17.219 -26.734 -15.211 1 94.81 181 PHE B O 1
ATOM 5513 N N . VAL B 1 182 ? -17.562 -27.719 -17.125 1 93.75 182 VAL B N 1
ATOM 5514 C CA . VAL B 1 182 ? -17.281 -26.516 -17.891 1 93.75 182 VAL B CA 1
ATOM 5515 C C . VAL B 1 182 ? -18.484 -26.141 -18.75 1 93.75 182 VAL B C 1
ATOM 5517 O O . VAL B 1 182 ? -19.453 -26.906 -18.828 1 93.75 182 VAL B O 1
ATOM 5520 N N . ALA B 1 183 ? -18.406 -24.922 -19.344 1 90.75 183 ALA B N 1
ATOM 5521 C CA . ALA B 1 183 ? -19.531 -24.469 -20.141 1 90.75 183 ALA B CA 1
ATOM 5522 C C . ALA B 1 183 ? -19.703 -25.328 -21.406 1 90.75 183 ALA B C 1
ATOM 5524 O O . ALA B 1 183 ? -18.703 -25.734 -22 1 90.75 183 ALA B O 1
ATOM 5525 N N . ALA B 1 184 ? -20.922 -25.406 -21.875 1 86.44 184 ALA B N 1
ATOM 5526 C CA . ALA B 1 184 ? -21.25 -26.266 -23 1 86.44 184 ALA B CA 1
ATOM 5527 C C . ALA B 1 184 ? -20.578 -25.797 -24.281 1 86.44 184 ALA B C 1
ATOM 5529 O O . ALA B 1 184 ? -20.219 -26.594 -25.141 1 86.44 184 ALA B O 1
ATOM 5530 N N . ASN B 1 185 ? -20.375 -24.625 -24.297 1 84.38 185 ASN B N 1
ATOM 5531 C CA . ASN B 1 185 ? -19.797 -24.016 -25.484 1 84.38 185 ASN B CA 1
ATOM 5532 C C . ASN B 1 185 ? -18.344 -24.422 -25.672 1 84.38 185 ASN B C 1
ATOM 5534 O O . ASN B 1 185 ? -17.766 -24.203 -26.75 1 84.38 185 ASN B O 1
ATOM 5538 N N . GLN B 1 186 ? -17.781 -25.062 -24.719 1 88.88 186 GLN B N 1
ATOM 5539 C CA . GLN B 1 186 ? -16.391 -25.484 -24.797 1 88.88 186 GLN B CA 1
ATOM 5540 C C . GLN B 1 186 ? -16.25 -26.844 -25.5 1 88.88 186 GLN B C 1
ATOM 5542 O O . GLN B 1 186 ? -15.156 -27.25 -25.875 1 88.88 186 GLN B O 1
ATOM 5547 N N . LYS B 1 187 ? -17.328 -27.484 -25.734 1 89 187 LYS B N 1
ATOM 5548 C CA . LYS B 1 187 ? -17.328 -28.844 -26.266 1 89 187 LYS B CA 1
ATOM 5549 C C . LYS B 1 187 ? -16.688 -28.875 -27.656 1 89 187 LYS B C 1
ATOM 5551 O O . LYS B 1 187 ? -15.977 -29.828 -27.984 1 89 187 LYS B O 1
ATOM 5556 N N . GLU B 1 188 ? -16.891 -27.938 -28.422 1 89.5 188 GLU B N 1
ATOM 5557 C CA . GLU B 1 188 ? -16.484 -27.938 -29.812 1 89.5 188 GLU B CA 1
ATOM 5558 C C . GLU B 1 188 ? -14.961 -27.891 -29.938 1 89.5 188 GLU B C 1
ATOM 5560 O O . GLU B 1 188 ? -14.398 -28.359 -30.938 1 89.5 188 GLU B O 1
ATOM 5565 N N . ARG B 1 189 ? -14.375 -27.5 -29.016 1 89.12 189 ARG B N 1
ATOM 5566 C CA . ARG B 1 189 ? -12.93 -27.328 -29.109 1 89.12 189 ARG B CA 1
ATOM 5567 C C . ARG B 1 189 ? -12.188 -28.531 -28.547 1 89.12 189 ARG B C 1
ATOM 5569 O O . ARG B 1 189 ? -10.977 -28.672 -28.734 1 89.12 189 ARG B O 1
ATOM 5576 N N . ALA B 1 190 ? -12.852 -29.422 -27.906 1 94.38 190 ALA B N 1
ATOM 5577 C CA . ALA B 1 190 ? -12.227 -30.531 -27.172 1 94.38 190 ALA B CA 1
ATOM 5578 C C . ALA B 1 190 ? -11.961 -31.719 -28.094 1 94.38 190 ALA B C 1
ATOM 5580 O O . ALA B 1 190 ? -12.766 -32.656 -28.156 1 94.38 190 ALA B O 1
ATOM 5581 N N . ASN B 1 191 ? -10.836 -31.781 -28.766 1 96.56 191 ASN B N 1
ATOM 5582 C CA . ASN B 1 191 ? -10.492 -32.875 -29.672 1 96.56 191 ASN B CA 1
ATOM 5583 C C . ASN B 1 191 ? -9.266 -33.625 -29.172 1 96.56 191 ASN B C 1
ATOM 5585 O O . ASN B 1 191 ? -8.695 -34.438 -29.906 1 96.56 191 ASN B O 1
ATOM 5589 N N . ASN B 1 192 ? -8.781 -33.375 -28.047 1 97.56 192 ASN B N 1
ATOM 5590 C CA . ASN B 1 192 ? -7.629 -34.031 -27.422 1 97.56 192 ASN B CA 1
ATOM 5591 C C . ASN B 1 192 ? -7.918 -34.406 -25.984 1 97.56 192 ASN B C 1
ATOM 5593 O O . ASN B 1 192 ? -7.23 -33.969 -25.062 1 97.56 192 ASN B O 1
ATOM 5597 N N . VAL B 1 193 ? -8.859 -35.344 -25.844 1 97.12 193 VAL B N 1
ATOM 5598 C CA . VAL B 1 193 ? -9.344 -35.75 -24.531 1 97.12 193 VAL B CA 1
ATOM 5599 C C . VAL B 1 193 ? -8.766 -37.125 -24.156 1 97.12 193 VAL B C 1
ATOM 5601 O O . VAL B 1 193 ? -8.727 -38.031 -24.984 1 97.12 193 VAL B O 1
ATOM 5604 N N . LEU B 1 194 ? -8.344 -37.219 -22.953 1 96.44 194 LEU B N 1
ATOM 5605 C CA . LEU B 1 194 ? -7.777 -38.438 -22.422 1 96.44 194 LEU B CA 1
ATOM 5606 C C . LEU B 1 194 ? -8.844 -39.531 -22.359 1 96.44 194 LEU B C 1
ATOM 5608 O O . LEU B 1 194 ? -9.93 -39.312 -21.812 1 96.44 194 LEU B O 1
ATOM 5612 N N . VAL B 1 195 ? -8.57 -40.688 -22.953 1 92.62 195 VAL B N 1
ATOM 5613 C CA . VAL B 1 195 ? -9.477 -41.812 -22.906 1 92.62 195 VAL B CA 1
ATOM 5614 C C . VAL B 1 195 ? -9.156 -42.688 -21.672 1 92.62 195 VAL B C 1
ATOM 5616 O O . VAL B 1 195 ? -8.062 -43.219 -21.562 1 92.62 195 VAL B O 1
ATOM 5619 N N . ALA B 1 196 ? -10.062 -42.75 -20.734 1 94.44 196 ALA B N 1
ATOM 5620 C CA . ALA B 1 196 ? -9.883 -43.531 -19.516 1 94.44 196 ALA B CA 1
ATOM 5621 C C . ALA B 1 196 ? -11.141 -44.312 -19.188 1 94.44 196 ALA B C 1
ATOM 5623 O O . ALA B 1 196 ? -12.258 -43.875 -19.516 1 94.44 196 ALA B O 1
ATOM 5624 N N . ARG B 1 197 ? -10.961 -45.406 -18.547 1 95.38 197 ARG B N 1
ATOM 5625 C CA . ARG B 1 197 ? -12.078 -46.281 -18.172 1 95.38 197 ARG B CA 1
ATOM 5626 C C . ARG B 1 197 ? -12.922 -45.625 -17.078 1 95.38 197 ARG B C 1
ATOM 5628 O O . ARG B 1 197 ? -14.148 -45.781 -17.062 1 95.38 197 ARG B O 1
ATOM 5635 N N . ASP B 1 198 ? -12.336 -45.031 -16.188 1 95.69 198 ASP B N 1
ATOM 5636 C CA . ASP B 1 198 ? -12.945 -44.344 -15.062 1 95.69 198 ASP B CA 1
ATOM 5637 C C . ASP B 1 198 ? -12.023 -43.25 -14.523 1 95.69 198 ASP B C 1
ATOM 5639 O O . ASP B 1 198 ? -10.984 -42.969 -15.117 1 95.69 198 ASP B O 1
ATOM 5643 N N . ARG B 1 199 ? -12.445 -42.656 -13.5 1 97.38 199 ARG B N 1
ATOM 5644 C CA . ARG B 1 199 ? -11.719 -41.531 -12.961 1 97.38 199 ARG B CA 1
ATOM 5645 C C . ARG B 1 199 ? -10.359 -41.938 -12.398 1 97.38 199 ARG B C 1
ATOM 5647 O O . ARG B 1 199 ? -9.375 -41.219 -12.508 1 97.38 199 ARG B O 1
ATOM 5654 N N . TRP B 1 200 ? -10.336 -43.062 -11.758 1 98.06 200 TRP B N 1
ATOM 5655 C CA . TRP B 1 200 ? -9.055 -43.531 -11.234 1 98.06 200 TRP B CA 1
ATOM 5656 C C . TRP B 1 200 ? -8.078 -43.844 -12.367 1 98.06 200 TRP B C 1
ATOM 5658 O O . TRP B 1 200 ? -6.887 -43.531 -12.266 1 98.06 200 TRP B O 1
ATOM 5668 N N . ASP B 1 201 ? -8.578 -44.469 -13.422 1 98.12 201 ASP B N 1
ATOM 5669 C CA . ASP B 1 201 ? -7.75 -44.688 -14.602 1 98.12 201 ASP B CA 1
ATOM 5670 C C . ASP B 1 201 ? -7.203 -43.375 -15.148 1 98.12 201 ASP B C 1
ATOM 5672 O O . ASP B 1 201 ? -6.047 -43.312 -15.578 1 98.12 201 ASP B O 1
ATOM 5676 N N . ALA B 1 202 ? -7.984 -42.406 -15.195 1 98.19 202 ALA B N 1
ATOM 5677 C CA . ALA B 1 202 ? -7.555 -41.094 -15.648 1 98.19 202 ALA B CA 1
ATOM 5678 C C . ALA B 1 202 ? -6.43 -40.531 -14.773 1 98.19 202 ALA B C 1
ATOM 5680 O O . ALA B 1 202 ? -5.441 -40 -15.281 1 98.19 202 ALA B O 1
ATOM 5681 N N . VAL B 1 203 ? -6.605 -40.656 -13.445 1 98.69 203 VAL B N 1
ATOM 5682 C CA . VAL B 1 203 ? -5.586 -40.219 -12.5 1 98.69 203 VAL B CA 1
ATOM 5683 C C . VAL B 1 203 ? -4.273 -40.938 -12.773 1 98.69 203 VAL B C 1
ATOM 5685 O O . VAL B 1 203 ? -3.209 -40.312 -12.812 1 98.69 203 VAL B O 1
ATOM 5688 N N . GLU B 1 204 ? -4.367 -42.188 -13.008 1 98.5 204 GLU B N 1
ATOM 5689 C CA . GLU B 1 204 ? -3.172 -43 -13.258 1 98.5 204 GLU B CA 1
ATOM 5690 C C . GLU B 1 204 ? -2.475 -42.562 -14.547 1 98.5 204 GLU B C 1
ATOM 5692 O O . GLU B 1 204 ? -1.245 -42.562 -14.617 1 98.5 204 GLU B O 1
ATOM 5697 N N . ARG B 1 205 ? -3.227 -42.281 -15.508 1 98.44 205 ARG B N 1
ATOM 5698 C CA . ARG B 1 205 ? -2.648 -41.812 -16.766 1 98.44 205 ARG B CA 1
ATOM 5699 C C . ARG B 1 205 ? -1.91 -40.5 -16.562 1 98.44 205 ARG B C 1
ATOM 5701 O O . ARG B 1 205 ? -0.81 -40.312 -17.094 1 98.44 205 ARG B O 1
ATOM 5708 N N . VAL B 1 206 ? -2.541 -39.594 -15.906 1 98.75 206 VAL B N 1
ATOM 5709 C CA . VAL B 1 206 ? -1.906 -38.312 -15.633 1 98.75 206 VAL B CA 1
ATOM 5710 C C . VAL B 1 206 ? -0.638 -38.531 -14.812 1 98.75 206 VAL B C 1
ATOM 5712 O O . VAL B 1 206 ? 0.378 -37.844 -15.039 1 98.75 206 VAL B O 1
ATOM 5715 N N . ARG B 1 207 ? -0.683 -39.406 -13.773 1 98.75 207 ARG B N 1
ATOM 5716 C CA . ARG B 1 207 ? 0.511 -39.75 -13.008 1 98.75 207 ARG B CA 1
ATOM 5717 C C . ARG B 1 207 ? 1.629 -40.25 -13.914 1 98.75 207 ARG B C 1
ATOM 5719 O O . ARG B 1 207 ? 2.785 -39.844 -13.766 1 98.75 207 ARG B O 1
ATOM 5726 N N . SER B 1 208 ? 1.261 -41.094 -14.852 1 98.62 208 SER B N 1
ATOM 5727 C CA . SER B 1 208 ? 2.236 -41.625 -15.805 1 98.62 208 SER B CA 1
ATOM 5728 C C . SER B 1 208 ? 2.818 -40.5 -16.672 1 98.62 208 SER B C 1
ATOM 5730 O O . SER B 1 208 ? 4.016 -40.5 -16.969 1 98.62 208 SER B O 1
ATOM 5732 N N . ASP B 1 209 ? 1.941 -39.625 -17.141 1 98.75 209 ASP B N 1
ATOM 5733 C CA . ASP B 1 209 ? 2.404 -38.469 -17.906 1 98.75 209 ASP B CA 1
ATOM 5734 C C . ASP B 1 209 ? 3.467 -37.688 -17.141 1 98.75 209 ASP B C 1
ATOM 5736 O O . ASP B 1 209 ? 4.477 -37.281 -17.719 1 98.75 209 ASP B O 1
ATOM 5740 N N . ILE B 1 210 ? 3.229 -37.438 -15.859 1 98.88 210 ILE B N 1
ATOM 5741 C CA . ILE B 1 210 ? 4.137 -36.656 -15.023 1 98.88 210 ILE B CA 1
ATOM 5742 C C . ILE B 1 210 ? 5.469 -37.375 -14.891 1 98.88 210 ILE B C 1
ATOM 5744 O O . ILE B 1 210 ? 6.535 -36.781 -15.055 1 98.88 210 ILE B O 1
ATOM 5748 N N . ARG B 1 211 ? 5.434 -38.688 -14.641 1 98.69 211 ARG B N 1
ATOM 5749 C CA . ARG B 1 211 ? 6.648 -39.469 -14.508 1 98.69 211 ARG B CA 1
ATOM 5750 C C . ARG B 1 211 ? 7.453 -39.469 -15.805 1 98.69 211 ARG B C 1
ATOM 5752 O O . ARG B 1 211 ? 8.68 -39.344 -15.773 1 98.69 211 ARG B O 1
ATOM 5759 N N . ASN B 1 212 ? 6.766 -39.656 -16.891 1 98.69 212 ASN B N 1
ATOM 5760 C CA . ASN B 1 212 ? 7.434 -39.688 -18.188 1 98.69 212 ASN B CA 1
ATOM 5761 C C . ASN B 1 212 ? 8.07 -38.344 -18.5 1 98.69 212 ASN B C 1
ATOM 5763 O O . ASN B 1 212 ? 9.195 -38.281 -19.016 1 98.69 212 ASN B O 1
ATOM 5767 N N . PHE B 1 213 ? 7.34 -37.312 -18.234 1 98.75 213 PHE B N 1
ATOM 5768 C CA . PHE B 1 213 ? 7.859 -35.969 -18.453 1 98.75 213 PHE B CA 1
ATOM 5769 C C . PHE B 1 213 ? 9.109 -35.719 -17.625 1 98.75 213 PHE B C 1
ATOM 5771 O O . PHE B 1 213 ? 10.102 -35.188 -18.125 1 98.75 213 PHE B O 1
ATOM 5778 N N . LYS B 1 214 ? 9.047 -36.062 -16.359 1 98.62 214 LYS B N 1
ATOM 5779 C CA . LYS B 1 214 ? 10.188 -35.906 -15.453 1 98.62 214 LYS B CA 1
ATOM 5780 C C . LYS B 1 214 ? 11.398 -36.688 -15.961 1 98.62 214 LYS B C 1
ATOM 5782 O O . LYS B 1 214 ? 12.508 -36.156 -16.016 1 98.62 214 LYS B O 1
ATOM 5787 N N . SER B 1 215 ? 11.211 -37.906 -16.375 1 98.5 215 SER B N 1
ATOM 5788 C CA . SER B 1 215 ? 12.289 -38.781 -16.828 1 98.5 215 SER B CA 1
ATOM 5789 C C . SER B 1 215 ? 12.852 -38.312 -18.172 1 98.5 215 SER B C 1
ATOM 5791 O O . SER B 1 215 ? 14.062 -38.219 -18.344 1 98.5 215 SER B O 1
ATOM 5793 N N . ALA B 1 216 ? 12 -38 -19.062 1 98.44 216 ALA B N 1
ATOM 5794 C CA . ALA B 1 216 ? 12.398 -37.625 -20.422 1 98.44 216 ALA B CA 1
ATOM 5795 C C . ALA B 1 216 ? 13.242 -36.375 -20.406 1 98.44 216 ALA B C 1
ATOM 5797 O O . ALA B 1 216 ? 14.117 -36.188 -21.266 1 98.44 216 ALA B O 1
ATOM 5798 N N . ASN B 1 217 ? 13.031 -35.531 -19.484 1 98.38 217 ASN B N 1
ATOM 5799 C CA . ASN B 1 217 ? 13.719 -34.25 -19.453 1 98.38 217 ASN B CA 1
ATOM 5800 C C . ASN B 1 217 ? 14.742 -34.156 -18.328 1 98.38 217 ASN B C 1
ATOM 5802 O O . ASN B 1 217 ? 15.305 -33.094 -18.062 1 98.38 217 ASN B O 1
ATOM 5806 N N . GLN B 1 218 ? 14.961 -35.25 -17.578 1 98.31 218 GLN B N 1
ATOM 5807 C CA . GLN B 1 218 ? 15.938 -35.344 -16.5 1 98.31 218 GLN B CA 1
ATOM 5808 C C . GLN B 1 218 ? 15.719 -34.281 -15.453 1 98.31 218 GLN B C 1
ATOM 5810 O O . GLN B 1 218 ? 16.656 -33.531 -15.102 1 98.31 218 GLN B O 1
ATOM 5815 N N . LEU B 1 219 ? 14.523 -34.188 -15.062 1 98.62 219 LEU B N 1
ATOM 5816 C CA . LEU B 1 219 ? 14.133 -33.125 -14.133 1 98.62 219 LEU B CA 1
ATOM 5817 C C . LEU B 1 219 ? 14.297 -33.594 -12.688 1 98.62 219 LEU B C 1
ATOM 5819 O O . LEU B 1 219 ? 14.141 -34.781 -12.391 1 98.62 219 LEU B O 1
ATOM 5823 N N . ASP B 1 220 ? 14.617 -32.625 -11.789 1 98.06 220 ASP B N 1
ATOM 5824 C CA . ASP B 1 220 ? 14.641 -32.875 -10.352 1 98.06 220 ASP B CA 1
ATOM 5825 C C . ASP B 1 220 ? 13.242 -32.75 -9.75 1 98.06 220 ASP B C 1
ATOM 5827 O O . ASP B 1 220 ? 12.875 -33.531 -8.859 1 98.06 220 ASP B O 1
ATOM 5831 N N . LYS B 1 221 ? 12.477 -31.781 -10.188 1 97.19 221 LYS B N 1
ATOM 5832 C CA . LYS B 1 221 ? 11.148 -31.469 -9.656 1 97.19 221 LYS B CA 1
ATOM 5833 C C . LYS B 1 221 ? 10.188 -31.094 -10.781 1 97.19 221 LYS B C 1
ATOM 5835 O O . LYS B 1 221 ? 10.602 -30.609 -11.828 1 97.19 221 LYS B O 1
ATOM 5840 N N . VAL B 1 222 ? 8.898 -31.391 -10.516 1 98.81 222 VAL B N 1
ATOM 5841 C CA . VAL B 1 222 ? 7.824 -30.969 -11.406 1 98.81 222 VAL B CA 1
ATOM 5842 C C . VAL B 1 222 ? 6.758 -30.219 -10.602 1 98.81 222 VAL B C 1
ATOM 5844 O O . VAL B 1 222 ? 6.41 -30.641 -9.492 1 98.81 222 VAL B O 1
ATOM 5847 N N . ILE B 1 223 ? 6.336 -29.094 -11.062 1 98.88 223 ILE B N 1
ATOM 5848 C CA . ILE B 1 223 ? 5.199 -28.359 -10.508 1 98.88 223 ILE B CA 1
ATOM 5849 C C . ILE B 1 223 ? 4.047 -28.359 -11.508 1 98.88 223 ILE B C 1
ATOM 5851 O O . ILE B 1 223 ? 4.258 -28.141 -12.703 1 98.88 223 ILE B O 1
ATOM 5855 N N . VAL B 1 224 ? 2.822 -28.656 -11.039 1 98.94 224 VAL B N 1
ATOM 5856 C CA . VAL B 1 224 ? 1.642 -28.672 -11.891 1 98.94 224 VAL B CA 1
ATOM 5857 C C . VAL B 1 224 ? 0.778 -27.453 -11.602 1 98.94 224 VAL B C 1
ATOM 5859 O O . VAL B 1 224 ? 0.534 -27.109 -10.438 1 98.94 224 VAL B O 1
ATOM 5862 N N . LEU B 1 225 ? 0.38 -26.766 -12.641 1 98.88 225 LEU B N 1
ATOM 5863 C CA . LEU B 1 225 ? -0.403 -25.547 -12.492 1 98.88 225 LEU B CA 1
ATOM 5864 C C . LEU B 1 225 ? -1.626 -25.578 -13.398 1 98.88 225 LEU B C 1
ATOM 5866 O O . LEU B 1 225 ? -1.51 -25.844 -14.594 1 98.88 225 LEU B O 1
ATOM 5870 N N . TRP B 1 226 ? -2.773 -25.344 -12.797 1 98.69 226 TRP B N 1
ATOM 5871 C CA . TRP B 1 226 ? -4.027 -25.281 -13.539 1 98.69 226 TRP B CA 1
ATOM 5872 C C . TRP B 1 226 ? -4.242 -23.875 -14.117 1 98.69 226 TRP B C 1
ATOM 5874 O O . TRP B 1 226 ? -4.395 -22.906 -13.375 1 98.69 226 TRP B O 1
ATOM 5884 N N . THR B 1 227 ? -4.281 -23.719 -15.352 1 97.81 227 THR B N 1
ATOM 5885 C CA . THR B 1 227 ? -4.641 -22.484 -16.031 1 97.81 227 THR B CA 1
ATOM 5886 C C . THR B 1 227 ? -5.695 -22.75 -17.109 1 97.81 227 THR B C 1
ATOM 5888 O O . THR B 1 227 ? -5.789 -22.016 -18.094 1 97.81 227 THR B O 1
ATOM 5891 N N . ALA B 1 228 ? -6.461 -23.859 -16.938 1 96.12 228 ALA B N 1
ATOM 5892 C CA . ALA B 1 228 ? -7.562 -24.203 -17.828 1 96.12 228 ALA B CA 1
ATOM 5893 C C . ALA B 1 228 ? -8.828 -23.453 -17.453 1 96.12 228 ALA B C 1
ATOM 5895 O O . ALA B 1 228 ? -8.797 -22.562 -16.594 1 96.12 228 ALA B O 1
ATOM 5896 N N . ASN B 1 229 ? -9.922 -23.781 -18.156 1 93.38 229 ASN B N 1
ATOM 5897 C CA . ASN B 1 229 ? -11.203 -23.109 -17.953 1 93.38 229 ASN B CA 1
ATOM 5898 C C . ASN B 1 229 ? -11.672 -23.234 -16.516 1 93.38 229 ASN B C 1
ATOM 5900 O O . ASN B 1 229 ? -11.43 -24.25 -15.859 1 93.38 229 ASN B O 1
ATOM 5904 N N . THR B 1 230 ? -12.359 -22.203 -16.125 1 93.81 230 THR B N 1
ATOM 5905 C CA . THR B 1 230 ? -13.016 -22.234 -14.82 1 93.81 230 THR B CA 1
ATOM 5906 C C . THR B 1 230 ? -14.078 -23.328 -14.781 1 93.81 230 THR B C 1
ATOM 5908 O O . THR B 1 230 ? -14.945 -23.391 -15.656 1 93.81 230 THR B O 1
ATOM 5911 N N . GLU B 1 231 ? -13.977 -24.172 -13.789 1 95.44 231 GLU B N 1
ATOM 5912 C CA . GLU B 1 231 ? -15.008 -25.172 -13.547 1 95.44 231 GLU B CA 1
ATOM 5913 C C . GLU B 1 231 ? -16.094 -24.625 -12.633 1 95.44 231 GLU B C 1
ATOM 5915 O O . GLU B 1 231 ? -15.859 -23.703 -11.836 1 95.44 231 GLU B O 1
ATOM 5920 N N . ARG B 1 232 ? -17.297 -25.141 -12.805 1 93.69 232 ARG B N 1
ATOM 5921 C CA . ARG B 1 232 ? -18.281 -24.844 -11.781 1 93.69 232 ARG B CA 1
ATOM 5922 C C . ARG B 1 232 ? -17.844 -25.359 -10.414 1 93.69 232 ARG B C 1
ATOM 5924 O O . ARG B 1 232 ? -17.047 -26.297 -10.336 1 93.69 232 ARG B O 1
ATOM 5931 N N . PHE B 1 233 ? -18.406 -24.797 -9.43 1 92.38 233 PHE B N 1
ATOM 5932 C CA . PHE B 1 233 ? -18.141 -25.266 -8.078 1 92.38 233 PHE B CA 1
ATOM 5933 C C . PHE B 1 233 ? -18.656 -26.688 -7.883 1 92.38 233 PHE B C 1
ATOM 5935 O O . PHE B 1 233 ? -19.781 -27 -8.305 1 92.38 233 PHE B O 1
ATOM 5942 N N . SER B 1 234 ? -17.781 -27.422 -7.324 1 93 234 SER B N 1
ATOM 5943 C CA . SER B 1 234 ? -18.203 -28.75 -6.891 1 93 234 SER B CA 1
ATOM 5944 C C . SER B 1 234 ? -18.859 -28.688 -5.516 1 93 234 SER B C 1
ATOM 5946 O O . SER B 1 234 ? -18.422 -27.938 -4.648 1 93 234 SER B O 1
ATOM 5948 N N . GLU B 1 235 ? -19.859 -29.469 -5.355 1 92.75 235 GLU B N 1
ATOM 5949 C CA . GLU B 1 235 ? -20.391 -29.625 -4.008 1 92.75 235 GLU B CA 1
ATOM 5950 C C . GLU B 1 235 ? -19.484 -30.5 -3.152 1 92.75 235 GLU B C 1
ATOM 5952 O O . GLU B 1 235 ? -19.281 -31.688 -3.453 1 92.75 235 GLU B O 1
ATOM 5957 N N . HIS B 1 236 ? -18.922 -29.953 -2.191 1 94.19 236 HIS B N 1
ATOM 5958 C CA . HIS B 1 236 ? -18.094 -30.719 -1.273 1 94.19 236 HIS B CA 1
ATOM 5959 C C . HIS B 1 236 ? -18.953 -31.484 -0.27 1 94.19 236 HIS B C 1
ATOM 5961 O O . HIS B 1 236 ? -19.656 -30.891 0.543 1 94.19 236 HIS B O 1
ATOM 5967 N N . LEU B 1 237 ? -18.844 -32.75 -0.329 1 94.94 237 LEU B N 1
ATOM 5968 C CA . LEU B 1 237 ? -19.703 -33.625 0.462 1 94.94 237 LEU B CA 1
ATOM 5969 C C . LEU B 1 237 ? -18.891 -34.406 1.495 1 94.94 237 LEU B C 1
ATOM 5971 O O . LEU B 1 237 ? -17.766 -34.844 1.215 1 94.94 237 LEU B O 1
ATOM 5975 N N . ASP B 1 238 ? -19.547 -34.594 2.596 1 95.12 238 ASP B N 1
ATOM 5976 C CA . ASP B 1 238 ? -18.969 -35.469 3.611 1 95.12 238 ASP B CA 1
ATOM 5977 C C . ASP B 1 238 ? -18.891 -36.906 3.123 1 95.12 238 ASP B C 1
ATOM 5979 O O . ASP B 1 238 ? -19.828 -37.406 2.486 1 95.12 238 ASP B O 1
ATOM 5983 N N . GLY B 1 239 ? -17.812 -37.5 3.424 1 96.12 239 GLY B N 1
ATOM 5984 C CA . GLY B 1 239 ? -17.625 -38.875 2.982 1 96.12 239 GLY B CA 1
ATOM 5985 C C . GLY B 1 239 ? -17.016 -38.969 1.601 1 96.12 239 GLY B C 1
ATOM 5986 O O . GLY B 1 239 ? -16.641 -40.062 1.16 1 96.12 239 GLY B O 1
ATOM 5987 N N . ILE B 1 240 ? -16.891 -37.906 0.955 1 96.69 240 ILE B N 1
ATOM 5988 C CA . ILE B 1 240 ? -16.312 -37.906 -0.389 1 96.69 240 ILE B CA 1
ATOM 5989 C C . ILE B 1 240 ? -15.109 -36.969 -0.431 1 96.69 240 ILE B C 1
ATOM 5991 O O . ILE B 1 240 ? -14 -37.375 -0.772 1 96.69 240 ILE B O 1
ATOM 5995 N N . HIS B 1 241 ? -15.312 -35.719 0.025 1 97.06 241 HIS B N 1
ATOM 5996 C CA . HIS B 1 241 ? -14.297 -34.688 -0.149 1 97.06 241 HIS B CA 1
ATOM 5997 C C . HIS B 1 241 ? -13.609 -34.375 1.173 1 97.06 241 HIS B C 1
ATOM 5999 O O . HIS B 1 241 ? -12.664 -33.562 1.209 1 97.06 241 HIS B O 1
ATOM 6005 N N . ASP B 1 242 ? -13.953 -34.906 2.227 1 96.69 242 ASP B N 1
ATOM 6006 C CA . ASP B 1 242 ? -13.633 -34.438 3.568 1 96.69 242 ASP B CA 1
ATOM 6007 C C . ASP B 1 242 ? -12.289 -35 4.043 1 96.69 242 ASP B C 1
ATOM 6009 O O . ASP B 1 242 ? -11.617 -34.375 4.867 1 96.69 242 ASP B O 1
ATOM 6013 N N . THR B 1 243 ? -11.875 -36.188 3.609 1 97.81 243 THR B N 1
ATOM 6014 C CA . THR B 1 243 ? -10.586 -36.781 3.971 1 97.81 243 THR B CA 1
ATOM 6015 C C . THR B 1 243 ? -9.883 -37.344 2.738 1 97.81 243 THR B C 1
ATOM 6017 O O . THR B 1 243 ? -10.508 -37.562 1.703 1 97.81 243 THR B O 1
ATOM 6020 N N . ALA B 1 244 ? -8.594 -37.562 2.896 1 98.31 244 ALA B N 1
ATOM 6021 C CA . ALA B 1 244 ? -7.797 -38.125 1.812 1 98.31 244 ALA B CA 1
ATOM 6022 C C . ALA B 1 244 ? -8.312 -39.5 1.406 1 98.31 244 ALA B C 1
ATOM 6024 O O . ALA B 1 244 ? -8.445 -39.812 0.216 1 98.31 244 ALA B O 1
ATOM 6025 N N . ASP B 1 245 ? -8.578 -40.312 2.379 1 98.19 245 ASP B N 1
ATOM 6026 C CA . ASP B 1 245 ? -9.047 -41.656 2.121 1 98.19 245 ASP B CA 1
ATOM 6027 C C . ASP B 1 245 ? -10.406 -41.656 1.422 1 98.19 245 ASP B C 1
ATOM 6029 O O . ASP B 1 245 ? -10.625 -42.406 0.469 1 98.19 245 ASP B O 1
ATOM 6033 N N . ASN B 1 246 ? -11.281 -40.844 1.955 1 98.38 246 ASN B N 1
ATOM 6034 C CA . ASN B 1 246 ? -12.609 -40.75 1.348 1 98.38 246 ASN B CA 1
ATOM 6035 C C . ASN B 1 246 ? -12.523 -40.25 -0.096 1 98.38 246 ASN B C 1
ATOM 6037 O O . ASN B 1 246 ? -13.242 -40.75 -0.966 1 98.38 246 ASN B O 1
ATOM 6041 N N . LEU B 1 247 ? -11.68 -39.344 -0.322 1 98.31 247 LEU B N 1
ATOM 6042 C CA . LEU B 1 247 ? -11.531 -38.781 -1.659 1 98.31 247 LEU B CA 1
ATOM 6043 C C . LEU B 1 247 ? -10.984 -39.812 -2.629 1 98.31 247 LEU B C 1
ATOM 6045 O O . LEU B 1 247 ? -11.492 -39.969 -3.74 1 98.31 247 LEU B O 1
ATOM 6049 N N . LEU B 1 248 ? -9.953 -40.5 -2.209 1 98.19 248 LEU B N 1
ATOM 6050 C CA . LEU B 1 248 ? -9.367 -41.562 -3.029 1 98.19 248 LEU B CA 1
ATOM 6051 C C . LEU B 1 248 ? -10.391 -42.656 -3.332 1 98.19 248 LEU B C 1
ATOM 6053 O O . LEU B 1 248 ? -10.492 -43.125 -4.473 1 98.19 248 LEU B O 1
ATOM 6057 N N . ALA B 1 249 ? -11.125 -43.031 -2.316 1 98.25 249 ALA B N 1
ATOM 6058 C CA . ALA B 1 249 ? -12.156 -44.062 -2.494 1 98.25 249 ALA B CA 1
ATOM 6059 C C . ALA B 1 249 ? -13.227 -43.594 -3.467 1 98.25 249 ALA B C 1
ATOM 6061 O O . ALA B 1 249 ? -13.719 -44.375 -4.285 1 98.25 249 ALA B O 1
ATOM 6062 N N . ALA B 1 250 ? -13.609 -42.406 -3.268 1 98.12 250 ALA B N 1
ATOM 6063 C CA . ALA B 1 250 ? -14.633 -41.812 -4.133 1 98.12 250 ALA B CA 1
ATOM 6064 C C . ALA B 1 250 ? -14.188 -41.812 -5.59 1 98.12 250 ALA B C 1
ATOM 6066 O O . ALA B 1 250 ? -14.977 -42.094 -6.496 1 98.12 250 ALA B O 1
ATOM 6067 N N . VAL B 1 251 ? -12.914 -41.5 -5.887 1 98.19 251 VAL B N 1
ATOM 6068 C CA . VAL B 1 251 ? -12.36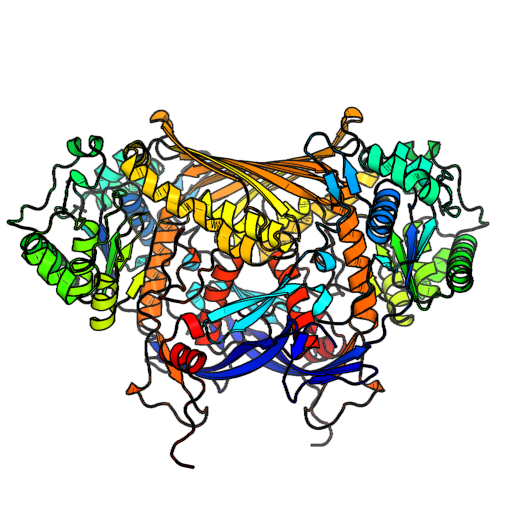7 -41.5 -7.238 1 98.19 251 VAL B CA 1
ATOM 6069 C C . VAL B 1 251 ? -12.375 -42.906 -7.805 1 98.19 251 VAL B C 1
ATOM 6071 O O . VAL B 1 251 ? -12.75 -43.125 -8.961 1 98.19 251 VAL B O 1
ATOM 6074 N N . LYS B 1 252 ? -12.008 -43.844 -6.996 1 97.69 252 LYS B N 1
ATOM 6075 C CA . LYS B 1 252 ? -11.953 -45.219 -7.434 1 97.69 252 LYS B CA 1
ATOM 6076 C C . LYS B 1 252 ? -13.352 -45.781 -7.695 1 97.69 252 LYS B C 1
ATOM 6078 O O . LYS B 1 252 ? -13.531 -46.656 -8.539 1 97.69 252 LYS B O 1
ATOM 6083 N N . ARG B 1 253 ? -14.336 -45.188 -6.992 1 97.19 253 ARG B N 1
ATOM 6084 C CA . ARG B 1 253 ? -15.727 -45.594 -7.207 1 97.19 253 ARG B CA 1
ATOM 6085 C C . ARG B 1 253 ? -16.344 -44.812 -8.359 1 97.19 253 ARG B C 1
ATOM 6087 O O . ARG B 1 253 ? -17.531 -44.969 -8.648 1 97.19 253 ARG B O 1
ATOM 6094 N N . ASN B 1 254 ? -15.547 -44 -8.922 1 96.75 254 ASN B N 1
ATOM 6095 C CA . ASN B 1 254 ? -15.961 -43.188 -10.062 1 96.75 254 ASN B CA 1
ATOM 6096 C C . ASN B 1 254 ? -17.078 -42.219 -9.688 1 96.75 254 ASN B C 1
ATOM 6098 O O . ASN B 1 254 ? -18.031 -42.031 -10.453 1 96.75 254 ASN B O 1
ATOM 6102 N N . GLU B 1 255 ? -16.953 -41.594 -8.555 1 95.38 255 GLU B N 1
ATOM 6103 C CA . GLU B 1 255 ? -17.922 -40.625 -8.102 1 95.38 255 GLU B CA 1
ATOM 6104 C C . GLU B 1 255 ? -18.031 -39.438 -9.086 1 95.38 255 GLU B C 1
ATOM 6106 O O . GLU B 1 255 ? -17.016 -38.906 -9.523 1 95.38 255 GLU B O 1
ATOM 6111 N N . ARG B 1 256 ? -19.219 -38.938 -9.344 1 91.88 256 ARG B N 1
ATOM 6112 C CA . ARG B 1 256 ? -19.469 -37.969 -10.406 1 91.88 256 ARG B CA 1
ATOM 6113 C C . ARG B 1 256 ? -19.094 -36.562 -9.961 1 91.88 256 ARG B C 1
ATOM 6115 O O . ARG B 1 256 ? -18.688 -35.75 -10.781 1 91.88 256 ARG B O 1
ATOM 6122 N N . GLU B 1 257 ? -19.188 -36.281 -8.742 1 94.62 257 GLU B N 1
ATOM 6123 C CA . GLU B 1 257 ? -19.031 -34.906 -8.25 1 94.62 257 GLU B CA 1
ATOM 6124 C C . GLU B 1 257 ? -17.562 -34.625 -7.938 1 94.62 257 GLU B C 1
ATOM 6126 O O . GLU B 1 257 ? -17.266 -33.938 -6.941 1 94.62 257 GLU B O 1
ATOM 6131 N N . ILE B 1 258 ? -16.672 -35.188 -8.586 1 96.69 258 ILE B N 1
ATOM 6132 C CA . ILE B 1 258 ? -15.25 -34.875 -8.492 1 96.69 258 ILE B CA 1
ATOM 6133 C C . ILE B 1 258 ? -14.773 -34.25 -9.805 1 96.69 258 ILE B C 1
ATOM 6135 O O . ILE B 1 258 ? -14.766 -34.938 -10.844 1 96.69 258 ILE B O 1
ATOM 6139 N N . ALA B 1 259 ? -14.383 -33.031 -9.766 1 96.69 259 ALA B N 1
ATOM 6140 C CA . ALA B 1 259 ? -14.039 -32.25 -10.953 1 96.69 259 ALA B CA 1
ATOM 6141 C C . ALA B 1 259 ? -12.688 -32.688 -11.516 1 96.69 259 ALA B C 1
ATOM 6143 O O . ALA B 1 259 ? -11.828 -33.188 -10.781 1 96.69 259 ALA B O 1
ATOM 6144 N N . PRO B 1 260 ? -12.453 -32.531 -12.859 1 97.69 260 PRO B N 1
ATOM 6145 C CA . PRO B 1 260 ? -11.156 -32.812 -13.477 1 97.69 260 PRO B CA 1
ATOM 6146 C C . PRO B 1 260 ? -9.992 -32.156 -12.758 1 97.69 260 PRO B C 1
ATOM 6148 O O . PRO B 1 260 ? -8.93 -32.75 -12.594 1 97.69 260 PRO B O 1
ATOM 6151 N N . SER B 1 261 ? -10.156 -30.906 -12.336 1 98.25 261 SER B N 1
ATOM 6152 C CA . SER B 1 261 ? -9.086 -30.203 -11.633 1 98.25 261 SER B CA 1
ATOM 6153 C C . SER B 1 261 ? -8.641 -30.969 -10.391 1 98.25 261 SER B C 1
ATOM 6155 O O . SER B 1 261 ? -7.449 -31.016 -10.078 1 98.25 261 SER B O 1
ATOM 6157 N N . ALA B 1 262 ? -9.602 -31.516 -9.664 1 98.31 262 ALA B N 1
ATOM 6158 C CA . ALA B 1 262 ? -9.281 -32.312 -8.477 1 98.31 262 ALA B CA 1
ATOM 6159 C C . ALA B 1 262 ? -8.492 -33.562 -8.852 1 98.31 262 ALA B C 1
ATOM 6161 O O . ALA B 1 262 ? -7.613 -34 -8.102 1 98.31 262 ALA B O 1
ATOM 6162 N N . LEU B 1 263 ? -8.812 -34.156 -10 1 98.62 263 LEU B N 1
ATOM 6163 C CA . LEU B 1 263 ? -8.094 -35.312 -10.469 1 98.62 263 LEU B CA 1
ATOM 6164 C C . LEU B 1 263 ? -6.641 -34.969 -10.797 1 98.62 263 LEU B C 1
ATOM 6166 O O . LEU B 1 263 ? -5.73 -35.719 -10.445 1 98.62 263 LEU B O 1
ATOM 6170 N N . TYR B 1 264 ? -6.461 -33.906 -11.492 1 98.81 264 TYR B N 1
ATOM 6171 C CA . TYR B 1 264 ? -5.105 -33.438 -11.781 1 98.81 264 TYR B CA 1
ATOM 6172 C C . TYR B 1 264 ? -4.336 -33.188 -10.492 1 98.81 264 TYR B C 1
ATOM 6174 O O . TYR B 1 264 ? -3.166 -33.562 -10.375 1 98.81 264 TYR B O 1
ATOM 6182 N N . ALA B 1 265 ? -5 -32.469 -9.578 1 98.81 265 ALA B N 1
ATOM 6183 C CA . ALA B 1 265 ? -4.355 -32.188 -8.305 1 98.81 265 ALA B CA 1
ATOM 6184 C C . ALA B 1 265 ? -3.947 -33.469 -7.574 1 98.81 265 ALA B C 1
ATOM 6186 O O . ALA B 1 265 ? -2.83 -33.562 -7.062 1 98.81 265 ALA B O 1
ATOM 6187 N N . MET B 1 266 ? -4.859 -34.375 -7.512 1 98.75 266 MET B N 1
ATOM 6188 C CA . MET B 1 266 ? -4.582 -35.656 -6.867 1 98.75 266 MET B CA 1
ATOM 6189 C C . MET B 1 266 ? -3.391 -36.344 -7.52 1 98.75 266 MET B C 1
ATOM 6191 O O . MET B 1 266 ? -2.496 -36.844 -6.828 1 98.75 266 MET B O 1
ATOM 6195 N N . ALA B 1 267 ? -3.369 -36.406 -8.836 1 98.88 267 ALA B N 1
ATOM 6196 C CA . ALA B 1 267 ? -2.273 -37.031 -9.562 1 98.88 267 ALA B CA 1
ATOM 6197 C C . ALA B 1 267 ? -0.942 -36.375 -9.25 1 98.88 267 ALA B C 1
ATOM 6199 O O . ALA B 1 267 ? 0.06 -37.031 -9.008 1 98.88 267 ALA B O 1
ATOM 6200 N N . ALA B 1 268 ? -0.951 -35.062 -9.32 1 98.88 268 ALA B N 1
ATOM 6201 C CA . ALA B 1 268 ? 0.261 -34.312 -9.023 1 98.88 268 ALA B CA 1
ATOM 6202 C C . ALA B 1 268 ? 0.778 -34.625 -7.621 1 98.88 268 ALA B C 1
ATOM 6204 O O . ALA B 1 268 ? 1.965 -34.906 -7.441 1 98.88 268 ALA B O 1
ATOM 6205 N N . ILE B 1 269 ? -0.122 -34.594 -6.66 1 98.75 269 ILE B N 1
ATOM 6206 C CA . ILE B 1 269 ? 0.227 -34.812 -5.262 1 98.75 269 ILE B CA 1
ATOM 6207 C C . ILE B 1 269 ? 0.785 -36.219 -5.074 1 98.75 269 ILE B C 1
ATOM 6209 O O . ILE B 1 269 ? 1.803 -36.406 -4.402 1 98.75 269 ILE B O 1
ATOM 6213 N N . LEU B 1 270 ? 0.142 -37.125 -5.711 1 98.5 270 LEU B N 1
ATOM 6214 C CA . LEU B 1 270 ? 0.579 -38.531 -5.59 1 98.5 270 LEU B CA 1
ATOM 6215 C C . LEU B 1 270 ? 1.958 -38.719 -6.211 1 98.5 270 LEU B C 1
ATOM 6217 O O . LEU B 1 270 ? 2.699 -39.625 -5.82 1 98.5 270 LEU B O 1
ATOM 6221 N N . GLU B 1 271 ? 2.34 -37.906 -7.145 1 98.62 271 GLU B N 1
ATOM 6222 C CA . GLU B 1 271 ? 3.668 -37.938 -7.75 1 98.62 271 GLU B CA 1
ATOM 6223 C C . GLU B 1 271 ? 4.613 -36.969 -7.051 1 98.62 271 GLU B C 1
ATOM 6225 O O . GLU B 1 271 ? 5.672 -36.625 -7.59 1 98.62 271 GLU B O 1
ATOM 6230 N N . LYS B 1 272 ? 4.184 -36.438 -5.91 1 98.31 272 LYS B N 1
ATOM 6231 C CA . LYS B 1 272 ? 4.977 -35.531 -5.066 1 98.31 272 LYS B CA 1
ATOM 6232 C C . LYS B 1 272 ? 5.312 -34.25 -5.793 1 98.31 272 LYS B C 1
ATOM 6234 O O . LYS B 1 272 ? 6.453 -33.781 -5.75 1 98.31 272 LYS B O 1
ATOM 6239 N N . CYS B 1 273 ? 4.379 -33.812 -6.535 1 98.81 273 CYS B N 1
ATOM 6240 C CA . CYS B 1 273 ? 4.465 -32.5 -7.188 1 98.81 273 CYS B CA 1
ATOM 6241 C C . CYS B 1 273 ? 3.531 -31.5 -6.527 1 98.81 273 CYS B C 1
ATOM 6243 O O . CYS B 1 273 ? 2.387 -31.828 -6.211 1 98.81 273 CYS B O 1
ATOM 6245 N N . SER B 1 274 ? 4.059 -30.281 -6.242 1 98.81 274 SER B N 1
ATOM 6246 C CA . SER B 1 274 ? 3.176 -29.219 -5.793 1 98.81 274 SER B CA 1
ATOM 6247 C C . SER B 1 274 ? 2.154 -28.844 -6.863 1 98.81 274 SER B C 1
ATOM 6249 O O . SER B 1 274 ? 2.414 -29.016 -8.055 1 98.81 274 SER B O 1
ATOM 6251 N N . PHE B 1 275 ? 0.974 -28.391 -6.406 1 98.88 275 PHE B N 1
ATOM 6252 C CA . PHE B 1 275 ? -0.124 -28.078 -7.312 1 98.88 275 PHE B CA 1
ATOM 6253 C C . PHE B 1 275 ? -0.653 -26.672 -7.059 1 98.88 275 PHE B C 1
ATOM 6255 O O . PHE B 1 275 ? -0.936 -26.312 -5.914 1 98.88 275 PHE B O 1
ATOM 6262 N N . ILE B 1 276 ? -0.8 -25.875 -8.141 1 98.69 276 ILE B N 1
ATOM 6263 C CA . ILE B 1 276 ? -1.307 -24.516 -8.062 1 98.69 276 ILE B CA 1
ATOM 6264 C C . ILE B 1 276 ? -2.604 -24.391 -8.859 1 98.69 276 ILE B C 1
ATOM 6266 O O . ILE B 1 276 ? -2.639 -24.719 -10.047 1 98.69 276 ILE B O 1
ATOM 6270 N N . ASN B 1 277 ? -3.637 -23.953 -8.195 1 98.19 277 ASN B N 1
ATOM 6271 C CA . ASN B 1 277 ? -4.914 -23.75 -8.875 1 98.19 277 ASN B CA 1
ATOM 6272 C C . ASN B 1 277 ? -5.078 -22.297 -9.328 1 98.19 277 ASN B C 1
ATOM 6274 O O . ASN B 1 277 ? -5.41 -21.422 -8.523 1 98.19 277 ASN B O 1
ATOM 6278 N N . GLY B 1 278 ? -5.066 -22.062 -10.609 1 96.75 278 GLY B N 1
ATOM 6279 C CA . GLY B 1 278 ? -5.086 -20.719 -11.141 1 96.75 278 GLY B CA 1
ATOM 6280 C C . GLY B 1 278 ? -6.48 -20.234 -11.516 1 96.75 278 GLY B C 1
ATOM 6281 O O . GLY B 1 278 ? -6.645 -19.141 -12.039 1 96.75 278 GLY B O 1
ATOM 6282 N N . SER B 1 279 ? -7.512 -21 -11.25 1 94.94 279 SER B N 1
ATOM 6283 C CA . SER B 1 279 ? -8.891 -20.641 -11.578 1 94.94 279 SER B CA 1
ATOM 6284 C C . SER B 1 279 ? -9.758 -20.594 -10.328 1 94.94 279 SER B C 1
ATOM 6286 O O . SER B 1 279 ? -9.367 -21.109 -9.273 1 94.94 279 SER B O 1
ATOM 6288 N N . PRO B 1 280 ? -10.93 -19.969 -10.398 1 92.75 280 PRO B N 1
ATOM 6289 C CA . PRO B 1 280 ? -11.727 -19.719 -9.203 1 92.75 280 PRO B CA 1
ATOM 6290 C C . PRO B 1 280 ? -12.508 -20.953 -8.742 1 92.75 280 PRO B C 1
ATOM 6292 O O . PRO B 1 280 ? -13.266 -20.875 -7.773 1 92.75 280 PRO B O 1
ATOM 6295 N N . GLN B 1 281 ? -12.32 -22.078 -9.195 1 93.25 281 GLN B N 1
ATOM 6296 C CA . GLN B 1 281 ? -13.039 -23.281 -8.773 1 93.25 281 GLN B CA 1
ATOM 6297 C C . GLN B 1 281 ? -12.555 -23.766 -7.406 1 93.25 281 GLN B C 1
ATOM 6299 O O . GLN B 1 281 ? -11.453 -23.406 -6.977 1 93.25 281 GLN B O 1
ATOM 6304 N N . ASN B 1 282 ? -13.328 -24.547 -6.715 1 92.06 282 ASN B N 1
ATOM 6305 C CA . ASN B 1 282 ? -13.008 -25 -5.367 1 92.06 282 ASN B CA 1
ATOM 6306 C C . ASN B 1 282 ? -12.344 -26.375 -5.379 1 92.06 282 ASN B C 1
ATOM 6308 O O . ASN B 1 282 ? -12.766 -27.281 -4.656 1 92.06 282 ASN B O 1
ATOM 6312 N N . THR B 1 283 ? -11.266 -26.438 -6.137 1 96.12 283 THR B N 1
ATOM 6313 C CA . THR B 1 283 ? -10.516 -27.672 -6.336 1 96.12 283 THR B CA 1
ATOM 6314 C C . THR B 1 283 ? -9.922 -28.156 -5.016 1 96.12 283 THR B C 1
ATOM 6316 O O . THR B 1 283 ? -9.93 -29.359 -4.73 1 96.12 283 THR B O 1
ATOM 6319 N N . LEU B 1 284 ? -9.422 -27.297 -4.207 1 96.75 284 LEU B N 1
ATOM 6320 C CA . LEU B 1 284 ? -8.656 -27.641 -3.012 1 96.75 284 LEU B CA 1
ATOM 6321 C C . LEU B 1 284 ? -9.586 -27.969 -1.847 1 96.75 284 LEU B C 1
ATOM 6323 O O . LEU B 1 284 ? -9.656 -27.203 -0.875 1 96.75 284 LEU B O 1
ATOM 6327 N N . CYS B 1 285 ? -10.172 -29.141 -1.887 1 96.38 285 CYS B N 1
ATOM 6328 C CA . CYS B 1 285 ? -11.023 -29.609 -0.803 1 96.38 285 CYS B CA 1
ATOM 6329 C C . CYS B 1 285 ? -10.195 -30.172 0.344 1 96.38 285 CYS B C 1
ATOM 6331 O O . CYS B 1 285 ? -8.992 -30.391 0.196 1 96.38 285 CYS B O 1
ATOM 6333 N N . ALA B 1 286 ? -10.828 -30.469 1.449 1 96.75 286 ALA B N 1
ATOM 6334 C CA . ALA B 1 286 ? -10.141 -30.906 2.66 1 96.75 286 ALA B CA 1
ATOM 6335 C C . ALA B 1 286 ? -9.367 -32.188 2.412 1 96.75 286 ALA B C 1
ATOM 6337 O O . ALA B 1 286 ? -8.242 -32.344 2.896 1 96.75 286 ALA B O 1
ATOM 6338 N N . GLY B 1 287 ? -9.969 -33.125 1.704 1 98.06 287 GLY B N 1
ATOM 6339 C CA . GLY B 1 287 ? -9.305 -34.375 1.391 1 98.06 287 GLY B CA 1
ATOM 6340 C C . GLY B 1 287 ? -8.023 -34.188 0.599 1 98.06 287 GLY B C 1
ATOM 6341 O O . GLY B 1 287 ? -7.023 -34.844 0.853 1 98.06 287 GLY B O 1
ATOM 6342 N N . LEU B 1 288 ? -8.078 -33.312 -0.346 1 98.19 288 LEU B N 1
ATOM 6343 C CA . LEU B 1 288 ? -6.898 -33.031 -1.166 1 98.19 288 LEU B CA 1
ATOM 6344 C C . LEU B 1 288 ? -5.785 -32.406 -0.334 1 98.19 288 LEU B C 1
ATOM 6346 O O . LEU B 1 288 ? -4.609 -32.719 -0.526 1 98.19 288 LEU B O 1
ATOM 6350 N N . ILE B 1 289 ? -6.121 -31.516 0.5 1 97.88 289 ILE B N 1
ATOM 6351 C CA . ILE B 1 289 ? -5.145 -30.844 1.356 1 97.88 289 ILE B CA 1
ATOM 6352 C C . ILE B 1 289 ? -4.484 -31.875 2.277 1 97.88 289 ILE B C 1
ATOM 6354 O O . ILE B 1 289 ? -3.27 -31.844 2.48 1 97.88 289 ILE B O 1
ATOM 6358 N N . GLU B 1 290 ? -5.289 -32.75 2.814 1 98 290 GLU B N 1
ATOM 6359 C CA . GLU B 1 290 ? -4.754 -33.812 3.65 1 98 290 GLU B CA 1
ATOM 6360 C C . GLU B 1 290 ? -3.783 -34.688 2.869 1 98 290 GLU B C 1
ATOM 6362 O O . GLU B 1 290 ? -2.736 -35.094 3.389 1 98 290 GLU B O 1
ATOM 6367 N N . MET B 1 291 ? -4.141 -35.031 1.622 1 98.31 291 MET B N 1
ATOM 6368 C CA . MET B 1 291 ? -3.264 -35.812 0.76 1 98.31 291 MET B CA 1
ATOM 6369 C C . MET B 1 291 ? -1.944 -35.094 0.52 1 98.31 291 MET B C 1
ATOM 6371 O O . MET B 1 291 ? -0.879 -35.719 0.529 1 98.31 291 MET B O 1
ATOM 6375 N N . ALA B 1 292 ? -2.035 -33.812 0.279 1 98.5 292 ALA B N 1
ATOM 6376 C CA . ALA B 1 292 ? -0.844 -33.031 0.022 1 98.5 292 ALA B CA 1
ATOM 6377 C C . ALA B 1 292 ? 0.06 -32.969 1.25 1 98.5 292 ALA B C 1
ATOM 6379 O O . ALA B 1 292 ? 1.287 -33.031 1.127 1 98.5 292 ALA B O 1
ATOM 6380 N N . ARG B 1 293 ? -0.54 -32.844 2.379 1 97.06 293 ARG B N 1
ATOM 6381 C CA . ARG B 1 293 ? 0.216 -32.812 3.627 1 97.06 293 ARG B CA 1
ATOM 6382 C C . ARG B 1 293 ? 0.999 -34.125 3.801 1 97.06 293 ARG B C 1
ATOM 6384 O O . ARG B 1 293 ? 2.184 -34.094 4.141 1 97.06 293 ARG B O 1
ATOM 6391 N N . ALA B 1 294 ? 0.306 -35.188 3.545 1 97 294 ALA B N 1
ATOM 6392 C CA . ALA B 1 294 ? 0.939 -36.5 3.666 1 97 294 ALA B CA 1
ATOM 6393 C C . ALA B 1 294 ? 2.092 -36.656 2.676 1 97 294 ALA B C 1
ATOM 6395 O O . ALA B 1 294 ? 3.107 -37.281 2.984 1 97 294 ALA B O 1
ATOM 6396 N N . ALA B 1 295 ? 1.892 -36.094 1.538 1 97.25 295 ALA B N 1
ATOM 6397 C CA . ALA B 1 295 ? 2.898 -36.188 0.484 1 97.25 295 ALA B CA 1
ATOM 6398 C C . ALA B 1 295 ? 3.984 -35.125 0.672 1 97.25 295 ALA B C 1
ATOM 6400 O O . ALA B 1 295 ? 5.02 -35.156 0.004 1 97.25 295 ALA B O 1
ATOM 6401 N N . GLN B 1 296 ? 3.768 -34.188 1.586 1 95.94 296 GLN B N 1
ATOM 6402 C CA . GLN B 1 296 ? 4.699 -33.094 1.896 1 95.94 296 GLN B CA 1
ATOM 6403 C C . GLN B 1 296 ? 4.961 -32.219 0.67 1 95.94 296 GLN B C 1
ATOM 6405 O O . GLN B 1 296 ? 6.117 -31.953 0.334 1 95.94 296 GLN B O 1
ATOM 6410 N N . VAL B 1 297 ? 3.939 -31.938 -0.032 1 97.94 297 VAL B N 1
ATOM 6411 C CA . VAL B 1 297 ? 4.004 -31 -1.145 1 97.94 297 VAL B CA 1
ATOM 6412 C C . VAL B 1 297 ? 3.061 -29.828 -0.882 1 97.94 297 VAL B C 1
ATOM 6414 O O . VAL B 1 297 ? 2.24 -29.875 0.038 1 97.94 297 VAL B O 1
ATOM 6417 N N . PHE B 1 298 ? 3.248 -28.75 -1.654 1 98.56 298 PHE B N 1
ATOM 6418 C CA . PHE B 1 298 ? 2.453 -27.562 -1.438 1 98.56 298 PHE B CA 1
ATOM 6419 C C . PHE B 1 298 ? 1.262 -27.516 -2.389 1 98.56 298 PHE B C 1
ATOM 6421 O O . PHE B 1 298 ? 1.321 -28.062 -3.49 1 98.56 298 PHE B O 1
ATOM 6428 N N . VAL B 1 299 ? 0.22 -26.922 -1.906 1 98.56 299 VAL B N 1
ATOM 6429 C CA . VAL B 1 299 ? -0.903 -26.531 -2.754 1 98.56 299 VAL B CA 1
ATOM 6430 C C . VAL B 1 299 ? -1.203 -25.047 -2.566 1 98.56 299 VAL B C 1
ATOM 6432 O O . VAL B 1 299 ? -0.977 -24.484 -1.489 1 98.56 299 VAL B O 1
ATOM 6435 N N . SER B 1 300 ? -1.587 -24.391 -3.602 1 97.5 300 SER B N 1
ATOM 6436 C CA . SER B 1 300 ? -1.987 -23 -3.535 1 97.5 300 SER B CA 1
ATOM 6437 C C . SER B 1 300 ? -3.148 -22.703 -4.48 1 97.5 300 SER B C 1
ATOM 6439 O O . SER B 1 300 ? -3.348 -23.422 -5.465 1 97.5 300 SER B O 1
ATOM 6441 N N . GLY B 1 301 ? -3.816 -21.531 -4.246 1 93.06 301 GLY B N 1
ATOM 6442 C CA . GLY B 1 301 ? -5.004 -21.125 -4.977 1 93.06 301 GLY B CA 1
ATOM 6443 C C . GLY B 1 301 ? -5.953 -20.281 -4.145 1 93.06 301 GLY B C 1
ATOM 6444 O O . GLY B 1 301 ? -5.645 -19.938 -3.002 1 93.06 301 GLY B O 1
ATOM 6445 N N . ASP B 1 302 ? -6.98 -19.781 -4.738 1 91.12 302 ASP B N 1
ATOM 6446 C CA . ASP B 1 302 ? -7.234 -19.984 -6.16 1 91.12 302 ASP B CA 1
ATOM 6447 C C . ASP B 1 302 ? -7.363 -18.656 -6.887 1 91.12 302 ASP B C 1
ATOM 6449 O O . ASP B 1 302 ? -7.387 -17.594 -6.254 1 91.12 302 ASP B O 1
ATOM 6453 N N . ASP B 1 303 ? -7.293 -18.656 -8.328 1 91.69 303 ASP B N 1
ATOM 6454 C CA . ASP B 1 303 ? -7.656 -17.578 -9.242 1 91.69 303 ASP B CA 1
ATOM 6455 C C . ASP B 1 303 ? -6.566 -16.516 -9.297 1 91.69 303 ASP B C 1
ATOM 6457 O O . ASP B 1 303 ? -6.375 -15.766 -8.344 1 91.69 303 ASP B O 1
ATOM 6461 N N . PHE B 1 304 ? -5.988 -16.391 -10.5 1 95.12 304 PHE B N 1
ATOM 6462 C CA . PHE B 1 304 ? -4.918 -15.414 -10.672 1 95.12 304 PHE B CA 1
ATOM 6463 C C . PHE B 1 304 ? -5.414 -14 -10.383 1 95.12 304 PHE B C 1
ATOM 6465 O O . PHE B 1 304 ? -6.504 -13.617 -10.82 1 95.12 304 PHE B O 1
ATOM 6472 N N . LYS B 1 305 ? -4.605 -13.258 -9.641 1 92.94 305 LYS B N 1
ATOM 6473 C CA . LYS B 1 305 ? -4.945 -11.883 -9.289 1 92.94 305 LYS B CA 1
ATOM 6474 C C . LYS B 1 305 ? -4.316 -10.891 -10.266 1 92.94 305 LYS B C 1
ATOM 6476 O O . LYS B 1 305 ? -3.379 -10.172 -9.914 1 92.94 305 LYS B O 1
ATOM 6481 N N . SER B 1 306 ? -4.773 -10.648 -11.461 1 85.19 306 SER B N 1
ATOM 6482 C CA . SER B 1 306 ? -4.055 -9.961 -12.523 1 85.19 306 SER B CA 1
ATOM 6483 C C . SER B 1 306 ? -4.551 -8.531 -12.695 1 85.19 306 SER B C 1
ATOM 6485 O O . SER B 1 306 ? -3.77 -7.625 -13 1 85.19 306 SER B O 1
ATOM 6487 N N . GLY B 1 307 ? -5.906 -8.188 -12.719 1 86.12 307 GLY B N 1
ATOM 6488 C CA . GLY B 1 307 ? -6.27 -6.848 -13.156 1 86.12 307 GLY B CA 1
ATOM 6489 C C . GLY B 1 307 ? -7.188 -6.133 -12.188 1 86.12 307 GLY B C 1
ATOM 6490 O O . GLY B 1 307 ? -6.723 -5.422 -11.289 1 86.12 307 GLY B O 1
ATOM 6491 N N . GLN B 1 308 ? -8.391 -6.414 -12.383 1 88.31 308 GLN B N 1
ATOM 6492 C CA . GLN B 1 308 ? -9.414 -5.625 -11.703 1 88.31 308 GLN B CA 1
ATOM 6493 C C . GLN B 1 308 ? -9.414 -5.891 -10.203 1 88.31 308 GLN B C 1
ATOM 6495 O O . GLN B 1 308 ? -9.461 -4.957 -9.398 1 88.31 308 GLN B O 1
ATOM 6500 N N . THR B 1 309 ? -9.273 -7.117 -9.891 1 90.5 309 THR B N 1
ATOM 6501 C CA . THR B 1 309 ? -9.312 -7.469 -8.477 1 90.5 309 THR B CA 1
ATOM 6502 C C . THR B 1 309 ? -8.062 -6.961 -7.758 1 90.5 309 THR B C 1
ATOM 6504 O O . THR B 1 309 ? -8.125 -6.555 -6.598 1 90.5 309 THR B O 1
ATOM 6507 N N . LYS B 1 310 ? -6.945 -7.066 -8.398 1 93.12 310 LYS B N 1
ATOM 6508 C CA . LYS B 1 310 ? -5.707 -6.535 -7.828 1 93.12 310 LYS B CA 1
ATOM 6509 C C . LYS B 1 310 ? -5.836 -5.047 -7.523 1 93.12 310 LYS B C 1
ATOM 6511 O O . LYS B 1 310 ? -5.465 -4.598 -6.438 1 93.12 310 LYS B O 1
ATOM 6516 N N . MET B 1 311 ? -6.363 -4.297 -8.438 1 93.56 311 MET B N 1
ATOM 6517 C CA . MET B 1 311 ? -6.582 -2.865 -8.273 1 93.56 311 MET B CA 1
ATOM 6518 C C . MET B 1 311 ? -7.57 -2.594 -7.145 1 93.56 311 MET B C 1
ATOM 6520 O O . MET B 1 311 ? -7.352 -1.696 -6.328 1 93.56 311 MET B O 1
ATOM 6524 N N . LYS B 1 312 ? -8.602 -3.322 -7.125 1 93.5 312 LYS B N 1
ATOM 6525 C CA . LYS B 1 312 ? -9.617 -3.18 -6.09 1 93.5 312 LYS B CA 1
ATOM 6526 C C . LYS B 1 312 ? -9.023 -3.402 -4.699 1 93.5 312 LYS B C 1
ATOM 6528 O O . LYS B 1 312 ? -9.281 -2.627 -3.777 1 93.5 312 LYS B O 1
ATOM 6533 N N . SER B 1 313 ? -8.258 -4.504 -4.578 1 93.94 313 SER B N 1
ATOM 6534 C CA . SER B 1 313 ? -7.633 -4.816 -3.295 1 93.94 313 SER B CA 1
ATOM 6535 C C . SER B 1 313 ? -6.719 -3.684 -2.838 1 93.94 313 SER B C 1
ATOM 6537 O O . SER B 1 313 ? -6.73 -3.303 -1.666 1 93.94 313 SER B O 1
ATOM 6539 N N . ALA B 1 314 ? -5.953 -3.17 -3.746 1 94.44 314 ALA B N 1
ATOM 6540 C CA . ALA B 1 314 ? -5.031 -2.074 -3.443 1 94.44 314 ALA B CA 1
ATOM 6541 C C . ALA B 1 314 ? -5.793 -0.816 -3.037 1 94.44 314 ALA B C 1
ATOM 6543 O O . ALA B 1 314 ? -5.438 -0.159 -2.055 1 94.44 314 ALA B O 1
ATOM 6544 N N . LEU B 1 315 ? -6.832 -0.466 -3.779 1 94.69 315 LEU B N 1
ATOM 6545 C CA . LEU B 1 315 ? -7.57 0.773 -3.559 1 94.69 315 LEU B CA 1
ATOM 6546 C C . LEU B 1 315 ? -8.359 0.709 -2.256 1 94.69 315 LEU B C 1
ATOM 6548 O O . LEU B 1 315 ? -8.359 1.667 -1.478 1 94.69 315 LEU B O 1
ATOM 6552 N N . VAL B 1 316 ? -9.008 -0.415 -2.031 1 95.06 316 VAL B N 1
ATOM 6553 C CA . VAL B 1 316 ? -9.812 -0.53 -0.817 1 95.06 316 VAL B CA 1
ATOM 6554 C C . VAL B 1 316 ? -8.898 -0.505 0.409 1 95.06 316 VAL B C 1
ATOM 6556 O O . VAL B 1 316 ? -9.227 0.122 1.419 1 95.06 316 VAL B O 1
ATOM 6559 N N . GLU B 1 317 ? -7.781 -1.224 0.328 1 94.88 317 GLU B N 1
ATOM 6560 C CA . GLU B 1 317 ? -6.812 -1.151 1.418 1 94.88 317 GLU B CA 1
ATOM 6561 C C . GLU B 1 317 ? -6.383 0.29 1.683 1 94.88 317 GLU B C 1
ATOM 6563 O O . GLU B 1 317 ? -6.309 0.719 2.836 1 94.88 317 GLU B O 1
ATOM 6568 N N . PHE B 1 318 ? -6.148 1.035 0.655 1 93.88 318 PHE B N 1
ATOM 6569 C CA . PHE B 1 318 ? -5.734 2.432 0.736 1 93.88 318 PHE B CA 1
ATOM 6570 C C . PHE B 1 318 ? -6.805 3.273 1.42 1 93.88 318 PHE B C 1
ATOM 6572 O O . PHE B 1 318 ? -6.52 3.979 2.391 1 93.88 318 PHE B O 1
ATOM 6579 N N . PHE B 1 319 ? -8.039 3.215 0.971 1 96.62 319 PHE B N 1
ATOM 6580 C CA . PHE B 1 319 ? -9.102 4.086 1.46 1 96.62 319 PHE B CA 1
ATOM 6581 C C . PHE B 1 319 ? -9.461 3.738 2.898 1 96.62 319 PHE B C 1
ATOM 6583 O O . PHE B 1 319 ? -9.57 4.625 3.748 1 96.62 319 PHE B O 1
ATOM 6590 N N . VAL B 1 320 ? -9.57 2.467 3.176 1 96.19 320 VAL B N 1
ATOM 6591 C CA . VAL B 1 320 ? -9.875 2.061 4.543 1 96.19 320 VAL B CA 1
ATOM 6592 C C . VAL B 1 320 ? -8.742 2.473 5.473 1 96.19 320 VAL B C 1
ATOM 6594 O O . VAL B 1 320 ? -8.984 2.969 6.578 1 96.19 320 VAL B O 1
ATOM 6597 N N . GLY B 1 321 ? -7.547 2.275 5.008 1 95.38 321 GLY B N 1
ATOM 6598 C CA . GLY B 1 321 ? -6.383 2.666 5.789 1 95.38 321 GLY B CA 1
ATOM 6599 C C . GLY B 1 321 ? -6.309 4.16 6.043 1 95.38 321 GLY B C 1
ATOM 6600 O O . GLY B 1 321 ? -5.754 4.598 7.051 1 95.38 321 GLY B O 1
ATOM 6601 N N . ALA B 1 322 ? -6.887 4.938 5.141 1 95.88 322 ALA B N 1
ATOM 6602 C CA . ALA B 1 322 ? -6.875 6.391 5.254 1 95.88 322 ALA B CA 1
ATOM 6603 C C . ALA B 1 322 ? -8.055 6.883 6.09 1 95.88 322 ALA B C 1
ATOM 6605 O O . ALA B 1 322 ? -8.227 8.094 6.277 1 95.88 322 ALA B O 1
ATOM 6606 N N . GLY B 1 323 ? -8.844 5.957 6.586 1 96.69 323 GLY B N 1
ATOM 6607 C CA . GLY B 1 323 ? -10.016 6.324 7.367 1 96.69 323 GLY B CA 1
ATOM 6608 C C . GLY B 1 323 ? -11.18 6.773 6.516 1 96.69 323 GLY B C 1
ATOM 6609 O O . GLY B 1 323 ? -12.039 7.539 6.973 1 96.69 323 GLY B O 1
ATOM 6610 N N . ILE B 1 324 ? -11.219 6.453 5.301 1 97.12 324 ILE B N 1
ATOM 6611 C CA . ILE B 1 324 ? -12.297 6.766 4.371 1 97.12 324 ILE B CA 1
ATOM 6612 C C . ILE B 1 324 ? -13.18 5.535 4.176 1 97.12 324 ILE B C 1
ATOM 6614 O O . ILE B 1 324 ? -12.68 4.43 3.969 1 97.12 324 ILE B O 1
ATOM 6618 N N . LYS B 1 325 ? -14.469 5.688 4.23 1 97.31 325 LYS B N 1
ATOM 6619 C CA . LYS B 1 325 ? -15.391 4.562 4.344 1 97.31 325 LYS B CA 1
ATOM 6620 C C . LYS B 1 325 ? -15.938 4.156 2.979 1 97.31 325 LYS B C 1
ATOM 6622 O O . LYS B 1 325 ? -16.734 4.879 2.385 1 97.31 325 LYS B O 1
ATOM 6627 N N . PRO B 1 326 ? -15.531 3.008 2.459 1 96.75 326 PRO B N 1
ATOM 6628 C CA . PRO B 1 326 ? -16.188 2.51 1.251 1 96.75 326 PRO B CA 1
ATOM 6629 C C . PRO B 1 326 ? -17.672 2.176 1.481 1 96.75 326 PRO B C 1
ATOM 6631 O O . PRO B 1 326 ? -18 1.511 2.463 1 96.75 326 PRO B O 1
ATOM 6634 N N . GLU B 1 327 ? -18.531 2.689 0.579 1 96.44 327 GLU B N 1
ATOM 6635 C CA . GLU B 1 327 ? -19.969 2.451 0.716 1 96.44 327 GLU B CA 1
ATOM 6636 C C . GLU B 1 327 ? -20.484 1.547 -0.398 1 96.44 327 GLU B C 1
ATOM 6638 O O . GLU B 1 327 ? -21.375 0.728 -0.174 1 96.44 327 GLU B O 1
ATOM 6643 N N . CYS B 1 328 ? -19.953 1.776 -1.571 1 96.25 328 CYS B N 1
ATOM 6644 C CA . CYS B 1 328 ? -20.453 1.072 -2.746 1 96.25 328 CYS B CA 1
ATOM 6645 C C . CYS B 1 328 ? -19.344 0.823 -3.754 1 96.25 328 CYS B C 1
ATOM 6647 O O . CYS B 1 328 ? -18.531 1.709 -4.016 1 96.25 328 CYS B O 1
ATOM 6649 N N . ILE B 1 329 ? -19.312 -0.413 -4.25 1 95.44 329 ILE B N 1
ATOM 6650 C CA . ILE B 1 329 ? -18.344 -0.798 -5.273 1 95.44 329 ILE B CA 1
ATOM 6651 C C . ILE B 1 329 ? -19.062 -1.496 -6.426 1 95.44 329 ILE B C 1
ATOM 6653 O O . ILE B 1 329 ? -19.688 -2.545 -6.234 1 95.44 329 ILE B O 1
ATOM 6657 N N . ALA B 1 330 ? -19.031 -0.925 -7.586 1 95.88 330 ALA B N 1
ATOM 6658 C CA . ALA B 1 330 ? -19.547 -1.551 -8.805 1 95.88 330 ALA B CA 1
ATOM 6659 C C . ALA B 1 330 ? -18.406 -1.925 -9.75 1 95.88 330 ALA B C 1
ATOM 6661 O O . ALA B 1 330 ? -17.641 -1.062 -10.18 1 95.88 330 ALA B O 1
ATOM 6662 N N . SER B 1 331 ? -18.328 -3.176 -10.078 1 94.25 331 SER B N 1
ATOM 6663 C CA . SER B 1 331 ? -17.266 -3.682 -10.945 1 94.25 331 SER B CA 1
ATOM 6664 C C . SER B 1 331 ? -17.844 -4.32 -12.203 1 94.25 331 SER B C 1
ATOM 6666 O O . SER B 1 331 ? -18.531 -5.336 -12.125 1 94.25 331 SER B O 1
ATOM 6668 N N . TYR B 1 332 ? -17.516 -3.719 -13.352 1 93.62 332 TYR B N 1
ATOM 6669 C CA . TYR B 1 332 ? -17.953 -4.219 -14.648 1 93.62 332 TYR B CA 1
ATOM 6670 C C . TYR B 1 332 ? -16.75 -4.582 -15.523 1 93.62 332 TYR B C 1
ATOM 6672 O O . TYR B 1 332 ? -15.805 -3.803 -15.648 1 93.62 332 TYR B O 1
ATOM 6680 N N . ASN B 1 333 ? -16.75 -5.746 -16.062 1 91.38 333 ASN B N 1
ATOM 6681 C CA . ASN B 1 333 ? -15.695 -6.047 -17.031 1 91.38 333 ASN B CA 1
ATOM 6682 C C . ASN B 1 333 ? -16.219 -6.91 -18.172 1 91.38 333 ASN B C 1
ATOM 6684 O O . ASN B 1 333 ? -17.219 -7.605 -18.016 1 91.38 333 ASN B O 1
ATOM 6688 N N . HIS B 1 334 ? -15.734 -6.742 -19.375 1 92.38 334 HIS B N 1
ATOM 6689 C CA . HIS B 1 334 ? -16.016 -7.617 -20.516 1 92.38 334 HIS B CA 1
ATOM 6690 C C . HIS B 1 334 ? -14.727 -8.008 -21.234 1 92.38 334 HIS B C 1
ATOM 6692 O O . HIS B 1 334 ? -13.75 -7.254 -21.219 1 92.38 334 HIS B O 1
ATOM 6698 N N . LEU B 1 335 ? -14.688 -9.141 -21.703 1 92.44 335 LEU B N 1
ATOM 6699 C CA . LEU B 1 335 ? -13.578 -9.703 -22.469 1 92.44 335 LEU B CA 1
ATOM 6700 C C . LEU B 1 335 ? -14.086 -10.617 -23.578 1 92.44 335 LEU B C 1
ATOM 6702 O O . LEU B 1 335 ? -15.273 -10.961 -23.609 1 92.44 335 LEU B O 1
ATOM 6706 N N . GLY B 1 336 ? -13.133 -10.93 -24.547 1 92.44 336 GLY B N 1
ATOM 6707 C CA . GLY B 1 336 ? -13.562 -11.711 -25.703 1 92.44 336 GLY B CA 1
ATOM 6708 C C . GLY B 1 336 ? -12.789 -13 -25.875 1 92.44 336 GLY B C 1
ATOM 6709 O O . GLY B 1 336 ? -12.984 -13.719 -26.859 1 92.44 336 GLY B O 1
ATOM 6710 N N . ASN B 1 337 ? -11.953 -13.328 -24.938 1 91.69 337 ASN B N 1
ATOM 6711 C CA . ASN B 1 337 ? -11.188 -14.562 -25.047 1 91.69 337 ASN B CA 1
ATOM 6712 C C . ASN B 1 337 ? -11.992 -15.766 -24.547 1 91.69 337 ASN B C 1
ATOM 6714 O O . ASN B 1 337 ? -13.188 -15.641 -24.266 1 91.69 337 ASN B O 1
ATOM 6718 N N . ASN B 1 338 ? -11.344 -16.906 -24.547 1 89.31 338 ASN B N 1
ATOM 6719 C CA . ASN B 1 338 ? -12.047 -18.156 -24.219 1 89.31 338 ASN B CA 1
ATOM 6720 C C . ASN B 1 338 ? -12.516 -18.172 -22.766 1 89.31 338 ASN B C 1
ATOM 6722 O O . ASN B 1 338 ? -13.531 -18.797 -22.453 1 89.31 338 ASN B O 1
ATOM 6726 N N . ASP B 1 339 ? -11.82 -17.562 -21.938 1 87.19 339 ASP B N 1
ATOM 6727 C CA . ASP B 1 339 ? -12.25 -17.453 -20.547 1 87.19 339 ASP B CA 1
ATOM 6728 C C . ASP B 1 339 ? -13.578 -16.703 -20.438 1 87.19 339 ASP B C 1
ATOM 6730 O O . ASP B 1 339 ? -14.492 -17.125 -19.734 1 87.19 339 ASP B O 1
ATOM 6734 N N . GLY B 1 340 ? -13.633 -15.586 -21.141 1 87.69 340 GLY B N 1
ATOM 6735 C CA . GLY B 1 340 ? -14.883 -14.844 -21.172 1 87.69 340 GLY B CA 1
ATOM 6736 C C . GLY B 1 340 ? -16.047 -15.648 -21.719 1 87.69 340 GLY B C 1
ATOM 6737 O O . GLY B 1 340 ? -17.172 -15.539 -21.234 1 87.69 340 GLY B O 1
ATOM 6738 N N . TYR B 1 341 ? -15.688 -16.375 -22.703 1 89.44 341 TYR B N 1
ATOM 6739 C CA . TYR B 1 341 ? -16.703 -17.234 -23.312 1 89.44 341 TYR B CA 1
ATOM 6740 C C . TYR B 1 341 ? -17.203 -18.281 -22.328 1 89.44 341 TYR B C 1
ATOM 6742 O O . TYR B 1 341 ? -18.422 -18.484 -22.188 1 89.44 341 TYR B O 1
ATOM 6750 N N . ASN B 1 342 ? -16.312 -18.875 -21.625 1 90.38 342 ASN B N 1
ATOM 6751 C CA . ASN B 1 342 ? -16.656 -19.891 -20.625 1 90.38 342 ASN B CA 1
ATOM 6752 C C . ASN B 1 342 ? -17.469 -19.281 -19.484 1 90.38 342 ASN B C 1
ATOM 6754 O O . ASN B 1 342 ? -18.438 -19.906 -19.016 1 90.38 342 ASN B O 1
ATOM 6758 N N . LEU B 1 343 ? -17.203 -18.141 -19.047 1 88.69 343 LEU B N 1
ATOM 6759 C CA . LEU B 1 343 ? -17.812 -17.5 -17.891 1 88.69 343 LEU B CA 1
ATOM 6760 C C . LEU B 1 343 ? -19.172 -16.906 -18.25 1 88.69 343 LEU B C 1
ATOM 6762 O O . LEU B 1 343 ? -19.891 -16.438 -17.359 1 88.69 343 LEU B O 1
ATOM 6766 N N . SER B 1 344 ? -19.5 -16.953 -19.438 1 86.25 344 SER B N 1
ATOM 6767 C CA . SER B 1 344 ? -20.828 -16.484 -19.828 1 86.25 344 SER B CA 1
ATOM 6768 C C . SER B 1 344 ? -21.922 -17.438 -19.328 1 86.25 344 SER B C 1
ATOM 6770 O O . SER B 1 344 ? -23.094 -17.062 -19.297 1 86.25 344 SER B O 1
ATOM 6772 N N . ALA B 1 345 ? -21.438 -18.609 -19 1 87.94 345 ALA B N 1
ATOM 6773 C CA . ALA B 1 345 ? -22.359 -19.562 -18.406 1 87.94 345 ALA B CA 1
ATOM 6774 C C . ALA B 1 345 ? -22.531 -19.297 -16.906 1 87.94 345 ALA B C 1
ATOM 6776 O O . ALA B 1 345 ? -21.547 -19.109 -16.188 1 87.94 345 ALA B O 1
ATOM 6777 N N . PRO B 1 346 ? -23.766 -19.406 -16.406 1 87.31 346 PRO B N 1
ATOM 6778 C CA . PRO B 1 346 ? -24.078 -18.984 -15.039 1 87.31 346 PRO B CA 1
ATOM 6779 C C . PRO B 1 346 ? -23.344 -19.812 -13.992 1 87.31 346 PRO B C 1
ATOM 6781 O O . PRO B 1 346 ? -22.859 -19.266 -13 1 87.31 346 PRO B O 1
ATOM 6784 N N . LYS B 1 347 ? -23.25 -21.062 -14.148 1 88.12 347 LYS B N 1
ATOM 6785 C CA . LYS B 1 347 ? -22.641 -21.906 -13.133 1 88.12 347 LYS B CA 1
ATOM 6786 C C . LYS B 1 347 ? -21.156 -21.578 -12.961 1 88.12 347 LYS B C 1
ATOM 6788 O O . LYS B 1 347 ? -20.641 -21.562 -11.844 1 88.12 347 LYS B O 1
ATOM 6793 N N . GLN B 1 348 ? -20.547 -21.406 -14.055 1 88.25 348 GLN B N 1
ATOM 6794 C CA . GLN B 1 348 ? -19.141 -21.062 -14.016 1 88.25 348 GLN B CA 1
ATOM 6795 C C . GLN B 1 348 ? -18.938 -19.625 -13.531 1 88.25 348 GLN B C 1
ATOM 6797 O O . GLN B 1 348 ? -17.969 -19.328 -12.82 1 88.25 348 GLN B O 1
ATOM 6802 N N . PHE B 1 349 ? -19.812 -18.797 -13.859 1 85.31 349 PHE B N 1
ATOM 6803 C CA . PHE B 1 349 ? -19.75 -17.406 -13.398 1 85.31 349 PHE B CA 1
ATOM 6804 C C . PHE B 1 349 ? -19.875 -17.344 -11.883 1 85.31 349 PHE B C 1
ATOM 6806 O O . PHE B 1 349 ? -19.234 -16.516 -11.234 1 85.31 349 PHE B O 1
ATOM 6813 N N . ARG B 1 350 ? -20.656 -18.125 -11.289 1 84.62 350 ARG B N 1
ATOM 6814 C CA . ARG B 1 350 ? -20.875 -18.141 -9.852 1 84.62 350 ARG B CA 1
ATOM 6815 C C . ARG B 1 350 ? -19.562 -18.328 -9.102 1 84.62 350 ARG B C 1
ATOM 6817 O O . ARG B 1 350 ? -19.359 -17.734 -8.039 1 84.62 350 ARG B O 1
ATOM 6824 N N . SER B 1 351 ? -18.688 -19.062 -9.594 1 83.12 351 SER B N 1
ATOM 6825 C CA . SER B 1 351 ? -17.391 -19.281 -8.977 1 83.12 351 SER B CA 1
ATOM 6826 C C . SER B 1 351 ? -16.594 -17.984 -8.891 1 83.12 351 SER B C 1
ATOM 6828 O O . SER B 1 351 ? -15.969 -17.703 -7.867 1 83.12 351 SER B O 1
ATOM 6830 N N . LYS B 1 352 ? -16.688 -17.25 -9.906 1 82.88 352 LYS B N 1
ATOM 6831 C CA . LYS B 1 352 ? -15.961 -15.977 -9.969 1 82.88 352 LYS B CA 1
ATOM 6832 C C . LYS B 1 352 ? -16.625 -14.93 -9.07 1 82.88 352 LYS B C 1
ATOM 6834 O O . LYS B 1 352 ? -15.93 -14.117 -8.461 1 82.88 352 LYS B O 1
ATOM 6839 N N . GLU B 1 353 ? -17.875 -14.992 -9.039 1 79.44 353 GLU B N 1
ATOM 6840 C CA . GLU B 1 353 ? -18.609 -14.055 -8.195 1 79.44 353 GLU B CA 1
ATOM 6841 C C . GLU B 1 353 ? -18.266 -14.234 -6.723 1 79.44 353 GLU B C 1
ATOM 6843 O O . GLU B 1 353 ? -18.047 -13.25 -6.008 1 79.44 353 GLU B O 1
ATOM 6848 N N . ILE B 1 354 ? -18.125 -15.406 -6.293 1 77.19 354 ILE B N 1
ATOM 6849 C CA . ILE B 1 354 ? -17.828 -15.711 -4.898 1 77.19 354 ILE B CA 1
ATOM 6850 C C . ILE B 1 354 ? -16.422 -15.227 -4.562 1 77.19 354 ILE B C 1
ATOM 6852 O O . ILE B 1 354 ? -16.203 -14.562 -3.545 1 77.19 354 ILE B O 1
ATOM 6856 N N . THR B 1 355 ? -15.523 -15.453 -5.406 1 78.62 355 THR B N 1
ATOM 6857 C CA . THR B 1 355 ? -14.125 -15.125 -5.141 1 78.62 355 THR B CA 1
ATOM 6858 C C . THR B 1 355 ? -13.922 -13.609 -5.141 1 78.62 355 THR B C 1
ATOM 6860 O O . THR B 1 355 ? -13.133 -13.086 -4.352 1 78.62 355 THR B O 1
ATOM 6863 N N . LYS B 1 356 ? -14.586 -12.898 -5.945 1 79.38 356 LYS B N 1
ATOM 6864 C CA . LYS B 1 356 ? -14.391 -11.453 -6.078 1 79.38 356 LYS B CA 1
ATOM 6865 C C . LYS B 1 356 ? -15.117 -10.695 -4.973 1 79.38 356 LYS B C 1
ATOM 6867 O O . LYS B 1 356 ? -14.672 -9.633 -4.547 1 79.38 356 LYS B O 1
ATOM 6872 N N . SER B 1 357 ? -16.188 -11.266 -4.43 1 77.62 357 SER B N 1
ATOM 6873 C CA . SER B 1 357 ? -17 -10.555 -3.447 1 77.62 357 SER B CA 1
ATOM 6874 C C . SER B 1 357 ? -16.328 -10.555 -2.076 1 77.62 357 SER B C 1
ATOM 6876 O O . SER B 1 357 ? -16.562 -9.656 -1.267 1 77.62 357 SER B O 1
ATOM 6878 N N . ASN B 1 358 ? -15.477 -11.461 -1.831 1 81.19 358 ASN B N 1
ATOM 6879 C CA . ASN B 1 358 ? -14.891 -11.609 -0.503 1 81.19 358 ASN B CA 1
ATOM 6880 C C . ASN B 1 358 ? -13.57 -10.852 -0.381 1 81.19 358 ASN B C 1
ATOM 6882 O O . ASN B 1 358 ? -12.984 -10.789 0.701 1 81.19 358 ASN B O 1
ATOM 6886 N N . VAL B 1 359 ? -13.242 -10.164 -1.375 1 86.12 359 VAL B N 1
ATOM 6887 C CA . VAL B 1 359 ? -11.898 -9.602 -1.458 1 86.12 359 VAL B CA 1
ATOM 6888 C C . VAL B 1 359 ? -11.781 -8.398 -0.52 1 86.12 359 VAL B C 1
ATOM 6890 O O . VAL B 1 359 ? -10.68 -8.039 -0.099 1 86.12 359 VAL B O 1
ATOM 6893 N N . VAL B 1 360 ? -12.898 -7.82 -0.071 1 87.94 360 VAL B N 1
ATOM 6894 C CA . VAL B 1 360 ? -12.805 -6.598 0.715 1 87.94 360 VAL B CA 1
ATOM 6895 C C . VAL B 1 360 ? -13.148 -6.891 2.174 1 87.94 360 VAL B C 1
ATOM 6897 O O . VAL B 1 360 ? -13.031 -6.016 3.035 1 87.94 360 VAL B O 1
ATOM 6900 N N . ASP B 1 361 ? -13.438 -8.117 2.5 1 88.06 361 ASP B N 1
ATOM 6901 C CA . ASP B 1 361 ? -14.008 -8.453 3.801 1 88.06 361 ASP B CA 1
ATOM 6902 C C . ASP B 1 361 ? -13.008 -8.195 4.922 1 88.06 361 ASP B C 1
ATOM 6904 O O . ASP B 1 361 ? -13.352 -7.602 5.949 1 88.06 361 ASP B O 1
ATOM 6908 N N . ASP B 1 362 ? -11.82 -8.625 4.742 1 88.31 362 ASP B N 1
ATOM 6909 C CA . ASP B 1 362 ? -10.828 -8.477 5.805 1 88.31 362 ASP B CA 1
ATOM 6910 C C . ASP B 1 362 ? -10.508 -7.004 6.051 1 88.31 362 ASP B C 1
ATOM 6912 O O . ASP B 1 362 ? -10.289 -6.59 7.191 1 88.31 362 ASP B O 1
ATOM 6916 N N . MET B 1 363 ? -10.461 -6.238 5.047 1 89.31 363 MET B N 1
ATOM 6917 C CA . MET B 1 363 ? -10.164 -4.812 5.191 1 89.31 363 MET B CA 1
ATOM 6918 C C . MET B 1 363 ? -11.297 -4.09 5.902 1 89.31 363 MET B C 1
ATOM 6920 O O . MET B 1 363 ? -11.062 -3.244 6.766 1 89.31 363 MET B O 1
ATOM 6924 N N . VAL B 1 364 ? -12.5 -4.457 5.559 1 90.88 364 VAL B N 1
ATOM 6925 C CA . VAL B 1 364 ? -13.672 -3.896 6.219 1 90.88 364 VAL B CA 1
ATOM 6926 C C . VAL B 1 364 ? -13.672 -4.281 7.695 1 90.88 364 VAL B C 1
ATOM 6928 O O . VAL B 1 364 ? -13.906 -3.439 8.57 1 90.88 364 VAL B O 1
ATOM 6931 N N . ALA B 1 365 ? -13.305 -5.527 7.918 1 91.31 365 ALA B N 1
ATOM 6932 C CA . ALA B 1 365 ? -13.281 -6.035 9.289 1 91.31 365 ALA B CA 1
ATOM 6933 C C . ALA B 1 365 ? -12.164 -5.383 10.094 1 91.31 365 ALA B C 1
ATOM 6935 O O . ALA B 1 365 ? -12.227 -5.32 11.32 1 91.31 365 ALA B O 1
ATOM 6936 N N . SER B 1 366 ? -11.234 -4.836 9.484 1 92.62 366 SER B N 1
ATOM 6937 C CA . SER B 1 366 ? -10.055 -4.293 10.148 1 92.62 366 SER B CA 1
ATOM 6938 C C . SER B 1 366 ? -10.328 -2.91 10.727 1 92.62 366 SER B C 1
ATOM 6940 O O . SER B 1 366 ? -9.516 -2.381 11.492 1 92.62 366 SER B O 1
ATOM 6942 N N . ASN B 1 367 ? -11.43 -2.277 10.391 1 96 367 ASN B N 1
ATOM 6943 C CA . ASN B 1 367 ? -11.695 -0.916 10.844 1 96 367 ASN B CA 1
ATOM 6944 C C . ASN B 1 367 ? -13.102 -0.787 11.43 1 96 367 ASN B C 1
ATOM 6946 O O . ASN B 1 367 ? -14.039 -0.421 10.727 1 96 367 ASN B O 1
ATOM 6950 N N . SER B 1 368 ? -13.188 -0.959 12.711 1 93.69 368 SER B N 1
ATOM 6951 C CA . SER B 1 368 ? -14.477 -0.949 13.398 1 93.69 368 SER B CA 1
ATOM 6952 C C . SER B 1 368 ? -15.008 0.47 13.547 1 93.69 368 SER B C 1
ATOM 6954 O O . SER B 1 368 ? -16.172 0.666 13.914 1 93.69 368 SER B O 1
ATOM 6956 N N . ILE B 1 369 ? -14.156 1.513 13.305 1 94.56 369 ILE B N 1
ATOM 6957 C CA . ILE B 1 369 ? -14.617 2.895 13.367 1 94.56 369 ILE B CA 1
ATOM 6958 C C . ILE B 1 369 ? -15.477 3.205 12.141 1 94.56 369 ILE B C 1
ATOM 6960 O O . ILE B 1 369 ? -16.562 3.791 12.266 1 94.56 369 ILE B O 1
ATOM 6964 N N . LEU B 1 370 ? -14.992 2.789 10.977 1 96.06 370 LEU B N 1
ATOM 6965 C CA . LEU B 1 370 ? -15.734 2.99 9.734 1 96.06 370 LEU B CA 1
ATOM 6966 C C . LEU B 1 370 ? -16.922 2.039 9.656 1 96.06 370 LEU B C 1
ATOM 6968 O O . LEU B 1 370 ? -17.953 2.379 9.078 1 96.06 370 LEU B O 1
ATOM 6972 N N . PHE B 1 371 ? -16.641 0.843 10.195 1 95.12 371 PHE B N 1
ATOM 6973 C CA . PHE B 1 371 ? -17.656 -0.207 10.133 1 95.12 371 PHE B CA 1
ATOM 6974 C C . PHE B 1 371 ? -17.906 -0.795 11.516 1 95.12 371 PHE B C 1
ATOM 6976 O O . PHE B 1 371 ? -17.516 -1.931 11.797 1 95.12 371 PHE B O 1
ATOM 6983 N N . PRO B 1 372 ? -18.594 -0.101 12.32 1 93.12 372 PRO B N 1
ATOM 6984 C CA . PRO B 1 372 ? -18.953 -0.656 13.633 1 93.12 372 PRO B CA 1
ATOM 6985 C C . PRO B 1 372 ? -19.734 -1.962 13.531 1 93.12 372 PRO B C 1
ATOM 6987 O O . PRO B 1 372 ? -20.328 -2.25 12.484 1 93.12 372 PRO B O 1
ATOM 6990 N N . PRO B 1 373 ? -19.672 -2.736 14.617 1 88.62 373 PRO B N 1
ATOM 6991 C CA . PRO B 1 373 ? -20.406 -4 14.586 1 88.62 373 PRO B CA 1
ATOM 6992 C C . PRO B 1 373 ? -21.875 -3.816 14.195 1 88.62 373 PRO B C 1
ATOM 6994 O O . PRO B 1 373 ? -22.547 -2.898 14.688 1 88.62 373 PRO B O 1
ATOM 6997 N N . GLY B 1 374 ? -22.312 -4.559 13.352 1 87.25 374 GLY B N 1
ATOM 6998 C CA . GLY B 1 374 ? -23.703 -4.535 12.945 1 87.25 374 GLY B CA 1
ATOM 6999 C C . GLY B 1 374 ? -23.953 -3.689 11.711 1 87.25 374 GLY B C 1
ATOM 7000 O O . GLY B 1 374 ? -25.062 -3.693 11.164 1 87.25 374 GLY B O 1
ATOM 7001 N N . THR B 1 375 ? -22.969 -2.939 11.297 1 88.81 375 THR B N 1
ATOM 7002 C CA . THR B 1 375 ? -23.125 -2.131 10.094 1 88.81 375 THR B CA 1
ATOM 7003 C C . THR B 1 375 ? -22.891 -2.975 8.844 1 88.81 375 THR B C 1
ATOM 7005 O O . THR B 1 375 ? -22.016 -3.844 8.828 1 88.81 375 THR B O 1
ATOM 7008 N N . PRO B 1 376 ? -23.734 -2.736 7.852 1 89.25 376 PRO B N 1
ATOM 7009 C CA . PRO B 1 376 ? -23.562 -3.504 6.613 1 89.25 376 PRO B CA 1
ATOM 7010 C C . PRO B 1 376 ? -22.234 -3.242 5.938 1 89.25 376 PRO B C 1
ATOM 7012 O O . PRO B 1 376 ? -21.688 -2.135 6.027 1 89.25 376 PRO B O 1
ATOM 7015 N N . LYS B 1 377 ? -21.703 -4.25 5.348 1 91.31 377 LYS B N 1
ATOM 7016 C CA . LYS B 1 377 ? -20.531 -4.078 4.488 1 91.31 377 LYS B CA 1
ATOM 7017 C C . LYS B 1 377 ? -20.891 -3.283 3.234 1 91.31 377 LYS B C 1
ATOM 7019 O O . LYS B 1 377 ? -22.062 -3.082 2.932 1 91.31 377 LYS B O 1
ATOM 7024 N N . PRO B 1 378 ? -19.906 -2.814 2.467 1 94.31 378 PRO B N 1
ATOM 7025 C CA . PRO B 1 378 ? -20.188 -2.068 1.24 1 94.31 378 PRO B CA 1
ATOM 7026 C C . PRO B 1 378 ? -21.016 -2.879 0.236 1 94.31 378 PRO B C 1
ATOM 7028 O O . PRO B 1 378 ? -20.781 -4.086 0.086 1 94.31 378 PRO B O 1
ATOM 7031 N N . ASP B 1 379 ? -22 -2.168 -0.431 1 93.88 379 ASP B N 1
ATOM 7032 C CA . ASP B 1 379 ? -22.609 -2.803 -1.588 1 93.88 379 ASP B CA 1
ATOM 7033 C C . ASP B 1 379 ? -21.578 -3.16 -2.646 1 93.88 379 ASP B C 1
ATOM 7035 O O . ASP B 1 379 ? -20.703 -2.35 -2.963 1 93.88 379 ASP B O 1
ATOM 7039 N N . HIS B 1 380 ? -21.672 -4.324 -3.068 1 92.12 380 HIS B N 1
ATOM 7040 C CA . HIS B 1 380 ? -20.672 -4.785 -4.023 1 92.12 380 HIS B CA 1
ATOM 7041 C C . HIS B 1 380 ? -21.312 -5.598 -5.145 1 92.12 380 HIS B C 1
ATOM 7043 O O . HIS B 1 380 ? -21.906 -6.645 -4.891 1 92.12 380 HIS B O 1
ATOM 7049 N N . CYS B 1 381 ? -21.25 -5.086 -6.332 1 92.19 381 CYS B N 1
ATOM 7050 C CA . CYS B 1 381 ? -21.797 -5.77 -7.5 1 92.19 381 CYS B CA 1
ATOM 7051 C C . CYS B 1 381 ? -20.703 -6.07 -8.516 1 92.19 381 CYS B C 1
ATOM 7053 O O . CYS B 1 381 ? -19.781 -5.262 -8.719 1 92.19 381 CYS B O 1
ATOM 7055 N N . ILE B 1 382 ? -20.75 -7.273 -9.148 1 90.88 382 ILE B N 1
ATOM 7056 C CA . ILE B 1 382 ? -19.797 -7.695 -10.172 1 90.88 382 ILE B CA 1
ATOM 7057 C C . ILE B 1 382 ? -20.562 -8.156 -11.422 1 90.88 382 ILE B C 1
ATOM 7059 O O . ILE B 1 382 ? -21.484 -8.969 -11.328 1 90.88 382 ILE B O 1
ATOM 7063 N N . VAL B 1 383 ? -20.203 -7.566 -12.578 1 91.62 383 VAL B N 1
ATOM 7064 C CA . VAL B 1 383 ? -20.797 -7.969 -13.852 1 91.62 383 VAL B CA 1
ATOM 7065 C C . VAL B 1 383 ? -19.688 -8.352 -14.844 1 91.62 383 VAL B C 1
ATOM 7067 O O . VAL B 1 383 ? -18.75 -7.582 -15.055 1 91.62 383 VAL B O 1
ATOM 7070 N N . ILE B 1 384 ? -19.734 -9.531 -15.398 1 91.06 384 ILE B N 1
ATOM 7071 C CA . ILE B 1 384 ? -18.797 -9.992 -16.422 1 91.06 384 ILE B CA 1
ATOM 7072 C C . ILE B 1 384 ? -19.547 -10.352 -17.688 1 91.06 384 ILE B C 1
ATOM 7074 O O . ILE B 1 384 ? -20.516 -11.117 -17.656 1 91.06 384 ILE B O 1
ATOM 7078 N N . LYS B 1 385 ? -19.156 -9.797 -18.844 1 92.38 385 LYS B N 1
ATOM 7079 C CA . LYS B 1 385 ? -19.797 -10.055 -20.125 1 92.38 385 LYS B CA 1
ATOM 7080 C C . LYS B 1 385 ? -18.797 -10.523 -21.156 1 92.38 385 LYS B C 1
ATOM 7082 O O . LYS B 1 385 ? -17.594 -10.266 -21.031 1 92.38 385 LYS B O 1
ATOM 7087 N N . TYR B 1 386 ? -19.328 -11.297 -22.125 1 93.88 386 TYR B N 1
ATOM 7088 C CA . TYR B 1 386 ? -18.531 -11.797 -23.234 1 93.88 386 TYR B CA 1
ATOM 7089 C C . TYR B 1 386 ? -18.75 -10.961 -24.5 1 93.88 386 TYR B C 1
ATOM 7091 O O . TYR B 1 386 ? -19.875 -10.898 -25 1 93.88 386 TYR B O 1
ATOM 7099 N N . LEU B 1 387 ? -17.719 -10.242 -24.984 1 94.56 387 LEU B N 1
ATOM 7100 C CA . LEU B 1 387 ? -17.734 -9.492 -26.234 1 94.56 387 LEU B CA 1
ATOM 7101 C C . LEU B 1 387 ? -16.594 -9.945 -27.141 1 94.56 387 LEU B C 1
ATOM 7103 O O . LEU B 1 387 ? -15.477 -9.43 -27.047 1 94.56 387 LEU B O 1
ATOM 7107 N N . PRO B 1 388 ? -16.906 -10.742 -28.109 1 93 388 PRO B N 1
ATOM 7108 C CA . PRO B 1 388 ? -15.883 -11.422 -28.906 1 93 388 PRO B CA 1
ATOM 7109 C C . PRO B 1 388 ? -14.898 -10.453 -29.562 1 93 388 PRO B C 1
ATOM 7111 O O . PRO B 1 388 ? -13.711 -10.758 -29.672 1 93 388 PRO B O 1
ATOM 7114 N N . TYR B 1 389 ? -15.281 -9.281 -29.984 1 92.81 389 TYR B N 1
ATOM 7115 C CA . TYR B 1 389 ? -14.477 -8.352 -30.75 1 92.81 389 TYR B CA 1
ATOM 7116 C C . TYR B 1 389 ? -13.227 -7.938 -29.969 1 92.81 389 TYR B C 1
ATOM 7118 O O . TYR B 1 389 ? -12.164 -7.715 -30.562 1 92.81 389 TYR B O 1
ATOM 7126 N N . VAL B 1 390 ? -13.281 -7.871 -28.609 1 93.94 390 VAL B N 1
ATOM 7127 C CA . VAL B 1 390 ? -12.18 -7.293 -27.859 1 93.94 390 VAL B CA 1
ATOM 7128 C C . VAL B 1 390 ? -11.125 -8.359 -27.578 1 93.94 390 VAL B C 1
ATOM 7130 O O . VAL B 1 390 ? -10.031 -8.055 -27.094 1 93.94 390 VAL B O 1
ATOM 7133 N N . GLY B 1 391 ? -11.422 -9.609 -27.906 1 94.31 391 GLY B N 1
ATOM 7134 C CA . GLY B 1 391 ? -10.438 -10.664 -27.719 1 94.31 391 GLY B CA 1
ATOM 7135 C C . GLY B 1 391 ? -9.844 -10.695 -26.328 1 94.31 391 GLY B C 1
ATOM 7136 O O . GLY B 1 391 ? -10.57 -10.695 -25.328 1 94.31 391 GLY B O 1
ATOM 7137 N N . ASP B 1 392 ? -8.516 -10.617 -26.297 1 94.19 392 ASP B N 1
ATOM 7138 C CA . ASP B 1 392 ? -7.797 -10.695 -25.016 1 94.19 392 ASP B CA 1
ATOM 7139 C C . ASP B 1 392 ? -7.684 -9.32 -24.375 1 94.19 392 ASP B C 1
ATOM 7141 O O . ASP B 1 392 ? -7.191 -9.203 -23.25 1 94.19 392 ASP B O 1
ATOM 7145 N N . SER B 1 393 ? -8.07 -8.297 -24.984 1 94 393 SER B N 1
ATOM 7146 C CA . SER B 1 393 ? -8.023 -6.938 -24.469 1 94 393 SER B CA 1
ATOM 7147 C C . SER B 1 393 ? -9.156 -6.688 -23.469 1 94 393 SER B C 1
ATOM 7149 O O . SER B 1 393 ? -10.188 -6.113 -23.828 1 94 393 SER B O 1
ATOM 7151 N N . LYS B 1 394 ? -8.898 -6.961 -22.234 1 93.25 394 LYS B N 1
ATOM 7152 C CA . LYS B 1 394 ? -9.875 -6.844 -21.156 1 93.25 394 LYS B CA 1
ATOM 7153 C C . LYS B 1 394 ? -10.203 -5.383 -20.859 1 93.25 394 LYS B C 1
ATOM 7155 O O . LYS B 1 394 ? -9.312 -4.531 -20.844 1 93.25 394 LYS B O 1
ATOM 7160 N N . ARG B 1 395 ? -11.547 -5.078 -20.828 1 94.69 395 ARG B N 1
ATOM 7161 C CA . ARG B 1 395 ? -12.055 -3.791 -20.359 1 94.69 395 ARG B CA 1
ATOM 7162 C C . ARG B 1 395 ? -12.703 -3.922 -18.984 1 94.69 395 ARG B C 1
ATOM 7164 O O . ARG B 1 395 ? -13.672 -4.664 -18.812 1 94.69 395 ARG B O 1
ATOM 7171 N N . ALA B 1 396 ? -12.055 -3.234 -18.031 1 95.31 396 ALA B N 1
ATOM 7172 C CA . ALA B 1 396 ? -12.594 -3.283 -16.672 1 95.31 396 ALA B CA 1
ATOM 7173 C C . ALA B 1 396 ? -12.984 -1.892 -16.188 1 95.31 396 ALA B C 1
ATOM 7175 O O . ALA B 1 396 ? -12.195 -0.947 -16.297 1 95.31 396 ALA B O 1
ATOM 7176 N N . MET B 1 397 ? -14.219 -1.762 -15.727 1 95.75 397 MET B N 1
ATOM 7177 C CA . MET B 1 397 ? -14.734 -0.505 -15.188 1 95.75 397 MET B CA 1
ATOM 7178 C C . MET B 1 397 ? -15.164 -0.672 -13.734 1 95.75 397 MET B C 1
ATOM 7180 O O . MET B 1 397 ? -15.906 -1.598 -13.406 1 95.75 397 MET B O 1
ATOM 7184 N N . ASP B 1 398 ? -14.664 0.184 -12.922 1 96.19 398 ASP B N 1
ATOM 7185 C CA . ASP B 1 398 ? -15.062 0.2 -11.516 1 96.19 398 ASP B CA 1
ATOM 7186 C C . ASP B 1 398 ? -15.57 1.581 -11.102 1 96.19 398 ASP B C 1
ATOM 7188 O O . ASP B 1 398 ? -15.07 2.6 -11.586 1 96.19 398 ASP B O 1
ATOM 7192 N N . GLU B 1 399 ? -16.547 1.564 -10.297 1 96.81 399 GLU B N 1
ATOM 7193 C CA . GLU B 1 399 ? -16.984 2.77 -9.602 1 96.81 399 GLU B CA 1
ATOM 7194 C C . GLU B 1 399 ? -17 2.562 -8.086 1 96.81 399 GLU B C 1
ATOM 7196 O O . GLU B 1 399 ? -17.594 1.602 -7.59 1 96.81 399 GLU B O 1
ATOM 7201 N N . TYR B 1 400 ? -16.312 3.404 -7.445 1 96.75 400 TYR B N 1
ATOM 7202 C CA . TYR B 1 400 ? -16.281 3.402 -5.984 1 96.75 400 TYR B CA 1
ATOM 7203 C C . TYR B 1 400 ? -16.969 4.645 -5.426 1 96.75 400 TYR B C 1
ATOM 7205 O O . TYR B 1 400 ? -16.734 5.758 -5.906 1 96.75 400 TYR B O 1
ATOM 7213 N N . THR B 1 401 ? -17.781 4.453 -4.426 1 97.19 401 THR B N 1
ATOM 7214 C CA . THR B 1 401 ? -18.344 5.566 -3.666 1 97.19 401 THR B CA 1
ATOM 7215 C C . THR B 1 401 ? -17.938 5.48 -2.197 1 97.19 401 THR B C 1
ATOM 7217 O O . THR B 1 401 ? -18.078 4.43 -1.567 1 97.19 401 THR B O 1
ATOM 7220 N N . PHE B 1 402 ? -17.469 6.613 -1.724 1 96.81 402 PHE B N 1
ATOM 7221 C CA . PHE B 1 402 ? -16.969 6.66 -0.355 1 96.81 402 PHE B CA 1
ATOM 7222 C C . PHE B 1 402 ? -17.672 7.742 0.446 1 96.81 402 PHE B C 1
ATOM 7224 O O . PHE B 1 402 ? -18.047 8.789 -0.098 1 96.81 402 PHE B O 1
ATOM 7231 N N . SER B 1 403 ? -17.875 7.41 1.731 1 96 403 SER B N 1
ATOM 7232 C CA . SER B 1 403 ? -18.203 8.461 2.686 1 96 403 SER B CA 1
ATOM 7233 C C . SER B 1 403 ? -16.953 9.109 3.26 1 96 403 SER B C 1
ATOM 7235 O O . SER B 1 403 ? -16.031 8.414 3.678 1 96 403 SER B O 1
ATOM 7237 N N . ILE B 1 404 ? -16.969 10.414 3.195 1 96.12 404 ILE B N 1
ATOM 7238 C CA . ILE B 1 404 ? -15.828 11.156 3.725 1 96.12 404 ILE B CA 1
ATOM 7239 C C . ILE B 1 404 ? -16.297 12.086 4.84 1 96.12 404 ILE B C 1
ATOM 7241 O O . ILE B 1 404 ? -17.359 11.883 5.43 1 96.12 404 ILE B O 1
ATOM 7245 N N . PHE B 1 405 ? -15.523 13.117 5.191 1 97.38 405 PHE B N 1
ATOM 7246 C CA . PHE B 1 405 ? -15.688 14.016 6.328 1 97.38 405 PHE B CA 1
ATOM 7247 C C . PHE B 1 405 ? -17.047 14.703 6.277 1 97.38 405 PHE B C 1
ATOM 7249 O O . PHE B 1 405 ? -17.438 15.227 5.234 1 97.38 405 PHE B O 1
ATOM 7256 N N . LEU B 1 406 ? -17.859 14.625 7.316 1 96 406 LEU B N 1
ATOM 7257 C CA . LEU B 1 406 ? -19.062 15.398 7.609 1 96 406 LEU B CA 1
ATOM 7258 C C . LEU B 1 406 ? -20.109 15.188 6.527 1 96 406 LEU B C 1
ATOM 7260 O O . LEU B 1 406 ? -20.734 16.156 6.059 1 96 406 LEU B O 1
ATOM 7264 N N . GLY B 1 407 ? -20.219 13.906 6.148 1 90.94 407 GLY B N 1
ATOM 7265 C CA . GLY B 1 407 ? -21.281 13.547 5.227 1 90.94 407 GLY B CA 1
ATOM 7266 C C . GLY B 1 407 ? -20.922 13.789 3.773 1 90.94 407 GLY B C 1
ATOM 7267 O O . GLY B 1 407 ? -21.75 13.617 2.885 1 90.94 407 GLY B O 1
ATOM 7268 N N . GLY B 1 408 ? -19.688 14.203 3.541 1 93.44 408 GLY B N 1
ATOM 7269 C CA . GLY B 1 408 ? -19.219 14.32 2.168 1 93.44 408 GLY B CA 1
ATOM 7270 C C . GLY B 1 408 ? -19.156 12.984 1.444 1 93.44 408 GLY B C 1
ATOM 7271 O O . GLY B 1 408 ? -19.281 11.93 2.068 1 93.44 408 GLY B O 1
ATOM 7272 N N . GLN B 1 409 ? -19.109 13.117 0.126 1 93.81 409 GLN B N 1
ATOM 7273 C CA . GLN B 1 409 ? -19.016 11.922 -0.709 1 93.81 409 GLN B CA 1
ATOM 7274 C C . GLN B 1 409 ? -17.891 12.047 -1.725 1 93.81 409 GLN B C 1
ATOM 7276 O O . GLN B 1 409 ? -17.641 13.133 -2.262 1 93.81 409 GLN B O 1
ATOM 7281 N N . GLN B 1 410 ? -17.172 11.008 -1.864 1 95.62 410 GLN B N 1
ATOM 7282 C CA . GLN B 1 410 ? -16.156 10.883 -2.904 1 95.62 410 GLN B CA 1
ATOM 7283 C C . GLN B 1 410 ? -16.469 9.727 -3.852 1 95.62 410 GLN B C 1
ATOM 7285 O O . GLN B 1 410 ? -16.797 8.625 -3.406 1 95.62 410 GLN B O 1
ATOM 7290 N N . THR B 1 411 ? -16.484 10.008 -5.164 1 96.75 411 THR B N 1
ATOM 7291 C CA . THR B 1 411 ? -16.703 8.977 -6.168 1 96.75 411 THR B CA 1
ATOM 7292 C C . THR B 1 411 ? -15.5 8.836 -7.09 1 96.75 411 THR B C 1
ATOM 7294 O O . THR B 1 411 ? -15.008 9.828 -7.633 1 96.75 411 THR B O 1
ATOM 7297 N N . VAL B 1 412 ? -15.016 7.621 -7.176 1 96.88 412 VAL B N 1
ATOM 7298 C CA . VAL B 1 412 ? -13.906 7.309 -8.062 1 96.88 412 VAL B CA 1
ATOM 7299 C C . VAL B 1 412 ? -14.367 6.336 -9.148 1 96.88 412 VAL B C 1
ATOM 7301 O O . VAL B 1 412 ? -14.867 5.25 -8.844 1 96.88 412 VAL B O 1
ATOM 7304 N N . VAL B 1 413 ? -14.25 6.766 -10.391 1 96.88 413 VAL B N 1
ATOM 7305 C CA . VAL B 1 413 ? -14.539 5.898 -11.523 1 96.88 413 VAL B CA 1
ATOM 7306 C C . VAL B 1 413 ? -13.242 5.539 -12.242 1 96.88 413 VAL B C 1
ATOM 7308 O O . VAL B 1 413 ? -12.445 6.422 -12.578 1 96.88 413 VAL B O 1
ATOM 7311 N N . LEU B 1 414 ? -13.078 4.25 -12.461 1 96.62 414 LEU B N 1
ATOM 7312 C CA . LEU B 1 414 ? -11.844 3.76 -13.055 1 96.62 414 LEU B CA 1
ATOM 7313 C C . LEU B 1 414 ? -12.133 2.869 -14.258 1 96.62 414 LEU B C 1
ATOM 7315 O O . LEU B 1 414 ? -13.031 2.023 -14.211 1 96.62 414 LEU B O 1
ATOM 7319 N N . HIS B 1 415 ? -11.43 3.139 -15.352 1 96 415 HIS B N 1
ATOM 7320 C CA . HIS B 1 415 ? -11.453 2.293 -16.547 1 96 415 HIS B CA 1
ATOM 7321 C C . HIS B 1 415 ? -10.062 1.736 -16.844 1 96 415 HIS B C 1
ATOM 7323 O O . HIS B 1 415 ? -9.109 2.496 -17.031 1 96 415 HIS B O 1
ATOM 7329 N N . ASN B 1 416 ? -9.961 0.406 -16.844 1 95.44 416 ASN B N 1
ATOM 7330 C CA . ASN B 1 416 ? -8.703 -0.296 -17.078 1 95.44 416 ASN B CA 1
ATOM 7331 C C . ASN B 1 416 ? -8.75 -1.136 -18.344 1 95.44 416 ASN B C 1
ATOM 7333 O O . ASN B 1 416 ? -9.617 -1.999 -18.5 1 95.44 416 ASN B O 1
ATOM 7337 N N . THR B 1 417 ? -7.859 -0.829 -19.266 1 94.81 417 THR B N 1
ATOM 7338 C CA . THR B 1 417 ? -7.719 -1.612 -20.484 1 94.81 417 THR B CA 1
ATOM 7339 C C . THR B 1 417 ? -6.355 -2.297 -20.531 1 94.81 417 THR B C 1
ATOM 7341 O O . THR B 1 417 ? -5.316 -1.638 -20.422 1 94.81 417 THR B O 1
ATOM 7344 N N . CYS B 1 418 ? -6.375 -3.6 -20.672 1 90.69 418 CYS B N 1
ATOM 7345 C CA . CYS B 1 418 ? -5.125 -4.344 -20.719 1 90.69 418 CYS B CA 1
ATOM 7346 C C . CYS B 1 418 ? -5.316 -5.707 -21.359 1 90.69 418 CYS B C 1
ATOM 7348 O O . CYS B 1 418 ? -6.449 -6.168 -21.531 1 90.69 418 CYS B O 1
ATOM 7350 N N . GLU B 1 419 ? -4.211 -6.305 -21.844 1 91.19 419 GLU B N 1
ATOM 7351 C CA . GLU B 1 419 ? -4.254 -7.707 -22.234 1 91.19 419 GLU B CA 1
ATOM 7352 C C . GLU B 1 419 ? -4.258 -8.625 -21.016 1 91.19 419 GLU B C 1
ATOM 7354 O O . GLU B 1 419 ? -3.301 -8.641 -20.234 1 91.19 419 GLU B O 1
ATOM 7359 N N . ASP B 1 420 ? -5.262 -9.352 -20.906 1 92.69 420 ASP B N 1
ATOM 7360 C CA . ASP B 1 420 ? -5.484 -10.172 -19.734 1 92.69 420 ASP B CA 1
ATOM 7361 C C . ASP B 1 420 ? -4.371 -11.203 -19.562 1 92.69 420 ASP B C 1
ATOM 7363 O O . ASP B 1 420 ? -3.842 -11.375 -18.453 1 92.69 420 ASP B O 1
ATOM 7367 N N . SER B 1 421 ? -4.035 -11.859 -20.594 1 96.38 421 SER B N 1
ATOM 7368 C CA . SER B 1 421 ? -3.039 -12.93 -20.547 1 96.38 421 SER B CA 1
ATOM 7369 C C . SER B 1 421 ? -1.65 -12.367 -20.25 1 96.38 421 SER B C 1
ATOM 7371 O O . SER B 1 421 ? -0.826 -13.039 -19.625 1 96.38 421 SER B O 1
ATOM 7373 N N . LEU B 1 422 ? -1.375 -11.148 -20.719 1 97 422 LEU B N 1
ATOM 7374 C CA . LEU B 1 422 ? -0.08 -10.531 -20.469 1 97 422 LEU B CA 1
ATOM 7375 C C . LEU B 1 422 ? 0.042 -10.109 -19 1 97 422 LEU B C 1
ATOM 7377 O O . LEU B 1 422 ? 1.15 -10 -18.484 1 97 422 LEU B O 1
ATOM 7381 N N . LEU B 1 423 ? -1.057 -9.898 -18.359 1 95.81 423 LEU B N 1
ATOM 7382 C CA . LEU B 1 423 ? -1.029 -9.617 -16.922 1 95.81 423 LEU B CA 1
ATOM 7383 C C . LEU B 1 423 ? -0.972 -10.914 -16.125 1 95.81 423 LEU B C 1
ATOM 7385 O O . LEU B 1 423 ? -0.405 -10.945 -15.031 1 95.81 423 LEU B O 1
ATOM 7389 N N . ALA B 1 424 ? -1.495 -11.945 -16.625 1 96.94 424 ALA B N 1
ATOM 7390 C CA . ALA B 1 424 ? -1.566 -13.227 -15.922 1 96.94 424 ALA B CA 1
ATOM 7391 C C . ALA B 1 424 ? -0.241 -13.977 -16.016 1 96.94 424 ALA B C 1
ATOM 7393 O O . ALA B 1 424 ? 0.17 -14.648 -15.062 1 96.94 424 ALA B O 1
ATOM 7394 N N . ALA B 1 425 ? 0.427 -13.898 -17.109 1 98 425 ALA B N 1
ATOM 7395 C CA . ALA B 1 425 ? 1.613 -14.703 -17.391 1 98 425 ALA B CA 1
ATOM 7396 C C . ALA B 1 425 ? 2.701 -14.453 -16.344 1 98 425 ALA B C 1
ATOM 7398 O O . ALA B 1 425 ? 3.252 -15.398 -15.781 1 98 425 ALA B O 1
ATOM 7399 N N . PRO B 1 426 ? 3.021 -13.18 -16.047 1 98.12 426 PRO B N 1
ATOM 7400 C CA . PRO B 1 426 ? 4.043 -12.969 -15.016 1 98.12 426 PRO B CA 1
ATOM 7401 C C . PRO B 1 426 ? 3.629 -13.523 -13.656 1 98.12 426 PRO B C 1
ATOM 7403 O O . PRO B 1 426 ? 4.48 -13.961 -12.875 1 98.12 426 PRO B O 1
ATOM 7406 N N . LEU B 1 427 ? 2.338 -13.516 -13.367 1 97.94 427 LEU B N 1
ATOM 7407 C CA . LEU B 1 427 ? 1.857 -14.102 -12.117 1 97.94 427 LEU B CA 1
ATOM 7408 C C . LEU B 1 427 ? 2.127 -15.602 -12.078 1 97.94 427 LEU B C 1
ATOM 7410 O O . LEU B 1 427 ? 2.512 -16.141 -11.039 1 97.94 427 LEU B O 1
ATOM 7414 N N . ILE B 1 428 ? 1.82 -16.234 -13.188 1 98.56 428 ILE B N 1
ATOM 7415 C CA . ILE B 1 428 ? 2.08 -17.656 -13.289 1 98.56 428 ILE B CA 1
ATOM 7416 C C . ILE B 1 428 ? 3.559 -17.938 -13.023 1 98.56 428 ILE B C 1
ATOM 7418 O O . ILE B 1 428 ? 3.898 -18.844 -12.258 1 98.56 428 ILE B O 1
ATOM 7422 N N . ILE B 1 429 ? 4.41 -17.125 -13.609 1 98.75 429 ILE B N 1
ATOM 7423 C CA . ILE B 1 429 ? 5.852 -17.266 -13.422 1 98.75 429 ILE B CA 1
ATOM 7424 C C . ILE B 1 429 ? 6.195 -17.094 -11.945 1 98.75 429 ILE B C 1
ATOM 7426 O O . ILE B 1 429 ? 6.93 -17.906 -11.375 1 98.75 429 ILE B O 1
ATOM 7430 N N . ASP B 1 430 ? 5.656 -16.094 -11.32 1 98.69 430 ASP B N 1
ATOM 7431 C CA . ASP B 1 430 ? 5.934 -15.828 -9.914 1 98.69 430 ASP B CA 1
ATOM 7432 C C . ASP B 1 430 ? 5.461 -16.984 -9.039 1 98.69 430 ASP B C 1
ATOM 7434 O O . ASP B 1 430 ? 6.137 -17.359 -8.086 1 98.69 430 ASP B O 1
ATOM 7438 N N . LEU B 1 431 ? 4.254 -17.469 -9.352 1 98.75 431 LEU B N 1
ATOM 7439 C CA . LEU B 1 431 ? 3.719 -18.594 -8.594 1 98.75 431 LEU B CA 1
ATOM 7440 C C . LEU B 1 431 ? 4.66 -19.797 -8.664 1 98.75 431 LEU B C 1
ATOM 7442 O O . LEU B 1 431 ? 4.922 -20.438 -7.652 1 98.75 431 LEU B O 1
ATOM 7446 N N . LEU B 1 432 ? 5.184 -20.078 -9.805 1 98.75 432 LEU B N 1
ATOM 7447 C CA . LEU B 1 432 ? 6.082 -21.219 -10.008 1 98.75 432 LEU B CA 1
ATOM 7448 C C . LEU B 1 432 ? 7.406 -20.984 -9.289 1 98.75 432 LEU B C 1
ATOM 7450 O O . LEU B 1 432 ? 7.867 -21.859 -8.547 1 98.75 432 LEU B O 1
ATOM 7454 N N . VAL B 1 433 ? 7.969 -19.797 -9.469 1 98.69 433 VAL B N 1
ATOM 7455 C CA . VAL B 1 433 ? 9.273 -19.469 -8.891 1 98.69 433 VAL B CA 1
ATOM 7456 C C . VAL B 1 433 ? 9.188 -19.5 -7.367 1 98.69 433 VAL B C 1
ATOM 7458 O O . VAL B 1 433 ? 10.039 -20.094 -6.703 1 98.69 433 VAL B O 1
ATOM 7461 N N . MET B 1 434 ? 8.164 -18.938 -6.816 1 98.69 434 MET B N 1
ATOM 7462 C CA . MET B 1 434 ? 8.039 -18.828 -5.367 1 98.69 434 MET B CA 1
ATOM 7463 C C . MET B 1 434 ? 7.68 -20.188 -4.754 1 98.69 434 MET B C 1
ATOM 7465 O O . MET B 1 434 ? 8.109 -20.5 -3.643 1 98.69 434 MET B O 1
ATOM 7469 N N . THR B 1 435 ? 6.824 -20.938 -5.457 1 98.75 435 THR B N 1
ATOM 7470 C CA . THR B 1 435 ? 6.531 -22.281 -4.973 1 98.75 435 THR B CA 1
ATOM 7471 C C . THR B 1 435 ? 7.805 -23.125 -4.883 1 98.75 435 THR B C 1
ATOM 7473 O O . THR B 1 435 ? 8.07 -23.766 -3.863 1 98.75 435 THR B O 1
ATOM 7476 N N . GLU B 1 436 ? 8.586 -23.109 -5.91 1 98.75 436 GLU B N 1
ATOM 7477 C CA . GLU B 1 436 ? 9.844 -23.859 -5.91 1 98.75 436 GLU B CA 1
ATOM 7478 C C . GLU B 1 436 ? 10.766 -23.391 -4.785 1 98.75 436 GLU B C 1
ATOM 7480 O O . GLU B 1 436 ? 11.383 -24.203 -4.105 1 98.75 436 GLU B O 1
ATOM 7485 N N . LEU B 1 437 ? 10.891 -22.078 -4.629 1 98.56 437 LEU B N 1
ATOM 7486 C CA . LEU B 1 437 ? 11.75 -21.547 -3.576 1 98.56 437 LEU B CA 1
ATOM 7487 C C . LEU B 1 437 ? 11.305 -22.047 -2.205 1 98.56 437 LEU B C 1
ATOM 7489 O O . LEU B 1 437 ? 12.141 -22.469 -1.399 1 98.56 437 LEU B O 1
ATOM 7493 N N . MET B 1 438 ? 10.016 -22.016 -1.967 1 98.44 438 MET B N 1
ATOM 7494 C CA . MET B 1 438 ? 9.516 -22.406 -0.653 1 98.44 438 MET B CA 1
ATOM 7495 C C . MET B 1 438 ? 9.75 -23.891 -0.397 1 98.44 438 MET B C 1
ATOM 7497 O O . MET B 1 438 ? 9.883 -24.312 0.753 1 98.44 438 MET B O 1
ATOM 7501 N N . GLU B 1 439 ? 9.852 -24.688 -1.458 1 98.19 439 GLU B N 1
ATOM 7502 C CA . GLU B 1 439 ? 10.172 -26.109 -1.307 1 98.19 439 GLU B CA 1
ATOM 7503 C C . GLU B 1 439 ? 11.594 -26.297 -0.785 1 98.19 439 GLU B C 1
ATOM 7505 O O . GLU B 1 439 ? 11.922 -27.359 -0.233 1 98.19 439 GLU B O 1
ATOM 7510 N N . ARG B 1 440 ? 12.469 -25.328 -0.922 1 98 440 ARG B N 1
ATOM 7511 C CA . ARG B 1 440 ? 13.859 -25.422 -0.508 1 98 440 ARG B CA 1
ATOM 7512 C C . ARG B 1 440 ? 14.086 -24.75 0.841 1 98 440 ARG B C 1
ATOM 7514 O O . ARG B 1 440 ? 15.211 -24.719 1.347 1 98 440 ARG B O 1
ATOM 7521 N N . VAL B 1 441 ? 13.078 -24.188 1.427 1 98.12 441 VAL B N 1
ATOM 7522 C CA . VAL B 1 441 ? 13.195 -23.469 2.688 1 98.12 441 VAL B CA 1
ATOM 7523 C C . VAL B 1 441 ? 12.602 -24.297 3.82 1 98.12 441 VAL B C 1
ATOM 7525 O O . VAL B 1 441 ? 11.477 -24.797 3.705 1 98.12 441 VAL B O 1
ATOM 7528 N N . THR B 1 442 ? 13.312 -24.5 4.848 1 97.81 442 THR B N 1
ATOM 7529 C CA . THR B 1 442 ? 12.828 -25.125 6.074 1 97.81 442 THR B CA 1
ATOM 7530 C C . THR B 1 442 ? 13.141 -24.25 7.285 1 97.81 442 THR B C 1
ATOM 7532 O O . THR B 1 442 ? 14.031 -23.406 7.238 1 97.81 442 THR B O 1
ATOM 7535 N N . ILE B 1 443 ? 12.352 -24.359 8.289 1 97.62 443 ILE B N 1
ATOM 7536 C CA . ILE B 1 443 ? 12.453 -23.531 9.484 1 97.62 443 ILE B CA 1
ATOM 7537 C C . ILE B 1 443 ? 12.43 -24.406 10.727 1 97.62 443 ILE B C 1
ATOM 7539 O O . ILE B 1 443 ? 11.703 -25.406 10.781 1 97.62 443 ILE B O 1
ATOM 7543 N N . SER B 1 444 ? 13.227 -24.125 11.688 1 97.31 444 SER B N 1
ATOM 7544 C CA . SER B 1 444 ? 13.242 -24.797 12.984 1 97.31 444 SER B CA 1
ATOM 7545 C C . SER B 1 444 ? 13.312 -23.797 14.125 1 97.31 444 SER B C 1
ATOM 7547 O O . SER B 1 444 ? 13.75 -22.656 13.93 1 97.31 444 SER B O 1
ATOM 7549 N N . ALA B 1 445 ? 12.773 -24.188 15.227 1 94.75 445 ALA B N 1
ATOM 7550 C CA . ALA B 1 445 ? 13.07 -23.422 16.438 1 94.75 445 ALA B CA 1
ATOM 7551 C C . ALA B 1 445 ? 14.555 -23.5 16.781 1 94.75 445 ALA B C 1
ATOM 7553 O O . ALA B 1 445 ? 15.211 -24.516 16.516 1 94.75 445 ALA B O 1
ATOM 7554 N N . SER B 1 446 ? 15.023 -22.391 17.266 1 91.75 446 SER B N 1
ATOM 7555 C CA . SER B 1 446 ? 16.453 -22.328 17.578 1 91.75 446 SER B CA 1
ATOM 7556 C C . SER B 1 446 ? 16.703 -21.656 18.922 1 91.75 446 SER B C 1
ATOM 7558 O O . SER B 1 446 ? 15.992 -20.719 19.297 1 91.75 446 SER B O 1
ATOM 7560 N N . ASN B 1 447 ? 17.625 -22.219 19.672 1 80.88 447 ASN B N 1
ATOM 7561 C CA . ASN B 1 447 ? 18 -21.578 20.938 1 80.88 447 ASN B CA 1
ATOM 7562 C C . ASN B 1 447 ? 19.219 -20.672 20.766 1 80.88 447 ASN B C 1
ATOM 7564 O O . ASN B 1 447 ? 19.688 -20.078 21.734 1 80.88 447 ASN B O 1
ATOM 7568 N N . GLY B 1 448 ? 19.625 -20.484 19.516 1 74.94 448 GLY B N 1
ATOM 7569 C CA . GLY B 1 448 ? 20.703 -19.562 19.203 1 74.94 448 GLY B CA 1
ATOM 7570 C C . GLY B 1 448 ? 22.078 -20.141 19.516 1 74.94 448 GLY B C 1
ATOM 7571 O O . GLY B 1 448 ? 23.094 -19.578 19.078 1 74.94 448 GLY B O 1
ATOM 7572 N N . THR B 1 449 ? 22.188 -21.188 20.234 1 70.06 449 THR B N 1
ATOM 7573 C CA . THR B 1 449 ? 23.469 -21.688 20.703 1 70.06 449 THR B CA 1
ATOM 7574 C C . THR B 1 449 ? 23.891 -22.922 19.922 1 70.06 449 THR B C 1
ATOM 7576 O O . THR B 1 449 ? 25.062 -23.125 19.625 1 70.06 449 THR B O 1
ATOM 7579 N N . GLN B 1 450 ? 22.938 -23.703 19.625 1 77.62 450 GLN B N 1
ATOM 7580 C CA . GLN B 1 450 ? 23.234 -24.938 18.922 1 77.62 450 GLN B CA 1
ATOM 7581 C C . GLN B 1 450 ? 22.406 -25.047 17.641 1 77.62 450 GLN B C 1
ATOM 7583 O O . GLN B 1 450 ? 21.297 -24.516 17.562 1 77.62 450 GLN B O 1
ATOM 7588 N N . THR B 1 451 ? 23.094 -25.656 16.719 1 82.88 451 THR B N 1
ATOM 7589 C CA . THR B 1 451 ? 22.344 -25.969 15.5 1 82.88 451 THR B CA 1
ATOM 7590 C C . THR B 1 451 ? 21.219 -26.953 15.805 1 82.88 451 THR B C 1
ATOM 7592 O O . THR B 1 451 ? 21.438 -27.984 16.422 1 82.88 451 THR B O 1
ATOM 7595 N N . PRO B 1 452 ? 20.062 -26.531 15.422 1 92.31 452 PRO B N 1
ATOM 7596 C CA . PRO B 1 452 ? 18.969 -27.469 15.664 1 92.31 452 PRO B CA 1
ATOM 7597 C C . PRO B 1 452 ? 19.156 -28.797 14.945 1 92.31 452 PRO B C 1
ATOM 7599 O O . PRO B 1 452 ? 19.844 -28.859 13.922 1 92.31 452 PRO B O 1
ATOM 7602 N N . PRO B 1 453 ? 18.562 -29.875 15.547 1 91.56 453 PRO B N 1
ATOM 7603 C CA . PRO B 1 453 ? 18.609 -31.156 14.844 1 91.56 453 PRO B CA 1
ATOM 7604 C C . PRO B 1 453 ? 17.953 -31.094 13.469 1 91.56 453 PRO B C 1
ATOM 7606 O O . PRO B 1 453 ? 16.953 -30.391 13.281 1 91.56 453 PRO B O 1
ATOM 7609 N N . GLU B 1 454 ? 18.516 -31.859 12.586 1 90.5 454 GLU B N 1
ATOM 7610 C CA . GLU B 1 454 ? 18.047 -31.859 11.203 1 90.5 454 GLU B CA 1
ATOM 7611 C C . GLU B 1 454 ? 16.562 -32.188 11.117 1 90.5 454 GLU B C 1
ATOM 7613 O O . GLU B 1 454 ? 15.844 -31.641 10.273 1 90.5 454 GLU B O 1
ATOM 7618 N N . ASP B 1 455 ? 16.125 -33 12.008 1 92.5 455 ASP B N 1
ATOM 7619 C CA . ASP B 1 455 ? 14.742 -33.5 11.945 1 92.5 455 ASP B CA 1
ATOM 7620 C C . ASP B 1 455 ? 13.773 -32.469 12.523 1 92.5 455 ASP B C 1
ATOM 7622 O O . ASP B 1 455 ? 12.555 -32.625 12.414 1 92.5 455 ASP B O 1
ATOM 7626 N N . SER B 1 456 ? 14.32 -31.406 13.016 1 93.62 456 SER B N 1
ATOM 7627 C CA . SER B 1 456 ? 13.461 -30.375 13.586 1 93.62 456 SER B CA 1
ATOM 7628 C C . SER B 1 456 ? 13.055 -29.344 12.539 1 93.62 456 SER B C 1
ATOM 7630 O O . SER B 1 456 ? 12.148 -28.547 12.773 1 93.62 456 SER B O 1
ATOM 7632 N N . PHE B 1 457 ? 13.734 -29.422 11.461 1 95.25 457 PHE B N 1
ATOM 7633 C CA . PHE B 1 457 ? 13.406 -28.484 10.391 1 95.25 457 PHE B CA 1
ATOM 7634 C C . PHE B 1 457 ? 12.156 -28.922 9.648 1 95.25 457 PHE B C 1
ATOM 7636 O O . PHE B 1 457 ? 12.016 -30.109 9.305 1 95.25 457 PHE B O 1
ATOM 7643 N N . GLU B 1 458 ? 11.242 -27.984 9.461 1 95.06 458 GLU B N 1
ATOM 7644 C CA . GLU B 1 458 ? 10.023 -28.297 8.719 1 95.06 458 GLU B CA 1
ATOM 7645 C C . GLU B 1 458 ? 9.734 -27.219 7.664 1 95.06 458 GLU B C 1
ATOM 7647 O O . GLU B 1 458 ? 10.211 -26.094 7.777 1 95.06 458 GLU B O 1
ATOM 7652 N N . HIS B 1 459 ? 8.984 -27.688 6.656 1 95.06 459 HIS B N 1
ATOM 7653 C CA . HIS B 1 459 ? 8.508 -26.75 5.645 1 95.06 459 HIS B CA 1
ATOM 7654 C C . HIS B 1 459 ? 7.348 -25.906 6.168 1 95.06 459 HIS B C 1
ATOM 7656 O O . HIS B 1 459 ? 6.746 -26.25 7.191 1 95.06 459 HIS B O 1
ATOM 7662 N N . MET B 1 460 ? 7.059 -24.859 5.438 1 95.44 460 MET B N 1
ATOM 7663 C CA . MET B 1 460 ? 5.832 -24.109 5.695 1 95.44 460 MET B CA 1
ATOM 7664 C C . MET B 1 460 ? 4.605 -25 5.531 1 95.44 460 MET B C 1
ATOM 7666 O O . MET B 1 460 ? 4.703 -26.109 4.988 1 95.44 460 MET B O 1
ATOM 7670 N N . GLU B 1 461 ? 3.48 -24.453 5.922 1 95.88 461 GLU B N 1
ATOM 7671 C CA . GLU B 1 461 ? 2.215 -25.172 5.82 1 95.88 461 GLU B CA 1
ATOM 7672 C C . GLU B 1 461 ? 1.941 -25.609 4.383 1 95.88 461 GLU B C 1
ATOM 7674 O O . GLU B 1 461 ? 2.342 -24.922 3.436 1 95.88 461 GLU B O 1
ATOM 7679 N N . THR B 1 462 ? 1.221 -26.734 4.316 1 96.88 462 THR B N 1
ATOM 7680 C CA . THR B 1 462 ? 0.884 -27.344 3.035 1 96.88 462 THR B CA 1
ATOM 7681 C C . THR B 1 462 ? 0.189 -26.328 2.123 1 96.88 462 THR B C 1
ATOM 7683 O O . THR B 1 462 ? 0.51 -26.234 0.937 1 96.88 462 THR B O 1
ATOM 7686 N N . VAL B 1 463 ? -0.795 -25.656 2.664 1 97.38 463 VAL B N 1
ATOM 7687 C CA . VAL B 1 463 ? -1.41 -24.562 1.936 1 97.38 463 VAL B CA 1
ATOM 7688 C C . VAL B 1 463 ? -0.49 -23.344 1.972 1 97.38 463 VAL B C 1
ATOM 7690 O O . VAL B 1 463 ? -0.336 -22.703 3.014 1 97.38 463 VAL B O 1
ATOM 7693 N N . LEU B 1 464 ? 0.071 -23.031 0.894 1 97.56 464 LEU B N 1
ATOM 7694 C CA . LEU B 1 464 ? 1.102 -22 0.817 1 97.56 464 LEU B CA 1
ATOM 7695 C C . LEU B 1 464 ? 0.478 -20.609 0.739 1 97.56 464 LEU B C 1
ATOM 7697 O O . LEU B 1 464 ? 0.482 -19.984 -0.323 1 97.56 464 LEU B O 1
ATOM 7701 N N . SER B 1 465 ? 0.17 -20.047 1.851 1 95.81 465 SER B N 1
ATOM 7702 C CA . SER B 1 465 ? -0.599 -18.797 1.938 1 95.81 465 SER B CA 1
ATOM 7703 C C . SER B 1 465 ? 0.27 -17.594 1.629 1 95.81 465 SER B C 1
ATOM 7705 O O . SER B 1 465 ? -0.246 -16.5 1.393 1 95.81 465 SER B O 1
ATOM 7707 N N . ILE B 1 466 ? 1.585 -17.719 1.62 1 96.56 466 ILE B N 1
ATOM 7708 C CA . ILE B 1 466 ? 2.482 -16.609 1.302 1 96.56 466 ILE B CA 1
ATOM 7709 C C . ILE B 1 466 ? 2.264 -16.172 -0.143 1 96.56 466 ILE B C 1
ATOM 7711 O O . ILE B 1 466 ? 2.633 -15.055 -0.52 1 96.56 466 ILE B O 1
ATOM 7715 N N . LEU B 1 467 ? 1.606 -17.016 -0.968 1 97.5 467 LEU B N 1
ATOM 7716 C CA . LEU B 1 467 ? 1.387 -16.719 -2.381 1 97.5 467 LEU B CA 1
ATOM 7717 C C . LEU B 1 467 ? 0.089 -15.953 -2.582 1 97.5 467 LEU B C 1
ATOM 7719 O O . LEU B 1 467 ? -0.315 -15.695 -3.719 1 97.5 467 LEU B O 1
ATOM 7723 N N . SER B 1 468 ? -0.542 -15.469 -1.542 1 95.06 468 SER B N 1
ATOM 7724 C CA . SER B 1 468 ? -1.831 -14.789 -1.595 1 95.06 468 SER B CA 1
ATOM 7725 C C . SER B 1 468 ? -1.748 -13.508 -2.42 1 95.06 468 SER B C 1
ATOM 7727 O O . SER B 1 468 ? -2.74 -13.078 -3.014 1 95.06 468 SER B O 1
ATOM 7729 N N . TYR B 1 469 ? -0.583 -12.922 -2.504 1 96.75 469 TYR B N 1
ATOM 7730 C CA . TYR B 1 469 ? -0.403 -11.719 -3.312 1 96.75 469 TYR B CA 1
ATOM 7731 C C . TYR B 1 469 ? -0.772 -11.984 -4.77 1 96.75 469 TYR B C 1
ATOM 7733 O O . TYR B 1 469 ? -1.218 -11.078 -5.473 1 96.75 469 TYR B O 1
ATOM 7741 N N . LEU B 1 470 ? -0.65 -13.211 -5.191 1 97.69 470 LEU B N 1
ATOM 7742 C CA . LEU B 1 470 ? -0.756 -13.57 -6.602 1 97.69 470 LEU B CA 1
ATOM 7743 C C . LEU B 1 470 ? -2.107 -14.211 -6.898 1 97.69 470 LEU B C 1
ATOM 7745 O O . LEU B 1 470 ? -2.404 -14.539 -8.055 1 97.69 470 LEU B O 1
ATOM 7749 N N . LEU B 1 471 ? -2.924 -14.406 -5.848 1 95.62 471 LEU B N 1
ATOM 7750 C CA . LEU B 1 471 ? -4.168 -15.148 -5.992 1 95.62 471 LEU B CA 1
ATOM 7751 C C . LEU B 1 471 ? -5.348 -14.359 -5.434 1 95.62 471 LEU B C 1
ATOM 7753 O O . LEU B 1 471 ? -5.258 -13.797 -4.34 1 95.62 471 LEU B O 1
ATOM 7757 N N . LYS B 1 472 ? -6.48 -14.344 -6.105 1 91.12 472 LYS B N 1
ATOM 7758 C CA . LYS B 1 472 ? -7.66 -13.555 -5.773 1 91.12 472 LYS B CA 1
ATOM 7759 C C . LYS B 1 472 ? -8.32 -14.062 -4.492 1 91.12 472 LYS B C 1
ATOM 7761 O O . LYS B 1 472 ? -8.805 -13.266 -3.684 1 91.12 472 LYS B O 1
ATOM 7766 N N . ALA B 1 473 ? -8.445 -15.359 -4.477 1 88.5 473 ALA B N 1
ATOM 7767 C CA . ALA B 1 473 ? -9.055 -16.031 -3.33 1 88.5 473 ALA B CA 1
ATOM 7768 C C . ALA B 1 473 ? -8.086 -17.047 -2.721 1 88.5 473 ALA B C 1
ATOM 7770 O O . ALA B 1 473 ? -8.32 -18.25 -2.791 1 88.5 473 ALA B O 1
ATOM 7771 N N . PRO B 1 474 ? -7.176 -16.438 -2.02 1 88.31 474 PRO B N 1
ATOM 7772 C CA . PRO B 1 474 ? -6.125 -17.359 -1.563 1 88.31 474 PRO B CA 1
ATOM 7773 C C . PRO B 1 474 ? -6.625 -18.359 -0.53 1 88.31 474 PRO B C 1
ATOM 7775 O O . PRO B 1 474 ? -7.387 -18 0.37 1 88.31 474 PRO B O 1
ATOM 7778 N N . ALA B 1 475 ? -6.207 -19.547 -0.767 1 89.69 475 ALA B N 1
ATOM 7779 C CA . ALA B 1 475 ? -6.383 -20.547 0.28 1 89.69 475 ALA B CA 1
ATOM 7780 C C . ALA B 1 475 ? -5.43 -20.297 1.446 1 89.69 475 ALA B C 1
ATOM 7782 O O . ALA B 1 475 ? -4.277 -19.906 1.242 1 89.69 475 ALA B O 1
ATOM 7783 N N . VAL B 1 476 ? -5.996 -20.438 2.588 1 90.88 476 VAL B N 1
ATOM 7784 C CA . VAL B 1 476 ? -5.176 -20.312 3.791 1 90.88 476 VAL B CA 1
ATOM 7785 C C . VAL B 1 476 ? -5.375 -21.547 4.672 1 90.88 476 VAL B C 1
ATOM 7787 O O . VAL B 1 476 ? -6.367 -22.266 4.531 1 90.88 476 VAL B O 1
ATOM 7790 N N . PRO B 1 477 ? -4.348 -21.812 5.5 1 90.44 477 PRO B N 1
ATOM 7791 C CA . PRO B 1 477 ? -4.574 -22.906 6.441 1 90.44 477 PRO B CA 1
ATOM 7792 C C . PRO B 1 477 ? -5.832 -22.719 7.281 1 90.44 477 PRO B C 1
ATOM 7794 O O . PRO B 1 477 ? -6.184 -21.594 7.625 1 90.44 477 PRO B O 1
ATOM 7797 N N . ALA B 1 478 ? -6.441 -23.859 7.617 1 89.38 478 ALA B N 1
ATOM 7798 C CA . ALA B 1 478 ? -7.699 -23.812 8.359 1 89.38 478 ALA B CA 1
ATOM 7799 C C . ALA B 1 478 ? -7.539 -23.047 9.672 1 89.38 478 ALA B C 1
ATOM 7801 O O . ALA B 1 478 ? -6.578 -23.281 10.414 1 89.38 478 ALA B O 1
ATOM 7802 N N . GLY B 1 479 ? -8.43 -22.141 9.859 1 89.75 479 GLY B N 1
ATOM 7803 C CA . GLY B 1 479 ? -8.461 -21.406 11.109 1 89.75 479 GLY B CA 1
ATOM 7804 C C . GLY B 1 479 ? -7.613 -20.141 11.094 1 89.75 479 GLY B C 1
ATOM 7805 O O . GLY B 1 479 ? -7.641 -19.359 12.039 1 89.75 479 GLY B O 1
ATOM 7806 N N . THR B 1 480 ? -6.844 -19.938 10.109 1 92.56 480 THR B N 1
ATOM 7807 C CA . THR B 1 480 ? -6 -18.75 10.039 1 92.56 480 THR B CA 1
ATOM 7808 C C . THR B 1 480 ? -6.691 -17.641 9.258 1 92.56 480 THR B C 1
ATOM 7810 O O . THR B 1 480 ? -7.594 -17.906 8.461 1 92.56 480 THR B O 1
ATOM 7813 N N . PRO B 1 481 ? -6.367 -16.438 9.547 1 92.06 481 PRO B N 1
ATOM 7814 C CA . PRO B 1 481 ? -7.027 -15.32 8.859 1 92.06 481 PRO B CA 1
ATOM 7815 C C . PRO B 1 481 ? -6.656 -15.234 7.379 1 92.06 481 PRO B C 1
ATOM 7817 O O . PRO B 1 481 ? -5.523 -15.547 7.008 1 92.06 481 PRO B O 1
ATOM 7820 N N . VAL B 1 482 ? -7.652 -14.773 6.59 1 92.38 482 VAL B N 1
ATOM 7821 C CA . VAL B 1 482 ? -7.402 -14.453 5.188 1 92.38 482 VAL B CA 1
ATOM 7822 C C . VAL B 1 482 ? -6.992 -12.984 5.066 1 92.38 482 VAL B C 1
ATOM 7824 O O . VAL B 1 482 ? -7.695 -12.094 5.551 1 92.38 482 VAL B O 1
ATOM 7827 N N . VAL B 1 483 ? -5.883 -12.742 4.477 1 93.44 483 VAL B N 1
ATOM 7828 C CA . VAL B 1 483 ? -5.398 -11.398 4.207 1 93.44 483 VAL B CA 1
ATOM 7829 C C . VAL B 1 483 ? -5.516 -11.094 2.717 1 93.44 483 VAL B C 1
ATOM 7831 O O . VAL B 1 483 ? -4.867 -11.734 1.892 1 93.44 483 VAL B O 1
ATOM 7834 N N . ASN B 1 484 ? -6.328 -10.117 2.369 1 92.81 484 ASN B N 1
ATOM 7835 C CA . ASN B 1 484 ? -6.473 -9.695 0.979 1 92.81 484 ASN B CA 1
ATOM 7836 C C . ASN B 1 484 ? -5.809 -8.344 0.729 1 92.81 484 ASN B C 1
ATOM 7838 O O . ASN B 1 484 ? -5.594 -7.957 -0.421 1 92.81 484 ASN B O 1
ATOM 7842 N N . ALA B 1 485 ? -5.566 -7.664 1.835 1 93.38 485 ALA B N 1
ATOM 7843 C CA . ALA B 1 485 ? -4.859 -6.395 1.68 1 93.38 485 ALA B CA 1
ATOM 7844 C C . ALA B 1 485 ? -3.555 -6.586 0.912 1 93.38 485 ALA B C 1
ATOM 7846 O O . ALA B 1 485 ? -2.654 -7.293 1.371 1 93.38 485 ALA B O 1
ATOM 7847 N N . LEU B 1 486 ? -3.453 -5.914 -0.196 1 94.94 486 LEU B N 1
ATOM 7848 C CA . LEU B 1 486 ? -2.406 -6.203 -1.17 1 94.94 486 LEU B CA 1
ATOM 7849 C C . LEU B 1 486 ? -1.034 -5.828 -0.623 1 94.94 486 LEU B C 1
ATOM 7851 O O . LEU B 1 486 ? -0.07 -6.582 -0.781 1 94.94 486 LEU B O 1
ATOM 7855 N N . ASN B 1 487 ? -0.93 -4.66 -0.009 1 94.56 487 ASN B N 1
ATOM 7856 C CA . ASN B 1 487 ? 0.361 -4.223 0.51 1 94.56 487 ASN B CA 1
ATOM 7857 C C . ASN B 1 487 ? 0.847 -5.129 1.64 1 94.56 487 ASN B C 1
ATOM 7859 O O . ASN B 1 487 ? 2.047 -5.379 1.767 1 94.56 487 ASN B O 1
ATOM 7863 N N . ARG B 1 488 ? -0.036 -5.578 2.506 1 95.62 488 ARG B N 1
ATOM 7864 C CA . ARG B 1 488 ? 0.318 -6.523 3.559 1 95.62 488 ARG B CA 1
ATOM 7865 C C . ARG B 1 488 ? 0.867 -7.82 2.967 1 95.62 488 ARG B C 1
ATOM 7867 O O . ARG B 1 488 ? 1.84 -8.375 3.479 1 95.62 488 ARG B O 1
ATOM 7874 N N . GLN B 1 489 ? 0.201 -8.266 1.926 1 96.88 489 GLN B N 1
ATOM 7875 C CA . GLN B 1 489 ? 0.635 -9.484 1.259 1 96.88 489 GLN B CA 1
ATOM 7876 C C . GLN B 1 489 ? 2.033 -9.32 0.669 1 96.88 489 GLN B C 1
ATOM 7878 O O . GLN B 1 489 ? 2.885 -10.203 0.825 1 96.88 489 GLN B O 1
ATOM 7883 N N . LYS B 1 490 ? 2.262 -8.211 -0.019 1 97.06 490 LYS B N 1
ATOM 7884 C CA . LYS B 1 490 ? 3.564 -7.941 -0.619 1 97.06 490 LYS B CA 1
ATOM 7885 C C . LYS B 1 490 ? 4.652 -7.84 0.448 1 97.06 490 LYS B C 1
ATOM 7887 O O . LYS B 1 490 ? 5.742 -8.391 0.284 1 97.06 490 LYS B O 1
ATOM 7892 N N . SER B 1 491 ? 4.328 -7.148 1.513 1 97.06 491 SER B N 1
ATOM 7893 C CA . SER B 1 491 ? 5.27 -7.004 2.621 1 97.06 491 SER B CA 1
ATOM 7894 C C . SER B 1 491 ? 5.625 -8.359 3.225 1 97.06 491 SER B C 1
ATOM 7896 O O . SER B 1 491 ? 6.762 -8.57 3.654 1 97.06 491 SER B O 1
ATOM 7898 N N . ALA B 1 492 ? 4.668 -9.273 3.297 1 97.88 492 ALA B N 1
ATOM 7899 C CA . ALA B 1 492 ? 4.926 -10.609 3.822 1 97.88 492 ALA B CA 1
ATOM 7900 C C . ALA B 1 492 ? 5.996 -11.32 3.004 1 97.88 492 ALA B C 1
ATOM 7902 O O . ALA B 1 492 ? 6.934 -11.898 3.564 1 97.88 492 ALA B O 1
ATOM 7903 N N . ILE B 1 493 ? 5.883 -11.242 1.722 1 98.38 493 ILE B N 1
ATOM 7904 C CA . ILE B 1 493 ? 6.84 -11.891 0.836 1 98.38 493 ILE B CA 1
ATOM 7905 C C . ILE B 1 493 ? 8.227 -11.273 1.033 1 98.38 493 ILE B C 1
ATOM 7907 O O . ILE B 1 493 ? 9.203 -11.992 1.24 1 98.38 493 ILE B O 1
ATOM 7911 N N . GLU B 1 494 ? 8.32 -9.992 1.024 1 98 494 GLU B N 1
ATOM 7912 C CA . GLU B 1 494 ? 9.594 -9.289 1.124 1 98 494 GLU B CA 1
ATOM 7913 C C . GLU B 1 494 ? 10.273 -9.555 2.467 1 98 494 GLU B C 1
ATOM 7915 O O . GLU B 1 494 ? 11.477 -9.789 2.525 1 98 494 GLU B O 1
ATOM 7920 N N . ASN B 1 495 ? 9.492 -9.531 3.529 1 98.44 495 ASN B N 1
ATOM 7921 C CA . ASN B 1 495 ? 10.062 -9.68 4.859 1 98.44 495 ASN B CA 1
ATOM 7922 C C . ASN B 1 495 ? 10.477 -11.125 5.137 1 98.44 495 ASN B C 1
ATOM 7924 O O . ASN B 1 495 ? 11.445 -11.375 5.855 1 98.44 495 ASN B O 1
ATOM 7928 N N . VAL B 1 496 ? 9.75 -12.086 4.539 1 98.5 496 VAL B N 1
ATOM 7929 C CA . VAL B 1 496 ? 10.195 -13.477 4.645 1 98.5 496 VAL B CA 1
ATOM 7930 C C . VAL B 1 496 ? 11.523 -13.648 3.914 1 98.5 496 VAL B C 1
ATOM 7932 O O . VAL B 1 496 ? 12.438 -14.312 4.418 1 98.5 496 VAL B O 1
ATOM 7935 N N . LEU B 1 497 ? 11.672 -13.07 2.752 1 98.19 497 LEU B N 1
ATOM 7936 C CA . LEU B 1 497 ? 12.93 -13.125 2.016 1 98.19 497 LEU B CA 1
ATOM 7937 C C . LEU B 1 497 ? 14.055 -12.477 2.818 1 98.19 497 LEU B C 1
ATOM 7939 O O . LEU B 1 497 ? 15.164 -13.008 2.867 1 98.19 497 LEU B O 1
ATOM 7943 N N . ARG B 1 498 ? 13.781 -11.367 3.432 1 97.62 498 ARG B N 1
ATOM 7944 C CA . ARG B 1 498 ? 14.773 -10.719 4.281 1 97.62 498 ARG B CA 1
ATOM 7945 C C . ARG B 1 498 ? 15.172 -11.617 5.441 1 97.62 498 ARG B C 1
ATOM 7947 O O . ARG B 1 498 ? 16.359 -11.734 5.766 1 97.62 498 ARG B O 1
ATOM 7954 N N . ALA B 1 499 ? 14.188 -12.25 6.055 1 97.81 499 ALA B N 1
ATOM 7955 C CA . ALA B 1 499 ? 14.445 -13.148 7.172 1 97.81 499 ALA B CA 1
ATOM 7956 C C . ALA B 1 499 ? 15.367 -14.289 6.758 1 97.81 499 ALA B C 1
ATOM 7958 O O . ALA B 1 499 ? 16.234 -14.711 7.535 1 97.81 499 ALA B O 1
ATOM 7959 N N . MET B 1 500 ? 15.234 -14.773 5.57 1 97.75 500 MET B N 1
ATOM 7960 C CA . MET B 1 500 ? 16.016 -15.906 5.074 1 97.75 500 MET B CA 1
ATOM 7961 C C . MET B 1 500 ? 17.5 -15.57 5.016 1 97.75 500 MET B C 1
ATOM 7963 O O . MET B 1 500 ? 18.344 -16.469 5.023 1 97.75 500 MET B O 1
ATOM 7967 N N . VAL B 1 501 ? 17.812 -14.289 4.988 1 96.69 501 VAL B N 1
ATOM 7968 C CA . VAL B 1 501 ? 19.219 -13.898 4.918 1 96.69 501 VAL B CA 1
ATOM 7969 C C . VAL B 1 501 ? 19.594 -13.086 6.152 1 96.69 501 VAL B C 1
ATOM 7971 O O . VAL B 1 501 ? 20.562 -12.328 6.133 1 96.69 501 VAL B O 1
ATOM 7974 N N . GLY B 1 502 ? 18.781 -13.125 7.156 1 95.69 502 GLY B N 1
ATOM 7975 C CA . GLY B 1 502 ? 19.141 -12.602 8.469 1 95.69 502 GLY B CA 1
ATOM 7976 C C . GLY B 1 502 ? 18.922 -11.102 8.586 1 95.69 502 GLY B C 1
ATOM 7977 O O . GLY B 1 502 ? 19.469 -10.461 9.484 1 95.69 502 GLY B O 1
ATOM 7978 N N . LEU B 1 503 ? 18.203 -10.547 7.715 1 96.94 503 LEU B N 1
ATOM 7979 C CA . LEU B 1 503 ? 17.891 -9.117 7.785 1 96.94 503 LEU B CA 1
ATOM 7980 C C . LEU B 1 503 ? 16.594 -8.891 8.539 1 96.94 503 LEU B C 1
ATOM 7982 O O . LEU B 1 503 ? 15.648 -9.68 8.414 1 96.94 503 LEU B O 1
ATOM 7986 N N . PRO B 1 504 ? 16.562 -7.801 9.328 1 96.75 504 PRO B N 1
ATOM 7987 C CA . PRO B 1 504 ? 15.289 -7.484 9.977 1 96.75 504 PRO B CA 1
ATOM 7988 C C . PRO B 1 504 ? 14.188 -7.113 8.984 1 96.75 504 PRO B C 1
ATOM 7990 O O . PRO B 1 504 ? 14.484 -6.684 7.863 1 96.75 504 PRO B O 1
ATOM 7993 N N . ALA B 1 505 ? 12.914 -7.34 9.398 1 97.19 505 ALA B N 1
ATOM 7994 C CA . ALA B 1 505 ? 11.805 -6.863 8.578 1 97.19 505 ALA B CA 1
ATOM 7995 C C . ALA B 1 505 ? 11.914 -5.363 8.32 1 97.19 505 ALA B C 1
ATOM 7997 O O . ALA B 1 505 ? 12.445 -4.621 9.148 1 97.19 505 ALA B O 1
ATOM 7998 N N . GLU B 1 506 ? 11.469 -4.98 7.141 1 96.38 506 GLU B N 1
ATOM 7999 C CA . GLU B 1 506 ? 11.438 -3.553 6.824 1 96.38 506 GLU B CA 1
ATOM 8000 C C . GLU B 1 506 ? 10.422 -2.816 7.699 1 96.38 506 GLU B C 1
ATOM 8002 O O . GLU B 1 506 ? 9.234 -3.131 7.68 1 96.38 506 GLU B O 1
ATOM 8007 N N . ASN B 1 507 ? 10.914 -1.86 8.508 1 96.19 507 ASN B N 1
ATOM 8008 C CA . ASN B 1 507 ? 10.016 -1.174 9.43 1 96.19 507 ASN B CA 1
ATOM 8009 C C . ASN B 1 507 ? 9.648 0.217 8.914 1 96.19 507 ASN B C 1
ATOM 8011 O O . ASN B 1 507 ? 8.703 0.835 9.414 1 96.19 507 ASN B O 1
ATOM 8015 N N . ASN B 1 508 ? 10.367 0.776 7.973 1 95.62 508 ASN B N 1
ATOM 8016 C CA . ASN B 1 508 ? 10.109 2.043 7.297 1 95.62 508 ASN B CA 1
ATOM 8017 C C . ASN B 1 508 ? 10.18 3.219 8.266 1 95.62 508 ASN B C 1
ATOM 8019 O O . ASN B 1 508 ? 9.758 4.328 7.934 1 95.62 508 ASN B O 1
ATOM 8023 N N . MET B 1 509 ? 10.664 3.062 9.469 1 96.75 509 MET B N 1
ATOM 8024 C CA . MET B 1 509 ? 10.703 4.152 10.438 1 96.75 509 MET B CA 1
ATOM 8025 C C . MET B 1 509 ? 11.75 5.188 10.047 1 96.75 509 MET B C 1
ATOM 8027 O O . MET B 1 509 ? 11.547 6.391 10.242 1 96.75 509 MET B O 1
ATOM 8031 N N . LEU B 1 510 ? 12.875 4.727 9.523 1 96.19 510 LEU B N 1
ATOM 8032 C CA . LEU B 1 510 ? 13.977 5.586 9.086 1 96.19 510 LEU B CA 1
ATOM 8033 C C . LEU B 1 510 ? 14.352 6.586 10.172 1 96.19 510 LEU B C 1
ATOM 8035 O O . LEU B 1 510 ? 14.445 7.785 9.914 1 96.19 510 LEU B O 1
ATOM 8039 N N . LEU B 1 511 ? 14.531 6.09 11.352 1 96.69 511 LEU B N 1
ATOM 8040 C CA . LEU B 1 511 ? 14.828 6.969 12.477 1 96.69 511 LEU B CA 1
ATOM 8041 C C . LEU B 1 511 ? 16.172 7.668 12.281 1 96.69 511 LEU B C 1
ATOM 8043 O O . LEU B 1 511 ? 16.375 8.773 12.781 1 96.69 511 LEU B O 1
ATOM 8047 N N . GLU B 1 512 ? 17.125 7.055 11.5 1 94.94 512 GLU B N 1
ATOM 8048 C CA . GLU B 1 512 ? 18.391 7.703 11.156 1 94.94 512 GLU B CA 1
ATOM 8049 C C . GLU B 1 512 ? 18.156 9.023 10.43 1 94.94 512 GLU B C 1
ATOM 8051 O O . GLU B 1 512 ? 18.969 9.945 10.508 1 94.94 512 GLU B O 1
ATOM 8056 N N . CYS B 1 513 ? 17.016 9.094 9.789 1 94.69 513 CYS B N 1
ATOM 8057 C CA . CYS B 1 513 ? 16.703 10.297 9.039 1 94.69 513 CYS B CA 1
ATOM 8058 C C . CYS B 1 513 ? 15.938 11.297 9.898 1 94.69 513 CYS B C 1
ATOM 8060 O O . CYS B 1 513 ? 15.812 12.469 9.539 1 94.69 513 CYS B O 1
ATOM 8062 N N . ARG B 1 514 ? 15.492 10.875 11.094 1 96.06 514 ARG B N 1
ATOM 8063 C CA . ARG B 1 514 ? 14.508 11.672 11.82 1 96.06 514 ARG B CA 1
ATOM 8064 C C . ARG B 1 514 ? 15.023 12.031 13.211 1 96.06 514 ARG B C 1
ATOM 8066 O O . ARG B 1 514 ? 14.484 12.938 13.859 1 96.06 514 ARG B O 1
ATOM 8073 N N . VAL B 1 515 ? 16.016 11.328 13.703 1 95.81 515 VAL B N 1
ATOM 8074 C CA . VAL B 1 515 ? 16.578 11.562 15.031 1 95.81 515 VAL B CA 1
ATOM 8075 C C . VAL B 1 515 ? 18.016 12.039 14.906 1 95.81 515 VAL B C 1
ATOM 8077 O O . VAL B 1 515 ? 18.875 11.305 14.414 1 95.81 515 VAL B O 1
ATOM 8080 N N . PRO B 1 516 ? 18.359 13.18 15.438 1 93.56 516 PRO B N 1
ATOM 8081 C CA . PRO B 1 516 ? 19.656 13.828 15.172 1 93.56 516 PRO B CA 1
ATOM 8082 C C . PRO B 1 516 ? 20.844 12.977 15.602 1 93.56 516 PRO B C 1
ATOM 8084 O O . PRO B 1 516 ? 21.766 12.766 14.82 1 93.56 516 PRO B O 1
ATOM 8087 N N . PHE B 1 517 ? 20.844 12.43 16.828 1 93.38 517 PHE B N 1
ATOM 8088 C CA . PHE B 1 517 ? 22.016 11.688 17.281 1 93.38 517 PHE B CA 1
ATOM 8089 C C . PHE B 1 517 ? 22.172 10.391 16.5 1 93.38 517 PHE B C 1
ATOM 8091 O O . PHE B 1 517 ? 23.281 9.914 16.297 1 93.38 517 PHE B O 1
ATOM 8098 N N . MET B 1 518 ? 21.078 9.852 16 1 94.69 518 MET B N 1
ATOM 8099 C CA . MET B 1 518 ? 21.156 8.633 15.203 1 94.69 518 MET B CA 1
ATOM 8100 C C . MET B 1 518 ? 21.734 8.93 13.828 1 94.69 518 MET B C 1
ATOM 8102 O O . MET B 1 518 ? 22.469 8.109 13.273 1 94.69 518 MET B O 1
ATOM 8106 N N . ARG B 1 519 ? 21.375 10.055 13.305 1 93.44 519 ARG B N 1
ATOM 8107 C CA . ARG B 1 519 ? 21.938 10.469 12.023 1 93.44 519 ARG B CA 1
ATOM 8108 C C . ARG B 1 519 ? 23.453 10.625 12.117 1 93.44 519 ARG B C 1
ATOM 8110 O O . ARG B 1 519 ? 24.172 10.164 11.234 1 93.44 519 ARG B O 1
ATOM 8117 N N . GLU B 1 520 ? 23.875 11.273 13.164 1 92.69 520 GLU B N 1
ATOM 8118 C CA . GLU B 1 520 ? 25.297 11.477 13.375 1 92.69 520 GLU B CA 1
ATOM 8119 C C . GLU B 1 520 ? 26.031 10.148 13.492 1 92.69 520 GLU B C 1
ATOM 8121 O O . GLU B 1 520 ? 27.109 9.969 12.906 1 92.69 520 GLU B O 1
ATOM 8126 N N . GLU B 1 521 ? 25.375 9.258 14.195 1 91.88 521 GLU B N 1
ATOM 8127 C CA . GLU B 1 521 ? 25.969 7.93 14.367 1 91.88 521 GLU B CA 1
ATOM 8128 C C . GLU B 1 521 ? 26 7.168 13.047 1 91.88 521 GLU B C 1
ATOM 8130 O O . GLU B 1 521 ? 26.969 6.453 12.766 1 91.88 521 GLU B O 1
ATOM 8135 N N . HIS B 1 522 ? 24.984 7.355 12.312 1 92.75 522 HIS B N 1
ATOM 8136 C CA . HIS B 1 522 ? 24.891 6.648 11.039 1 92.75 522 HIS B CA 1
ATOM 8137 C C . HIS B 1 522 ? 25.938 7.141 10.047 1 92.75 522 HIS B C 1
ATOM 8139 O O . HIS B 1 522 ? 26.578 6.34 9.367 1 92.75 522 HIS B O 1
ATOM 8145 N N . VAL B 1 523 ? 26.125 8.398 9.953 1 90.81 523 VAL B N 1
ATOM 8146 C CA . VAL B 1 523 ? 27 9.023 8.977 1 90.81 523 VAL B CA 1
ATOM 8147 C C . VAL B 1 523 ? 28.453 8.852 9.406 1 90.81 523 VAL B C 1
ATOM 8149 O O . VAL B 1 523 ? 29.312 8.516 8.594 1 90.81 523 VAL B O 1
ATOM 8152 N N . ASN B 1 524 ? 28.734 9.055 10.672 1 87.5 524 ASN B N 1
ATOM 8153 C CA . ASN B 1 524 ? 30.109 9.125 11.156 1 87.5 524 ASN B CA 1
ATOM 8154 C C . ASN B 1 524 ? 30.578 7.789 11.727 1 87.5 524 ASN B C 1
ATOM 8156 O O . ASN B 1 524 ? 31.781 7.57 11.898 1 87.5 524 ASN B O 1
ATOM 8160 N N . GLY B 1 525 ? 29.812 6.852 11.828 1 79.06 525 GLY B N 1
ATOM 8161 C CA . GLY B 1 525 ? 30.172 5.609 12.492 1 79.06 525 GLY B CA 1
ATOM 8162 C C . GLY B 1 525 ? 30.125 5.715 14.008 1 79.06 525 GLY B C 1
ATOM 8163 O O . GLY B 1 525 ? 30.047 6.812 14.562 1 79.06 525 GLY B O 1
ATOM 8164 N N . GLU B 1 526 ? 29.984 4.68 14.781 1 63.53 526 GLU B N 1
ATOM 8165 C CA . GLU B 1 526 ? 29.922 4.688 16.234 1 63.53 526 GLU B CA 1
ATOM 8166 C C . GLU B 1 526 ? 31.156 5.34 16.844 1 63.53 526 GLU B C 1
ATOM 8168 O O . GLU B 1 526 ? 32.281 5.125 16.359 1 63.53 526 GLU B O 1
ATOM 8173 N N . CYS B 1 527 ? 31.172 6.5 17.453 1 44.25 527 CYS B N 1
ATOM 8174 C CA . CYS B 1 527 ? 32.344 6.926 18.25 1 44.25 527 CYS B CA 1
ATOM 8175 C C . CYS B 1 527 ? 32.75 5.832 19.219 1 44.25 527 CYS B C 1
ATOM 8177 O O . CYS B 1 527 ? 31.938 5.297 19.953 1 44.25 527 CYS B O 1
ATOM 8179 N N . ALA B 1 528 ? 34.062 5.238 19.109 1 38.56 528 ALA B N 1
ATOM 8180 C CA . ALA B 1 528 ? 34.688 4.328 20.062 1 38.56 528 ALA B CA 1
ATOM 8181 C C . ALA B 1 528 ? 34.531 4.828 21.5 1 38.56 528 ALA B C 1
ATOM 8183 O O . ALA B 1 528 ? 34.531 6.039 21.734 1 38.56 528 ALA B O 1
ATOM 8184 N N . ASP B 1 529 ? 33.938 4.004 22.281 1 33.16 529 ASP B N 1
ATOM 8185 C CA . ASP B 1 529 ? 34.062 4.254 23.719 1 33.16 529 ASP B CA 1
ATOM 8186 C C . ASP B 1 529 ? 35.438 4.832 24.062 1 33.16 529 ASP B C 1
ATOM 8188 O O . ASP B 1 529 ? 36.469 4.211 23.781 1 33.16 529 ASP B O 1
ATOM 8192 N N . PRO B 1 530 ? 35.625 6.121 24.391 1 32.84 530 PRO B N 1
ATOM 8193 C CA . PRO B 1 530 ? 36.938 6.516 24.922 1 32.84 530 PRO B CA 1
ATOM 8194 C C . PRO B 1 530 ? 37.406 5.605 26.047 1 32.84 530 PRO B C 1
ATOM 8196 O O . PRO B 1 530 ? 38.562 5.664 26.453 1 32.84 530 PRO B O 1
ATOM 8199 N N . THR B 1 531 ? 36.625 5.141 26.953 1 24.58 531 THR B N 1
ATOM 8200 C CA . THR B 1 531 ? 37.188 4.41 28.094 1 24.58 531 THR B CA 1
ATOM 8201 C C . THR B 1 531 ? 37.562 2.99 27.688 1 24.58 531 THR B C 1
ATOM 8203 O O . THR B 1 531 ? 37.906 2.172 28.547 1 24.58 531 THR B O 1
ATOM 8206 N N . ALA B 1 532 ? 37.906 2.717 26.578 1 20.14 532 ALA B N 1
ATOM 8207 C CA . ALA B 1 532 ? 38.688 1.5 26.562 1 20.14 532 ALA B CA 1
ATOM 8208 C C . ALA B 1 532 ? 40.188 1.827 26.672 1 20.14 532 ALA B C 1
ATOM 8210 O O . ALA B 1 532 ? 40.656 2.756 26.016 1 20.14 532 ALA B O 1
#